Protein AF-0000000072336227 (afdb_homodimer)

Radius of gyration: 34.97 Å; Cα contacts (8 Å, |Δi|>4): 1262; chains: 2; bounding box: 116×108×101 Å

Organism: Schistosoma mekongi (NCBI:txid38744)

Nearest PDB structures (foldseek):
  8tjc-assembly1_A  TM=9.049E-01  e=3.852E-25  Homo sapiens
  8tjc-assembly1_D  TM=9.013E-01  e=1.063E-23  Homo sapiens
  7jho-assembly2_B  TM=8.220E-01  e=1.960E-25  Homo sapiens
  6wmn-assembly2_D  TM=9.176E-01  e=4.644E-23  Homo sapiens
  6wmn-assembly2_C  TM=8.127E-01  e=4.631E-25  Homo sapiens

pLDDT: mean 80.15, std 29.41, range [16.53, 98.94]

Secondary structure (DSSP, 8-state):
------------THHHHHHHHHGGGSSTTGGGSS---------------------------------------------------PPP-PPPP--S-TTT--SS-S-HHHHHHHHHTT---S---S----PPEEE--TTHHHHHHHHHSS--SEEEEEE--TT-HHHHHHHHTTTT-TTSSTT--EEEEEEEEE-TT-HHHHHHHHHHHHHH--EEEEEEE--GGGHHHHHHHHHHHHHHH-TT-SEEEEEETTEEE-HHHHHHHHHH--HHHHHT-EEEEEESS--PBP--TTS--TTB--TTT--SSSPPPEEEEEEEEEEHHHHHHHHHHGGGS---S-HHHHHHHHHHHHT--PEE-TTEESSS---TTSGGGGT-SEEE---SHHHHHHHHHHTTGGGG------/------------THHHHHHHHHGGGSSTTSSTT----------------------------------------------------PPP--PPP--S-TTT--SS-S-HHHHHHHHHTT---S---S----PPEEE--TTHHHHHHHHHSS--SEEEEEE--TT-HHHHHHHHTTTT-TTSSTT--EEEEEEEEE-TT-HHHHHHHHHHHHHH--EEEEEEE--GGGHHHHHHHHHHHHHHH-TT-SEEEEEETTEEE-HHHHHHHHHH--HHHHHT-EEEEEESS--PBP--TTS--TTB--TTT--SSSPPPEEEEEEEEEEHHHHHHHHHHGGGS---S-HHHHHHHHHHHHT--PEE-TTEESSS---TTSGGGGT-SEEE---SHHHHHHHHHHTTGGGG------

Foldseek 3Di:
DDDPPPPPPPPDPPVVVVVVVPPVPPPDPPDPDDDPDDCPDDPDDDDDPDPPPPPPPPPPPCPDDDPCPPDPPPPVPCPVCVVVDDDDDDDDDDLLLVVQPFFPSHVLQVVLVQVVVVHDDPDAFPDDDPWDWDQQLLCVQVVLCVQPVDGAQEEEEEEEELVLPVLVVLCCVFVQPCQLQQPGRYHYAYFYEDAPDDVVSVVVVVVVCVVPVRYIYIHDHGDLLQVQVSVLVVLVSCVNRPLPHFKYKYAYSQKAFQSHLVCVVVVPDDPVQSLQAKEAAKDAWDFQDDDDPDDDDPRHDDCVLPVDGTFHIWHQRRIIMDGSNVSSSCNVQSRRGDDGRRNRSSVRSSCSSNVGDYHYDPLEAEPHFDDPPDPSLQNHRMGGRRSDSVSNVVSSVVNVSCVSGDDDPD/DDDPPPPPPPPDPPVVVVVVVPPPPPPDPDDPPDDPDDDPDDPDDPDDPDPPPPPPPPPPVCPDDDPCPPDPPPPVPCPVPVVVDDDDDDDDDDLLLVVQPFFPSHVLQVVLVQVVVVHDDPDAFPDDDPWDWDQQLLCVQVVLCVQPVDGAQEEEEEEEELVLPVLVVLCCVFVQPCQLLQPGRYHYAYFYEDAPDDPVSVVVVVVVCVVPVRYIYIHDHPDLLQVQVSVLVVLVSCVNRPLPHFKYKYAYSQKAFQSHLVCVVVVPDDPVQSLQAKEAAKDAWDFQDDDDPDDDDPRHDDCVLPVDGTFHIWHQRRIIMDGSNVSSSCNVQSRRGDDGRRNRSSVRSSCSSNVGDYHYDPLEAEPHFDDPPDPSLQNHRMGGRRSDSVSNVVSSVVNVSCVSGDDDPD

InterPro domains:
  IPR002659 Glycosyl transferase, family 31 [PF01762] (166-354)
  IPR002659 Glycosyl transferase, family 31 [PTHR11214] (124-358)

Sequence (820 aa):
MGRLRILTRRVSTATIAVILFTLTLILQPVIIIHNYSSVTKNVYKATDIASVDIISRNITLIYGSNFNSDLSTERSNLWTSNNTHRIAVNSSFSTGADDLEYPLEVDMPKLVGQVLSNLTVPFHPINDPQFSMLITEHQKCNNVLLETGGLPELLVLIKSAPLNLARRDAIRLTWGNDLCWGGRRVIHLFLLGTVPSNNALIYMLKNESDVYHDIIQQDFLDHYYNNTYKIMFGINWVVSYCPSVPIIMFVDDDYFIYPKNVIAYIEGLSTELREILISGYVWYNAKPVRKQGRNPNKWSVDRNEYPLNSYPPYVAAGNFFLSMQLARKLNVAVHYTKYLRFDDVYIGIILKKLLYVPMHLKKVYTFHTINLNSSDIYEMISSHGFGDPVSQFSLWNRLKCSQFCVQSVVMGRLRILTRRVSTATIAVILFTLTLILQPVIIIHNYSSVTKNVYKATDIASVDIISRNITLIYGSNFNSDLSTERSNLWTSNNTHRIAVNSSFSTGADDLEYPLEVDMPKLVGQVLSNLTVPFHPINDPQFSMLITEHQKCNNVLLETGGLPELLVLIKSAPLNLARRDAIRLTWGNDLCWGGRRVIHLFLLGTVPSNNALIYMLKNESDVYHDIIQQDFLDHYYNNTYKIMFGINWVVSYCPSVPIIMFVDDDYFIYPKNVIAYIEGLSTELREILISGYVWYNAKPVRKQGRNPNKWSVDRNEYPLNSYPPYVAAGNFFLSMQLARKLNVAVHYTKYLRFDDVYIGIILKKLLYVPMHLKKVYTFHTINLNSSDIYEMISSHGFGDPVSQFSLWNRLKCSQFCVQSVV

Structure (mmCIF, N/CA/C/O backbone):
data_AF-0000000072336227-model_v1
#
loop_
_entity.id
_entity.type
_entity.pdbx_description
1 polymer Hexosyltransferase
#
loop_
_atom_site.group_PDB
_atom_site.id
_atom_site.type_symbol
_atom_site.label_atom_id
_atom_site.label_alt_id
_atom_site.label_comp_id
_atom_site.label_asym_id
_atom_site.label_entity_id
_atom_site.label_seq_id
_atom_site.pdbx_PDB_ins_code
_atom_site.Cartn_x
_atom_site.Cartn_y
_atom_site.Cartn_z
_atom_site.occupancy
_atom_site.B_iso_or_equiv
_atom_site.auth_seq_id
_atom_site.auth_comp_id
_atom_site.auth_asym_id
_atom_site.auth_atom_id
_atom_site.pdbx_PDB_model_num
ATOM 1 N N . MET A 1 1 ? 57.656 -40.969 -51.719 1 23.52 1 MET A N 1
ATOM 2 C CA . MET A 1 1 ? 56.625 -41.844 -51.25 1 23.52 1 MET A CA 1
ATOM 3 C C . MET A 1 1 ? 55.844 -41.188 -50.094 1 23.52 1 MET A C 1
ATOM 5 O O . MET A 1 1 ? 56.281 -41.219 -48.969 1 23.52 1 MET A O 1
ATOM 9 N N . GLY A 1 2 ? 55.156 -40.031 -50.25 1 28.62 2 GLY A N 1
ATOM 10 C CA . GLY A 1 2 ? 54.562 -39 -49.406 1 28.62 2 GLY A CA 1
ATOM 11 C C . GLY A 1 2 ? 53.344 -39.469 -48.688 1 28.62 2 GLY A C 1
ATOM 12 O O . GLY A 1 2 ? 52.5 -40.156 -49.25 1 28.62 2 GLY A O 1
ATOM 13 N N . ARG A 1 3 ? 53.281 -39.594 -47.219 1 27.06 3 ARG A N 1
ATOM 14 C CA . ARG A 1 3 ? 52.469 -40.156 -46.156 1 27.06 3 ARG A CA 1
ATOM 15 C C . ARG A 1 3 ? 51.094 -39.469 -46.094 1 27.06 3 ARG A C 1
ATOM 17 O O . ARG A 1 3 ? 51.031 -38.281 -45.844 1 27.06 3 ARG A O 1
ATOM 24 N N . LEU A 1 4 ? 50.094 -39.781 -46.906 1 25.38 4 LEU A N 1
ATOM 25 C CA . LEU A 1 4 ? 48.719 -39.312 -47.031 1 25.38 4 LEU A CA 1
ATOM 26 C C . LEU A 1 4 ? 47.938 -39.562 -45.75 1 25.38 4 LEU A C 1
ATOM 28 O O . LEU A 1 4 ? 47.719 -40.719 -45.344 1 25.38 4 LEU A O 1
ATOM 32 N N . ARG A 1 5 ? 48.062 -38.688 -44.656 1 24.44 5 ARG A N 1
ATOM 33 C CA . ARG A 1 5 ? 47.469 -38.75 -43.312 1 24.44 5 ARG A CA 1
ATOM 34 C C . ARG A 1 5 ? 45.969 -38.688 -43.375 1 24.44 5 ARG A C 1
ATOM 36 O O . ARG A 1 5 ? 45.406 -37.719 -43.875 1 24.44 5 ARG A O 1
ATOM 43 N N . ILE A 1 6 ? 45.188 -39.812 -43.562 1 24.48 6 ILE A N 1
ATOM 44 C CA . ILE A 1 6 ? 43.75 -40.031 -43.656 1 24.48 6 ILE A CA 1
ATOM 45 C C . ILE A 1 6 ? 43.062 -39.562 -42.375 1 24.48 6 ILE A C 1
ATOM 47 O O . ILE A 1 6 ? 43.344 -40.094 -41.281 1 24.48 6 ILE A O 1
ATOM 51 N N . LEU A 1 7 ? 42.719 -38.25 -42.25 1 24.36 7 LEU A N 1
ATOM 52 C CA . LEU A 1 7 ? 42.125 -37.594 -41.094 1 24.36 7 LEU A CA 1
ATOM 53 C C . LEU A 1 7 ? 40.75 -38.188 -40.75 1 24.36 7 LEU A C 1
ATOM 55 O O . LEU A 1 7 ? 39.844 -38.156 -41.594 1 24.36 7 LEU A O 1
ATOM 59 N N . THR A 1 8 ? 40.562 -39.375 -40.031 1 25.62 8 THR A N 1
ATOM 60 C CA . THR A 1 8 ? 39.406 -40.125 -39.625 1 25.62 8 THR A CA 1
ATOM 61 C C . THR A 1 8 ? 38.469 -39.281 -38.781 1 25.62 8 THR A C 1
ATOM 63 O O . THR A 1 8 ? 38.844 -38.844 -37.688 1 25.62 8 THR A O 1
ATOM 66 N N . ARG A 1 9 ? 37.656 -38.344 -39.344 1 26.47 9 ARG A N 1
ATOM 67 C CA . ARG A 1 9 ? 36.688 -37.438 -38.719 1 26.47 9 ARG A CA 1
ATOM 68 C C . ARG A 1 9 ? 35.688 -38.219 -37.844 1 26.47 9 ARG A C 1
ATOM 70 O O . ARG A 1 9 ? 35.031 -39.125 -38.312 1 26.47 9 ARG A O 1
ATOM 77 N N . ARG A 1 10 ? 35.906 -38.375 -36.5 1 28.8 10 ARG A N 1
ATOM 78 C CA . ARG A 1 10 ? 35.156 -39 -35.438 1 28.8 10 ARG A CA 1
ATOM 79 C C . ARG A 1 10 ? 33.719 -38.469 -35.406 1 28.8 10 ARG A C 1
ATOM 81 O O . ARG A 1 10 ? 33.5 -37.281 -35.281 1 28.8 10 ARG A O 1
ATOM 88 N N . VAL A 1 11 ? 32.781 -39.062 -36.156 1 30.59 11 VAL A N 1
ATOM 89 C CA . VAL A 1 11 ? 31.344 -38.875 -36.156 1 30.59 11 VAL A CA 1
ATOM 90 C C . VAL A 1 11 ? 30.812 -38.875 -34.75 1 30.59 11 VAL A C 1
ATOM 92 O O . VAL A 1 11 ? 30.953 -39.844 -34 1 30.59 11 VAL A O 1
ATOM 95 N N . SER A 1 12 ? 30.891 -37.719 -34 1 28.2 12 SER A N 1
ATOM 96 C CA . SER A 1 12 ? 30.547 -37.531 -32.594 1 28.2 12 SER A CA 1
ATOM 97 C C . SER A 1 12 ? 29.141 -38.031 -32.312 1 28.2 12 SER A C 1
ATOM 99 O O . SER A 1 12 ? 28.312 -38.125 -33.219 1 28.2 12 SER A O 1
ATOM 101 N N . THR A 1 13 ? 28.906 -38.625 -31.125 1 29.92 13 THR A N 1
ATOM 102 C CA . THR A 1 13 ? 27.781 -39.25 -30.438 1 29.92 13 THR A CA 1
ATOM 103 C C . THR A 1 13 ? 26.547 -38.375 -30.484 1 29.92 13 THR A C 1
ATOM 105 O O . THR A 1 13 ? 25.453 -38.812 -30.125 1 29.92 13 THR A O 1
ATOM 108 N N . ALA A 1 14 ? 26.641 -37.062 -30.812 1 31.86 14 ALA A N 1
ATOM 109 C CA . ALA A 1 14 ? 25.484 -36.156 -30.766 1 31.86 14 ALA A CA 1
ATOM 110 C C . ALA A 1 14 ? 24.469 -36.531 -31.859 1 31.86 14 ALA A C 1
ATOM 112 O O . ALA A 1 14 ? 23.281 -36.219 -31.734 1 31.86 14 ALA A O 1
ATOM 113 N N . THR A 1 15 ? 24.938 -37.156 -33 1 33.91 15 THR A N 1
ATOM 114 C CA . THR A 1 15 ? 24.062 -37.438 -34.125 1 33.91 15 THR A CA 1
ATOM 115 C C . THR A 1 15 ? 23.062 -38.531 -33.781 1 33.91 15 THR A C 1
ATOM 117 O O . THR A 1 15 ? 21.938 -38.531 -34.281 1 33.91 15 THR A O 1
ATOM 120 N N . ILE A 1 16 ? 23.469 -39.438 -32.875 1 31.27 16 ILE A N 1
ATOM 121 C CA . ILE A 1 16 ? 22.625 -40.594 -32.656 1 31.27 16 ILE A CA 1
ATOM 122 C C . ILE A 1 16 ? 21.359 -40.188 -31.891 1 31.27 16 ILE A C 1
ATOM 124 O O . ILE A 1 16 ? 20.266 -40.688 -32.156 1 31.27 16 ILE A O 1
ATOM 128 N N . ALA A 1 17 ? 21.438 -39.188 -31.016 1 28.44 17 ALA A N 1
ATOM 129 C CA . ALA A 1 17 ? 20.297 -38.938 -30.141 1 28.44 17 ALA A CA 1
ATOM 130 C C . ALA A 1 17 ? 19.141 -38.312 -30.906 1 28.44 17 ALA A C 1
ATOM 132 O O . ALA A 1 17 ? 17.969 -38.531 -30.547 1 28.44 17 ALA A O 1
ATOM 133 N N . VAL A 1 18 ? 19.344 -37.656 -32.031 1 34.31 18 VAL A N 1
ATOM 134 C CA . VAL A 1 18 ? 18.266 -37.031 -32.781 1 34.31 18 VAL A CA 1
ATOM 135 C C . VAL A 1 18 ? 17.422 -38.062 -33.5 1 34.31 18 VAL A C 1
ATOM 137 O O . VAL A 1 18 ? 16.219 -37.875 -33.688 1 34.31 18 VAL A O 1
ATOM 140 N N . ILE A 1 19 ? 18.031 -39.25 -33.812 1 31.39 19 ILE A N 1
ATOM 141 C CA . ILE A 1 19 ? 17.328 -40.188 -34.656 1 31.39 19 ILE A CA 1
ATOM 142 C C . ILE A 1 19 ? 16.203 -40.844 -33.875 1 31.39 19 ILE A C 1
ATOM 144 O O . ILE A 1 19 ? 15.086 -41.031 -34.375 1 31.39 19 ILE A O 1
ATOM 148 N N . LEU A 1 20 ? 16.453 -41.156 -32.594 1 27.8 20 LEU A N 1
ATOM 149 C CA . LEU A 1 20 ? 15.453 -41.969 -31.922 1 27.8 20 LEU A CA 1
ATOM 150 C C . LEU A 1 20 ? 14.18 -41.188 -31.656 1 27.8 20 LEU A C 1
ATOM 152 O O . LEU A 1 20 ? 13.102 -41.781 -31.531 1 27.8 20 LEU A O 1
ATOM 156 N N . PHE A 1 21 ? 14.25 -39.844 -31.531 1 28.22 21 PHE A N 1
ATOM 157 C CA . PHE A 1 21 ? 13.047 -39.125 -31.156 1 28.22 21 PHE A CA 1
ATOM 158 C C . PHE A 1 21 ? 12.086 -39 -32.344 1 28.22 21 PHE A C 1
ATOM 160 O O . PHE A 1 21 ? 10.867 -38.969 -32.156 1 28.22 21 PHE A O 1
ATOM 167 N N . THR A 1 22 ? 12.508 -39.062 -33.594 1 28.88 22 THR A N 1
ATOM 168 C CA . THR A 1 22 ? 11.625 -38.812 -34.719 1 28.88 22 THR A CA 1
ATOM 169 C C . THR A 1 22 ? 10.688 -40 -34.938 1 28.88 22 THR A C 1
ATOM 171 O O . THR A 1 22 ? 9.625 -39.875 -35.562 1 28.88 22 THR A O 1
ATOM 174 N N . LEU A 1 23 ? 11.078 -41.188 -34.562 1 28.05 23 LEU A N 1
ATOM 175 C CA . LEU A 1 23 ? 10.297 -42.375 -35 1 28.05 23 LEU A CA 1
ATOM 176 C C . LEU A 1 23 ? 8.953 -42.406 -34.281 1 28.05 23 LEU A C 1
ATOM 178 O O . LEU A 1 23 ? 7.996 -43 -34.75 1 28.05 23 LEU A O 1
ATOM 182 N N . THR A 1 24 ? 8.844 -41.969 -33 1 24.02 24 THR A N 1
ATOM 183 C CA . THR A 1 24 ? 7.602 -42.312 -32.312 1 24.02 24 THR A CA 1
ATOM 184 C C . THR A 1 24 ? 6.461 -41.406 -32.75 1 24.02 24 THR A C 1
ATOM 186 O O . THR A 1 24 ? 5.336 -41.531 -32.281 1 24.02 24 THR A O 1
ATOM 189 N N . LEU A 1 25 ? 6.719 -40.375 -33.531 1 27.12 25 LEU A N 1
ATOM 190 C CA . LEU A 1 25 ? 5.641 -39.469 -33.906 1 27.12 25 LEU A CA 1
ATOM 191 C C . LEU A 1 25 ? 4.664 -40.125 -34.844 1 27.12 25 LEU A C 1
ATOM 193 O O . LEU A 1 25 ? 3.627 -39.562 -35.188 1 27.12 25 LEU A O 1
ATOM 197 N N . ILE A 1 26 ? 5.102 -41.094 -35.625 1 27.09 26 ILE A N 1
ATOM 198 C CA . ILE A 1 26 ? 4.293 -41.438 -36.781 1 27.09 26 ILE A CA 1
ATOM 199 C C . ILE A 1 26 ? 2.98 -42.062 -36.344 1 27.09 26 ILE A C 1
ATOM 201 O O . ILE A 1 26 ? 1.935 -41.844 -36.969 1 27.09 26 ILE A O 1
ATOM 205 N N . LEU A 1 27 ? 2.918 -43.031 -35.406 1 24.53 27 LEU A N 1
ATOM 206 C CA . LEU A 1 27 ? 1.862 -44.031 -35.5 1 24.53 27 LEU A CA 1
ATOM 207 C C . LEU A 1 27 ? 0.557 -43.5 -34.906 1 24.53 27 LEU A C 1
ATOM 209 O O . LEU A 1 27 ? -0.449 -44.188 -34.875 1 24.53 27 LEU A O 1
ATOM 213 N N . GLN A 1 28 ? 0.527 -42.469 -34.094 1 21.61 28 GLN A N 1
ATOM 214 C CA . GLN A 1 28 ? -0.662 -42.469 -33.25 1 21.61 28 GLN A CA 1
ATOM 215 C C . GLN A 1 28 ? -1.882 -41.969 -34 1 21.61 28 GLN A C 1
ATOM 217 O O . GLN A 1 28 ? -2.74 -41.281 -33.438 1 21.61 28 GLN A O 1
ATOM 222 N N . PRO A 1 29 ? -1.876 -41.719 -35.25 1 23.02 29 PRO A N 1
ATOM 223 C CA . PRO A 1 29 ? -3.057 -41 -35.75 1 23.02 29 PRO A CA 1
ATOM 224 C C . PRO A 1 29 ? -4.328 -41.844 -35.688 1 23.02 29 PRO A C 1
ATOM 226 O O . PRO A 1 29 ? -5.41 -41.375 -36.031 1 23.02 29 PRO A O 1
ATOM 229 N N . VAL A 1 30 ? -4.203 -43.125 -35.562 1 22.05 30 VAL A N 1
ATOM 230 C CA . VAL A 1 30 ? -5.289 -43.844 -36.25 1 22.05 30 VAL A CA 1
ATOM 231 C C . VAL A 1 30 ? -6.598 -43.594 -35.5 1 22.05 30 VAL A C 1
ATOM 233 O O . VAL A 1 30 ? -7.633 -43.344 -36.125 1 22.05 30 VAL A O 1
ATOM 236 N N . ILE A 1 31 ? -6.781 -44.062 -34.188 1 20.94 31 ILE A N 1
ATOM 237 C CA . ILE A 1 31 ? -7.988 -44.812 -33.844 1 20.94 31 ILE A CA 1
ATOM 238 C C . ILE A 1 31 ? -9.102 -43.812 -33.469 1 20.94 31 ILE A C 1
ATOM 240 O O . ILE A 1 31 ? -10.008 -44.188 -32.688 1 20.94 31 ILE A O 1
ATOM 244 N N . ILE A 1 32 ? -8.992 -42.562 -33.625 1 19.97 32 ILE A N 1
ATOM 245 C CA . ILE A 1 32 ? -9.914 -41.719 -32.875 1 19.97 32 ILE A CA 1
ATOM 246 C C . ILE A 1 32 ? -11.312 -41.812 -33.469 1 19.97 32 ILE A C 1
ATOM 248 O O . ILE A 1 32 ? -12.227 -41.094 -33.062 1 19.97 32 ILE A O 1
ATOM 252 N N . ILE A 1 33 ? -11.484 -42.531 -34.531 1 20.36 33 ILE A N 1
ATOM 253 C CA . ILE A 1 33 ? -12.664 -42.062 -35.25 1 20.36 33 ILE A CA 1
ATOM 254 C C . ILE A 1 33 ? -13.922 -42.406 -34.438 1 20.36 33 ILE A C 1
ATOM 256 O O . ILE A 1 33 ? -14.883 -41.625 -34.406 1 20.36 33 ILE A O 1
ATOM 260 N N . HIS A 1 34 ? -14 -43.656 -33.875 1 18.2 34 HIS A N 1
ATOM 261 C CA . HIS A 1 34 ? -15.328 -44.188 -34.125 1 18.2 34 HIS A CA 1
ATOM 262 C C . HIS A 1 34 ? -16.375 -43.562 -33.219 1 18.2 34 HIS A C 1
ATOM 264 O O . HIS A 1 34 ? -17.453 -43.188 -33.656 1 18.2 34 HIS A O 1
ATOM 270 N N . ASN A 1 35 ? -16.594 -44.156 -31.906 1 19.06 35 ASN A N 1
ATOM 271 C CA . ASN A 1 35 ? -17.906 -44.531 -31.406 1 19.06 35 ASN A CA 1
ATOM 272 C C . ASN A 1 35 ? -18.594 -43.375 -30.672 1 19.06 35 ASN A C 1
ATOM 274 O O . ASN A 1 35 ? -18.172 -43 -29.594 1 19.06 35 ASN A O 1
ATOM 278 N N . TYR A 1 36 ? -19.078 -42.281 -31.234 1 18.62 36 TYR A N 1
ATOM 279 C CA . TYR A 1 36 ? -19.812 -41.125 -30.781 1 18.62 36 TYR A CA 1
ATOM 280 C C . TYR A 1 36 ? -21.109 -41.5 -30.078 1 18.62 36 TYR A C 1
ATOM 282 O O . TYR A 1 36 ? -21.953 -40.656 -29.781 1 18.62 36 TYR A O 1
ATOM 290 N N . SER A 1 37 ? -21.453 -42.812 -30.031 1 17.62 37 SER A N 1
ATOM 291 C CA . SER A 1 37 ? -22.906 -42.906 -30 1 17.62 37 SER A CA 1
ATOM 292 C C . SER A 1 37 ? -23.469 -42.281 -28.719 1 17.62 37 SER A C 1
ATOM 294 O O . SER A 1 37 ? -24.172 -41.281 -28.766 1 17.62 37 SER A O 1
ATOM 296 N N . SER A 1 38 ? -24.469 -42.969 -27.922 1 19.09 38 SER A N 1
ATOM 297 C CA . SER A 1 38 ? -25.859 -42.812 -27.5 1 19.09 38 SER A CA 1
ATOM 298 C C . SER A 1 38 ? -25.953 -42.406 -26.047 1 19.09 38 SER A C 1
ATOM 300 O O . SER A 1 38 ? -27.047 -42.188 -25.516 1 19.09 38 SER A O 1
ATOM 302 N N . VAL A 1 39 ? -24.922 -42.531 -25.125 1 18.66 39 VAL A N 1
ATOM 303 C CA . VAL A 1 39 ? -25.438 -42.812 -23.812 1 18.66 39 VAL A CA 1
ATOM 304 C C . VAL A 1 39 ? -26.062 -41.562 -23.203 1 18.66 39 VAL A C 1
ATOM 306 O O . VAL A 1 39 ? -25.375 -40.562 -22.969 1 18.66 39 VAL A O 1
ATOM 309 N N . THR A 1 40 ? -27.406 -41.312 -23.359 1 19.2 40 THR A N 1
ATOM 310 C CA . THR A 1 40 ? -28.422 -40.375 -22.859 1 19.2 40 THR A CA 1
ATOM 311 C C . THR A 1 40 ? -28.5 -40.438 -21.344 1 19.2 40 THR A C 1
ATOM 313 O O . THR A 1 40 ? -29.422 -39.844 -20.75 1 19.2 40 THR A O 1
ATOM 316 N N . LYS A 1 41 ? -27.5 -41.094 -20.609 1 19.27 41 LYS A N 1
ATOM 317 C CA . LYS A 1 41 ? -28 -41.531 -19.297 1 19.27 41 LYS A CA 1
ATOM 318 C C . LYS A 1 41 ? -28.484 -40.312 -18.469 1 19.27 41 LYS A C 1
ATOM 320 O O . LYS A 1 41 ? -27.875 -39.25 -18.516 1 19.27 41 LYS A O 1
ATOM 325 N N . ASN A 1 42 ? -29.672 -40.438 -17.812 1 19.88 42 ASN A N 1
ATOM 326 C CA . ASN A 1 42 ? -30.656 -39.781 -16.969 1 19.88 42 ASN A CA 1
ATOM 327 C C . ASN A 1 42 ? -30.062 -39.406 -15.609 1 19.88 42 ASN A C 1
ATOM 329 O O . ASN A 1 42 ? -29.766 -40.25 -14.789 1 19.88 42 ASN A O 1
ATOM 333 N N . VAL A 1 43 ? -29.109 -38.5 -15.539 1 18.27 43 VAL A N 1
ATOM 334 C CA . VAL A 1 43 ? -28.453 -38.125 -14.281 1 18.27 43 VAL A CA 1
ATOM 335 C C . VAL A 1 43 ? -29.5 -37.688 -13.266 1 18.27 43 VAL A C 1
ATOM 337 O O . VAL A 1 43 ? -30.234 -36.719 -13.5 1 18.27 43 VAL A O 1
ATOM 340 N N . TYR A 1 44 ? -29.859 -38.625 -12.336 1 17.14 44 TYR A N 1
ATOM 341 C CA . TYR A 1 44 ? -30.828 -38.562 -11.242 1 17.14 44 TYR A CA 1
ATOM 342 C C . TYR A 1 44 ? -30.469 -37.406 -10.289 1 17.14 44 TYR A C 1
ATOM 344 O O . TYR A 1 44 ? -29.312 -37.031 -10.172 1 17.14 44 TYR A O 1
ATOM 352 N N . LYS A 1 45 ? -31.562 -36.812 -9.766 1 20.91 45 LYS A N 1
ATOM 353 C CA . LYS A 1 45 ? -31.875 -35.656 -8.906 1 20.91 45 LYS A CA 1
ATOM 354 C C . LYS A 1 45 ? -31.328 -35.875 -7.496 1 20.91 45 LYS A C 1
ATOM 356 O O . LYS A 1 45 ? -31.75 -36.812 -6.797 1 20.91 45 LYS A O 1
ATOM 361 N N . ALA A 1 46 ? -29.922 -35.75 -7.211 1 16.53 46 ALA A N 1
ATOM 362 C CA . ALA A 1 46 ? -29.328 -35.938 -5.891 1 16.53 46 ALA A CA 1
ATOM 363 C C . ALA A 1 46 ? -30.203 -35.312 -4.809 1 16.53 46 ALA A C 1
ATOM 365 O O . ALA A 1 46 ? -30.688 -34.188 -4.961 1 16.53 46 ALA A O 1
ATOM 366 N N . THR A 1 47 ? -30.594 -36.219 -3.805 1 17.73 47 THR A N 1
ATOM 367 C CA . THR A 1 47 ? -31.422 -36.281 -2.602 1 17.73 47 THR A CA 1
ATOM 368 C C . THR A 1 47 ? -31.062 -35.156 -1.637 1 17.73 47 THR A C 1
ATOM 370 O O . THR A 1 47 ? -29.984 -34.594 -1.731 1 17.73 47 THR A O 1
ATOM 373 N N . ASP A 1 48 ? -31.812 -35.125 -0.456 1 18.59 48 ASP A N 1
ATOM 374 C CA . ASP A 1 48 ? -32.438 -34.469 0.666 1 18.59 48 ASP A CA 1
ATOM 375 C C . ASP A 1 48 ? -31.469 -34.219 1.805 1 18.59 48 ASP A C 1
ATOM 377 O O . ASP A 1 48 ? -31.094 -35.156 2.523 1 18.59 48 ASP A O 1
ATOM 381 N N . ILE A 1 49 ? -30.297 -33.625 1.566 1 17.86 49 ILE A N 1
ATOM 382 C CA . ILE A 1 49 ? -29.359 -33.5 2.67 1 17.86 49 ILE A CA 1
ATOM 383 C C . ILE A 1 49 ? -30.047 -32.906 3.893 1 17.86 49 ILE A C 1
ATOM 385 O O . ILE A 1 49 ? -30.672 -31.859 3.801 1 17.86 49 ILE A O 1
ATOM 389 N N . ALA A 1 50 ? -30.109 -33.781 4.996 1 18.45 50 ALA A N 1
ATOM 390 C CA . ALA A 1 50 ? -30.594 -33.781 6.375 1 18.45 50 ALA A CA 1
ATOM 391 C C . ALA A 1 50 ? -30.062 -32.594 7.152 1 18.45 50 ALA A C 1
ATOM 393 O O . ALA A 1 50 ? -28.922 -32.188 6.98 1 18.45 50 ALA A O 1
ATOM 394 N N . SER A 1 51 ? -30.953 -31.75 7.691 1 19.53 51 SER A N 1
ATOM 395 C CA . SER A 1 51 ? -30.984 -30.531 8.492 1 19.53 51 SER A CA 1
ATOM 396 C C . SER A 1 51 ? -30.297 -30.734 9.844 1 19.53 51 SER A C 1
ATOM 398 O O . SER A 1 51 ? -30.797 -31.484 10.688 1 19.53 51 SER A O 1
ATOM 400 N N . VAL A 1 52 ? -28.969 -31.141 9.82 1 17.95 52 VAL A N 1
ATOM 401 C CA . VAL A 1 52 ? -28.375 -31.391 11.133 1 17.95 52 VAL A CA 1
ATOM 402 C C . VAL A 1 52 ? -28.641 -30.203 12.055 1 17.95 52 VAL A C 1
ATOM 404 O O . VAL A 1 52 ? -28.312 -29.062 11.719 1 17.95 52 VAL A O 1
ATOM 407 N N . ASP A 1 53 ? -29.578 -30.391 12.938 1 19.34 53 ASP A N 1
ATOM 408 C CA . ASP A 1 53 ? -30.094 -29.609 14.055 1 19.34 53 ASP A CA 1
ATOM 409 C C . ASP A 1 53 ? -28.984 -29.266 15.047 1 19.34 53 ASP A C 1
ATOM 411 O O . ASP A 1 53 ? -28.438 -30.141 15.703 1 19.34 53 ASP A O 1
ATOM 415 N N . ILE A 1 54 ? -28.016 -28.531 14.594 1 18.2 54 ILE A N 1
ATOM 416 C CA . ILE A 1 54 ? -26.922 -28.203 15.508 1 18.2 54 ILE A CA 1
ATOM 417 C C . ILE A 1 54 ? -27.484 -27.625 16.797 1 18.2 54 ILE A C 1
ATOM 419 O O . ILE A 1 54 ? -28.156 -26.594 16.781 1 18.2 54 ILE A O 1
ATOM 423 N N . ILE A 1 55 ? -27.906 -28.531 17.703 1 18.91 55 ILE A N 1
ATOM 424 C CA . ILE A 1 55 ? -28.359 -28.281 19.062 1 18.91 55 ILE A CA 1
ATOM 425 C C . ILE A 1 55 ? -27.344 -27.391 19.781 1 18.91 55 ILE A C 1
ATOM 427 O O . ILE A 1 55 ? -26.156 -27.688 19.828 1 18.91 55 ILE A O 1
ATOM 431 N N . SER A 1 56 ? -27.578 -26.078 19.703 1 18.44 56 SER A N 1
ATOM 432 C CA . SER A 1 56 ? -26.891 -25 20.438 1 18.44 56 SER A CA 1
ATOM 433 C C . SER A 1 56 ? -26.797 -25.312 21.922 1 18.44 56 SER A C 1
ATOM 435 O O . SER A 1 56 ? -27.812 -25.328 22.625 1 18.44 56 SER A O 1
ATOM 437 N N . ARG A 1 57 ? -26.203 -26.453 22.203 1 17.89 57 ARG A N 1
ATOM 438 C CA . ARG A 1 57 ? -26.125 -26.828 23.609 1 17.89 57 ARG A CA 1
ATOM 439 C C . ARG A 1 57 ? -25.641 -25.672 24.469 1 17.89 57 ARG A C 1
ATOM 441 O O . ARG A 1 57 ? -24.641 -25.016 24.125 1 17.89 57 ARG A O 1
ATOM 448 N N . ASN A 1 58 ? -26.547 -25.047 25.203 1 18.98 58 ASN A N 1
ATOM 449 C CA . ASN A 1 58 ? -26.562 -24 26.219 1 18.98 58 ASN A CA 1
ATOM 450 C C . ASN A 1 58 ? -25.578 -24.297 27.344 1 18.98 58 ASN A C 1
ATOM 452 O O . ASN A 1 58 ? -25.906 -24.109 28.516 1 18.98 58 ASN A O 1
ATOM 456 N N . ILE A 1 59 ? -24.375 -24.844 26.938 1 18.62 59 ILE A N 1
ATOM 457 C CA . ILE A 1 59 ? -23.672 -25.297 28.141 1 18.62 59 ILE A CA 1
ATOM 458 C C . ILE A 1 59 ? -23.578 -24.156 29.141 1 18.62 59 ILE A C 1
ATOM 460 O O . ILE A 1 59 ? -23.047 -23.078 28.828 1 18.62 59 ILE A O 1
ATOM 464 N N . THR A 1 60 ? -24.531 -24.156 30.016 1 19.3 60 THR A N 1
ATOM 465 C CA . THR A 1 60 ? -24.688 -23.297 31.188 1 19.3 60 THR A CA 1
ATOM 466 C C . THR A 1 60 ? -23.469 -23.359 32.094 1 19.3 60 THR A C 1
ATOM 468 O O . THR A 1 60 ? -23.188 -24.406 32.688 1 19.3 60 THR A O 1
ATOM 471 N N . LEU A 1 61 ? -22.297 -23.078 31.469 1 17.8 61 LEU A N 1
ATOM 472 C CA . LEU A 1 61 ? -21.203 -23.203 32.438 1 17.8 61 LEU A CA 1
ATOM 473 C C . LEU A 1 61 ? -21.531 -22.438 33.719 1 17.8 61 LEU A C 1
ATOM 475 O O . LEU A 1 61 ? -21.812 -21.25 33.688 1 17.8 61 LEU A O 1
ATOM 479 N N . ILE A 1 62 ? -22.016 -23.156 34.625 1 19.14 62 ILE A N 1
ATOM 480 C CA . ILE A 1 62 ? -22.438 -22.703 35.969 1 19.14 62 ILE A CA 1
ATOM 481 C C . ILE A 1 62 ? -21.25 -22.172 36.719 1 19.14 62 ILE A C 1
ATOM 483 O O . ILE A 1 62 ? -20.391 -22.938 37.188 1 19.14 62 ILE A O 1
ATOM 487 N N . TYR A 1 63 ? -20.312 -21.516 36.094 1 18.44 63 TYR A N 1
ATOM 488 C CA . TYR A 1 63 ? -19.234 -21.25 37.031 1 18.44 63 TYR A CA 1
ATOM 489 C C . TYR A 1 63 ? -19.75 -20.562 38.312 1 18.44 63 TYR A C 1
ATOM 491 O O . TYR A 1 63 ? -20.516 -19.594 38.219 1 18.44 63 TYR A O 1
ATOM 499 N N . GLY A 1 64 ? -19.875 -21.312 39.344 1 17.91 64 GLY A N 1
ATOM 500 C CA . GLY A 1 64 ? -20.344 -21.109 40.688 1 17.91 64 GLY A CA 1
ATOM 501 C C . GLY A 1 64 ? -19.672 -19.938 41.375 1 17.91 64 GLY A C 1
ATOM 502 O O . GLY A 1 64 ? -20.219 -19.344 42.312 1 17.91 64 GLY A O 1
ATOM 503 N N . SER A 1 65 ? -18.344 -19.812 41.25 1 19.41 65 SER A N 1
ATOM 504 C CA . SER A 1 65 ? -17.75 -19.5 42.562 1 19.41 65 SER A CA 1
ATOM 505 C C . SER A 1 65 ? -18.219 -18.141 43.062 1 19.41 65 SER A C 1
ATOM 507 O O . SER A 1 65 ? -18.516 -17.25 42.281 1 19.41 65 SER A O 1
ATOM 509 N N . ASN A 1 66 ? -18.625 -18.125 44.344 1 19.47 66 ASN A N 1
ATOM 510 C CA . ASN A 1 66 ? -19.234 -17.281 45.344 1 19.47 66 ASN A CA 1
ATOM 511 C C . ASN A 1 66 ? -18.359 -16.078 45.688 1 19.47 66 ASN A C 1
ATOM 513 O O . ASN A 1 66 ? -18.562 -15.43 46.719 1 19.47 66 ASN A O 1
ATOM 517 N N . PHE A 1 67 ? -17.266 -15.789 44.969 1 20 67 PHE A N 1
ATOM 518 C CA . PHE A 1 67 ? -16.469 -14.93 45.844 1 20 67 PHE A CA 1
ATOM 519 C C . PHE A 1 67 ? -17.266 -13.688 46.25 1 20 67 PHE A C 1
ATOM 521 O O . PHE A 1 67 ? -17.938 -13.078 45.406 1 20 67 PHE A O 1
ATOM 528 N N . ASN A 1 68 ? -17.547 -13.641 47.469 1 19.91 68 ASN A N 1
ATOM 529 C CA . ASN A 1 68 ? -18.234 -12.672 48.312 1 19.91 68 ASN A CA 1
ATOM 530 C C . ASN A 1 68 ? -17.641 -11.281 48.188 1 19.91 68 ASN A C 1
ATOM 532 O O . ASN A 1 68 ? -17.922 -10.398 49 1 19.91 68 ASN A O 1
ATOM 536 N N . SER A 1 69 ? -16.922 -10.969 47.156 1 19.88 69 SER A N 1
ATOM 537 C CA . SER A 1 69 ? -16.219 -9.734 47.531 1 19.88 69 SER A CA 1
ATOM 538 C C . SER A 1 69 ? -17.219 -8.633 47.875 1 19.88 69 SER A C 1
ATOM 540 O O . SER A 1 69 ? -18.062 -8.266 47.062 1 19.88 69 SER A O 1
ATOM 542 N N . ASP A 1 70 ? -17.516 -8.492 49.156 1 20.73 70 ASP A N 1
ATOM 543 C CA . ASP A 1 70 ? -18.328 -7.516 49.875 1 20.73 70 ASP A CA 1
ATOM 544 C C . ASP A 1 70 ? -18 -6.094 49.438 1 20.73 70 ASP A C 1
ATOM 546 O O . ASP A 1 70 ? -18.875 -5.219 49.438 1 20.73 70 ASP A O 1
ATOM 550 N N . LEU A 1 71 ? -16.766 -5.676 49.688 1 22.41 71 LEU A N 1
ATOM 551 C CA . LEU A 1 71 ? -16.578 -4.309 50.156 1 22.41 71 LEU A CA 1
ATOM 552 C C . LEU A 1 71 ? -17.047 -3.299 49.125 1 22.41 71 LEU A C 1
ATOM 554 O O . LEU A 1 71 ? -16.453 -3.186 48.062 1 22.41 71 LEU A O 1
ATOM 558 N N . SER A 1 72 ? -18.266 -3.082 49.031 1 21.14 72 SER A N 1
ATOM 559 C CA . SER A 1 72 ? -18.953 -2.055 48.281 1 21.14 72 SER A CA 1
ATOM 560 C C . SER A 1 72 ? -18.438 -0.663 48.625 1 21.14 72 SER A C 1
ATOM 562 O O . SER A 1 72 ? -19.141 0.332 48.406 1 21.14 72 SER A O 1
ATOM 564 N N . THR A 1 73 ? -17.234 -0.526 49.219 1 22.81 73 THR A N 1
ATOM 565 C CA . THR A 1 73 ? -17.188 0.857 49.656 1 22.81 73 THR A CA 1
ATOM 566 C C . THR A 1 73 ? -17.625 1.809 48.562 1 22.81 73 THR A C 1
ATOM 568 O O . THR A 1 73 ? -17.188 1.666 47.406 1 22.81 73 THR A O 1
ATOM 571 N N . GLU A 1 74 ? -18.672 2.504 48.875 1 22.06 74 GLU A N 1
ATOM 572 C CA . GLU A 1 74 ? -19.297 3.609 48.156 1 22.06 74 GLU A CA 1
ATOM 573 C C . GLU A 1 74 ? -18.281 4.688 47.781 1 22.06 74 GLU A C 1
ATOM 575 O O . GLU A 1 74 ? -18.078 5.637 48.562 1 22.06 74 GLU A O 1
ATOM 580 N N . ARG A 1 75 ? -17 4.488 47.75 1 27.42 75 ARG A N 1
ATOM 581 C CA . ARG A 1 75 ? -16.391 5.781 47.5 1 27.42 75 ARG A CA 1
ATOM 582 C C . ARG A 1 75 ? -17.016 6.449 46.281 1 27.42 75 ARG A C 1
ATOM 584 O O . ARG A 1 75 ? -16.906 5.953 45.156 1 27.42 75 ARG A O 1
ATOM 591 N N . SER A 1 76 ? -18.141 7.125 46.562 1 24.05 76 SER A N 1
ATOM 592 C CA . SER A 1 76 ? -18.688 8.078 45.625 1 24.05 76 SER A CA 1
ATOM 593 C C . SER A 1 76 ? -17.609 9 45.062 1 24.05 76 SER A C 1
ATOM 595 O O . SER A 1 76 ? -17.172 9.922 45.75 1 24.05 76 SER A O 1
ATOM 597 N N . ASN A 1 77 ? -16.469 8.555 44.875 1 28.61 77 ASN A N 1
ATOM 598 C CA . ASN A 1 77 ? -15.656 9.586 44.25 1 28.61 77 ASN A CA 1
ATOM 599 C C . ASN A 1 77 ? -16.438 10.367 43.188 1 28.61 77 ASN A C 1
ATOM 601 O O . ASN A 1 77 ? -17.016 9.773 42.281 1 28.61 77 ASN A O 1
ATOM 605 N N . LEU A 1 78 ? -16.875 11.508 43.625 1 28.42 78 LEU A N 1
ATOM 606 C CA . LEU A 1 78 ? -17.391 12.578 42.75 1 28.42 78 LEU A CA 1
ATOM 607 C C . LEU A 1 78 ? -16.469 12.789 41.562 1 28.42 78 LEU A C 1
ATOM 609 O O . LEU A 1 78 ? -15.547 13.602 41.625 1 28.42 78 LEU A O 1
ATOM 613 N N . TRP A 1 79 ? -15.75 11.82 41.156 1 33.03 79 TRP A N 1
ATOM 614 C CA . TRP A 1 79 ? -15.344 12.148 39.781 1 33.03 79 TRP A CA 1
ATOM 615 C C . TRP A 1 79 ? -16.516 12.703 39 1 33.03 79 TRP A C 1
ATOM 617 O O . TRP A 1 79 ? -17.469 11.977 38.688 1 33.03 79 TRP A O 1
ATOM 627 N N . THR A 1 80 ? -16.938 13.867 39.375 1 33.78 80 THR A N 1
ATOM 628 C CA . THR A 1 80 ? -17.734 14.539 38.375 1 33.78 80 THR A CA 1
ATOM 629 C C . THR A 1 80 ? -17.234 14.172 36.969 1 33.78 80 THR A C 1
ATOM 631 O O . THR A 1 80 ? -16.109 14.531 36.594 1 33.78 80 THR A O 1
ATOM 634 N N . SER A 1 81 ? -17.406 13.016 36.531 1 38.84 81 SER A N 1
ATOM 635 C CA . SER A 1 81 ? -17.344 12.773 35.094 1 38.84 81 SER A CA 1
ATOM 636 C C . SER A 1 81 ? -17.719 14.023 34.312 1 38.84 81 SER A C 1
ATOM 638 O O . SER A 1 81 ? -18.875 14.461 34.344 1 38.84 81 SER A O 1
ATOM 640 N N . ASN A 1 82 ? -17.062 15.125 34.5 1 41.38 82 ASN A N 1
ATOM 641 C CA . ASN A 1 82 ? -17.312 16.172 33.531 1 41.38 82 ASN A CA 1
ATOM 642 C C . ASN A 1 82 ? -17.75 15.578 32.188 1 41.38 82 ASN A C 1
ATOM 644 O O . ASN A 1 82 ? -16.922 15.266 31.328 1 41.38 82 ASN A O 1
ATOM 648 N N . ASN A 1 83 ? -18.609 14.656 32.281 1 48 83 ASN A N 1
ATOM 649 C CA . ASN A 1 83 ? -19.281 14.125 31.094 1 48 83 ASN A CA 1
ATOM 650 C C . ASN A 1 83 ? -19.656 15.242 30.125 1 48 83 ASN A C 1
ATOM 652 O O . ASN A 1 83 ? -20.703 15.875 30.25 1 48 83 ASN A O 1
ATOM 656 N N . THR A 1 84 ? -18.672 16.078 29.828 1 57.69 84 THR A N 1
ATOM 657 C CA . THR A 1 84 ? -19.016 17 28.734 1 57.69 84 THR A CA 1
ATOM 658 C C . THR A 1 84 ? -19.953 16.328 27.734 1 57.69 84 THR A C 1
ATOM 660 O O . THR A 1 84 ? -19.719 15.18 27.344 1 57.69 84 THR A O 1
ATOM 663 N N . HIS A 1 85 ? -21.125 16.75 27.75 1 79.5 85 HIS A N 1
ATOM 664 C CA . HIS A 1 85 ? -22.188 16.391 26.812 1 79.5 85 HIS A CA 1
ATOM 665 C C . HIS A 1 85 ? -21.641 16.266 25.391 1 79.5 85 HIS A C 1
ATOM 667 O O . HIS A 1 85 ? -21.047 17.203 24.859 1 79.5 85 HIS A O 1
ATOM 673 N N . ARG A 1 86 ? -21.422 15.094 24.984 1 91.62 86 ARG A N 1
ATOM 674 C CA . ARG A 1 86 ? -21.016 14.828 23.609 1 91.62 86 ARG A CA 1
ATOM 675 C C . ARG A 1 86 ? -22.234 14.852 22.672 1 91.62 86 ARG A C 1
ATOM 677 O O . ARG A 1 86 ? -23.219 14.172 22.922 1 91.62 86 ARG A O 1
ATOM 684 N N . ILE A 1 87 ? -22.094 15.727 21.781 1 96.19 87 ILE A N 1
ATOM 685 C CA . ILE A 1 87 ? -23.125 15.781 20.766 1 96.19 87 ILE A CA 1
ATOM 686 C C . ILE A 1 87 ? -22.984 14.594 19.812 1 96.19 87 ILE A C 1
ATOM 688 O O . ILE A 1 87 ? -21.906 14.336 19.297 1 96.19 87 ILE A O 1
ATOM 692 N N . ALA A 1 88 ? -24.031 13.922 19.625 1 94.81 88 ALA A N 1
ATOM 693 C CA . ALA A 1 88 ? -24.016 12.711 18.797 1 94.81 88 ALA A CA 1
ATOM 694 C C . ALA A 1 88 ? -23.781 13.047 17.328 1 94.81 88 ALA A C 1
ATOM 696 O O . ALA A 1 88 ? -24.281 14.055 16.828 1 94.81 88 ALA A O 1
ATOM 697 N N . VAL A 1 89 ? -22.984 12.219 16.688 1 95.62 89 VAL A N 1
ATOM 698 C CA . VAL A 1 89 ? -22.766 12.305 15.25 1 95.62 89 VAL A CA 1
ATOM 699 C C . VAL A 1 89 ? -23 10.938 14.609 1 95.62 89 VAL A C 1
ATOM 701 O O . VAL A 1 89 ? -22.75 9.906 15.234 1 95.62 89 VAL A O 1
ATOM 704 N N . ASN A 1 90 ? -23.562 10.945 13.398 1 94.06 90 ASN A N 1
ATOM 705 C CA . ASN A 1 90 ? -23.594 9.719 12.617 1 94.06 90 ASN A CA 1
ATOM 706 C C . ASN A 1 90 ? -22.234 9.422 11.977 1 94.06 90 ASN A C 1
ATOM 708 O O . ASN A 1 90 ? -21.797 10.148 11.086 1 94.06 90 ASN A O 1
ATOM 712 N N . SER A 1 91 ? -21.703 8.336 12.406 1 93.44 91 SER A N 1
ATOM 713 C CA . SER A 1 91 ? -20.375 7.988 11.898 1 93.44 91 SER A CA 1
ATOM 714 C C . SER A 1 91 ? -20.422 7.707 10.398 1 93.44 91 SER A C 1
ATOM 716 O O . SER A 1 91 ? -21.391 7.137 9.898 1 93.44 91 SER A O 1
ATOM 718 N N . SER A 1 92 ? -19.359 8.141 9.789 1 92.38 92 SER A N 1
ATOM 719 C CA . SER A 1 92 ? -19.219 7.887 8.359 1 92.38 92 SER A CA 1
ATOM 720 C C . SER A 1 92 ? -18.5 6.574 8.102 1 92.38 92 SER A C 1
ATOM 722 O O . SER A 1 92 ? -17.531 6.25 8.797 1 92.38 92 SER A O 1
ATOM 724 N N . PHE A 1 93 ? -18.984 5.852 7.223 1 90.75 93 PHE A N 1
ATOM 725 C CA . PHE A 1 93 ? -18.391 4.582 6.836 1 90.75 93 PHE A CA 1
ATOM 726 C C . PHE A 1 93 ? -17.266 4.801 5.82 1 90.75 93 PHE A C 1
ATOM 728 O O . PHE A 1 93 ? -17.406 5.625 4.91 1 90.75 93 PHE A O 1
ATOM 735 N N . SER A 1 94 ? -16.156 4.113 6.039 1 93.06 94 SER A N 1
ATOM 736 C CA . SER A 1 94 ? -15.047 4.137 5.09 1 93.06 94 SER A CA 1
ATOM 737 C C . SER A 1 94 ? -14.523 2.732 4.824 1 93.06 94 SER A C 1
ATOM 739 O O . SER A 1 94 ? -14.422 1.916 5.742 1 93.06 94 SER A O 1
ATOM 741 N N . THR A 1 95 ? -14.188 2.486 3.559 1 94.75 95 THR A N 1
ATOM 742 C CA . THR A 1 95 ? -13.586 1.21 3.191 1 94.75 95 THR A CA 1
ATOM 743 C C . THR A 1 95 ? -12.062 1.321 3.148 1 94.75 95 THR A C 1
ATOM 745 O O . THR A 1 95 ? -11.359 0.308 3.105 1 94.75 95 THR A O 1
ATOM 748 N N . GLY A 1 96 ? -11.57 2.506 3.234 1 93.88 96 GLY A N 1
ATOM 749 C CA . GLY A 1 96 ? -10.156 2.746 2.982 1 93.88 96 GLY A CA 1
ATOM 750 C C . GLY A 1 96 ? -9.82 2.834 1.505 1 93.88 96 GLY A C 1
ATOM 751 O O . GLY A 1 96 ? -8.789 3.398 1.13 1 93.88 96 GLY A O 1
ATOM 752 N N . ALA A 1 97 ? -10.609 2.277 0.717 1 94.25 97 ALA A N 1
ATOM 753 C CA . ALA A 1 97 ? -10.477 2.311 -0.737 1 94.25 97 ALA A CA 1
ATOM 754 C C . ALA A 1 97 ? -11.75 2.85 -1.39 1 94.25 97 ALA A C 1
ATOM 756 O O . ALA A 1 97 ? -12.234 2.289 -2.373 1 94.25 97 ALA A O 1
ATOM 757 N N . ASP A 1 98 ? -12.219 3.895 -0.882 1 91.19 98 ASP A N 1
ATOM 758 C CA . ASP A 1 98 ? -13.508 4.441 -1.288 1 91.19 98 ASP A CA 1
ATOM 759 C C . ASP A 1 98 ? -13.477 4.91 -2.742 1 91.19 98 ASP A C 1
ATOM 761 O O . ASP A 1 98 ? -14.516 4.988 -3.398 1 91.19 98 ASP A O 1
ATOM 765 N N . ASP A 1 99 ? -12.352 5.172 -3.244 1 90.81 99 ASP A N 1
ATOM 766 C CA . ASP A 1 99 ? -12.227 5.672 -4.613 1 90.81 99 ASP A CA 1
ATOM 767 C C . ASP A 1 99 ? -12.344 4.531 -5.625 1 90.81 99 ASP A C 1
ATOM 769 O O . ASP A 1 99 ? -12.547 4.773 -6.816 1 90.81 99 ASP A O 1
ATOM 773 N N . LEU A 1 100 ? -12.125 3.326 -5.336 1 90 100 LEU A N 1
ATOM 774 C CA . LEU A 1 100 ? -12.219 2.184 -6.238 1 90 100 LEU A CA 1
ATOM 775 C C . LEU A 1 100 ? -13.672 1.881 -6.582 1 90 100 LEU A C 1
ATOM 777 O O . LEU A 1 100 ? -13.992 1.566 -7.73 1 90 100 LEU A O 1
ATOM 781 N N . GLU A 1 101 ? -14.594 2.033 -5.645 1 89.62 101 GLU A N 1
ATOM 782 C CA . GLU A 1 101 ? -16.016 1.779 -5.844 1 89.62 101 GLU A CA 1
ATOM 783 C C . GLU A 1 101 ? -16.25 0.484 -6.617 1 89.62 101 GLU A C 1
ATOM 785 O O . GLU A 1 101 ? -16.906 0.484 -7.66 1 89.62 101 GLU A O 1
ATOM 790 N N . TYR A 1 102 ? -15.742 -0.644 -6.27 1 95.69 102 TYR A N 1
ATOM 791 C CA . TYR A 1 102 ? -15.859 -1.979 -6.844 1 95.69 102 TYR A CA 1
ATOM 792 C C . TYR A 1 102 ? -16.516 -2.938 -5.859 1 95.69 102 TYR A C 1
ATOM 794 O O . TYR A 1 102 ? -16.094 -3.045 -4.707 1 95.69 102 TYR A O 1
ATOM 802 N N . PRO A 1 103 ? -17.547 -3.629 -6.273 1 96.12 103 PRO A N 1
ATOM 803 C CA . PRO A 1 103 ? -18.328 -4.43 -5.328 1 96.12 103 PRO A CA 1
ATOM 804 C C . PRO A 1 103 ? -17.531 -5.602 -4.754 1 96.12 103 PRO A C 1
ATOM 806 O O . PRO A 1 103 ? -16.719 -6.199 -5.453 1 96.12 103 PRO A O 1
ATOM 809 N N . LEU A 1 104 ? -17.844 -5.965 -3.643 1 96.38 104 LEU A N 1
ATOM 810 C CA . LEU A 1 104 ? -18.609 -5.371 -2.551 1 96.38 104 LEU A CA 1
ATOM 811 C C . LEU A 1 104 ? -17.844 -4.227 -1.906 1 96.38 104 LEU A C 1
ATOM 813 O O . LEU A 1 104 ? -16.625 -4.332 -1.689 1 96.38 104 LEU A O 1
ATOM 817 N N . GLU A 1 105 ? -18.484 -3.189 -1.77 1 95.81 105 GLU A N 1
ATOM 818 C CA . GLU A 1 105 ? -17.844 -2.037 -1.137 1 95.81 105 GLU A CA 1
ATOM 819 C C . GLU A 1 105 ? -17.891 -2.152 0.384 1 95.81 105 GLU A C 1
ATOM 821 O O . GLU A 1 105 ? -18.781 -1.611 1.03 1 95.81 105 GLU A O 1
ATOM 826 N N . VAL A 1 106 ? -16.875 -2.818 0.924 1 97.38 106 VAL A N 1
ATOM 827 C CA . VAL A 1 106 ? -16.797 -3.096 2.354 1 97.38 106 VAL A CA 1
ATOM 828 C C . VAL A 1 106 ? -15.414 -2.705 2.875 1 97.38 106 VAL A C 1
ATOM 830 O O . VAL A 1 106 ? -14.477 -2.516 2.094 1 97.38 106 VAL A O 1
ATOM 833 N N . ASP A 1 107 ? -15.359 -2.502 4.188 1 97.69 107 ASP A N 1
ATOM 834 C CA . ASP A 1 107 ? -14.07 -2.428 4.867 1 97.69 107 ASP A CA 1
ATOM 835 C C . ASP A 1 107 ? -13.359 -3.779 4.848 1 97.69 107 ASP A C 1
ATOM 837 O O . ASP A 1 107 ? -13.492 -4.57 5.785 1 97.69 107 ASP A O 1
ATOM 841 N N . MET A 1 108 ? -12.609 -3.992 3.787 1 98.5 108 MET A N 1
ATOM 842 C CA . MET A 1 108 ? -12.047 -5.316 3.523 1 98.5 108 MET A CA 1
ATOM 843 C C . MET A 1 108 ? -11.039 -5.703 4.598 1 98.5 108 MET A C 1
ATOM 845 O O . MET A 1 108 ? -11.008 -6.855 5.043 1 98.5 108 MET A O 1
ATOM 849 N N . PRO A 1 109 ? -10.18 -4.758 5.02 1 98.38 109 PRO A N 1
ATOM 850 C CA . PRO A 1 109 ? -9.281 -5.129 6.117 1 98.38 109 PRO A CA 1
ATOM 851 C C . PRO A 1 109 ? -10.031 -5.633 7.348 1 98.38 109 PRO A C 1
ATOM 853 O O . PRO A 1 109 ? -9.648 -6.641 7.941 1 98.38 109 PRO A O 1
ATOM 856 N N . LYS A 1 110 ? -11.07 -4.973 7.695 1 98.25 110 LYS A N 1
ATOM 857 C CA . LYS A 1 110 ? -11.859 -5.387 8.852 1 98.25 110 LYS A CA 1
ATOM 858 C C . LYS A 1 110 ? -12.562 -6.715 8.594 1 98.25 110 LYS A C 1
ATOM 860 O O . LYS A 1 110 ? -12.523 -7.617 9.438 1 98.25 110 LYS A O 1
ATOM 865 N N . LEU A 1 111 ? -13.211 -6.797 7.473 1 98.56 111 LEU A N 1
ATOM 866 C CA . LEU A 1 111 ? -13.953 -8 7.117 1 98.56 111 LEU A CA 1
ATOM 867 C C . LEU A 1 111 ? -13.047 -9.227 7.137 1 98.56 111 LEU A C 1
ATOM 869 O O . LEU A 1 111 ? -13.375 -10.242 7.75 1 98.56 111 LEU A O 1
ATOM 873 N N . VAL A 1 112 ? -11.93 -9.156 6.484 1 98.69 112 VAL A N 1
ATOM 874 C CA . VAL A 1 112 ? -10.984 -10.266 6.398 1 98.69 112 VAL A CA 1
ATOM 875 C C . VAL A 1 112 ? -10.469 -10.617 7.793 1 98.69 112 VAL A C 1
ATOM 877 O O . VAL A 1 112 ? -10.352 -11.789 8.141 1 98.69 112 VAL A O 1
ATOM 880 N N . GLY A 1 113 ? -10.172 -9.539 8.578 1 98.19 113 GLY A N 1
ATOM 881 C CA . GLY A 1 113 ? -9.758 -9.789 9.945 1 98.19 113 GLY A CA 1
ATOM 882 C C . GLY A 1 113 ? -10.781 -10.562 10.75 1 98.19 113 GLY A C 1
ATOM 883 O O . GLY A 1 113 ? -10.43 -11.484 11.492 1 98.19 113 GLY A O 1
ATOM 884 N N . GLN A 1 114 ? -12 -10.219 10.586 1 98.44 114 GLN A N 1
ATOM 885 C CA . GLN A 1 114 ? -13.078 -10.883 11.305 1 98.44 114 GLN A CA 1
ATOM 886 C C . GLN A 1 114 ? -13.219 -12.336 10.859 1 98.44 114 GLN A C 1
ATOM 888 O O . GLN A 1 114 ? -13.297 -13.242 11.695 1 98.44 114 GLN A O 1
ATOM 893 N N . VAL A 1 115 ? -13.172 -12.586 9.594 1 98.38 115 VAL A N 1
ATOM 894 C CA . VAL A 1 115 ? -13.344 -13.938 9.062 1 98.38 115 VAL A CA 1
ATOM 895 C C . VAL A 1 115 ? -12.18 -14.82 9.508 1 98.38 115 VAL A C 1
ATOM 897 O O . VAL A 1 115 ? -12.383 -15.961 9.93 1 98.38 115 VAL A O 1
ATOM 900 N N . LEU A 1 116 ? -11.008 -14.297 9.438 1 98.06 116 LEU A N 1
ATOM 901 C CA . LEU A 1 116 ? -9.828 -15.062 9.828 1 98.06 116 LEU A CA 1
ATOM 902 C C . LEU A 1 116 ? -9.836 -15.352 11.32 1 98.06 116 LEU A C 1
ATOM 904 O O . LEU A 1 116 ? -9.18 -16.281 11.781 1 98.06 116 LEU A O 1
ATOM 908 N N . SER A 1 117 ? -10.562 -14.539 12.07 1 97.81 117 SER A N 1
ATOM 909 C CA . SER A 1 117 ? -10.688 -14.75 13.508 1 97.81 117 SER A CA 1
ATOM 910 C C . SER A 1 117 ? -11.938 -15.555 13.844 1 97.81 117 SER A C 1
ATOM 912 O O . SER A 1 117 ? -12.367 -15.594 15 1 97.81 117 SER A O 1
ATOM 914 N N . ASN A 1 118 ? -12.617 -16.078 12.883 1 97.19 118 ASN A N 1
ATOM 915 C CA . ASN A 1 118 ? -13.805 -16.906 13.008 1 97.19 118 ASN A CA 1
ATOM 916 C C . ASN A 1 118 ? -14.984 -16.109 13.586 1 97.19 118 ASN A C 1
ATOM 918 O O . ASN A 1 118 ? -15.758 -16.641 14.375 1 97.19 118 ASN A O 1
ATOM 922 N N . LEU A 1 119 ? -15 -14.875 13.266 1 97.19 119 LEU A N 1
ATOM 923 C CA . LEU A 1 119 ? -16.141 -14.031 13.633 1 97.19 119 LEU A CA 1
ATOM 924 C C . LEU A 1 119 ? -17.109 -13.898 12.477 1 97.19 119 LEU A C 1
ATOM 926 O O . LEU A 1 119 ? -16.719 -14.023 11.312 1 97.19 119 LEU A O 1
ATOM 930 N N . THR A 1 120 ? -18.344 -13.648 12.812 1 96.19 120 THR A N 1
ATOM 931 C CA . THR A 1 120 ? -19.375 -13.477 11.797 1 96.19 120 THR A CA 1
ATOM 932 C C . THR A 1 120 ? -19.297 -12.078 11.188 1 96.19 120 THR A C 1
ATOM 934 O O . THR A 1 120 ? -18.906 -11.125 11.859 1 96.19 120 THR A O 1
ATOM 937 N N . VAL A 1 121 ? -19.578 -12.016 9.906 1 97.12 121 VAL A N 1
ATOM 938 C CA . VAL A 1 121 ? -19.656 -10.734 9.211 1 97.12 121 VAL A CA 1
ATOM 939 C C . VAL A 1 121 ? -21.062 -10.547 8.648 1 97.12 121 VAL A C 1
ATOM 941 O O . VAL A 1 121 ? -21.734 -11.523 8.305 1 97.12 121 VAL A O 1
ATOM 944 N N . PRO A 1 122 ? -21.547 -9.312 8.602 1 96.06 122 PRO A N 1
ATOM 945 C CA . PRO A 1 122 ? -22.922 -9.055 8.148 1 96.06 122 PRO A CA 1
ATOM 946 C C . PRO A 1 122 ? -23.047 -9.031 6.629 1 96.06 122 PRO A C 1
ATOM 948 O O . PRO A 1 122 ? -23.984 -8.422 6.09 1 96.06 122 PRO A O 1
ATOM 951 N N . PHE A 1 123 ? -22.156 -9.602 5.91 1 97.31 123 PHE A N 1
ATOM 952 C CA . PHE A 1 123 ? -22.172 -9.625 4.449 1 97.31 123 PHE A CA 1
ATOM 953 C C . PHE A 1 123 ? -22.156 -11.055 3.932 1 97.31 123 PHE A C 1
ATOM 955 O O . PHE A 1 123 ? -21.531 -11.93 4.52 1 97.31 123 PHE A O 1
ATOM 962 N N . HIS A 1 124 ? -22.812 -11.266 2.857 1 96.81 124 HIS A N 1
ATOM 963 C CA . HIS A 1 124 ? -22.766 -12.547 2.168 1 96.81 124 HIS A CA 1
ATOM 964 C C . HIS A 1 124 ? -21.734 -12.531 1.044 1 96.81 124 HIS A C 1
ATOM 966 O O . HIS A 1 124 ? -21.594 -11.531 0.342 1 96.81 124 HIS A O 1
ATOM 972 N N . PRO A 1 125 ? -20.984 -13.633 0.859 1 97 125 PRO A N 1
ATOM 973 C CA . PRO A 1 125 ? -20.078 -13.719 -0.293 1 97 125 PRO A CA 1
ATOM 974 C C . PRO A 1 125 ? -20.812 -13.516 -1.623 1 97 125 PRO A C 1
ATOM 976 O O . PRO A 1 125 ? -21.953 -13.953 -1.786 1 97 125 PRO A O 1
ATOM 979 N N . ILE A 1 126 ? -20.125 -12.828 -2.527 1 97.5 126 ILE A N 1
ATOM 980 C CA . ILE A 1 126 ? -20.75 -12.562 -3.82 1 97.5 126 ILE A CA 1
ATOM 981 C C . ILE A 1 126 ? -20 -13.328 -4.914 1 97.5 126 ILE A C 1
ATOM 983 O O . ILE A 1 126 ? -20.391 -13.273 -6.086 1 97.5 126 ILE A O 1
ATOM 987 N N . ASN A 1 127 ? -18.875 -13.922 -4.578 1 95.81 127 ASN A N 1
ATOM 988 C CA . ASN A 1 127 ? -18.047 -14.742 -5.465 1 95.81 127 ASN A CA 1
ATOM 989 C C . ASN A 1 127 ? -17.656 -16.062 -4.805 1 95.81 127 ASN A C 1
ATOM 991 O O . ASN A 1 127 ? -16.641 -16.125 -4.105 1 95.81 127 ASN A O 1
ATOM 995 N N . ASP A 1 128 ? -18.344 -17 -5.031 1 92.62 128 ASP A N 1
ATOM 996 C CA . ASP A 1 128 ? -18.125 -18.297 -4.395 1 92.62 128 ASP A CA 1
ATOM 997 C C . ASP A 1 128 ? -18.406 -19.438 -5.363 1 92.62 128 ASP A C 1
ATOM 999 O O . ASP A 1 128 ? -19.391 -20.172 -5.184 1 92.62 128 ASP A O 1
ATOM 1003 N N . PRO A 1 129 ? -17.391 -19.531 -6.199 1 88.5 129 PRO A N 1
ATOM 1004 C CA . PRO A 1 129 ? -17.625 -20.656 -7.102 1 88.5 129 PRO A CA 1
ATOM 1005 C C . PRO A 1 129 ? -17.422 -22.016 -6.426 1 88.5 129 PRO A C 1
ATOM 1007 O O . PRO A 1 129 ? -16.531 -22.156 -5.586 1 88.5 129 PRO A O 1
ATOM 1010 N N . GLN A 1 130 ? -18.359 -22.922 -6.43 1 90.62 130 GLN A N 1
ATOM 1011 C CA . GLN A 1 130 ? -18.344 -24.234 -5.793 1 90.62 130 GLN A CA 1
ATOM 1012 C C . GLN A 1 130 ? -17.891 -25.312 -6.773 1 90.62 130 GLN A C 1
ATOM 1014 O O . GLN A 1 130 ? -18.594 -26.312 -6.965 1 90.62 130 GLN A O 1
ATOM 1019 N N . PHE A 1 131 ? -16.625 -25.094 -7.234 1 96 131 PHE A N 1
ATOM 1020 C CA . PHE A 1 131 ? -16.078 -26.094 -8.148 1 96 131 PHE A CA 1
ATOM 1021 C C . PHE A 1 131 ? -15.57 -27.312 -7.383 1 96 131 PHE A C 1
ATOM 1023 O O . PHE A 1 131 ? -14.93 -27.156 -6.34 1 96 131 PHE A O 1
ATOM 1030 N N . SER A 1 132 ? -15.797 -28.469 -7.84 1 95.88 132 SER A N 1
ATOM 1031 C CA . SER A 1 132 ? -15.328 -29.688 -7.195 1 95.88 132 SER A CA 1
ATOM 1032 C C . SER A 1 132 ? -13.859 -29.953 -7.488 1 95.88 132 SER A C 1
ATOM 1034 O O . SER A 1 132 ? -13.383 -29.672 -8.594 1 95.88 132 SER A O 1
ATOM 1036 N N . MET A 1 133 ? -13.203 -30.516 -6.492 1 95.81 133 MET A N 1
ATOM 1037 C CA . MET A 1 133 ? -11.836 -30.969 -6.699 1 95.81 133 MET A CA 1
ATOM 1038 C C . MET A 1 133 ? -11.805 -32.312 -7.438 1 95.81 133 MET A C 1
ATOM 1040 O O . MET A 1 133 ? -12.508 -33.25 -7.055 1 95.81 133 MET A O 1
ATOM 1044 N N . LEU A 1 134 ? -11.023 -32.406 -8.492 1 95 134 LEU A N 1
ATOM 1045 C CA . LEU A 1 134 ? -10.906 -33.625 -9.273 1 95 134 LEU A CA 1
ATOM 1046 C C . LEU A 1 134 ? -9.664 -34.406 -8.859 1 95 134 LEU A C 1
ATOM 1048 O O . LEU A 1 134 ? -9.719 -35.625 -8.719 1 95 134 LEU A O 1
ATOM 1052 N N . ILE A 1 135 ? -8.578 -33.781 -8.781 1 95.88 135 ILE A N 1
ATOM 1053 C CA . ILE A 1 135 ? -7.324 -34.344 -8.258 1 95.88 135 ILE A CA 1
ATOM 1054 C C . ILE A 1 135 ? -6.812 -33.438 -7.137 1 95.88 135 ILE A C 1
ATOM 1056 O O . ILE A 1 135 ? -6.527 -32.25 -7.355 1 95.88 135 ILE A O 1
ATOM 1060 N N . THR A 1 136 ? -6.57 -33.906 -5.898 1 95.44 136 THR A N 1
ATOM 1061 C CA . THR A 1 136 ? -6.379 -33.031 -4.75 1 95.44 136 THR A CA 1
ATOM 1062 C C . THR A 1 136 ? -4.934 -33.094 -4.262 1 95.44 136 THR A C 1
ATOM 1064 O O . THR A 1 136 ? -4.391 -32.094 -3.805 1 95.44 136 THR A O 1
ATOM 1067 N N . GLU A 1 137 ? -4.258 -34.25 -4.309 1 94.56 137 GLU A N 1
ATOM 1068 C CA . GLU A 1 137 ? -2.93 -34.438 -3.732 1 94.56 137 GLU A CA 1
ATOM 1069 C C . GLU A 1 137 ? -2.824 -33.781 -2.363 1 94.56 137 GLU A C 1
ATOM 1071 O O . GLU A 1 137 ? -1.894 -33 -2.109 1 94.56 137 GLU A O 1
ATOM 1076 N N . HIS A 1 138 ? -3.74 -34 -1.434 1 94.75 138 HIS A N 1
ATOM 1077 C CA . HIS A 1 138 ? -3.893 -33.25 -0.181 1 94.75 138 HIS A CA 1
ATOM 1078 C C . HIS A 1 138 ? -2.768 -33.594 0.792 1 94.75 138 HIS A C 1
ATOM 1080 O O . HIS A 1 138 ? -2.549 -32.875 1.768 1 94.75 138 HIS A O 1
ATOM 1086 N N . GLN A 1 139 ? -1.986 -34.656 0.545 1 94.81 139 GLN A N 1
ATOM 1087 C CA . GLN A 1 139 ? -0.947 -35.094 1.482 1 94.81 139 GLN A CA 1
ATOM 1088 C C . GLN A 1 139 ? 0.431 -34.625 1.014 1 94.81 139 GLN A C 1
ATOM 1090 O O . GLN A 1 139 ? 1.443 -34.938 1.641 1 94.81 139 GLN A O 1
ATOM 1095 N N . LYS A 1 140 ? 0.458 -33.844 0.022 1 94.44 140 LYS A N 1
ATOM 1096 C CA . LYS A 1 140 ? 1.725 -33.5 -0.61 1 94.44 140 LYS A CA 1
ATOM 1097 C C . LYS A 1 140 ? 2.689 -32.875 0.402 1 94.44 140 LYS A C 1
ATOM 1099 O O . LYS A 1 140 ? 3.838 -33.312 0.516 1 94.44 140 LYS A O 1
ATOM 1104 N N . CYS A 1 141 ? 2.281 -31.891 1.124 1 94.81 141 CYS A N 1
ATOM 1105 C CA . CYS A 1 141 ? 3.152 -31.188 2.061 1 94.81 141 CYS A CA 1
ATOM 1106 C C . CYS A 1 141 ? 3.488 -32.062 3.258 1 94.81 141 CYS A C 1
ATOM 1108 O O . CYS A 1 141 ? 4.617 -32.062 3.754 1 94.81 141 CYS A O 1
ATOM 1110 N N . ASN A 1 142 ? 2.584 -32.875 3.688 1 93.38 142 ASN A N 1
ATOM 1111 C CA . ASN A 1 142 ? 2.836 -33.844 4.773 1 93.38 142 ASN A CA 1
ATOM 1112 C C . ASN A 1 142 ? 3.855 -34.875 4.371 1 93.38 142 ASN A C 1
ATOM 1114 O O . ASN A 1 142 ? 4.684 -35.312 5.184 1 93.38 142 ASN A O 1
ATOM 1118 N N . ASN A 1 143 ? 3.736 -35.344 3.193 1 92.06 143 ASN A N 1
ATOM 1119 C CA . ASN A 1 143 ? 4.68 -36.344 2.691 1 92.06 143 ASN A CA 1
ATOM 1120 C C . ASN A 1 143 ? 6.109 -35.812 2.699 1 92.06 143 ASN A C 1
ATOM 1122 O O . ASN A 1 143 ? 7.047 -36.531 3.031 1 92.06 143 ASN A O 1
ATOM 1126 N N . VAL A 1 144 ? 6.254 -34.531 2.363 1 90.06 144 VAL A N 1
ATOM 1127 C CA . VAL A 1 144 ? 7.574 -33.906 2.379 1 90.06 144 VAL A CA 1
ATOM 1128 C C . VAL A 1 144 ? 8.109 -33.875 3.809 1 90.06 144 VAL A C 1
ATOM 1130 O O . VAL A 1 144 ? 9.289 -34.156 4.043 1 90.06 144 VAL A O 1
ATOM 1133 N N . LEU A 1 145 ? 7.277 -33.531 4.707 1 90.25 145 LEU A N 1
ATOM 1134 C CA . LEU A 1 145 ? 7.652 -33.5 6.117 1 90.25 145 LEU A CA 1
ATOM 1135 C C . LEU A 1 145 ? 8.125 -34.875 6.59 1 90.25 145 LEU A C 1
ATOM 1137 O O . LEU A 1 145 ? 9.148 -34.969 7.27 1 90.25 145 LEU A O 1
ATOM 1141 N N . LEU A 1 146 ? 7.465 -35.906 6.219 1 90.69 146 LEU A N 1
ATOM 1142 C CA . LEU A 1 146 ? 7.777 -37.25 6.633 1 90.69 146 LEU A CA 1
ATOM 1143 C C . LEU A 1 146 ? 9.078 -37.75 5.996 1 90.69 146 LEU A C 1
ATOM 1145 O O . LEU A 1 146 ? 9.867 -38.438 6.637 1 90.69 146 LEU A O 1
ATOM 1149 N N . GLU A 1 147 ? 9.234 -37.312 4.812 1 87.88 147 GLU A N 1
ATOM 1150 C CA . GLU A 1 147 ? 10.383 -37.781 4.047 1 87.88 147 GLU A CA 1
ATOM 1151 C C . GLU A 1 147 ? 11.648 -37.031 4.43 1 87.88 147 GLU A C 1
ATOM 1153 O O . GLU A 1 147 ? 12.734 -37.625 4.484 1 87.88 147 GLU A O 1
ATOM 1158 N N . THR A 1 148 ? 11.492 -35.75 4.699 1 87.12 148 THR A N 1
ATOM 1159 C CA . THR A 1 148 ? 12.688 -34.906 4.836 1 87.12 148 THR A CA 1
ATOM 1160 C C . THR A 1 148 ? 12.852 -34.438 6.277 1 87.12 148 THR A C 1
ATOM 1162 O O . THR A 1 148 ? 13.914 -33.938 6.656 1 87.12 148 THR A O 1
ATOM 1165 N N . GLY A 1 149 ? 11.797 -34.594 7.098 1 89.06 149 GLY A N 1
ATOM 1166 C CA . GLY A 1 149 ? 11.852 -34.125 8.477 1 89.06 149 GLY A CA 1
ATOM 1167 C C . GLY A 1 149 ? 11.547 -32.625 8.617 1 89.06 149 GLY A C 1
ATOM 1168 O O . GLY A 1 149 ? 11.523 -32.094 9.727 1 89.06 149 GLY A O 1
ATOM 1169 N N . GLY A 1 150 ? 11.359 -32 7.48 1 92.62 150 GLY A N 1
ATOM 1170 C CA . GLY A 1 150 ? 11.039 -30.594 7.508 1 92.62 150 GLY A CA 1
ATOM 1171 C C . GLY A 1 150 ? 9.922 -30.219 6.559 1 92.62 150 GLY A C 1
ATOM 1172 O O . GLY A 1 150 ? 9.617 -30.953 5.617 1 92.62 150 GLY A O 1
ATOM 1173 N N . LEU A 1 151 ? 9.336 -29.047 6.867 1 93.38 151 LEU A N 1
ATOM 1174 C CA . LEU A 1 151 ? 8.258 -28.547 6.027 1 93.38 151 LEU A CA 1
ATOM 1175 C C . LEU A 1 151 ? 8.812 -27.891 4.77 1 93.38 151 LEU A C 1
ATOM 1177 O O . LEU A 1 151 ? 9.938 -27.391 4.77 1 93.38 151 LEU A O 1
ATOM 1181 N N . PRO A 1 152 ? 8 -27.859 3.748 1 96.44 152 PRO A N 1
ATOM 1182 C CA . PRO A 1 152 ? 8.453 -27.156 2.553 1 96.44 152 PRO A CA 1
ATOM 1183 C C . PRO A 1 152 ? 8.758 -25.672 2.828 1 96.44 152 PRO A C 1
ATOM 1185 O O . PRO A 1 152 ? 8.055 -25.031 3.609 1 96.44 152 PRO A O 1
ATOM 1188 N N . GLU A 1 153 ? 9.812 -25.219 2.188 1 97 153 GLU A N 1
ATOM 1189 C CA . GLU A 1 153 ? 10.242 -23.828 2.334 1 97 153 GLU A CA 1
ATOM 1190 C C . GLU A 1 153 ? 9.664 -22.953 1.226 1 97 153 GLU A C 1
ATOM 1192 O O . GLU A 1 153 ? 9.578 -21.734 1.377 1 97 153 GLU A O 1
ATOM 1197 N N . LEU A 1 154 ? 9.352 -23.531 0.146 1 98.25 154 LEU A N 1
ATOM 1198 C CA . LEU A 1 154 ? 8.758 -22.891 -1.02 1 98.25 154 LEU A CA 1
ATOM 1199 C C . LEU A 1 154 ? 7.816 -23.828 -1.753 1 98.25 154 LEU A C 1
ATOM 1201 O O . LEU A 1 154 ? 8.164 -24.984 -2 1 98.25 154 LEU A O 1
ATOM 1205 N N . LEU A 1 155 ? 6.648 -23.422 -1.956 1 98.44 155 LEU A N 1
ATOM 1206 C CA . LEU A 1 155 ? 5.699 -24.141 -2.799 1 98.44 155 LEU A CA 1
ATOM 1207 C C . LEU A 1 155 ? 5.52 -23.438 -4.141 1 98.44 155 LEU A C 1
ATOM 1209 O O . LEU A 1 155 ? 5.145 -22.266 -4.184 1 98.44 155 LEU A O 1
ATOM 1213 N N . VAL A 1 156 ? 5.828 -24.109 -5.199 1 98.81 156 VAL A N 1
ATOM 1214 C CA . VAL A 1 156 ? 5.68 -23.578 -6.547 1 98.81 156 VAL A CA 1
ATOM 1215 C C . VAL A 1 156 ? 4.391 -24.094 -7.172 1 98.81 156 VAL A C 1
ATOM 1217 O O . VAL A 1 156 ? 4.246 -25.297 -7.406 1 98.81 156 VAL A O 1
ATOM 1220 N N . LEU A 1 157 ? 3.465 -23.203 -7.387 1 98.81 157 LEU A N 1
ATOM 1221 C CA . LEU A 1 157 ? 2.225 -23.531 -8.086 1 98.81 157 LEU A CA 1
ATOM 1222 C C . LEU A 1 157 ? 2.311 -23.125 -9.555 1 98.81 157 LEU A C 1
ATOM 1224 O O . LEU A 1 157 ? 2.359 -21.938 -9.875 1 98.81 157 LEU A O 1
ATOM 1228 N N . ILE A 1 158 ? 2.322 -24.125 -10.398 1 98.88 158 ILE A N 1
ATOM 1229 C CA . ILE A 1 158 ? 2.531 -23.906 -11.82 1 98.88 158 ILE A CA 1
ATOM 1230 C C . ILE A 1 158 ? 1.191 -23.969 -12.555 1 98.88 158 ILE A C 1
ATOM 1232 O O . ILE A 1 158 ? 0.552 -25.016 -12.602 1 98.88 158 ILE A O 1
ATOM 1236 N N . LYS A 1 159 ? 0.802 -22.859 -13.141 1 98.62 159 LYS A N 1
ATOM 1237 C CA . LYS A 1 159 ? -0.424 -22.828 -13.93 1 98.62 159 LYS A CA 1
ATOM 1238 C C . LYS A 1 159 ? -0.199 -23.422 -15.32 1 98.62 159 LYS A C 1
ATOM 1240 O O . LYS A 1 159 ? 0.558 -22.875 -16.125 1 98.62 159 LYS A O 1
ATOM 1245 N N . SER A 1 160 ? -0.828 -24.531 -15.562 1 98.25 160 SER A N 1
ATOM 1246 C CA . SER A 1 160 ? -0.67 -25.25 -16.828 1 98.25 160 SER A CA 1
ATOM 1247 C C . SER A 1 160 ? -2.023 -25.594 -17.438 1 98.25 160 SER A C 1
ATOM 1249 O O . SER A 1 160 ? -3.057 -25.484 -16.766 1 98.25 160 SER A O 1
ATOM 1251 N N . ALA A 1 161 ? -2.055 -25.875 -18.734 1 97.06 161 ALA A N 1
ATOM 1252 C CA . ALA A 1 161 ? -3.25 -26.375 -19.406 1 97.06 161 ALA A CA 1
ATOM 1253 C C . ALA A 1 161 ? -3.23 -27.891 -19.5 1 97.06 161 ALA A C 1
ATOM 1255 O O . ALA A 1 161 ? -2.162 -28.5 -19.594 1 97.06 161 ALA A O 1
ATOM 1256 N N . PRO A 1 162 ? -4.387 -28.516 -19.516 1 96.38 162 PRO A N 1
ATOM 1257 C CA . PRO A 1 162 ? -4.449 -29.984 -19.578 1 96.38 162 PRO A CA 1
ATOM 1258 C C . PRO A 1 162 ? -3.699 -30.547 -20.781 1 96.38 162 PRO A C 1
ATOM 1260 O O . PRO A 1 162 ? -3.074 -31.609 -20.672 1 96.38 162 PRO A O 1
ATOM 1263 N N . LEU A 1 163 ? -3.635 -29.875 -21.844 1 95 163 LEU A N 1
ATOM 1264 C CA . LEU A 1 163 ? -3.051 -30.391 -23.078 1 95 163 LEU A CA 1
ATOM 1265 C C . LEU A 1 163 ? -1.538 -30.203 -23.078 1 95 163 LEU A C 1
ATOM 1267 O O . LEU A 1 163 ? -0.841 -30.75 -23.938 1 95 163 LEU A O 1
ATOM 1271 N N . ASN A 1 164 ? -1.009 -29.5 -22.109 1 96.62 164 ASN A N 1
ATOM 1272 C CA . ASN A 1 164 ? 0.41 -29.156 -22.109 1 96.62 164 ASN A CA 1
ATOM 1273 C C . ASN A 1 164 ? 1.248 -30.234 -21.438 1 96.62 164 ASN A C 1
ATOM 1275 O O . ASN A 1 164 ? 2.068 -29.922 -20.562 1 96.62 164 ASN A O 1
ATOM 1279 N N . LEU A 1 165 ? 1.115 -31.469 -21.875 1 95.88 165 LEU A N 1
ATOM 1280 C CA . LEU A 1 165 ? 1.819 -32.594 -21.281 1 95.88 165 LEU A CA 1
ATOM 1281 C C . LEU A 1 165 ? 3.326 -32.469 -21.484 1 95.88 165 LEU A C 1
ATOM 1283 O O . LEU A 1 165 ? 4.094 -32.625 -20.531 1 95.88 165 LEU A O 1
ATOM 1287 N N . ALA A 1 166 ? 3.727 -32.125 -22.672 1 96.44 166 ALA A N 1
ATOM 1288 C CA . ALA A 1 166 ? 5.148 -32.031 -23 1 96.44 166 ALA A CA 1
ATOM 1289 C C . ALA A 1 166 ? 5.816 -30.922 -22.188 1 96.44 166 ALA A C 1
ATOM 1291 O O . ALA A 1 166 ? 6.965 -31.047 -21.766 1 96.44 166 ALA A O 1
ATOM 1292 N N . ARG A 1 167 ? 5.133 -29.859 -22 1 97.44 167 ARG A N 1
ATOM 1293 C CA . ARG A 1 167 ? 5.672 -28.75 -21.219 1 97.44 167 ARG A CA 1
ATOM 1294 C C . ARG A 1 167 ? 5.883 -29.156 -19.766 1 97.44 167 ARG A C 1
ATOM 1296 O O . ARG A 1 167 ? 6.91 -28.844 -19.156 1 97.44 167 ARG A O 1
ATOM 1303 N N . ARG A 1 168 ? 4.902 -29.812 -19.203 1 98.31 168 ARG A N 1
ATOM 1304 C CA . ARG A 1 168 ? 5.02 -30.281 -17.828 1 98.31 168 ARG A CA 1
ATOM 1305 C C . ARG A 1 168 ? 6.176 -31.25 -17.688 1 98.31 168 ARG A C 1
ATOM 1307 O O . ARG A 1 168 ? 6.918 -31.203 -16.703 1 98.31 168 ARG A O 1
ATOM 1314 N N . ASP A 1 169 ? 6.363 -32.125 -18.656 1 97.88 169 ASP A N 1
ATOM 1315 C CA . ASP A 1 169 ? 7.492 -33.031 -18.641 1 97.88 169 ASP A CA 1
ATOM 1316 C C . ASP A 1 169 ? 8.82 -32.281 -18.656 1 97.88 169 ASP A C 1
ATOM 1318 O O . ASP A 1 169 ? 9.742 -32.625 -17.922 1 97.88 169 ASP A O 1
ATOM 1322 N N . ALA A 1 170 ? 8.891 -31.312 -19.562 1 98.19 170 ALA A N 1
ATOM 1323 C CA . ALA A 1 170 ? 10.117 -30.516 -19.656 1 98.19 170 ALA A CA 1
ATOM 1324 C C . ALA A 1 170 ? 10.422 -29.812 -18.344 1 98.19 170 ALA A C 1
ATOM 1326 O O . ALA A 1 170 ? 11.578 -29.766 -17.906 1 98.19 170 ALA A O 1
ATOM 1327 N N . ILE A 1 171 ? 9.398 -29.266 -17.719 1 98.62 171 ILE A N 1
ATOM 1328 C CA . ILE A 1 171 ? 9.562 -28.578 -16.438 1 98.62 171 ILE A CA 1
ATOM 1329 C C . ILE A 1 171 ? 10.062 -29.562 -15.391 1 98.62 171 ILE A C 1
ATOM 1331 O O . ILE A 1 171 ? 10.992 -29.25 -14.641 1 98.62 171 ILE A O 1
ATOM 1335 N N . ARG A 1 172 ? 9.539 -30.828 -15.367 1 97.88 172 ARG A N 1
ATOM 1336 C CA . ARG A 1 172 ? 9.953 -31.844 -14.406 1 97.88 172 ARG A CA 1
ATOM 1337 C C . ARG A 1 172 ? 11.43 -32.156 -14.555 1 97.88 172 ARG A C 1
ATOM 1339 O O . ARG A 1 172 ? 12.102 -32.469 -13.57 1 97.88 172 ARG A O 1
ATOM 1346 N N . LEU A 1 173 ? 11.898 -32.031 -15.727 1 97.44 173 LEU A N 1
ATOM 1347 C CA . LEU A 1 173 ? 13.266 -32.438 -16.016 1 97.44 173 LEU A CA 1
ATOM 1348 C C . LEU A 1 173 ? 14.219 -31.25 -15.859 1 97.44 173 LEU A C 1
ATOM 1350 O O . LEU A 1 173 ? 15.43 -31.391 -16.031 1 97.44 173 LEU A O 1
ATOM 1354 N N . THR A 1 174 ? 13.703 -30.125 -15.586 1 97.81 174 THR A N 1
ATOM 1355 C CA . THR A 1 174 ? 14.5 -28.906 -15.398 1 97.81 174 THR A CA 1
ATOM 1356 C C . THR A 1 174 ? 14.219 -28.297 -14.031 1 97.81 174 THR A C 1
ATOM 1358 O O . THR A 1 174 ? 14.562 -28.875 -13 1 97.81 174 THR A O 1
ATOM 1361 N N . TRP A 1 175 ? 13.648 -27.031 -14.031 1 98.25 175 TRP A N 1
ATOM 1362 C CA . TRP A 1 175 ? 13.547 -26.297 -12.773 1 98.25 175 TRP A CA 1
ATOM 1363 C C . TRP A 1 175 ? 12.43 -26.859 -11.906 1 98.25 175 TRP A C 1
ATOM 1365 O O . TRP A 1 175 ? 12.344 -26.547 -10.711 1 98.25 175 TRP A O 1
ATOM 1375 N N . GLY A 1 176 ? 11.609 -27.703 -12.414 1 97.62 176 GLY A N 1
ATOM 1376 C CA . GLY A 1 176 ? 10.586 -28.375 -11.633 1 97.62 176 GLY A CA 1
ATOM 1377 C C . GLY A 1 176 ? 11.117 -29.547 -10.828 1 97.62 176 GLY A C 1
ATOM 1378 O O . GLY A 1 176 ? 10.398 -30.109 -9.992 1 97.62 176 GLY A O 1
ATOM 1379 N N . ASN A 1 177 ? 12.305 -29.953 -11.086 1 95.81 177 ASN A N 1
ATOM 1380 C CA . ASN A 1 177 ? 12.945 -31 -10.312 1 95.81 177 ASN A CA 1
ATOM 1381 C C . ASN A 1 177 ? 13.234 -30.547 -8.883 1 95.81 177 ASN A C 1
ATOM 1383 O O . ASN A 1 177 ? 14.078 -29.688 -8.656 1 95.81 177 ASN A O 1
ATOM 1387 N N . ASP A 1 178 ? 12.641 -31.188 -7.945 1 92.62 178 ASP A N 1
ATOM 1388 C CA . ASP A 1 178 ? 12.695 -30.797 -6.543 1 92.62 178 ASP A CA 1
ATOM 1389 C C . ASP A 1 178 ? 14.117 -30.906 -5.992 1 92.62 178 ASP A C 1
ATOM 1391 O O . ASP A 1 178 ? 14.445 -30.297 -4.977 1 92.62 178 ASP A O 1
ATOM 1395 N N . LEU A 1 179 ? 14.977 -31.609 -6.668 1 93.81 179 LEU A N 1
ATOM 1396 C CA . LEU A 1 179 ? 16.344 -31.828 -6.203 1 93.81 179 LEU A CA 1
ATOM 1397 C C . LEU A 1 179 ? 17.266 -30.703 -6.691 1 93.81 179 LEU A C 1
ATOM 1399 O O . LEU A 1 179 ? 18.406 -30.594 -6.238 1 93.81 179 LEU A O 1
ATOM 1403 N N . CYS A 1 180 ? 16.781 -29.906 -7.551 1 97.12 180 CYS A N 1
ATOM 1404 C CA . CYS A 1 180 ? 17.641 -28.922 -8.188 1 97.12 180 CYS A CA 1
ATOM 1405 C C . CYS A 1 180 ? 17.406 -27.531 -7.609 1 97.12 180 CYS A C 1
ATOM 1407 O O . CYS A 1 180 ? 17.406 -26.531 -8.344 1 97.12 180 CYS A O 1
ATOM 1409 N N . TRP A 1 181 ? 17.172 -27.469 -6.344 1 97.81 181 TRP A N 1
ATOM 1410 C CA . TRP A 1 181 ? 16.953 -26.203 -5.652 1 97.81 181 TRP A CA 1
ATOM 1411 C C . TRP A 1 181 ? 17.969 -26 -4.535 1 97.81 181 TRP A C 1
ATOM 1413 O O . TRP A 1 181 ? 17.656 -25.453 -3.48 1 97.81 181 TRP A O 1
ATOM 1423 N N . GLY A 1 182 ? 19.141 -26.562 -4.699 1 96.88 182 GLY A N 1
ATOM 1424 C CA . GLY A 1 182 ? 20.266 -26.344 -3.816 1 96.88 182 GLY A CA 1
ATOM 1425 C C . GLY A 1 182 ? 20.078 -26.953 -2.438 1 96.88 182 GLY A C 1
ATOM 1426 O O . GLY A 1 182 ? 20.625 -26.438 -1.453 1 96.88 182 GLY A O 1
ATOM 1427 N N . GLY A 1 183 ? 19.203 -27.938 -2.289 1 95.44 183 GLY A N 1
ATOM 1428 C CA . GLY A 1 183 ? 19 -28.609 -1.02 1 95.44 183 GLY A CA 1
ATOM 1429 C C . GLY A 1 183 ? 17.812 -28.062 -0.244 1 95.44 183 GLY A C 1
ATOM 1430 O O . GLY A 1 183 ? 17.469 -28.578 0.822 1 95.44 183 GLY A O 1
ATOM 1431 N N . ARG A 1 184 ? 17.25 -27 -0.787 1 96.38 184 ARG A N 1
ATOM 1432 C CA . ARG A 1 184 ? 16.047 -26.484 -0.133 1 96.38 184 ARG A CA 1
ATOM 1433 C C . ARG A 1 184 ? 14.852 -27.406 -0.385 1 96.38 184 ARG A C 1
ATOM 1435 O O . ARG A 1 184 ? 14.797 -28.094 -1.41 1 96.38 184 ARG A O 1
ATOM 1442 N N . ARG A 1 185 ? 13.945 -27.422 0.577 1 95.81 185 ARG A N 1
ATOM 1443 C CA . ARG A 1 185 ? 12.727 -28.203 0.424 1 95.81 185 ARG A CA 1
ATOM 1444 C C . ARG A 1 185 ? 11.68 -27.453 -0.392 1 95.81 185 ARG A C 1
ATOM 1446 O O . ARG A 1 185 ? 10.836 -26.75 0.168 1 95.81 185 ARG A O 1
ATOM 1453 N N . VAL A 1 186 ? 11.797 -27.625 -1.673 1 96.62 186 VAL A N 1
ATOM 1454 C CA . VAL A 1 186 ? 10.883 -26.984 -2.621 1 96.62 186 VAL A CA 1
ATOM 1455 C C . VAL A 1 186 ? 9.977 -28.047 -3.254 1 96.62 186 VAL A C 1
ATOM 1457 O O . VAL A 1 186 ? 10.445 -29.125 -3.639 1 96.62 186 VAL A O 1
ATOM 1460 N N . ILE A 1 187 ? 8.703 -27.734 -3.254 1 95.38 187 ILE A N 1
ATOM 1461 C CA . ILE A 1 187 ? 7.785 -28.641 -3.938 1 95.38 187 ILE A CA 1
ATOM 1462 C C . ILE A 1 187 ? 7.02 -27.891 -5.02 1 95.38 187 ILE A C 1
ATOM 1464 O O . ILE A 1 187 ? 6.859 -26.672 -4.934 1 95.38 187 ILE A O 1
ATOM 1468 N N . HIS A 1 188 ? 6.641 -28.594 -6.043 1 97.75 188 HIS A N 1
ATOM 1469 C CA . HIS A 1 188 ? 5.859 -27.969 -7.109 1 97.75 188 HIS A CA 1
ATOM 1470 C C . HIS A 1 188 ? 4.566 -28.75 -7.363 1 97.75 188 HIS A C 1
ATOM 1472 O O . HIS A 1 188 ? 4.484 -29.938 -7.07 1 97.75 188 HIS A O 1
ATOM 1478 N N . LEU A 1 189 ? 3.572 -28.078 -7.762 1 98.31 189 LEU A N 1
ATOM 1479 C CA . LEU A 1 189 ? 2.311 -28.641 -8.227 1 98.31 189 LEU A CA 1
ATOM 1480 C C . LEU A 1 189 ? 1.823 -27.922 -9.484 1 98.31 189 LEU A C 1
ATOM 1482 O O . LEU A 1 189 ? 1.93 -26.703 -9.586 1 98.31 189 LEU A O 1
ATOM 1486 N N . PHE A 1 190 ? 1.278 -28.75 -10.422 1 98.75 190 PHE A N 1
ATOM 1487 C CA . PHE A 1 190 ? 0.638 -28.188 -11.609 1 98.75 190 PHE A CA 1
ATOM 1488 C C . PHE A 1 190 ? -0.85 -27.969 -11.367 1 98.75 190 PHE A C 1
ATOM 1490 O O . PHE A 1 190 ? -1.564 -28.891 -10.961 1 98.75 190 PHE A O 1
ATOM 1497 N N . LEU A 1 191 ? -1.318 -26.734 -11.609 1 98.5 191 LEU A N 1
ATOM 1498 C CA . LEU A 1 191 ? -2.719 -26.344 -11.484 1 98.5 191 LEU A CA 1
ATOM 1499 C C . LEU A 1 191 ? -3.443 -26.5 -12.812 1 98.5 191 LEU A C 1
ATOM 1501 O O . LEU A 1 191 ? -3.088 -25.828 -13.797 1 98.5 191 LEU A O 1
ATOM 1505 N N . LEU A 1 192 ? -4.469 -27.344 -12.789 1 97.94 192 LEU A N 1
ATOM 1506 C CA . LEU A 1 192 ? -5.195 -27.562 -14.031 1 97.94 192 LEU A CA 1
ATOM 1507 C C . LEU A 1 192 ? -6.699 -27.422 -13.82 1 97.94 192 LEU A C 1
ATOM 1509 O O . LEU A 1 192 ? -7.207 -27.688 -12.727 1 97.94 192 LEU A O 1
ATOM 1513 N N . GLY A 1 193 ? -7.344 -26.891 -14.859 1 97.44 193 GLY A N 1
ATOM 1514 C CA . GLY A 1 193 ? -8.789 -27.031 -14.992 1 97.44 193 GLY A CA 1
ATOM 1515 C C . GLY A 1 193 ? -9.188 -28.219 -15.859 1 97.44 193 GLY A C 1
ATOM 1516 O O . GLY A 1 193 ? -8.469 -29.219 -15.93 1 97.44 193 GLY A O 1
ATOM 1517 N N . THR A 1 194 ? -10.383 -28.125 -16.391 1 95.12 194 THR A N 1
ATOM 1518 C CA . THR A 1 194 ? -10.867 -29.203 -17.234 1 95.12 194 THR A CA 1
ATOM 1519 C C . THR A 1 194 ? -11.07 -28.719 -18.672 1 95.12 194 THR A C 1
ATOM 1521 O O . THR A 1 194 ? -11.094 -27.516 -18.938 1 95.12 194 THR A O 1
ATOM 1524 N N . VAL A 1 195 ? -11 -29.625 -19.578 1 91 195 VAL A N 1
ATOM 1525 C CA . VAL A 1 195 ? -11.375 -29.375 -20.969 1 91 195 VAL A CA 1
ATOM 1526 C C . VAL A 1 195 ? -12.562 -30.25 -21.344 1 91 195 VAL A C 1
ATOM 1528 O O . VAL A 1 195 ? -12.727 -31.359 -20.812 1 91 195 VAL A O 1
ATOM 1531 N N . PRO A 1 196 ? -13.375 -29.719 -22.203 1 86.06 196 PRO A N 1
ATOM 1532 C CA . PRO A 1 196 ? -14.562 -30.5 -22.562 1 86.06 196 PRO A CA 1
ATOM 1533 C C . PRO A 1 196 ? -14.211 -31.828 -23.219 1 86.06 196 PRO A C 1
ATOM 1535 O O . PRO A 1 196 ? -13.25 -31.906 -24 1 86.06 196 PRO A O 1
ATOM 1538 N N . SER A 1 197 ? -15.094 -32.812 -22.953 1 73.94 197 SER A N 1
ATOM 1539 C CA . SER A 1 197 ? -15.375 -34.094 -23.578 1 73.94 197 SER A CA 1
ATOM 1540 C C . SER A 1 197 ? -14.109 -34.688 -24.172 1 73.94 197 SER A C 1
ATOM 1542 O O . SER A 1 197 ? -14.07 -35.031 -25.359 1 73.94 197 SER A O 1
ATOM 1544 N N . ASN A 1 198 ? -13.172 -34.844 -23.406 1 80.19 198 ASN A N 1
ATOM 1545 C CA . ASN A 1 198 ? -11.961 -35.5 -23.859 1 80.19 198 ASN A CA 1
ATOM 1546 C C . ASN A 1 198 ? -11.555 -36.625 -22.922 1 80.19 198 ASN A C 1
ATOM 1548 O O . ASN A 1 198 ? -10.68 -36.469 -22.078 1 80.19 198 ASN A O 1
ATOM 1552 N N . ASN A 1 199 ? -12.133 -37.75 -23.062 1 84.56 199 ASN A N 1
ATOM 1553 C CA . ASN A 1 199 ? -11.914 -38.906 -22.172 1 84.56 199 ASN A CA 1
ATOM 1554 C C . ASN A 1 199 ? -10.461 -39.344 -22.203 1 84.56 199 ASN A C 1
ATOM 1556 O O . ASN A 1 199 ? -9.906 -39.75 -21.172 1 84.56 199 ASN A O 1
ATOM 1560 N N . ALA A 1 200 ? -9.938 -39.344 -23.328 1 90.12 200 ALA A N 1
ATOM 1561 C CA . ALA A 1 200 ? -8.539 -39.75 -23.453 1 90.12 200 ALA A CA 1
ATOM 1562 C C . ALA A 1 200 ? -7.637 -38.844 -22.594 1 90.12 200 ALA A C 1
ATOM 1564 O O . ALA A 1 200 ? -6.73 -39.344 -21.922 1 90.12 200 ALA A O 1
ATOM 1565 N N . LEU A 1 201 ? -7.906 -37.625 -22.672 1 91.5 201 LEU A N 1
ATOM 1566 C CA . LEU A 1 201 ? -7.105 -36.688 -21.906 1 91.5 201 LEU A CA 1
ATOM 1567 C C . LEU A 1 201 ? -7.289 -36.906 -20.406 1 91.5 201 LEU A C 1
ATOM 1569 O O . LEU A 1 201 ? -6.328 -36.812 -19.641 1 91.5 201 LEU A O 1
ATOM 1573 N N . ILE A 1 202 ? -8.469 -37.125 -20 1 90.94 202 ILE A N 1
ATOM 1574 C CA . ILE A 1 202 ? -8.758 -37.406 -18.594 1 90.94 202 ILE A CA 1
ATOM 1575 C C . ILE A 1 202 ? -7.93 -38.562 -18.094 1 90.94 202 ILE A C 1
ATOM 1577 O O . ILE A 1 202 ? -7.336 -38.531 -17.016 1 90.94 202 ILE A O 1
ATOM 1581 N N . TYR A 1 203 ? -7.906 -39.562 -18.891 1 91.5 203 TYR A N 1
ATOM 1582 C CA . TYR A 1 203 ? -7.141 -40.781 -18.547 1 91.5 203 TYR A CA 1
ATOM 1583 C C . TYR A 1 203 ? -5.648 -40.469 -18.484 1 91.5 203 TYR A C 1
ATOM 1585 O O . TYR A 1 203 ? -4.949 -40.906 -17.578 1 91.5 203 TYR A O 1
ATOM 1593 N N . MET A 1 204 ? -5.184 -39.781 -19.453 1 93.44 204 MET A N 1
ATOM 1594 C CA . MET A 1 204 ? -3.77 -39.406 -19.484 1 93.44 204 MET A CA 1
ATOM 1595 C C . MET A 1 204 ? -3.383 -38.594 -18.25 1 93.44 204 MET A C 1
ATOM 1597 O O . MET A 1 204 ? -2.32 -38.812 -17.672 1 93.44 204 MET A O 1
ATOM 1601 N N . LEU A 1 205 ? -4.23 -37.688 -17.891 1 94.38 205 LEU A N 1
ATOM 1602 C CA . LEU A 1 205 ? -3.963 -36.844 -16.734 1 94.38 205 LEU A CA 1
ATOM 1603 C C . LEU A 1 205 ? -3.99 -37.656 -15.445 1 94.38 205 LEU A C 1
ATOM 1605 O O . LEU A 1 205 ? -3.193 -37.438 -14.539 1 94.38 205 LEU A O 1
ATOM 1609 N N . LYS A 1 206 ? -4.914 -38.531 -15.375 1 92.56 206 LYS A N 1
ATOM 1610 C CA . LYS A 1 206 ? -4.973 -39.406 -14.219 1 92.56 206 LYS A CA 1
ATOM 1611 C C . LYS A 1 206 ? -3.691 -40.219 -14.094 1 92.56 206 LYS A C 1
ATOM 1613 O O . LYS A 1 206 ? -3.141 -40.375 -12.992 1 92.56 206 LYS A O 1
ATOM 1618 N N . ASN A 1 207 ? -3.268 -40.812 -15.164 1 95 207 ASN A N 1
ATOM 1619 C CA . ASN A 1 207 ? -2.025 -41.562 -15.172 1 95 207 ASN A CA 1
ATOM 1620 C C . ASN A 1 207 ? -0.83 -40.688 -14.797 1 95 207 ASN A C 1
ATOM 1622 O O . ASN A 1 207 ? 0.04 -41.125 -14.031 1 95 207 ASN A O 1
ATOM 1626 N N . GLU A 1 208 ? -0.789 -39.562 -15.43 1 96.5 208 GLU A N 1
ATOM 1627 C CA . GLU A 1 208 ? 0.264 -38.625 -15.094 1 96.5 208 GLU A CA 1
ATOM 1628 C C . GLU A 1 208 ? 0.297 -38.344 -13.594 1 96.5 208 GLU A C 1
ATOM 1630 O O . GLU A 1 208 ? 1.364 -38.344 -12.977 1 96.5 208 GLU A O 1
ATOM 1635 N N . SER A 1 209 ? -0.837 -38.094 -12.984 1 94.5 209 SER A N 1
ATOM 1636 C CA . SER A 1 209 ? -0.94 -37.812 -11.562 1 94.5 209 SER A CA 1
ATOM 1637 C C . SER A 1 209 ? -0.515 -39 -10.719 1 94.5 209 SER A C 1
ATOM 1639 O O . SER A 1 209 ? 0.106 -38.844 -9.664 1 94.5 209 SER A O 1
ATOM 1641 N N . ASP A 1 210 ? -0.862 -40.156 -11.156 1 95.31 210 ASP A N 1
ATOM 1642 C CA . ASP A 1 210 ? -0.52 -41.406 -10.438 1 95.31 210 ASP A CA 1
ATOM 1643 C C . ASP A 1 210 ? 0.993 -41.594 -10.398 1 95.31 210 ASP A C 1
ATOM 1645 O O . ASP A 1 210 ? 1.526 -42.125 -9.422 1 95.31 210 ASP A O 1
ATOM 1649 N N . VAL A 1 211 ? 1.576 -41.219 -11.406 1 96.06 211 VAL A N 1
ATOM 1650 C CA . VAL A 1 211 ? 3.014 -41.438 -11.539 1 96.06 211 VAL A CA 1
ATOM 1651 C C . VAL A 1 211 ? 3.773 -40.375 -10.766 1 96.06 211 VAL A C 1
ATOM 1653 O O . VAL A 1 211 ? 4.68 -40.688 -9.984 1 96.06 211 VAL A O 1
ATOM 1656 N N . TYR A 1 212 ? 3.404 -39.125 -10.922 1 96.31 212 TYR A N 1
ATOM 1657 C CA . TYR A 1 212 ? 4.266 -38.062 -10.461 1 96.31 212 TYR A CA 1
ATOM 1658 C C . TYR A 1 212 ? 3.721 -37.438 -9.18 1 96.31 212 TYR A C 1
ATOM 1660 O O . TYR A 1 212 ? 4.453 -36.75 -8.453 1 96.31 212 TYR A O 1
ATOM 1668 N N . HIS A 1 213 ? 2.408 -37.5 -8.914 1 96.25 213 HIS A N 1
ATOM 1669 C CA . HIS A 1 213 ? 1.739 -36.938 -7.75 1 96.25 213 HIS A CA 1
ATOM 1670 C C . HIS A 1 213 ? 1.995 -35.438 -7.641 1 96.25 213 HIS A C 1
ATOM 1672 O O . HIS A 1 213 ? 2.293 -34.906 -6.559 1 96.25 213 HIS A O 1
ATOM 1678 N N . ASP A 1 214 ? 1.957 -34.781 -8.797 1 97.69 214 ASP A N 1
ATOM 1679 C CA . ASP A 1 214 ? 2.242 -33.344 -8.789 1 97.69 214 ASP A CA 1
ATOM 1680 C C . ASP A 1 214 ? 1.179 -32.562 -9.555 1 97.69 214 ASP A C 1
ATOM 1682 O O . ASP A 1 214 ? 1.425 -31.453 -10 1 97.69 214 ASP A O 1
ATOM 1686 N N . ILE A 1 215 ? 0.015 -33.156 -9.727 1 97.88 215 ILE A N 1
ATOM 1687 C CA . ILE A 1 215 ? -1.09 -32.469 -10.398 1 97.88 215 ILE A CA 1
ATOM 1688 C C . ILE A 1 215 ? -2.238 -32.25 -9.422 1 97.88 215 ILE A C 1
ATOM 1690 O O . ILE A 1 215 ? -2.605 -33.188 -8.672 1 97.88 215 ILE A O 1
ATOM 1694 N N . ILE A 1 216 ? -2.721 -31.078 -9.367 1 98.19 216 ILE A N 1
ATOM 1695 C CA . ILE A 1 216 ? -4.004 -30.797 -8.734 1 98.19 216 ILE A CA 1
ATOM 1696 C C . ILE A 1 216 ? -4.965 -30.203 -9.758 1 98.19 216 ILE A C 1
ATOM 1698 O O . ILE A 1 216 ? -4.551 -29.438 -10.633 1 98.19 216 ILE A O 1
ATOM 1702 N N . GLN A 1 217 ? -6.23 -30.594 -9.664 1 97.75 217 GLN A N 1
ATOM 1703 C CA . GLN A 1 217 ? -7.195 -30.234 -10.695 1 97.75 217 GLN A CA 1
ATOM 1704 C C . GLN A 1 217 ? -8.555 -29.922 -10.086 1 97.75 217 GLN A C 1
ATOM 1706 O O . GLN A 1 217 ? -9.016 -30.625 -9.18 1 97.75 217 GLN A O 1
ATOM 1711 N N . GLN A 1 218 ? -9.141 -28.875 -10.57 1 97.25 218 GLN A N 1
ATOM 1712 C CA . GLN A 1 218 ? -10.492 -28.484 -10.188 1 97.25 218 GLN A CA 1
ATOM 1713 C C . GLN A 1 218 ? -11.414 -28.406 -11.398 1 97.25 218 GLN A C 1
ATOM 1715 O O . GLN A 1 218 ? -10.945 -28.234 -12.531 1 97.25 218 GLN A O 1
ATOM 1720 N N . ASP A 1 219 ? -12.711 -28.484 -11.156 1 96.12 219 ASP A N 1
ATOM 1721 C CA . ASP A 1 219 ? -13.688 -28.672 -12.234 1 96.12 219 ASP A CA 1
ATOM 1722 C C . ASP A 1 219 ? -14.133 -27.328 -12.805 1 96.12 219 ASP A C 1
ATOM 1724 O O . ASP A 1 219 ? -15.328 -27.078 -12.961 1 96.12 219 ASP A O 1
ATOM 1728 N N . PHE A 1 220 ? -13.336 -26.438 -13.109 1 96.56 220 PHE A N 1
ATOM 1729 C CA . PHE A 1 220 ? -13.633 -25.266 -13.922 1 96.56 220 PHE A CA 1
ATOM 1730 C C . PHE A 1 220 ? -13.094 -25.438 -15.336 1 96.56 220 PHE A C 1
ATOM 1732 O O . PHE A 1 220 ? -12.141 -26.188 -15.555 1 96.56 220 PHE A O 1
ATOM 1739 N N . LEU A 1 221 ? -13.703 -24.812 -16.281 1 95.62 221 LEU A N 1
ATOM 1740 C CA . LEU A 1 221 ? -13.227 -24.875 -17.656 1 95.62 221 LEU A CA 1
ATOM 1741 C C . LEU A 1 221 ? -11.891 -24.156 -17.812 1 95.62 221 LEU A C 1
ATOM 1743 O O . LEU A 1 221 ? -11.789 -22.969 -17.5 1 95.62 221 LEU A O 1
ATOM 1747 N N . ASP A 1 222 ? -10.914 -24.906 -18.219 1 96 222 ASP A N 1
ATOM 1748 C CA . ASP A 1 222 ? -9.578 -24.344 -18.391 1 96 222 ASP A CA 1
ATOM 1749 C C . ASP A 1 222 ? -9.5 -23.484 -19.656 1 96 222 ASP A C 1
ATOM 1751 O O . ASP A 1 222 ? -9.07 -23.969 -20.703 1 96 222 ASP A O 1
ATOM 1755 N N . HIS A 1 223 ? -9.922 -22.328 -19.562 1 92.75 223 HIS A N 1
ATOM 1756 C CA . HIS A 1 223 ? -9.953 -21.297 -20.594 1 92.75 223 HIS A CA 1
ATOM 1757 C C . HIS A 1 223 ? -9.289 -20.016 -20.125 1 92.75 223 HIS A C 1
ATOM 1759 O O . HIS A 1 223 ? -9.281 -19.719 -18.922 1 92.75 223 HIS A O 1
ATOM 1765 N N . TYR A 1 224 ? -8.734 -19.359 -21.109 1 90.56 224 TYR A N 1
ATOM 1766 C CA . TYR A 1 224 ? -7.988 -18.156 -20.781 1 90.56 224 TYR A CA 1
ATOM 1767 C C . TYR A 1 224 ? -8.82 -17.219 -19.906 1 90.56 224 TYR A C 1
ATOM 1769 O O . TYR A 1 224 ? -8.297 -16.625 -18.969 1 90.56 224 TYR A O 1
ATOM 1777 N N . TYR A 1 225 ? -10.062 -17.109 -20.172 1 93.19 225 TYR A N 1
ATOM 1778 C CA . TYR A 1 225 ? -10.93 -16.156 -19.469 1 93.19 225 TYR A CA 1
ATOM 1779 C C . TYR A 1 225 ? -11.375 -16.719 -18.125 1 93.19 225 TYR A C 1
ATOM 1781 O O . TYR A 1 225 ? -12.156 -16.078 -17.406 1 93.19 225 TYR A O 1
ATOM 1789 N N . ASN A 1 226 ? -10.828 -17.906 -17.734 1 95.12 226 ASN A N 1
ATOM 1790 C CA . ASN A 1 226 ? -11.117 -18.484 -16.438 1 95.12 226 ASN A CA 1
ATOM 1791 C C . ASN A 1 226 ? -9.859 -18.594 -15.578 1 95.12 226 ASN A C 1
ATOM 1793 O O . ASN A 1 226 ? -9.82 -19.344 -14.609 1 95.12 226 ASN A O 1
ATOM 1797 N N . ASN A 1 227 ? -8.898 -17.781 -15.953 1 95.69 227 ASN A N 1
ATOM 1798 C CA . ASN A 1 227 ? -7.641 -17.812 -15.219 1 95.69 227 ASN A CA 1
ATOM 1799 C C . ASN A 1 227 ? -7.816 -17.328 -13.781 1 95.69 227 ASN A C 1
ATOM 1801 O O . ASN A 1 227 ? -7.086 -17.75 -12.883 1 95.69 227 ASN A O 1
ATOM 1805 N N . THR A 1 228 ? -8.766 -16.469 -13.57 1 97.94 228 THR A N 1
ATOM 1806 C CA . THR A 1 228 ? -9.039 -16 -12.219 1 97.94 228 THR A CA 1
ATOM 1807 C C . THR A 1 228 ? -9.492 -17.156 -11.328 1 97.94 228 THR A C 1
ATOM 1809 O O . THR A 1 228 ? -9.055 -17.266 -10.18 1 97.94 228 THR A O 1
ATOM 1812 N N . TYR A 1 229 ? -10.266 -18.047 -11.859 1 98.06 229 TYR A N 1
ATOM 1813 C CA . TYR A 1 229 ? -10.656 -19.234 -11.102 1 98.06 229 TYR A CA 1
ATOM 1814 C C . TYR A 1 229 ? -9.445 -20.109 -10.781 1 98.06 229 TYR A C 1
ATOM 1816 O O . TYR A 1 229 ? -9.375 -20.703 -9.703 1 98.06 229 TYR A O 1
ATOM 1824 N N . LYS A 1 230 ? -8.562 -20.203 -11.656 1 97.94 230 LYS A N 1
ATOM 1825 C CA . LYS A 1 230 ? -7.367 -21.016 -11.453 1 97.94 230 LYS A CA 1
ATOM 1826 C C . LYS A 1 230 ? -6.523 -20.469 -10.305 1 97.94 230 LYS A C 1
ATOM 1828 O O . LYS A 1 230 ? -6.043 -21.219 -9.461 1 97.94 230 LYS A O 1
ATOM 1833 N N . ILE A 1 231 ? -6.348 -19.141 -10.281 1 98 231 ILE A N 1
ATOM 1834 C CA . ILE A 1 231 ? -5.582 -18.531 -9.203 1 98 231 ILE A CA 1
ATOM 1835 C C . ILE A 1 231 ? -6.324 -18.703 -7.879 1 98 231 ILE A C 1
ATOM 1837 O O . ILE A 1 231 ? -5.711 -19 -6.852 1 98 231 ILE A O 1
ATOM 1841 N N . MET A 1 232 ? -7.637 -18.5 -7.895 1 98.31 232 MET A N 1
ATOM 1842 C CA . MET A 1 232 ? -8.438 -18.734 -6.695 1 98.31 232 MET A CA 1
ATOM 1843 C C . MET A 1 232 ? -8.273 -20.172 -6.195 1 98.31 232 MET A C 1
ATOM 1845 O O . MET A 1 232 ? -8.109 -20.391 -4.996 1 98.31 232 MET A O 1
ATOM 1849 N N . PHE A 1 233 ? -8.281 -21.094 -7.145 1 98.19 233 PHE A N 1
ATOM 1850 C CA . PHE A 1 233 ? -8.086 -22.5 -6.852 1 98.19 233 PHE A CA 1
ATOM 1851 C C . PHE A 1 233 ? -6.734 -22.734 -6.18 1 98.19 233 PHE A C 1
ATOM 1853 O O . PHE A 1 233 ? -6.664 -23.375 -5.121 1 98.19 233 PHE A O 1
ATOM 1860 N N . GLY A 1 234 ? -5.695 -22.219 -6.73 1 98.5 234 GLY A N 1
ATOM 1861 C CA . GLY A 1 234 ? -4.363 -22.375 -6.172 1 98.5 234 GLY A CA 1
ATOM 1862 C C . GLY A 1 234 ? -4.234 -21.812 -4.77 1 98.5 234 GLY A C 1
ATOM 1863 O O . GLY A 1 234 ? -3.672 -22.453 -3.885 1 98.5 234 GLY A O 1
ATOM 1864 N N . ILE A 1 235 ? -4.777 -20.609 -4.566 1 98.69 235 ILE A N 1
ATOM 1865 C CA . ILE A 1 235 ? -4.707 -19.953 -3.26 1 98.69 235 ILE A CA 1
ATOM 1866 C C . ILE A 1 235 ? -5.488 -20.781 -2.234 1 98.69 235 ILE A C 1
ATOM 1868 O O . ILE A 1 235 ? -4.996 -21.031 -1.133 1 98.69 235 ILE A O 1
ATOM 1872 N N . ASN A 1 236 ? -6.641 -21.188 -2.617 1 98.31 236 ASN A N 1
ATOM 1873 C CA . ASN A 1 236 ? -7.445 -22.016 -1.716 1 98.31 236 ASN A CA 1
ATOM 1874 C C . ASN A 1 236 ? -6.746 -23.328 -1.372 1 98.31 236 ASN A C 1
ATOM 1876 O O . ASN A 1 236 ? -6.742 -23.75 -0.214 1 98.31 236 ASN A O 1
ATOM 1880 N N . TRP A 1 237 ? -6.191 -23.953 -2.334 1 98.38 237 TRP A N 1
ATOM 1881 C CA . TRP A 1 237 ? -5.535 -25.25 -2.123 1 98.38 237 TRP A CA 1
ATOM 1882 C C . TRP A 1 237 ? -4.398 -25.109 -1.111 1 98.38 237 TRP A C 1
ATOM 1884 O O . TRP A 1 237 ? -4.312 -25.906 -0.168 1 98.38 237 TRP A O 1
ATOM 1894 N N . VAL A 1 238 ? -3.543 -24.156 -1.287 1 98.5 238 VAL A N 1
ATOM 1895 C CA . VAL A 1 238 ? -2.361 -24.047 -0.439 1 98.5 238 VAL A CA 1
ATOM 1896 C C . VAL A 1 238 ? -2.781 -23.703 0.988 1 98.5 238 VAL A C 1
ATOM 1898 O O . VAL A 1 238 ? -2.211 -24.219 1.952 1 98.5 238 VAL A O 1
ATOM 1901 N N . VAL A 1 239 ? -3.725 -22.797 1.106 1 98.44 239 VAL A N 1
ATOM 1902 C CA . VAL A 1 239 ? -4.188 -22.406 2.432 1 98.44 239 VAL A CA 1
ATOM 1903 C C . VAL A 1 239 ? -4.832 -23.594 3.133 1 98.44 239 VAL A C 1
ATOM 1905 O O . VAL A 1 239 ? -4.691 -23.75 4.348 1 98.44 239 VAL A O 1
ATOM 1908 N N . SER A 1 240 ? -5.43 -24.5 2.383 1 97.75 240 SER A N 1
ATOM 1909 C CA . SER A 1 240 ? -6.184 -25.625 2.936 1 97.75 240 SER A CA 1
ATOM 1910 C C . SER A 1 240 ? -5.273 -26.812 3.24 1 97.75 240 SER A C 1
ATOM 1912 O O . SER A 1 240 ? -5.438 -27.469 4.262 1 97.75 240 SER A O 1
ATOM 1914 N N . TYR A 1 241 ? -4.277 -27.031 2.385 1 97.62 241 TYR A N 1
ATOM 1915 C CA . TYR A 1 241 ? -3.6 -28.312 2.461 1 97.62 241 TYR A CA 1
ATOM 1916 C C . TYR A 1 241 ? -2.121 -28.141 2.791 1 97.62 241 TYR A C 1
ATOM 1918 O O . TYR A 1 241 ? -1.44 -29.094 3.164 1 97.62 241 TYR A O 1
ATOM 1926 N N . CYS A 1 242 ? -1.598 -26.938 2.646 1 97.38 242 CYS A N 1
ATOM 1927 C CA . CYS A 1 242 ? -0.205 -26.656 2.979 1 97.38 242 CYS A CA 1
ATOM 1928 C C . CYS A 1 242 ? -0.082 -25.344 3.746 1 97.38 242 CYS A C 1
ATOM 1930 O O . CYS A 1 242 ? 0.699 -24.469 3.367 1 97.38 242 CYS A O 1
ATOM 1932 N N . PRO A 1 243 ? -0.751 -25.188 4.863 1 96.88 243 PRO A N 1
ATOM 1933 C CA . PRO A 1 243 ? -0.839 -23.891 5.547 1 96.88 243 PRO A CA 1
ATOM 1934 C C . PRO A 1 243 ? 0.485 -23.453 6.176 1 96.88 243 PRO A C 1
ATOM 1936 O O . PRO A 1 243 ? 0.644 -22.297 6.562 1 96.88 243 PRO A O 1
ATOM 1939 N N . SER A 1 244 ? 1.409 -24.328 6.246 1 96.12 244 SER A N 1
ATOM 1940 C CA . SER A 1 244 ? 2.635 -24.016 6.973 1 96.12 244 SER A CA 1
ATOM 1941 C C . SER A 1 244 ? 3.727 -23.531 6.027 1 96.12 244 SER A C 1
ATOM 1943 O O . SER A 1 244 ? 4.789 -23.078 6.473 1 96.12 244 SER A O 1
ATOM 1945 N N . VAL A 1 245 ? 3.516 -23.672 4.719 1 97.69 245 VAL A N 1
ATOM 1946 C CA . VAL A 1 245 ? 4.52 -23.172 3.785 1 97.69 245 VAL A CA 1
ATOM 1947 C C . VAL A 1 245 ? 4.613 -21.656 3.889 1 97.69 245 VAL A C 1
ATOM 1949 O O . VAL A 1 245 ? 3.592 -20.953 3.875 1 97.69 245 VAL A O 1
ATOM 1952 N N . PRO A 1 246 ? 5.773 -21.094 4.008 1 97.88 246 PRO A N 1
ATOM 1953 C CA . PRO A 1 246 ? 5.871 -19.656 4.254 1 97.88 246 PRO A CA 1
ATOM 1954 C C . PRO A 1 246 ? 5.707 -18.828 2.982 1 97.88 246 PRO A C 1
ATOM 1956 O O . PRO A 1 246 ? 5.176 -17.719 3.031 1 97.88 246 PRO A O 1
ATOM 1959 N N . ILE A 1 247 ? 6.23 -19.344 1.852 1 98.62 247 ILE A N 1
ATOM 1960 C CA . ILE A 1 247 ? 6.211 -18.594 0.602 1 98.62 247 ILE A CA 1
ATOM 1961 C C . ILE A 1 247 ? 5.66 -19.469 -0.521 1 98.62 247 ILE A C 1
ATOM 1963 O O . ILE A 1 247 ? 5.984 -20.656 -0.606 1 98.62 247 ILE A O 1
ATOM 1967 N N . ILE A 1 248 ? 4.863 -18.875 -1.308 1 98.88 248 ILE A N 1
ATOM 1968 C CA . ILE A 1 248 ? 4.289 -19.5 -2.494 1 98.88 248 ILE A CA 1
ATOM 1969 C C . ILE A 1 248 ? 4.762 -18.766 -3.746 1 98.88 248 ILE A C 1
ATOM 1971 O O . ILE A 1 248 ? 4.844 -17.531 -3.754 1 98.88 248 ILE A O 1
ATOM 1975 N N . MET A 1 249 ? 5.09 -19.469 -4.711 1 98.88 249 MET A N 1
ATOM 1976 C CA . MET A 1 249 ? 5.402 -18.891 -6.012 1 98.88 249 MET A CA 1
ATOM 1977 C C . MET A 1 249 ? 4.426 -19.375 -7.074 1 98.88 249 MET A C 1
ATOM 1979 O O . MET A 1 249 ? 4.32 -20.578 -7.328 1 98.88 249 MET A O 1
ATOM 1983 N N . PHE A 1 250 ? 3.699 -18.469 -7.656 1 98.94 250 PHE A N 1
ATOM 1984 C CA . PHE A 1 250 ? 2.869 -18.75 -8.82 1 98.94 250 PHE A CA 1
ATOM 1985 C C . PHE A 1 250 ? 3.646 -18.516 -10.109 1 98.94 250 PHE A C 1
ATOM 1987 O O . PHE A 1 250 ? 4.367 -17.531 -10.234 1 98.94 250 PHE A O 1
ATOM 1994 N N . VAL A 1 251 ? 3.461 -19.422 -11.047 1 98.75 251 VAL A N 1
ATOM 1995 C CA . VAL A 1 251 ? 4.176 -19.25 -12.312 1 98.75 251 VAL A CA 1
ATOM 1996 C C . VAL A 1 251 ? 3.428 -19.969 -13.43 1 98.75 251 VAL A C 1
ATOM 1998 O O . VAL A 1 251 ? 2.818 -21.016 -13.211 1 98.75 251 VAL A O 1
ATOM 2001 N N . ASP A 1 252 ? 3.441 -19.359 -14.625 1 98.25 252 ASP A N 1
ATOM 2002 C CA . ASP A 1 252 ? 2.908 -20.016 -15.812 1 98.25 252 ASP A CA 1
ATOM 2003 C C . ASP A 1 252 ? 3.887 -21.062 -16.344 1 98.25 252 ASP A C 1
ATOM 2005 O O . ASP A 1 252 ? 5.098 -20.953 -16.141 1 98.25 252 ASP A O 1
ATOM 2009 N N . ASP A 1 253 ? 3.363 -22 -17.109 1 98.12 253 ASP A N 1
ATOM 2010 C CA . ASP A 1 253 ? 4.199 -23.125 -17.547 1 98.12 253 ASP A CA 1
ATOM 2011 C C . ASP A 1 253 ? 5.047 -22.719 -18.75 1 98.12 253 ASP A C 1
ATOM 2013 O O . ASP A 1 253 ? 5.824 -23.531 -19.266 1 98.12 253 ASP A O 1
ATOM 2017 N N . ASP A 1 254 ? 4.871 -21.469 -19.25 1 97.69 254 ASP A N 1
ATOM 2018 C CA . ASP A 1 254 ? 5.711 -21.016 -20.344 1 97.69 254 ASP A CA 1
ATOM 2019 C C . ASP A 1 254 ? 6.801 -20.062 -19.859 1 97.69 254 ASP A C 1
ATOM 2021 O O . ASP A 1 254 ? 7.281 -19.219 -20.609 1 97.69 254 ASP A O 1
ATOM 2025 N N . TYR A 1 255 ? 7.145 -20.141 -18.609 1 98.38 255 TYR A N 1
ATOM 2026 C CA . TYR A 1 255 ? 8.25 -19.406 -18 1 98.38 255 TYR A CA 1
ATOM 2027 C C . TYR A 1 255 ? 9.453 -20.328 -17.781 1 98.38 255 TYR A C 1
ATOM 2029 O O . TYR A 1 255 ? 9.297 -21.531 -17.594 1 98.38 255 TYR A O 1
ATOM 2037 N N . PHE A 1 256 ? 10.625 -19.781 -17.844 1 98.5 256 PHE A N 1
ATOM 2038 C CA . PHE A 1 256 ? 11.82 -20.391 -17.266 1 98.5 256 PHE A CA 1
ATOM 2039 C C . PHE A 1 256 ? 12.141 -19.797 -15.906 1 98.5 256 PHE A C 1
ATOM 2041 O O . PHE A 1 256 ? 12.141 -18.578 -15.742 1 98.5 256 PHE A O 1
ATOM 2048 N N . ILE A 1 257 ? 12.367 -20.609 -14.969 1 98.62 257 ILE A N 1
ATOM 2049 C CA . ILE A 1 257 ? 12.727 -20.203 -13.617 1 98.62 257 ILE A CA 1
ATOM 2050 C C . ILE A 1 257 ? 14.195 -20.516 -13.352 1 98.62 257 ILE A C 1
ATOM 2052 O O . ILE A 1 257 ? 14.664 -21.609 -13.672 1 98.62 257 ILE A O 1
ATOM 2056 N N . TYR A 1 258 ? 14.906 -19.578 -12.844 1 98.56 258 TYR A N 1
ATOM 2057 C CA . TYR A 1 258 ? 16.281 -19.812 -12.398 1 98.56 258 TYR A CA 1
ATOM 2058 C C . TYR A 1 258 ? 16.328 -20.094 -10.898 1 98.56 258 TYR A C 1
ATOM 2060 O O . TYR A 1 258 ? 16.406 -19.172 -10.086 1 98.56 258 TYR A O 1
ATOM 2068 N N . PRO A 1 259 ? 16.422 -21.391 -10.516 1 98.44 259 PRO A N 1
ATOM 2069 C CA . PRO A 1 259 ? 16.25 -21.766 -9.117 1 98.44 259 PRO A CA 1
ATOM 2070 C C . PRO A 1 259 ? 17.219 -21.062 -8.18 1 98.44 259 PRO A C 1
ATOM 2072 O O . PRO A 1 259 ? 16.828 -20.594 -7.109 1 98.44 259 PRO A O 1
ATOM 2075 N N . LYS A 1 260 ? 18.453 -20.922 -8.555 1 98.06 260 LYS A N 1
ATOM 2076 C CA . LYS A 1 260 ? 19.469 -20.297 -7.703 1 98.06 260 LYS A CA 1
ATOM 2077 C C . LYS A 1 260 ? 19.078 -18.875 -7.332 1 98.06 260 LYS A C 1
ATOM 2079 O O . LYS A 1 260 ? 19.156 -18.484 -6.16 1 98.06 260 LYS A O 1
ATOM 2084 N N . ASN A 1 261 ? 18.641 -18.109 -8.289 1 98.31 261 ASN A N 1
ATOM 2085 C CA . ASN A 1 261 ? 18.281 -16.719 -8.047 1 98.31 261 ASN A CA 1
ATOM 2086 C C . ASN A 1 261 ? 16.969 -16.578 -7.297 1 98.31 261 ASN A C 1
ATOM 2088 O O . ASN A 1 261 ? 16.766 -15.633 -6.539 1 98.31 261 ASN A O 1
ATOM 2092 N N . VAL A 1 262 ? 16.062 -17.547 -7.484 1 98.69 262 VAL A N 1
ATOM 2093 C CA . VAL A 1 262 ? 14.836 -17.578 -6.691 1 98.69 262 VAL A CA 1
ATOM 2094 C C . VAL A 1 262 ? 15.18 -17.75 -5.215 1 98.69 262 VAL A C 1
ATOM 2096 O O . VAL A 1 262 ? 14.68 -17 -4.363 1 98.69 262 VAL A O 1
ATOM 2099 N N . ILE A 1 263 ? 16.047 -18.719 -4.941 1 98.38 263 ILE A N 1
ATOM 2100 C CA . ILE A 1 263 ? 16.438 -18.984 -3.561 1 98.38 263 ILE A CA 1
ATOM 2101 C C . ILE A 1 263 ? 17.172 -17.781 -2.986 1 98.38 263 ILE A C 1
ATOM 2103 O O . ILE A 1 263 ? 16.922 -17.375 -1.844 1 98.38 263 ILE A O 1
ATOM 2107 N N . ALA A 1 264 ? 18.031 -17.141 -3.777 1 98.19 264 ALA A N 1
ATOM 2108 C CA . ALA A 1 264 ? 18.734 -15.938 -3.334 1 98.19 264 ALA A CA 1
ATOM 2109 C C . ALA A 1 264 ? 17.75 -14.836 -2.957 1 98.19 264 ALA A C 1
ATOM 2111 O O . ALA A 1 264 ? 17.938 -14.148 -1.946 1 98.19 264 ALA A O 1
ATOM 2112 N N . TYR A 1 265 ? 16.734 -14.68 -3.693 1 98.19 265 TYR A N 1
ATOM 2113 C CA . TYR A 1 265 ? 15.727 -13.656 -3.445 1 98.19 265 TYR A CA 1
ATOM 2114 C C . TYR A 1 265 ? 14.953 -13.938 -2.16 1 98.19 265 TYR A C 1
ATOM 2116 O O . TYR A 1 265 ? 14.867 -13.078 -1.277 1 98.19 265 TYR A O 1
ATOM 2124 N N . ILE A 1 266 ? 14.414 -15.133 -2.055 1 97.75 266 ILE A N 1
ATOM 2125 C CA . ILE A 1 266 ? 13.539 -15.469 -0.934 1 97.75 266 ILE A CA 1
ATOM 2126 C C . ILE A 1 266 ? 14.336 -15.438 0.368 1 97.75 266 ILE A C 1
ATOM 2128 O O . ILE A 1 266 ? 13.836 -15 1.403 1 97.75 266 ILE A O 1
ATOM 2132 N N . GLU A 1 267 ? 15.562 -15.922 0.32 1 97.25 267 GLU A N 1
ATOM 2133 C CA . GLU A 1 267 ? 16.391 -15.945 1.525 1 97.25 267 GLU A CA 1
ATOM 2134 C C . GLU A 1 267 ? 16.906 -14.555 1.867 1 97.25 267 GLU A C 1
ATOM 2136 O O . GLU A 1 267 ? 17.359 -14.312 2.988 1 97.25 267 GLU A O 1
ATOM 2141 N N . GLY A 1 268 ? 16.828 -13.609 0.917 1 97 268 GLY A N 1
ATOM 2142 C CA . GLY A 1 268 ? 17.25 -12.242 1.148 1 97 268 GLY A CA 1
ATOM 2143 C C . GLY A 1 268 ? 16.156 -11.367 1.72 1 97 268 GLY A C 1
ATOM 2144 O O . GLY A 1 268 ? 16.422 -10.266 2.209 1 97 268 GLY A O 1
ATOM 2145 N N . LEU A 1 269 ? 14.984 -11.797 1.767 1 97.69 269 LEU A N 1
ATOM 2146 C CA . LEU A 1 269 ? 13.852 -11.023 2.27 1 97.69 269 LEU A CA 1
ATOM 2147 C C . LEU A 1 269 ? 13.906 -10.906 3.789 1 97.69 269 LEU A C 1
ATOM 2149 O O . LEU A 1 269 ? 14.18 -11.891 4.48 1 97.69 269 LEU A O 1
ATOM 2153 N N . SER A 1 270 ? 13.68 -9.695 4.309 1 97.44 270 SER A N 1
ATOM 2154 C CA . SER A 1 270 ? 13.539 -9.5 5.75 1 97.44 270 SER A CA 1
ATOM 2155 C C . SER A 1 270 ? 12.227 -10.078 6.262 1 97.44 270 SER A C 1
ATOM 2157 O O . SER A 1 270 ? 11.336 -10.398 5.473 1 97.44 270 SER A O 1
ATOM 2159 N N . THR A 1 271 ? 12.18 -10.203 7.539 1 96.44 271 THR A N 1
ATOM 2160 C CA . THR A 1 271 ? 10.938 -10.648 8.164 1 96.44 271 THR A CA 1
ATOM 2161 C C . THR A 1 271 ? 9.797 -9.688 7.852 1 96.44 271 THR A C 1
ATOM 2163 O O . THR A 1 271 ? 8.664 -10.109 7.602 1 96.44 271 THR A O 1
ATOM 2166 N N . GLU A 1 272 ? 10.07 -8.398 7.828 1 96 272 GLU A N 1
ATOM 2167 C CA . GLU A 1 272 ? 9.078 -7.367 7.559 1 96 272 GLU A CA 1
ATOM 2168 C C . GLU A 1 272 ? 8.516 -7.496 6.141 1 96 272 GLU A C 1
ATOM 2170 O O . GLU A 1 272 ? 7.305 -7.426 5.938 1 96 272 GLU A O 1
ATOM 2175 N N . LEU A 1 273 ? 9.352 -7.754 5.227 1 97.69 273 LEU A N 1
ATOM 2176 C CA . LEU A 1 273 ? 8.922 -7.863 3.834 1 97.69 273 LEU A CA 1
ATOM 2177 C C . LEU A 1 273 ? 8.188 -9.18 3.596 1 97.69 273 LEU A C 1
ATOM 2179 O O . LEU A 1 273 ? 7.203 -9.211 2.852 1 97.69 273 LEU A O 1
ATOM 2183 N 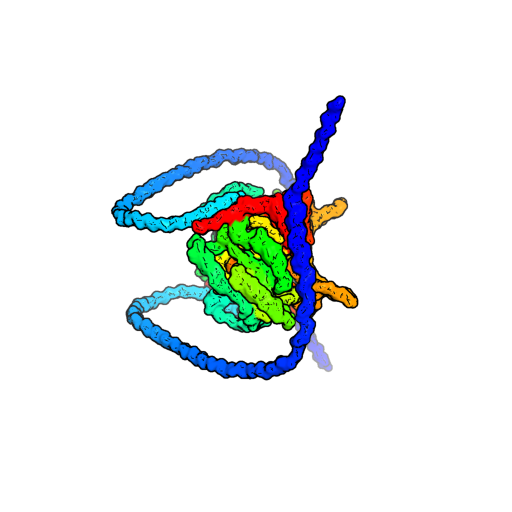N . ARG A 1 274 ? 8.609 -10.234 4.246 1 97.25 274 ARG A N 1
ATOM 2184 C CA . ARG A 1 274 ? 7.988 -11.547 4.082 1 97.25 274 ARG A CA 1
ATOM 2185 C C . ARG A 1 274 ? 6.531 -11.523 4.539 1 97.25 274 ARG A C 1
ATOM 2187 O O . ARG A 1 274 ? 5.68 -12.188 3.945 1 97.25 274 ARG A O 1
ATOM 2194 N N . GLU A 1 275 ? 6.277 -10.766 5.449 1 95.56 275 GLU A N 1
ATOM 2195 C CA . GLU A 1 275 ? 4.949 -10.75 6.051 1 95.56 275 GLU A CA 1
ATOM 2196 C C . GLU A 1 275 ? 3.918 -10.148 5.098 1 95.56 275 GLU A C 1
ATOM 2198 O O . GLU A 1 275 ? 2.742 -10.523 5.133 1 95.56 275 GLU A O 1
ATOM 2203 N N . ILE A 1 276 ? 4.34 -9.297 4.285 1 97.06 276 ILE A N 1
ATOM 2204 C CA . ILE A 1 276 ? 3.396 -8.594 3.418 1 97.06 276 ILE A CA 1
ATOM 2205 C C . ILE A 1 276 ? 3.711 -8.906 1.956 1 97.06 276 ILE A C 1
ATOM 2207 O O . ILE A 1 276 ? 3.309 -8.164 1.056 1 97.06 276 ILE A O 1
ATOM 2211 N N . LEU A 1 277 ? 4.312 -9.977 1.726 1 98.44 277 LEU A N 1
ATOM 2212 C CA . LEU A 1 277 ? 4.957 -10.266 0.45 1 98.44 277 LEU A CA 1
ATOM 2213 C C . LEU A 1 277 ? 3.92 -10.547 -0.632 1 98.44 277 LEU A C 1
ATOM 2215 O O . LEU A 1 277 ? 3.102 -11.461 -0.49 1 98.44 277 LEU A O 1
ATOM 2219 N N . ILE A 1 278 ? 3.922 -9.812 -1.641 1 98.75 278 ILE A N 1
ATOM 2220 C CA . ILE A 1 278 ? 3.48 -10.102 -3 1 98.75 278 ILE A CA 1
ATOM 2221 C C . ILE A 1 278 ? 4.375 -9.367 -3.998 1 98.75 278 ILE A C 1
ATOM 2223 O O . ILE A 1 278 ? 4.438 -8.133 -3.996 1 98.75 278 ILE A O 1
ATOM 2227 N N . SER A 1 279 ? 5.094 -10.133 -4.719 1 98.56 279 SER A N 1
ATOM 2228 C CA . SER A 1 279 ? 6.102 -9.492 -5.562 1 98.56 279 SER A CA 1
ATOM 2229 C C . SER A 1 279 ? 6.168 -10.148 -6.934 1 98.56 279 SER A C 1
ATOM 2231 O O . SER A 1 279 ? 5.848 -11.328 -7.082 1 98.56 279 SER A O 1
ATOM 2233 N N . GLY A 1 280 ? 6.445 -9.508 -7.891 1 98.06 280 GLY A N 1
ATOM 2234 C CA . GLY A 1 280 ? 6.574 -9.828 -9.305 1 98.06 280 GLY A CA 1
ATOM 2235 C C . GLY A 1 280 ? 6.711 -8.602 -10.188 1 98.06 280 GLY A C 1
ATOM 2236 O O . GLY A 1 280 ? 7.191 -7.559 -9.734 1 98.06 280 GLY A O 1
ATOM 2237 N N . TYR A 1 281 ? 6.484 -8.781 -11.414 1 97.19 281 TYR A N 1
ATOM 2238 C CA . TYR A 1 281 ? 6.438 -7.613 -12.281 1 97.19 281 TYR A CA 1
ATOM 2239 C C . TYR A 1 281 ? 5.16 -6.812 -12.047 1 97.19 281 TYR A C 1
ATOM 2241 O O . TYR A 1 281 ? 4.059 -7.312 -12.281 1 97.19 281 TYR A O 1
ATOM 2249 N N . VAL A 1 282 ? 5.281 -5.547 -11.633 1 97 282 VAL A N 1
ATOM 2250 C CA . VAL A 1 282 ? 4.113 -4.754 -11.266 1 97 282 VAL A CA 1
ATOM 2251 C C . VAL A 1 282 ? 3.775 -3.775 -12.391 1 97 282 VAL A C 1
ATOM 2253 O O . VAL A 1 282 ? 4.652 -3.061 -12.883 1 97 282 VAL A O 1
ATOM 2256 N N . TRP A 1 283 ? 2.492 -3.793 -12.758 1 94.69 283 TRP A N 1
ATOM 2257 C CA . TRP A 1 283 ? 1.92 -2.773 -13.625 1 94.69 283 TRP A CA 1
ATOM 2258 C C . TRP A 1 283 ? 1.283 -1.654 -12.812 1 94.69 283 TRP A C 1
ATOM 2260 O O . TRP A 1 283 ? 0.367 -1.897 -12.023 1 94.69 283 TRP A O 1
ATOM 2270 N N . TYR A 1 284 ? 1.642 -0.387 -12.961 1 91.12 284 TYR A N 1
ATOM 2271 C CA . TYR A 1 284 ? 1.171 0.695 -12.102 1 91.12 284 TYR A CA 1
ATOM 2272 C C . TYR A 1 284 ? 0.103 1.523 -12.805 1 91.12 284 TYR A C 1
ATOM 2274 O O . TYR A 1 284 ? -0.764 2.111 -12.156 1 91.12 284 TYR A O 1
ATOM 2282 N N . ASN A 1 285 ? 0.082 1.69 -14.086 1 87.94 285 ASN A N 1
ATOM 2283 C CA . ASN A 1 285 ? -0.791 2.639 -14.773 1 87.94 285 ASN A CA 1
ATOM 2284 C C . ASN A 1 285 ? -1.501 1.992 -15.961 1 87.94 285 ASN A C 1
ATOM 2286 O O . ASN A 1 285 ? -1.656 2.615 -17.016 1 87.94 285 ASN A O 1
ATOM 2290 N N . ALA A 1 286 ? -1.838 0.784 -15.664 1 92.12 286 ALA A N 1
ATOM 2291 C CA . ALA A 1 286 ? -2.531 0.089 -16.75 1 92.12 286 ALA A CA 1
ATOM 2292 C C . ALA A 1 286 ? -3.986 0.537 -16.844 1 92.12 286 ALA A C 1
ATOM 2294 O O . ALA A 1 286 ? -4.617 0.836 -15.828 1 92.12 286 ALA A O 1
ATOM 2295 N N . LYS A 1 287 ? -4.488 0.587 -18.062 1 93.75 287 LYS A N 1
ATOM 2296 C CA . LYS A 1 287 ? -5.871 0.982 -18.328 1 93.75 287 LYS A CA 1
ATOM 2297 C C . LYS A 1 287 ? -6.645 -0.135 -19.016 1 93.75 287 LYS A C 1
ATOM 2299 O O . LYS A 1 287 ? -6.086 -0.869 -19.828 1 93.75 287 LYS A O 1
ATOM 2304 N N . PRO A 1 288 ? -7.914 -0.231 -18.703 1 94.44 288 PRO A N 1
ATOM 2305 C CA . PRO A 1 288 ? -8.727 -1.203 -19.438 1 94.44 288 PRO A CA 1
ATOM 2306 C C . PRO A 1 288 ? -8.82 -0.884 -20.922 1 94.44 288 PRO A C 1
ATOM 2308 O O . PRO A 1 288 ? -8.922 0.285 -21.312 1 94.44 288 PRO A O 1
ATOM 2311 N N . VAL A 1 289 ? -8.711 -1.908 -21.688 1 92.12 289 VAL A N 1
ATOM 2312 C CA . VAL A 1 289 ? -8.906 -1.762 -23.125 1 92.12 289 VAL A CA 1
ATOM 2313 C C . VAL A 1 289 ? -10.398 -1.741 -23.453 1 92.12 289 VAL A C 1
ATOM 2315 O O . VAL A 1 289 ? -11.117 -2.699 -23.156 1 92.12 289 VAL A O 1
ATOM 2318 N N . ARG A 1 290 ? -10.812 -0.7 -23.984 1 91 290 ARG A N 1
ATOM 2319 C CA . ARG A 1 290 ? -12.227 -0.562 -24.328 1 91 290 ARG A CA 1
ATOM 2320 C C . ARG A 1 290 ? -12.469 -0.858 -25.797 1 91 290 ARG A C 1
ATOM 2322 O O . ARG A 1 290 ? -11.617 -0.58 -26.641 1 91 290 ARG A O 1
ATOM 2329 N N . LYS A 1 291 ? -13.547 -1.567 -26.062 1 77.56 291 LYS A N 1
ATOM 2330 C CA . LYS A 1 291 ? -13.914 -1.93 -27.422 1 77.56 291 LYS A CA 1
ATOM 2331 C C . LYS A 1 291 ? -13.938 -0.703 -28.328 1 77.56 291 LYS A C 1
ATOM 2333 O O . LYS A 1 291 ? -14.586 0.297 -28.016 1 77.56 291 LYS A O 1
ATOM 2338 N N . GLN A 1 292 ? -12.797 -0.787 -29.125 1 66.06 292 GLN A N 1
ATOM 2339 C CA . GLN A 1 292 ? -12.844 0.207 -30.203 1 66.06 292 GLN A CA 1
ATOM 2340 C C . GLN A 1 292 ? -13.352 -0.408 -31.5 1 66.06 292 GLN A C 1
ATOM 2342 O O . GLN A 1 292 ? -12.734 -1.327 -32.031 1 66.06 292 GLN A O 1
ATOM 2347 N N . GLY A 1 293 ? -14.469 -0.272 -31.844 1 60.22 293 GLY A N 1
ATOM 2348 C CA . GLY A 1 293 ? -14.992 -0.698 -33.125 1 60.22 293 GLY A CA 1
ATOM 2349 C C . GLY A 1 293 ? -15.312 -2.18 -33.188 1 60.22 293 GLY A C 1
ATOM 2350 O O . GLY A 1 293 ? -15.727 -2.768 -32.188 1 60.22 293 GLY A O 1
ATOM 2351 N N . ARG A 1 294 ? -15.062 -3.004 -34.438 1 59.47 294 ARG A N 1
ATOM 2352 C CA . ARG A 1 294 ? -15.625 -4.297 -34.812 1 59.47 294 ARG A CA 1
ATOM 2353 C C . ARG A 1 294 ? -14.734 -5.438 -34.344 1 59.47 294 ARG A C 1
ATOM 2355 O O . ARG A 1 294 ? -15.156 -6.594 -34.312 1 59.47 294 ARG A O 1
ATOM 2362 N N . ASN A 1 295 ? -13.453 -5.168 -34.031 1 58.72 295 ASN A N 1
ATOM 2363 C CA . ASN A 1 295 ? -12.633 -6.316 -33.656 1 58.72 295 ASN A CA 1
ATOM 2364 C C . ASN A 1 295 ? -12.102 -6.207 -32.25 1 58.72 295 ASN A C 1
ATOM 2366 O O . ASN A 1 295 ? -11.117 -5.508 -31.984 1 58.72 295 ASN A O 1
ATOM 2370 N N . PRO A 1 296 ? -12.852 -6.98 -31.297 1 64.5 296 PRO A N 1
ATOM 2371 C CA . PRO A 1 296 ? -12.414 -6.824 -29.922 1 64.5 296 PRO A CA 1
ATOM 2372 C C . PRO A 1 296 ? -11.125 -7.59 -29.609 1 64.5 296 PRO A C 1
ATOM 2374 O O . PRO A 1 296 ? -10.953 -8.719 -30.078 1 64.5 296 PRO A O 1
ATOM 2377 N N . ASN A 1 297 ? -10.07 -6.953 -29.062 1 77.44 297 ASN A N 1
ATOM 2378 C CA . ASN A 1 297 ? -8.859 -7.574 -28.531 1 77.44 297 ASN A CA 1
ATOM 2379 C C . ASN A 1 297 ? -9.148 -8.414 -27.297 1 77.44 297 ASN A C 1
ATOM 2381 O O . ASN A 1 297 ? -10.18 -8.227 -26.641 1 77.44 297 ASN A O 1
ATOM 2385 N N . LYS A 1 298 ? -8.406 -9.555 -27.094 1 83.25 298 LYS A N 1
ATOM 2386 C CA . LYS A 1 298 ? -8.617 -10.508 -26 1 83.25 298 LYS A CA 1
ATOM 2387 C C . LYS A 1 298 ? -8.617 -9.805 -24.641 1 83.25 298 LYS A C 1
ATOM 2389 O O . LYS A 1 298 ? -9.078 -10.367 -23.641 1 83.25 298 LYS A O 1
ATOM 2394 N N . TRP A 1 299 ? -8.258 -8.523 -24.641 1 87.38 299 TRP A N 1
ATOM 2395 C CA . TRP A 1 299 ? -8.141 -7.809 -23.375 1 87.38 299 TRP A CA 1
ATOM 2396 C C . TRP A 1 299 ? -9.258 -6.781 -23.234 1 87.38 299 TRP A C 1
ATOM 2398 O O . TRP A 1 299 ? -9.273 -6 -22.281 1 87.38 299 TRP A O 1
ATOM 2408 N N . SER A 1 300 ? -10.172 -6.809 -24.125 1 91.12 300 SER A N 1
ATOM 2409 C CA . SER A 1 300 ? -11.25 -5.832 -24.078 1 91.12 300 SER A CA 1
ATOM 2410 C C . SER A 1 300 ? -12.188 -6.102 -22.891 1 91.12 300 SER A C 1
ATOM 2412 O O . SER A 1 300 ? -12.562 -7.25 -22.656 1 91.12 300 SER A O 1
ATOM 2414 N N . VAL A 1 301 ? -12.492 -5.066 -22.172 1 92.19 301 VAL A N 1
ATOM 2415 C CA . VAL A 1 301 ? -13.391 -5.156 -21.031 1 92.19 301 VAL A CA 1
ATOM 2416 C C . VAL A 1 301 ? -14.43 -4.039 -21.094 1 92.19 301 VAL A C 1
ATOM 2418 O O . VAL A 1 301 ? -14.078 -2.869 -21.266 1 92.19 301 VAL A O 1
ATOM 2421 N N . ASP A 1 302 ? -15.727 -4.367 -20.953 1 91 302 ASP A N 1
ATOM 2422 C CA . ASP A 1 302 ? -16.781 -3.363 -21.016 1 91 302 ASP A CA 1
ATOM 2423 C C . ASP A 1 302 ? -16.969 -2.678 -19.672 1 91 302 ASP A C 1
ATOM 2425 O O . ASP A 1 302 ? -16.469 -3.152 -18.641 1 91 302 ASP A O 1
ATOM 2429 N N . ARG A 1 303 ? -17.734 -1.629 -19.672 1 92.12 303 ARG A N 1
ATOM 2430 C CA . ARG A 1 303 ? -17.906 -0.801 -18.484 1 92.12 303 ARG A CA 1
ATOM 2431 C C . ARG A 1 303 ? -18.766 -1.512 -17.453 1 92.12 303 ARG A C 1
ATOM 2433 O O . ARG A 1 303 ? -18.688 -1.207 -16.25 1 92.12 303 ARG A O 1
ATOM 2440 N N . ASN A 1 304 ? -19.562 -2.426 -17.859 1 91.38 304 ASN A N 1
ATOM 2441 C CA . ASN A 1 304 ? -20.328 -3.217 -16.906 1 91.38 304 ASN A CA 1
ATOM 2442 C C . ASN A 1 304 ? -19.438 -4.172 -16.109 1 91.38 304 ASN A C 1
ATOM 2444 O O . ASN A 1 304 ? -19.688 -4.418 -14.93 1 91.38 304 ASN A O 1
ATOM 2448 N N . GLU A 1 305 ? -18.469 -4.703 -16.812 1 92.5 305 GLU A N 1
ATOM 2449 C CA . GLU A 1 305 ? -17.516 -5.598 -16.156 1 92.5 305 GLU A CA 1
ATOM 2450 C C . GLU A 1 305 ? -16.562 -4.824 -15.258 1 92.5 305 GLU A C 1
ATOM 2452 O O . GLU A 1 305 ? -16.344 -5.211 -14.109 1 92.5 305 GLU A O 1
ATOM 2457 N N . TYR A 1 306 ? -16.141 -3.797 -15.734 1 95.56 306 TYR A N 1
ATOM 2458 C CA . TYR A 1 306 ? -15.242 -2.932 -14.977 1 95.56 306 TYR A CA 1
ATOM 2459 C C . TYR A 1 306 ? -15.484 -1.466 -15.312 1 95.56 306 TYR A C 1
ATOM 2461 O O . TYR A 1 306 ? -14.961 -0.959 -16.312 1 95.56 306 TYR A O 1
ATOM 2469 N N . PRO A 1 307 ? -16.031 -0.718 -14.461 1 94.06 307 PRO A N 1
ATOM 2470 C CA . PRO A 1 307 ? -16.531 0.618 -14.805 1 94.06 307 PRO A CA 1
ATOM 2471 C C . PRO A 1 307 ? -15.438 1.687 -14.727 1 94.06 307 PRO A C 1
ATOM 2473 O O . PRO A 1 307 ? -15.602 2.781 -15.266 1 94.06 307 PRO A O 1
ATOM 2476 N N . LEU A 1 308 ? -14.352 1.442 -14.125 1 93.69 308 LEU A N 1
ATOM 2477 C CA . LEU A 1 308 ? -13.352 2.473 -13.875 1 93.69 308 LEU A CA 1
ATOM 2478 C C . LEU A 1 308 ? -12.414 2.619 -15.07 1 93.69 308 LEU A C 1
ATOM 2480 O O . LEU A 1 308 ? -12.43 1.791 -15.984 1 93.69 308 LEU A O 1
ATOM 2484 N N . ASN A 1 309 ? -11.617 3.723 -15.055 1 92.5 309 ASN A N 1
ATOM 2485 C CA . ASN A 1 309 ? -10.797 4.07 -16.203 1 92.5 309 ASN A CA 1
ATOM 2486 C C . ASN A 1 309 ? -9.344 3.637 -16.016 1 92.5 309 ASN A C 1
ATOM 2488 O O . ASN A 1 309 ? -8.523 3.793 -16.922 1 92.5 309 ASN A O 1
ATOM 2492 N N . SER A 1 310 ? -9.055 3.133 -14.891 1 93.81 310 SER A N 1
ATOM 2493 C CA . SER A 1 310 ? -7.707 2.639 -14.609 1 93.81 310 SER A CA 1
ATOM 2494 C C . SER A 1 310 ? -7.738 1.454 -13.648 1 93.81 310 SER A C 1
ATOM 2496 O O . SER A 1 310 ? -8.594 1.39 -12.766 1 93.81 310 SER A O 1
ATOM 2498 N N . TYR A 1 311 ? -6.855 0.555 -13.914 1 95.81 311 TYR A N 1
ATOM 2499 C CA . TYR A 1 311 ? -6.66 -0.521 -12.945 1 95.81 311 TYR A CA 1
ATOM 2500 C C . TYR A 1 311 ? -5.773 -0.067 -11.797 1 95.81 311 TYR A C 1
ATOM 2502 O O . TYR A 1 311 ? -4.887 0.772 -11.977 1 95.81 311 TYR A O 1
ATOM 2510 N N . PRO A 1 312 ? -6.059 -0.546 -10.602 1 96.12 312 PRO A N 1
ATOM 2511 C CA . PRO A 1 312 ? -5.023 -0.378 -9.578 1 96.12 312 PRO A CA 1
ATOM 2512 C C . PRO A 1 312 ? -3.738 -1.134 -9.906 1 96.12 312 PRO A C 1
ATOM 2514 O O . PRO A 1 312 ? -3.732 -1.994 -10.789 1 96.12 312 PRO A O 1
ATOM 2517 N N . PRO A 1 313 ? -2.602 -0.762 -9.219 1 96 313 PRO A N 1
ATOM 2518 C CA . PRO A 1 313 ? -1.377 -1.537 -9.43 1 96 313 PRO A CA 1
ATOM 2519 C C . PRO A 1 313 ? -1.571 -3.029 -9.18 1 96 313 PRO A C 1
ATOM 2521 O O . PRO A 1 313 ? -2.246 -3.414 -8.219 1 96 313 PRO A O 1
ATOM 2524 N N . TYR A 1 314 ? -1.04 -3.795 -10.055 1 97.75 314 TYR A N 1
ATOM 2525 C CA . TYR A 1 314 ? -1.172 -5.238 -9.898 1 97.75 314 TYR A CA 1
ATOM 2526 C C . TYR A 1 314 ? 0.095 -5.953 -10.352 1 97.75 314 TYR A C 1
ATOM 2528 O O . TYR A 1 314 ? 0.88 -5.41 -11.125 1 97.75 314 TYR A O 1
ATOM 2536 N N . VAL A 1 315 ? 0.312 -7.133 -9.805 1 98.12 315 VAL A N 1
ATOM 2537 C CA . VAL A 1 315 ? 1.434 -7.988 -10.172 1 98.12 315 VAL A CA 1
ATOM 2538 C C . VAL A 1 315 ? 1.036 -8.891 -11.344 1 98.12 315 VAL A C 1
ATOM 2540 O O . VAL A 1 315 ? -0.023 -9.523 -11.312 1 98.12 315 VAL A O 1
ATOM 2543 N N . ALA A 1 316 ? 1.88 -8.898 -12.32 1 97.56 316 ALA A N 1
ATOM 2544 C CA . ALA A 1 316 ? 1.606 -9.789 -13.445 1 97.56 316 ALA A CA 1
ATOM 2545 C C . ALA A 1 316 ? 1.474 -11.234 -12.984 1 97.56 316 ALA A C 1
ATOM 2547 O O . ALA A 1 316 ? 2.248 -11.695 -12.141 1 97.56 316 ALA A O 1
ATOM 2548 N N . ALA A 1 317 ? 0.543 -11.906 -13.602 1 97.19 317 ALA A N 1
ATOM 2549 C CA . ALA A 1 317 ? 0.176 -13.227 -13.102 1 97.19 317 ALA A CA 1
ATOM 2550 C C . ALA A 1 317 ? 1.175 -14.281 -13.57 1 97.19 317 ALA A C 1
ATOM 2552 O O . ALA A 1 317 ? 1.181 -15.406 -13.062 1 97.19 317 ALA A O 1
ATOM 2553 N N . GLY A 1 318 ? 1.998 -13.992 -14.477 1 97.44 318 GLY A N 1
ATOM 2554 C CA . GLY A 1 318 ? 2.916 -14.969 -15.039 1 97.44 318 GLY A CA 1
ATOM 2555 C C . GLY A 1 318 ? 3.852 -15.57 -14 1 97.44 318 GLY A C 1
ATOM 2556 O O . GLY A 1 318 ? 4.117 -16.766 -14.023 1 97.44 318 GLY A O 1
ATOM 2557 N N . ASN A 1 319 ? 4.379 -14.766 -13.203 1 98.56 319 ASN A N 1
ATOM 2558 C CA . ASN A 1 319 ? 5.207 -15.195 -12.078 1 98.56 319 ASN A CA 1
ATOM 2559 C C . ASN A 1 319 ? 5.16 -14.188 -10.93 1 98.56 319 ASN A C 1
ATOM 2561 O O . ASN A 1 319 ? 5.465 -13.008 -11.117 1 98.56 319 ASN A O 1
ATOM 2565 N N . PHE A 1 320 ? 4.742 -14.633 -9.781 1 98.75 320 PHE A N 1
ATOM 2566 C CA . PHE A 1 320 ? 4.801 -13.766 -8.609 1 98.75 320 PHE A CA 1
ATOM 2567 C C . PHE A 1 320 ? 4.945 -14.594 -7.332 1 98.75 320 PHE A C 1
ATOM 2569 O O . PHE A 1 320 ? 4.668 -15.797 -7.328 1 98.75 320 PHE A O 1
ATOM 2576 N N . PHE A 1 321 ? 5.438 -13.977 -6.312 1 98.88 321 PHE A N 1
ATOM 2577 C CA . PHE A 1 321 ? 5.629 -14.555 -4.988 1 98.88 321 PHE A CA 1
ATOM 2578 C C . PHE A 1 321 ? 4.566 -14.047 -4.02 1 98.88 321 PHE A C 1
ATOM 2580 O O . PHE A 1 321 ? 4.129 -12.898 -4.113 1 98.88 321 PHE A O 1
ATOM 2587 N N . LEU A 1 322 ? 4.211 -14.883 -3.15 1 98.88 322 LEU A N 1
ATOM 2588 C CA . LEU A 1 322 ? 3.131 -14.594 -2.213 1 98.88 322 LEU A CA 1
ATOM 2589 C C . LEU A 1 322 ? 3.422 -15.195 -0.843 1 98.88 322 LEU A C 1
ATOM 2591 O O . LEU A 1 322 ? 3.814 -16.359 -0.743 1 98.88 322 LEU A O 1
ATOM 2595 N N . SER A 1 323 ? 3.303 -14.414 0.205 1 98.75 323 SER A N 1
ATOM 2596 C CA . SER A 1 323 ? 3.424 -14.953 1.555 1 98.75 323 SER A CA 1
ATOM 2597 C C . SER A 1 323 ? 2.168 -15.719 1.955 1 98.75 323 SER A C 1
ATOM 2599 O O . SER A 1 323 ? 1.075 -15.438 1.461 1 98.75 323 SER A O 1
ATOM 2601 N N . MET A 1 324 ? 2.338 -16.656 2.848 1 98.62 324 MET A N 1
ATOM 2602 C CA . MET A 1 324 ? 1.184 -17.375 3.371 1 98.62 324 MET A CA 1
ATOM 2603 C C . MET A 1 324 ? 0.223 -16.422 4.086 1 98.62 324 MET A C 1
ATOM 2605 O O . MET A 1 324 ? -0.995 -16.594 4.008 1 98.62 324 MET A O 1
ATOM 2609 N N . GLN A 1 325 ? 0.726 -15.43 4.738 1 98.44 325 GLN A N 1
ATOM 2610 C CA . GLN A 1 325 ? -0.107 -14.445 5.43 1 98.44 325 GLN A CA 1
ATOM 2611 C C . GLN A 1 325 ? -1.052 -13.75 4.457 1 98.44 325 GLN A C 1
ATOM 2613 O O . GLN A 1 325 ? -2.252 -13.641 4.719 1 98.44 325 GLN A O 1
ATOM 2618 N N . LEU A 1 326 ? -0.479 -13.344 3.4 1 98.75 326 LEU A N 1
ATOM 2619 C CA . LEU A 1 326 ? -1.312 -12.641 2.43 1 98.75 326 LEU A CA 1
ATOM 2620 C C . LEU A 1 326 ? -2.203 -13.617 1.672 1 98.75 326 LEU A C 1
ATOM 2622 O O . LEU A 1 326 ? -3.334 -13.281 1.312 1 98.75 326 LEU A O 1
ATOM 2626 N N . ALA A 1 327 ? -1.729 -14.812 1.465 1 98.88 327 ALA A N 1
ATOM 2627 C CA . ALA A 1 327 ? -2.559 -15.836 0.828 1 98.88 327 ALA A CA 1
ATOM 2628 C C . ALA A 1 327 ? -3.84 -16.078 1.624 1 98.88 327 ALA A C 1
ATOM 2630 O O . ALA A 1 327 ? -4.922 -16.203 1.046 1 98.88 327 ALA A O 1
ATOM 2631 N N . ARG A 1 328 ? -3.73 -16.141 2.875 1 98.88 328 ARG A N 1
ATOM 2632 C CA . ARG A 1 328 ? -4.895 -16.328 3.734 1 98.88 328 ARG A CA 1
ATOM 2633 C C . ARG A 1 328 ? -5.883 -15.172 3.586 1 98.88 328 ARG A C 1
ATOM 2635 O O . ARG A 1 328 ? -7.094 -15.398 3.514 1 98.88 328 ARG A O 1
ATOM 2642 N N . LYS A 1 329 ? -5.367 -14.008 3.535 1 98.88 329 LYS A N 1
ATOM 2643 C CA . LYS A 1 329 ? -6.227 -12.844 3.357 1 98.88 329 LYS A CA 1
ATOM 2644 C C . LYS A 1 329 ? -6.914 -12.867 1.996 1 98.88 329 LYS A C 1
ATOM 2646 O O . LYS A 1 329 ? -8.117 -12.609 1.896 1 98.88 329 LYS A O 1
ATOM 2651 N N . LEU A 1 330 ? -6.148 -13.203 1.016 1 98.88 330 LEU A N 1
ATOM 2652 C CA . LEU A 1 330 ? -6.699 -13.273 -0.333 1 98.88 330 LEU A CA 1
ATOM 2653 C C . LEU A 1 330 ? -7.777 -14.352 -0.423 1 98.88 330 LEU A C 1
ATOM 2655 O O . LEU A 1 330 ? -8.797 -14.156 -1.09 1 98.88 330 LEU A O 1
ATOM 2659 N N . ASN A 1 331 ? -7.516 -15.445 0.236 1 98.69 331 ASN A N 1
ATOM 2660 C CA . ASN A 1 331 ? -8.445 -16.578 0.204 1 98.69 331 ASN A CA 1
ATOM 2661 C C . ASN A 1 331 ? -9.82 -16.172 0.733 1 98.69 331 ASN A C 1
ATOM 2663 O O . ASN A 1 331 ? -10.836 -16.734 0.316 1 98.69 331 ASN A O 1
ATOM 2667 N N . VAL A 1 332 ? -9.891 -15.227 1.607 1 98.69 332 VAL A N 1
ATOM 2668 C CA . VAL A 1 332 ? -11.148 -14.703 2.135 1 98.69 332 VAL A CA 1
ATOM 2669 C C . VAL A 1 332 ? -11.688 -13.617 1.211 1 98.69 332 VAL A C 1
ATOM 2671 O O . VAL A 1 332 ? -12.852 -13.656 0.803 1 98.69 332 VAL A O 1
ATOM 2674 N N . ALA A 1 333 ? -10.883 -12.688 0.823 1 98.81 333 ALA A N 1
ATOM 2675 C CA . ALA A 1 333 ? -11.273 -11.461 0.123 1 98.81 333 ALA A CA 1
ATOM 2676 C C . ALA A 1 333 ? -11.898 -11.789 -1.232 1 98.81 333 ALA A C 1
ATOM 2678 O O . ALA A 1 333 ? -12.781 -11.07 -1.704 1 98.81 333 ALA A O 1
ATOM 2679 N N . VAL A 1 334 ? -11.43 -12.844 -1.83 1 98.5 334 VAL A N 1
ATOM 2680 C CA . VAL A 1 334 ? -11.922 -13.203 -3.158 1 98.5 334 VAL A CA 1
ATOM 2681 C C . VAL A 1 334 ? -13.422 -13.469 -3.104 1 98.5 334 VAL A C 1
ATOM 2683 O O . VAL A 1 334 ? -14.141 -13.203 -4.074 1 98.5 334 VAL A O 1
ATOM 2686 N N . HIS A 1 335 ? -13.93 -13.914 -1.997 1 98.25 335 HIS A N 1
ATOM 2687 C CA . HIS A 1 335 ? -15.344 -14.25 -1.87 1 98.25 335 HIS A CA 1
ATOM 2688 C C . HIS A 1 335 ? -16.203 -12.992 -1.752 1 98.25 335 HIS A C 1
ATOM 2690 O O . HIS A 1 335 ? -17.406 -13.039 -1.999 1 98.25 335 HIS A O 1
ATOM 2696 N N . TYR A 1 336 ? -15.586 -11.906 -1.399 1 98.56 336 TYR A N 1
ATOM 2697 C CA . TYR A 1 336 ? -16.312 -10.672 -1.156 1 98.56 336 TYR A CA 1
ATOM 2698 C C . TYR A 1 336 ? -15.93 -9.602 -2.168 1 98.56 336 TYR A C 1
ATOM 2700 O O . TYR A 1 336 ? -15.961 -8.406 -1.858 1 98.56 336 TYR A O 1
ATOM 2708 N N . THR A 1 337 ? -15.453 -9.992 -3.297 1 98.44 337 THR A N 1
ATOM 2709 C CA . THR A 1 337 ? -15.102 -9.109 -4.406 1 98.44 337 THR A CA 1
ATOM 2710 C C . THR A 1 337 ? -15.719 -9.602 -5.707 1 98.44 337 THR A C 1
ATOM 2712 O O . THR A 1 337 ? -15.617 -10.789 -6.039 1 98.44 337 THR A O 1
ATOM 2715 N N . LYS A 1 338 ? -16.328 -8.68 -6.367 1 97.88 338 LYS A N 1
ATOM 2716 C CA . LYS A 1 338 ? -16.906 -9.023 -7.664 1 97.88 338 LYS A CA 1
ATOM 2717 C C . LYS A 1 338 ? -15.859 -9.633 -8.594 1 97.88 338 LYS A C 1
ATOM 2719 O O . LYS A 1 338 ? -14.734 -9.133 -8.68 1 97.88 338 LYS A O 1
ATOM 2724 N N . TYR A 1 339 ? -16.234 -10.695 -9.297 1 97 339 TYR A N 1
ATOM 2725 C CA . TYR A 1 339 ? -15.367 -11.453 -10.188 1 97 339 TYR A CA 1
ATOM 2726 C C . TYR A 1 339 ? -14.922 -10.602 -11.367 1 97 339 TYR A C 1
ATOM 2728 O O . TYR A 1 339 ? -15.711 -9.82 -11.906 1 97 339 TYR A O 1
ATOM 2736 N N . LEU A 1 340 ? -13.688 -10.703 -11.766 1 97 340 LEU A N 1
ATOM 2737 C CA . LEU A 1 340 ? -13.109 -10.188 -13 1 97 340 LEU A CA 1
ATOM 2738 C C . LEU A 1 340 ? -12.227 -11.242 -13.672 1 97 340 LEU A C 1
ATOM 2740 O O . LEU A 1 340 ? -11.414 -11.883 -13.008 1 97 340 LEU A O 1
ATOM 2744 N N . ARG A 1 341 ? -12.289 -11.398 -14.906 1 95.38 341 ARG A N 1
ATOM 2745 C CA . ARG A 1 341 ? -11.719 -12.547 -15.602 1 95.38 341 ARG A CA 1
ATOM 2746 C C . ARG A 1 341 ? -10.211 -12.422 -15.719 1 95.38 341 ARG A C 1
ATOM 2748 O O . ARG A 1 341 ? -9.516 -13.398 -16.016 1 95.38 341 ARG A O 1
ATOM 2755 N N . PHE A 1 342 ? -9.648 -11.219 -15.641 1 96.25 342 PHE A N 1
ATOM 2756 C CA . PHE A 1 342 ? -8.203 -11.055 -15.664 1 96.25 342 PHE A CA 1
ATOM 2757 C C . PHE A 1 342 ? -7.609 -11.25 -14.273 1 96.25 342 PHE A C 1
ATOM 2759 O O . PHE A 1 342 ? -7.715 -10.367 -13.414 1 96.25 342 PHE A O 1
ATOM 2766 N N . ASP A 1 343 ? -6.93 -12.367 -14.109 1 97.44 343 ASP A N 1
ATOM 2767 C CA . ASP A 1 343 ? -6.523 -12.828 -12.789 1 97.44 343 ASP A CA 1
ATOM 2768 C C . ASP A 1 343 ? -5.582 -11.82 -12.125 1 97.44 343 ASP A C 1
ATOM 2770 O O . ASP A 1 343 ? -5.711 -11.539 -10.93 1 97.44 343 ASP A O 1
ATOM 2774 N N . ASP A 1 344 ? -4.59 -11.289 -12.914 1 97.62 344 ASP A N 1
ATOM 2775 C CA . ASP A 1 344 ? -3.633 -10.359 -12.328 1 97.62 344 ASP A CA 1
ATOM 2776 C C . ASP A 1 344 ? -4.316 -9.062 -11.906 1 97.62 344 ASP A C 1
ATOM 2778 O O . ASP A 1 344 ? -4.105 -8.57 -10.797 1 97.62 344 ASP A O 1
ATOM 2782 N N . VAL A 1 345 ? -5.234 -8.539 -12.75 1 97.81 345 VAL A N 1
ATOM 2783 C CA . VAL A 1 345 ? -5.992 -7.336 -12.43 1 97.81 345 VAL A CA 1
ATOM 2784 C C . VAL A 1 345 ? -6.891 -7.598 -11.219 1 97.81 345 VAL A C 1
ATOM 2786 O O . VAL A 1 345 ? -7.004 -6.754 -10.328 1 97.81 345 VAL A O 1
ATOM 2789 N N . TYR A 1 346 ? -7.504 -8.789 -11.211 1 98.44 346 TYR A N 1
ATOM 2790 C CA . TYR A 1 346 ? -8.391 -9.172 -10.117 1 98.44 346 TYR A CA 1
ATOM 2791 C C . TYR A 1 346 ? -7.645 -9.148 -8.789 1 98.44 346 TYR A C 1
ATOM 2793 O O . TYR A 1 346 ? -8.141 -8.602 -7.797 1 98.44 346 TYR A O 1
ATOM 2801 N N . ILE A 1 347 ? -6.477 -9.68 -8.766 1 98.75 347 ILE A N 1
ATOM 2802 C CA . ILE A 1 347 ? -5.648 -9.648 -7.562 1 98.75 347 ILE A CA 1
ATOM 2803 C C . ILE A 1 347 ? -5.309 -8.203 -7.207 1 98.75 347 ILE A C 1
ATOM 2805 O O . ILE A 1 347 ? -5.309 -7.828 -6.035 1 98.75 347 ILE A O 1
ATOM 2809 N N . GLY A 1 348 ? -5.016 -7.414 -8.219 1 98.5 348 GLY A N 1
ATOM 2810 C CA . GLY A 1 348 ? -4.742 -6.004 -7.992 1 98.5 348 GLY A CA 1
ATOM 2811 C C . GLY A 1 348 ? -5.887 -5.281 -7.312 1 98.5 348 GLY A C 1
ATOM 2812 O O . GLY A 1 348 ? -5.668 -4.473 -6.406 1 98.5 348 GLY A O 1
ATOM 2813 N N . ILE A 1 349 ? -7.094 -5.547 -7.738 1 98.38 349 ILE A N 1
ATOM 2814 C CA . ILE A 1 349 ? -8.289 -4.953 -7.156 1 98.38 349 ILE A CA 1
ATOM 2815 C C . ILE A 1 349 ? -8.391 -5.336 -5.68 1 98.38 349 ILE A C 1
ATOM 2817 O O . ILE A 1 349 ? -8.648 -4.484 -4.824 1 98.38 349 ILE A O 1
ATOM 2821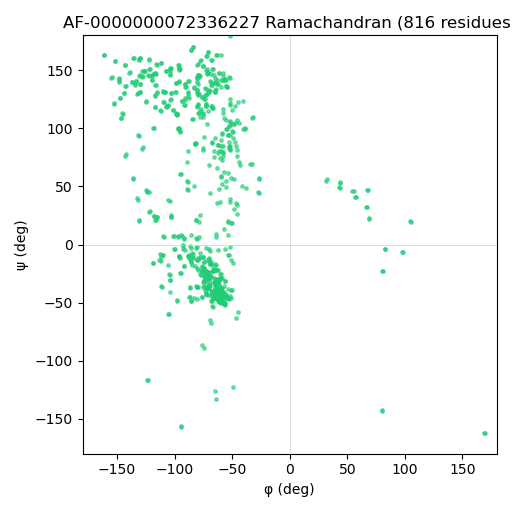 N N . ILE A 1 350 ? -8.164 -6.543 -5.418 1 98.75 350 ILE A N 1
ATOM 2822 C CA . ILE A 1 350 ? -8.266 -7.027 -4.043 1 98.75 350 ILE A CA 1
ATOM 2823 C C . ILE A 1 350 ? -7.16 -6.406 -3.193 1 98.75 350 ILE A C 1
ATOM 2825 O O . ILE A 1 350 ? -7.387 -6.047 -2.035 1 98.75 350 ILE A O 1
ATOM 2829 N N . LEU A 1 351 ? -5.953 -6.309 -3.777 1 98.69 351 LEU A N 1
ATOM 2830 C CA . LEU A 1 351 ? -4.871 -5.656 -3.051 1 98.69 351 LEU A CA 1
ATOM 2831 C C . LEU A 1 351 ? -5.246 -4.223 -2.688 1 98.69 351 LEU A C 1
ATOM 2833 O O . LEU A 1 351 ? -4.973 -3.771 -1.573 1 98.69 351 LEU A O 1
ATOM 2837 N N . LYS A 1 352 ? -5.84 -3.541 -3.604 1 97.88 352 LYS A N 1
ATOM 2838 C CA . LYS A 1 352 ? -6.305 -2.182 -3.336 1 97.88 352 LYS A CA 1
ATOM 2839 C C . LYS A 1 352 ? -7.324 -2.162 -2.201 1 97.88 352 LYS A C 1
ATOM 2841 O O . LYS A 1 352 ? -7.254 -1.311 -1.312 1 97.88 352 LYS A O 1
ATOM 2846 N N . LYS A 1 353 ? -8.219 -3.084 -2.205 1 98.31 353 LYS A N 1
ATOM 2847 C CA . LYS A 1 353 ? -9.242 -3.17 -1.171 1 98.31 353 LYS A CA 1
ATOM 2848 C C . LYS A 1 353 ? -8.625 -3.482 0.189 1 98.31 353 LYS A C 1
ATOM 2850 O O . LYS A 1 353 ? -9.125 -3.029 1.222 1 98.31 353 LYS A O 1
ATOM 2855 N N . LEU A 1 354 ? -7.586 -4.227 0.146 1 98.56 354 LEU A N 1
ATOM 2856 C CA . LEU A 1 354 ? -6.91 -4.633 1.374 1 98.56 354 LEU A CA 1
ATOM 2857 C C . LEU A 1 354 ? -5.883 -3.588 1.8 1 98.56 354 LEU A C 1
ATOM 2859 O O . LEU A 1 354 ? -5.324 -3.674 2.896 1 98.56 354 LEU A O 1
ATOM 2863 N N . LEU A 1 355 ? -5.578 -2.66 0.935 1 97.81 355 LEU A N 1
ATOM 2864 C CA . LEU A 1 355 ? -4.602 -1.603 1.161 1 97.81 355 LEU A CA 1
ATOM 2865 C C . LEU A 1 355 ? -3.189 -2.176 1.246 1 97.81 355 LEU A C 1
ATOM 2867 O O . LEU A 1 355 ? -2.432 -1.841 2.16 1 97.81 355 LEU A O 1
ATOM 2871 N N . TYR A 1 356 ? -2.852 -3.07 0.278 1 97.75 356 TYR A N 1
ATOM 2872 C CA . TYR A 1 356 ? -1.521 -3.65 0.138 1 97.75 356 TYR A CA 1
ATOM 2873 C C . TYR A 1 356 ? -0.799 -3.072 -1.072 1 97.75 356 TYR A C 1
ATOM 2875 O O . TYR A 1 356 ? -1.431 -2.727 -2.074 1 97.75 356 TYR A O 1
ATOM 2883 N N . VAL A 1 357 ? 0.502 -3.025 -0.926 1 96.06 357 VAL A N 1
ATOM 2884 C CA . VAL A 1 357 ? 1.354 -2.547 -2.012 1 96.06 357 VAL A CA 1
ATOM 2885 C C . VAL A 1 357 ? 2.102 -3.721 -2.637 1 96.06 357 VAL A C 1
ATOM 2887 O O . VAL A 1 357 ? 2.855 -4.418 -1.955 1 96.06 357 VAL A O 1
ATOM 2890 N N . PRO A 1 358 ? 1.859 -3.947 -3.918 1 97.88 358 PRO A N 1
ATOM 2891 C CA . PRO A 1 358 ? 2.697 -4.961 -4.562 1 97.88 358 PRO A CA 1
ATOM 2892 C C . PRO A 1 358 ? 4.133 -4.488 -4.781 1 97.88 358 PRO A C 1
ATOM 2894 O O . PRO A 1 358 ? 4.363 -3.305 -5.051 1 97.88 358 PRO A O 1
ATOM 2897 N N . MET A 1 359 ? 5.09 -5.441 -4.711 1 97.88 359 MET A N 1
ATOM 2898 C CA . MET A 1 359 ? 6.512 -5.129 -4.824 1 97.88 359 MET A CA 1
ATOM 2899 C C . MET A 1 359 ? 7.047 -5.516 -6.199 1 97.88 359 MET A C 1
ATOM 2901 O O . MET A 1 359 ? 6.961 -6.68 -6.598 1 97.88 359 MET A O 1
ATOM 2905 N N . HIS A 1 360 ? 7.637 -4.59 -6.887 1 96.38 360 HIS A N 1
ATOM 2906 C CA . HIS A 1 360 ? 8.133 -4.836 -8.234 1 96.38 360 HIS A CA 1
ATOM 2907 C C . HIS A 1 360 ? 9.484 -5.543 -8.211 1 96.38 360 HIS A C 1
ATOM 2909 O O . HIS A 1 360 ? 10.391 -5.133 -7.48 1 96.38 360 HIS A O 1
ATOM 2915 N N . LEU A 1 361 ? 9.586 -6.551 -9 1 96 361 LEU A N 1
ATOM 2916 C CA . LEU A 1 361 ? 10.836 -7.262 -9.219 1 96 361 LEU A CA 1
ATOM 2917 C C . LEU A 1 361 ? 11.352 -7.055 -10.641 1 96 361 LEU A C 1
ATOM 2919 O O . LEU A 1 361 ? 10.797 -7.609 -11.586 1 96 361 LEU A O 1
ATOM 2923 N N . LYS A 1 362 ? 12.461 -6.414 -10.75 1 91.94 362 LYS A N 1
ATOM 2924 C CA . LYS A 1 362 ? 13.039 -6.082 -12.055 1 91.94 362 LYS A CA 1
ATOM 2925 C C . LYS A 1 362 ? 13.562 -7.328 -12.758 1 91.94 362 LYS A C 1
ATOM 2927 O O . LYS A 1 362 ? 13.625 -7.375 -13.984 1 91.94 362 LYS A O 1
ATOM 2932 N N . LYS A 1 363 ? 13.875 -8.328 -12.016 1 95.25 363 LYS A N 1
ATOM 2933 C CA . LYS A 1 363 ? 14.555 -9.5 -12.562 1 95.25 363 LYS A CA 1
ATOM 2934 C C . LYS A 1 363 ? 13.547 -10.555 -13.008 1 95.25 363 LYS A C 1
ATOM 2936 O O . LYS A 1 363 ? 13.93 -11.672 -13.352 1 95.25 363 LYS A O 1
ATOM 2941 N N . VAL A 1 364 ? 12.281 -10.234 -12.93 1 97.06 364 VAL A N 1
ATOM 2942 C CA . VAL A 1 364 ? 11.227 -11.047 -13.516 1 97.06 364 VAL A CA 1
ATOM 2943 C C . VAL A 1 364 ? 10.828 -10.484 -14.883 1 97.06 364 VAL A C 1
ATOM 2945 O O . VAL A 1 364 ? 10.242 -9.406 -14.969 1 97.06 364 VAL A O 1
ATOM 2948 N N . TYR A 1 365 ? 11.133 -11.219 -15.914 1 96.19 365 TYR A N 1
ATOM 2949 C CA . TYR A 1 365 ? 10.914 -10.758 -17.281 1 96.19 365 TYR A CA 1
ATOM 2950 C C . TYR A 1 365 ? 9.578 -11.266 -17.828 1 96.19 365 TYR A C 1
ATOM 2952 O O . TYR A 1 365 ? 9.508 -12.375 -18.359 1 96.19 365 TYR A O 1
ATOM 2960 N N . THR A 1 366 ? 8.578 -10.43 -17.766 1 92 366 THR A N 1
ATOM 2961 C CA . THR A 1 366 ? 7.203 -10.805 -18.094 1 92 366 THR A CA 1
ATOM 2962 C C . THR A 1 366 ? 6.801 -10.227 -19.453 1 92 366 THR A C 1
ATOM 2964 O O . THR A 1 366 ? 6.41 -10.961 -20.359 1 92 366 THR A O 1
ATOM 2967 N N . PHE A 1 367 ? 6.824 -8.961 -19.625 1 82.25 367 PHE A N 1
ATOM 2968 C CA . PHE A 1 367 ? 6.395 -8.266 -20.844 1 82.25 367 PHE A CA 1
ATOM 2969 C C . PHE A 1 367 ? 7.441 -8.391 -21.938 1 82.25 367 PHE A C 1
ATOM 2971 O O . PHE A 1 367 ? 7.121 -8.734 -23.078 1 82.25 367 PHE A O 1
ATOM 2978 N N . HIS A 1 368 ? 8.633 -8.172 -21.5 1 84.5 368 HIS A N 1
ATOM 2979 C CA . HIS A 1 368 ? 9.766 -8.406 -22.391 1 84.5 368 HIS A CA 1
ATOM 2980 C C . HIS A 1 368 ? 10.57 -9.617 -21.953 1 84.5 368 HIS A C 1
ATOM 2982 O O . HIS A 1 368 ? 11.062 -9.664 -20.812 1 84.5 368 HIS A O 1
ATOM 2988 N N . THR A 1 369 ? 10.664 -10.508 -22.859 1 88.31 369 THR A N 1
ATOM 2989 C CA . THR A 1 369 ? 11.461 -11.695 -22.547 1 88.31 369 THR A CA 1
ATOM 2990 C C . THR A 1 369 ? 12.938 -11.328 -22.406 1 88.31 369 THR A C 1
ATOM 2992 O O . THR A 1 369 ? 13.383 -10.297 -22.922 1 88.31 369 THR A O 1
ATOM 2995 N N . ILE A 1 370 ? 13.562 -12.148 -21.766 1 91.38 370 ILE A N 1
ATOM 2996 C CA . ILE A 1 370 ? 14.992 -11.922 -21.531 1 91.38 370 ILE A CA 1
ATOM 2997 C C . ILE A 1 370 ? 15.742 -12.047 -22.859 1 91.38 370 ILE A C 1
ATOM 2999 O O . ILE A 1 370 ? 15.406 -12.883 -23.703 1 91.38 370 ILE A O 1
ATOM 3003 N N . ASN A 1 371 ? 16.672 -11.086 -23 1 92.75 371 ASN A N 1
ATOM 3004 C CA . ASN A 1 371 ? 17.609 -11.219 -24.109 1 92.75 371 ASN A CA 1
ATOM 3005 C C . ASN A 1 371 ? 18.672 -12.281 -23.828 1 92.75 371 ASN A C 1
ATOM 3007 O O . ASN A 1 371 ? 19.562 -12.062 -23 1 92.75 371 ASN A O 1
ATOM 3011 N N . LEU A 1 372 ? 18.609 -13.359 -24.578 1 92.62 372 LEU A N 1
ATOM 3012 C CA . LEU A 1 372 ? 19.453 -14.516 -24.312 1 92.62 372 LEU A CA 1
ATOM 3013 C C . LEU A 1 372 ? 20.922 -14.203 -24.594 1 92.62 372 LEU A C 1
ATOM 3015 O O . LEU A 1 372 ? 21.812 -14.938 -24.156 1 92.62 372 LEU A O 1
ATOM 3019 N N . ASN A 1 373 ? 21.188 -13.117 -25.297 1 92.69 373 ASN A N 1
ATOM 3020 C CA . ASN A 1 373 ? 22.562 -12.727 -25.609 1 92.69 373 ASN A CA 1
ATOM 3021 C C . ASN A 1 373 ? 23.109 -11.758 -24.562 1 92.69 373 ASN A C 1
ATOM 3023 O O . ASN A 1 373 ? 24.266 -11.367 -24.609 1 92.69 373 ASN A O 1
ATOM 3027 N N . SER A 1 374 ? 22.281 -11.438 -23.609 1 93.44 374 SER A N 1
ATOM 3028 C CA . SER A 1 374 ? 22.688 -10.516 -22.562 1 93.44 374 SER A CA 1
ATOM 3029 C C . SER A 1 374 ? 23.172 -11.258 -21.312 1 93.44 374 SER A C 1
ATOM 3031 O O . SER A 1 374 ? 22.75 -12.398 -21.062 1 93.44 374 SER A O 1
ATOM 3033 N N . SER A 1 375 ? 24.062 -10.609 -20.562 1 94.38 375 SER A N 1
ATOM 3034 C CA . SER A 1 375 ? 24.516 -11.164 -19.297 1 94.38 375 SER A CA 1
ATOM 3035 C C . SER A 1 375 ? 23.422 -11.125 -18.25 1 94.38 375 SER A C 1
ATOM 3037 O O . SER A 1 375 ? 23.547 -11.742 -17.188 1 94.38 375 SER A O 1
ATOM 3039 N N . ASP A 1 376 ? 22.312 -10.555 -18.578 1 94.19 376 ASP A N 1
ATOM 3040 C CA . ASP A 1 376 ? 21.188 -10.453 -17.656 1 94.19 376 ASP A CA 1
ATOM 3041 C C . ASP A 1 376 ? 20.609 -11.828 -17.344 1 94.19 376 ASP A C 1
ATOM 3043 O O . ASP A 1 376 ? 19.906 -12.008 -16.344 1 94.19 376 ASP A O 1
ATOM 3047 N N . ILE A 1 377 ? 20.844 -12.773 -18.219 1 95.69 377 ILE A N 1
ATOM 3048 C CA . ILE A 1 377 ? 20.312 -14.117 -18 1 95.69 377 ILE A CA 1
ATOM 3049 C C . ILE A 1 377 ? 20.844 -14.688 -16.688 1 95.69 377 ILE A C 1
ATOM 3051 O O . ILE A 1 377 ? 20.203 -15.523 -16.062 1 95.69 377 ILE A O 1
ATOM 3055 N N . TYR A 1 378 ? 22 -14.211 -16.266 1 95.81 378 TYR A N 1
ATOM 3056 C CA . TYR A 1 378 ? 22.625 -14.758 -15.055 1 95.81 378 TYR A CA 1
ATOM 3057 C C . TYR A 1 378 ? 22.062 -14.102 -13.805 1 95.81 378 TYR A C 1
ATOM 3059 O O . TYR A 1 378 ? 22.281 -14.586 -12.695 1 95.81 378 TYR A O 1
ATOM 3067 N N . GLU A 1 379 ? 21.297 -13.008 -14 1 95.69 379 GLU A N 1
ATOM 3068 C CA . GLU A 1 379 ? 20.734 -12.281 -12.867 1 95.69 379 GLU A CA 1
ATOM 3069 C C . GLU A 1 379 ? 19.219 -12.453 -12.797 1 95.69 379 GLU A C 1
ATOM 3071 O O . GLU A 1 379 ? 18.609 -12.133 -11.781 1 95.69 379 GLU A O 1
ATOM 3076 N N . MET A 1 380 ? 18.688 -13.016 -13.773 1 97.25 380 MET A N 1
ATOM 3077 C CA . MET A 1 380 ? 17.234 -13.094 -13.867 1 97.25 380 MET A CA 1
ATOM 3078 C C . MET A 1 380 ? 16.672 -14.07 -12.836 1 97.25 380 MET A C 1
ATOM 3080 O O . MET A 1 380 ? 17.328 -15.062 -12.492 1 97.25 380 MET A O 1
ATOM 3084 N N . ILE A 1 381 ? 15.523 -13.781 -12.398 1 97.88 381 ILE A N 1
ATOM 3085 C CA . ILE A 1 381 ? 14.75 -14.711 -11.578 1 97.88 381 ILE A CA 1
ATOM 3086 C C . ILE A 1 381 ? 13.93 -15.633 -12.477 1 97.88 381 ILE A C 1
ATOM 3088 O O . ILE A 1 381 ? 13.922 -16.844 -12.289 1 97.88 381 ILE A O 1
ATOM 3092 N N . SER A 1 382 ? 13.32 -15.016 -13.445 1 98.38 382 SER A N 1
ATOM 3093 C CA . SER A 1 382 ? 12.5 -15.773 -14.383 1 98.38 382 SER A CA 1
ATOM 3094 C C . SER A 1 382 ? 12.25 -14.992 -15.664 1 98.38 382 SER A C 1
ATOM 3096 O O . SER A 1 382 ? 12.461 -13.773 -15.703 1 98.38 382 SER A O 1
ATOM 3098 N N . SER A 1 383 ? 11.82 -15.734 -16.672 1 98.25 383 SER A N 1
ATOM 3099 C CA . SER A 1 383 ? 11.461 -15.086 -17.938 1 98.25 383 SER A CA 1
ATOM 3100 C C . SER A 1 383 ? 10.344 -15.836 -18.641 1 98.25 383 SER A C 1
ATOM 3102 O O . SER A 1 383 ? 10.344 -17.078 -18.688 1 98.25 383 SER A O 1
ATOM 3104 N N . HIS A 1 384 ? 9.484 -15.039 -19.188 1 97.44 384 HIS A N 1
ATOM 3105 C CA . HIS A 1 384 ? 8.484 -15.594 -20.094 1 97.44 384 HIS A CA 1
ATOM 3106 C C . HIS A 1 384 ? 9.109 -16 -21.422 1 97.44 384 HIS A C 1
ATOM 3108 O O . HIS A 1 384 ? 10.273 -15.68 -21.688 1 97.44 384 HIS A O 1
ATOM 3114 N N . GLY A 1 385 ? 8.359 -16.875 -22.203 1 95 385 GLY A N 1
ATOM 3115 C CA . GLY A 1 385 ? 8.82 -17.203 -23.547 1 95 385 GLY A CA 1
ATOM 3116 C C . GLY A 1 385 ? 9.43 -18.594 -23.641 1 95 385 GLY A C 1
ATOM 3117 O O . GLY A 1 385 ? 10.164 -18.875 -24.594 1 95 385 GLY A O 1
ATOM 3118 N N . PHE A 1 386 ? 9.117 -19.344 -22.766 1 96.25 386 PHE A N 1
ATOM 3119 C CA . PHE A 1 386 ? 9.727 -20.672 -22.734 1 96.25 386 PHE A CA 1
ATOM 3120 C C . PHE A 1 386 ? 8.656 -21.75 -22.75 1 96.25 386 PHE A C 1
ATOM 3122 O O . PHE A 1 386 ? 8.766 -22.75 -22.031 1 96.25 386 PHE A O 1
ATOM 3129 N N . GLY A 1 387 ? 7.75 -21.547 -23.594 1 94.06 387 GLY A N 1
ATOM 3130 C CA . GLY A 1 387 ? 6.707 -22.547 -23.797 1 94.06 387 GLY A CA 1
ATOM 3131 C C . GLY A 1 387 ? 7.18 -23.766 -24.562 1 94.06 387 GLY A C 1
ATOM 3132 O O . GLY A 1 387 ? 6.594 -24.844 -24.453 1 94.06 387 GLY A O 1
ATOM 3133 N N . ASP A 1 388 ? 8.25 -23.625 -25.266 1 95.25 388 ASP A N 1
ATOM 3134 C CA . ASP A 1 388 ? 8.852 -24.734 -26 1 95.25 388 ASP A CA 1
ATOM 3135 C C . ASP A 1 388 ? 9.836 -25.5 -25.125 1 95.25 388 ASP A C 1
ATOM 3137 O O . ASP A 1 388 ? 10.805 -24.938 -24.609 1 95.25 388 ASP A O 1
ATOM 3141 N N . PRO A 1 389 ? 9.625 -26.781 -25.094 1 96.19 389 PRO A N 1
ATOM 3142 C CA . PRO A 1 389 ? 10.523 -27.594 -24.281 1 96.19 389 PRO A CA 1
ATOM 3143 C C . PRO A 1 389 ? 11.984 -27.438 -24.672 1 96.19 389 PRO A C 1
ATOM 3145 O O . PRO A 1 389 ? 12.859 -27.422 -23.797 1 96.19 389 PRO A O 1
ATOM 3148 N N . VAL A 1 390 ? 12.227 -27.281 -25.922 1 96.5 390 VAL A N 1
ATOM 3149 C CA . VAL A 1 390 ? 13.602 -27.156 -26.391 1 96.5 390 VAL A CA 1
ATOM 3150 C C . VAL A 1 390 ? 14.258 -25.906 -25.797 1 96.5 390 VAL A C 1
ATOM 3152 O O . VAL A 1 390 ? 15.414 -25.953 -25.391 1 96.5 390 VAL A O 1
ATOM 3155 N N . SER A 1 391 ? 13.547 -24.844 -25.766 1 94.56 391 SER A N 1
ATOM 3156 C CA . SER A 1 391 ? 14.07 -23.609 -25.203 1 94.56 391 SER A CA 1
ATOM 3157 C C . SER A 1 391 ? 14.336 -23.75 -23.703 1 94.56 391 SER A C 1
ATOM 3159 O O . SER A 1 391 ? 15.297 -23.172 -23.188 1 94.56 391 SER A O 1
ATOM 3161 N N . GLN A 1 392 ? 13.555 -24.5 -23 1 95.25 392 GLN A N 1
ATOM 3162 C CA . GLN A 1 392 ? 13.758 -24.781 -21.594 1 95.25 392 GLN A CA 1
ATOM 3163 C C . GLN A 1 392 ? 15.102 -25.484 -21.359 1 95.25 392 GLN A C 1
ATOM 3165 O O . GLN A 1 392 ? 15.898 -25.031 -20.531 1 95.25 392 GLN A O 1
ATOM 3170 N N . PHE A 1 393 ? 15.328 -26.516 -22.141 1 97.12 393 PHE A N 1
ATOM 3171 C CA . PHE A 1 393 ? 16.531 -27.312 -21.969 1 97.12 393 PHE A CA 1
ATOM 3172 C C . PHE A 1 393 ? 17.766 -26.516 -22.344 1 97.12 393 PHE A C 1
ATOM 3174 O O . PHE A 1 393 ? 18.812 -26.625 -21.703 1 97.12 393 PHE A O 1
ATOM 3181 N N . SER A 1 394 ? 17.594 -25.766 -23.406 1 96.56 394 SER A N 1
ATOM 3182 C CA . SER A 1 394 ? 18.719 -24.969 -23.891 1 96.56 394 SER A CA 1
ATOM 3183 C C . SER A 1 394 ? 19.219 -24 -22.812 1 96.56 394 SER A C 1
ATOM 3185 O O . SER A 1 394 ? 20.406 -23.969 -22.516 1 96.56 394 SER A O 1
ATOM 3187 N N . LEU A 1 395 ? 18.281 -23.266 -22.219 1 96.88 395 LEU A N 1
ATOM 3188 C CA . LEU A 1 395 ? 18.688 -22.297 -21.203 1 96.88 395 LEU A CA 1
ATOM 3189 C C . LEU A 1 395 ? 19.141 -23 -19.938 1 96.88 395 LEU A C 1
ATOM 3191 O O . LEU A 1 395 ? 20.094 -22.562 -19.281 1 96.88 395 LEU A O 1
ATOM 3195 N N . TRP A 1 396 ? 18.516 -24.109 -19.547 1 97.75 396 TRP A N 1
ATOM 3196 C CA . TRP A 1 396 ? 18.875 -24.922 -18.406 1 97.75 396 TRP A CA 1
ATOM 3197 C C . TRP A 1 396 ? 20.328 -25.359 -18.484 1 97.75 396 TRP A C 1
ATOM 3199 O O . TRP A 1 396 ? 21.078 -25.234 -17.516 1 97.75 396 TRP A O 1
ATOM 3209 N N . ASN A 1 397 ? 20.734 -25.797 -19.625 1 97.44 397 ASN A N 1
ATOM 3210 C CA . ASN A 1 397 ? 22.109 -26.25 -19.859 1 97.44 397 ASN A CA 1
ATOM 3211 C C . ASN A 1 397 ? 23.078 -25.078 -19.906 1 97.44 397 ASN A C 1
ATOM 3213 O O . ASN A 1 397 ? 24.172 -25.156 -19.328 1 97.44 397 ASN A O 1
ATOM 3217 N N . ARG A 1 398 ? 22.641 -24.094 -20.531 1 96.69 398 ARG A N 1
ATOM 3218 C CA . ARG A 1 398 ? 23.5 -22.906 -20.656 1 96.69 398 ARG A CA 1
ATOM 3219 C C . ARG A 1 398 ? 23.859 -22.344 -19.297 1 96.69 398 ARG A C 1
ATOM 3221 O O . ARG A 1 398 ? 25 -21.922 -19.062 1 96.69 398 ARG A O 1
ATOM 3228 N N . LEU A 1 399 ? 22.906 -22.328 -18.391 1 97.44 399 LEU A N 1
ATOM 3229 C CA . LEU A 1 399 ? 23.094 -21.75 -17.062 1 97.44 399 LEU A CA 1
ATOM 3230 C C . LEU A 1 399 ? 23.688 -22.781 -16.094 1 97.44 399 LEU A C 1
ATOM 3232 O O . LEU A 1 399 ? 23.922 -22.484 -14.922 1 97.44 399 LEU A O 1
ATOM 3236 N N . LYS A 1 400 ? 23.922 -24.016 -16.547 1 97.38 400 LYS A N 1
ATOM 3237 C CA . LYS A 1 400 ? 24.484 -25.109 -15.75 1 97.38 400 LYS A CA 1
ATOM 3238 C C . LYS A 1 400 ? 23.688 -25.328 -14.477 1 97.38 400 LYS A C 1
ATOM 3240 O O . LYS A 1 400 ? 24.25 -25.422 -13.383 1 97.38 400 LYS A O 1
ATOM 3245 N N . CYS A 1 401 ? 22.391 -25.344 -14.656 1 97.19 401 CYS A N 1
ATOM 3246 C CA . CYS A 1 401 ? 21.5 -25.422 -13.516 1 97.19 401 CYS A CA 1
ATOM 3247 C C . CYS A 1 401 ? 21.641 -26.766 -12.805 1 97.19 401 CYS A C 1
ATOM 3249 O O . CYS A 1 401 ? 21.344 -26.875 -11.617 1 97.19 401 CYS A O 1
ATOM 3251 N N . SER A 1 402 ? 22.141 -27.75 -13.461 1 95.56 402 SER A N 1
ATOM 3252 C CA . SER A 1 402 ? 22.328 -29.062 -12.859 1 95.56 402 SER A CA 1
ATOM 3253 C C . SER A 1 402 ? 23.312 -29.016 -11.695 1 95.56 402 SER A C 1
ATOM 3255 O O . SER A 1 402 ? 23.297 -29.875 -10.812 1 95.56 402 SER A O 1
ATOM 3257 N N . GLN A 1 403 ? 24.156 -28 -11.672 1 96.19 403 GLN A N 1
ATOM 3258 C CA . GLN A 1 403 ? 25.125 -27.828 -10.594 1 96.19 403 GLN A CA 1
ATOM 3259 C C . GLN A 1 403 ? 24.438 -27.469 -9.289 1 96.19 403 GLN A C 1
ATOM 3261 O O . GLN A 1 403 ? 25.047 -27.547 -8.211 1 96.19 403 GLN A O 1
ATOM 3266 N N . PHE A 1 404 ? 23.219 -27.047 -9.414 1 97.25 404 PHE A N 1
ATOM 3267 C CA . PHE A 1 404 ? 22.469 -26.656 -8.234 1 97.25 404 PHE A CA 1
ATOM 3268 C C . PHE A 1 404 ? 21.578 -27.797 -7.75 1 97.25 404 PHE A C 1
ATOM 3270 O O . PHE A 1 404 ? 20.719 -27.609 -6.879 1 97.25 404 PHE A O 1
ATOM 3277 N N . CYS A 1 405 ? 21.734 -29 -8.383 1 96.44 405 CYS A N 1
ATOM 3278 C CA . CYS A 1 405 ? 21.031 -30.203 -7.965 1 96.44 405 CYS A CA 1
ATOM 3279 C C . CYS A 1 405 ? 21.797 -30.953 -6.891 1 96.44 405 CYS A C 1
ATOM 3281 O O . CYS A 1 405 ? 23.031 -31.016 -6.938 1 96.44 405 CYS A O 1
ATOM 3283 N N . VAL A 1 406 ? 21.031 -31.453 -5.949 1 94 406 VAL A N 1
ATOM 3284 C CA . VAL A 1 406 ? 21.641 -32.25 -4.898 1 94 406 VAL A CA 1
ATOM 3285 C C . VAL A 1 406 ? 21.188 -33.719 -5.035 1 94 406 VAL A C 1
ATOM 3287 O O . VAL A 1 406 ? 20.219 -34 -5.746 1 94 406 VAL A O 1
ATOM 3290 N N . GLN A 1 407 ? 22.016 -34.656 -4.484 1 82.56 407 GLN A N 1
ATOM 3291 C CA . GLN A 1 407 ? 21.688 -36.062 -4.543 1 82.56 407 GLN A CA 1
ATOM 3292 C C . GLN A 1 407 ? 20.688 -36.438 -3.461 1 82.56 407 GLN A C 1
ATOM 3294 O O . GLN A 1 407 ? 20.688 -35.875 -2.371 1 82.56 407 GLN A O 1
ATOM 3299 N N . SER A 1 408 ? 19.656 -37.125 -3.93 1 68.88 408 SER A N 1
ATOM 3300 C CA . SER A 1 408 ? 18.656 -37.625 -2.98 1 68.88 408 SER A CA 1
ATOM 3301 C C . SER A 1 408 ? 19.297 -38.469 -1.894 1 68.88 408 SER A C 1
ATOM 3303 O O . SER A 1 408 ? 20.25 -39.219 -2.16 1 68.88 408 SER A O 1
ATOM 3305 N N . VAL A 1 409 ? 19.391 -37.969 -0.729 1 47.81 409 VAL A N 1
ATOM 3306 C CA . VAL A 1 409 ? 19.891 -38.906 0.281 1 47.81 409 VAL A CA 1
ATOM 3307 C C . VAL A 1 409 ? 18.984 -40.125 0.35 1 47.81 409 VAL A C 1
ATOM 3309 O O . VAL A 1 409 ? 17.797 -40.031 0.674 1 47.81 409 VAL A O 1
ATOM 3312 N N . VAL A 1 410 ? 19.203 -41.062 -0.645 1 41.62 410 VAL A N 1
ATOM 3313 C CA . VAL A 1 410 ? 18.594 -42.344 -0.373 1 41.62 410 VAL A CA 1
ATOM 3314 C C . VAL A 1 410 ? 19.172 -42.938 0.911 1 41.62 410 VAL A C 1
ATOM 3316 O O . VAL A 1 410 ? 20.375 -42.844 1.153 1 41.62 410 VAL A O 1
ATOM 3319 N N . MET B 1 1 ? -60.406 62.812 5.91 1 23.38 1 MET B N 1
ATOM 3320 C CA . MET B 1 1 ? -59.312 63.062 6.809 1 23.38 1 MET B CA 1
ATOM 3321 C C . MET B 1 1 ? -58.469 61.812 7.023 1 23.38 1 MET B C 1
ATOM 3323 O O . MET B 1 1 ? -58.781 60.969 7.867 1 23.38 1 MET B O 1
ATOM 3327 N N . GLY B 1 2 ? -57.938 61.156 6.016 1 28.61 2 GLY B N 1
ATOM 3328 C CA . GLY B 1 2 ? -57.375 59.812 5.785 1 28.61 2 GLY B CA 1
ATOM 3329 C C . GLY B 1 2 ? -56.031 59.625 6.457 1 28.61 2 GLY B C 1
ATOM 3330 O O . GLY B 1 2 ? -55.156 60.438 6.312 1 28.61 2 GLY B O 1
ATOM 3331 N N . ARG B 1 3 ? -55.875 58.875 7.648 1 26.81 3 ARG B N 1
ATOM 3332 C CA . ARG B 1 3 ? -54.844 58.688 8.672 1 26.81 3 ARG B CA 1
ATOM 3333 C C . ARG B 1 3 ? -53.594 58.031 8.094 1 26.81 3 ARG B C 1
ATOM 3335 O O . ARG B 1 3 ? -53.656 56.938 7.551 1 26.81 3 ARG B O 1
ATOM 3342 N N . LEU B 1 4 ? -52.562 58.781 7.605 1 24.95 4 LEU B N 1
ATOM 3343 C CA . LEU B 1 4 ? -51.25 58.531 7.008 1 24.95 4 LEU B CA 1
ATOM 3344 C C . LEU B 1 4 ? -50.344 57.781 7.969 1 24.95 4 LEU B C 1
ATOM 3346 O O . LEU B 1 4 ? -49.969 58.281 9.008 1 24.95 4 LEU B O 1
ATOM 3350 N N . ARG B 1 5 ? -50.562 56.406 8.195 1 24.45 5 ARG B N 1
ATOM 3351 C CA . ARG B 1 5 ? -49.844 55.562 9.148 1 24.45 5 ARG B CA 1
ATOM 3352 C C . ARG B 1 5 ? -48.344 55.469 8.805 1 24.45 5 ARG B C 1
ATOM 3354 O O . ARG B 1 5 ? -48 55.031 7.715 1 24.45 5 ARG B O 1
ATOM 3361 N N . ILE B 1 6 ? -47.438 56.406 9.242 1 24.2 6 ILE B N 1
ATOM 3362 C CA . ILE B 1 6 ? -46 56.594 9.078 1 24.2 6 ILE B CA 1
ATOM 3363 C C . ILE B 1 6 ? -45.25 55.375 9.594 1 24.2 6 ILE B C 1
ATOM 3365 O O . ILE B 1 6 ? -45.344 55.031 10.773 1 24.2 6 ILE B O 1
ATOM 3369 N N . LEU B 1 7 ? -45.094 54.312 8.742 1 23.75 7 LEU B N 1
ATOM 3370 C CA . LEU B 1 7 ? -44.469 53.031 9.062 1 23.75 7 LEU B CA 1
ATOM 3371 C C . LEU B 1 7 ? -43.031 53.25 9.484 1 23.75 7 LEU B C 1
ATOM 3373 O O . LEU B 1 7 ? -42.219 53.812 8.734 1 23.75 7 LEU B O 1
ATOM 3377 N N . THR B 1 8 ? -42.594 53.469 10.789 1 25.28 8 THR B N 1
ATOM 3378 C CA . THR B 1 8 ? -41.344 53.688 11.492 1 25.28 8 THR B CA 1
ATOM 3379 C C . THR B 1 8 ? -40.375 52.5 11.266 1 25.28 8 THR B C 1
ATOM 3381 O O . THR B 1 8 ? -40.656 51.406 11.719 1 25.28 8 THR B O 1
ATOM 3384 N N . ARG B 1 9 ? -39.781 52.344 10.047 1 25.73 9 ARG B N 1
ATOM 3385 C CA . ARG B 1 9 ? -38.844 51.281 9.672 1 25.73 9 ARG B CA 1
ATOM 3386 C C . ARG B 1 9 ? -37.688 51.219 10.633 1 25.73 9 ARG B C 1
ATOM 3388 O O . ARG B 1 9 ? -36.969 52.188 10.828 1 25.73 9 ARG B O 1
ATOM 3395 N N . ARG B 1 10 ? -37.625 50.312 11.641 1 29.28 10 ARG B N 1
ATOM 3396 C CA . ARG B 1 10 ? -36.656 49.938 12.68 1 29.28 10 ARG B CA 1
ATOM 3397 C C . ARG B 1 10 ? -35.281 49.656 12.094 1 29.28 10 ARG B C 1
ATOM 3399 O O . ARG B 1 10 ? -35.125 48.781 11.25 1 29.28 10 ARG B O 1
ATOM 3406 N N . VAL B 1 11 ? -34.438 50.656 11.883 1 29.73 11 VAL B N 1
ATOM 3407 C CA . VAL B 1 11 ? -33.031 50.656 11.516 1 29.73 11 VAL B CA 1
ATOM 3408 C C . VAL B 1 11 ? -32.281 49.625 12.391 1 29.73 11 VAL B C 1
ATOM 3410 O O . VAL B 1 11 ? -32.219 49.781 13.609 1 29.73 11 VAL B O 1
ATOM 3413 N N . SER B 1 12 ? -32.406 48.312 12.109 1 26.89 12 SER B N 1
ATOM 3414 C CA . SER B 1 12 ? -31.844 47.219 12.93 1 26.89 12 SER B CA 1
ATOM 3415 C C . SER B 1 12 ? -30.359 47.438 13.195 1 26.89 12 SER B C 1
ATOM 3417 O O . SER B 1 12 ? -29.688 48.156 12.438 1 26.89 12 SER B O 1
ATOM 3419 N N . THR B 1 13 ? -29.812 47.094 14.383 1 28.86 13 THR B N 1
ATOM 3420 C CA . THR B 1 13 ? -28.547 47.156 15.094 1 28.86 13 THR B CA 1
ATOM 3421 C C . THR B 1 13 ? -27.422 46.594 14.242 1 28.86 13 THR B C 1
ATOM 3423 O O . THR B 1 13 ? -26.25 46.656 14.617 1 28.86 13 THR B O 1
ATOM 3426 N N . ALA B 1 14 ? -27.672 45.875 13.094 1 30.27 14 ALA B N 1
ATOM 3427 C CA . ALA B 1 14 ? -26.609 45.219 12.359 1 30.27 14 ALA B CA 1
ATOM 3428 C C . ALA B 1 14 ? -25.688 46.219 11.68 1 30.27 14 ALA B C 1
ATOM 3430 O O . ALA B 1 14 ? -24.531 45.938 11.375 1 30.27 14 ALA B O 1
ATOM 3431 N N . THR B 1 15 ? -26.203 47.469 11.32 1 32.34 15 THR B N 1
ATOM 3432 C CA . THR B 1 15 ? -25.422 48.406 10.539 1 32.34 15 THR B CA 1
ATOM 3433 C C . THR B 1 15 ? -24.281 49 11.383 1 32.34 15 THR B C 1
ATOM 3435 O O . THR B 1 15 ? -23.25 49.406 10.852 1 32.34 15 THR B O 1
ATOM 3438 N N . ILE B 1 16 ? -24.453 49.031 12.727 1 30.34 16 ILE B N 1
ATOM 3439 C CA . ILE B 1 16 ? -23.453 49.75 13.523 1 30.34 16 ILE B CA 1
ATOM 3440 C C . ILE B 1 16 ? -22.141 48.969 13.547 1 30.34 16 ILE B C 1
ATOM 3442 O O . ILE B 1 16 ? -21.062 49.531 13.57 1 30.34 16 ILE B O 1
ATOM 3446 N N . ALA B 1 17 ? -22.188 47.594 13.438 1 27.25 17 ALA B N 1
ATOM 3447 C CA . ALA B 1 17 ? -20.953 46.875 13.734 1 27.25 17 ALA B CA 1
ATOM 3448 C C . ALA B 1 17 ? -19.938 47.031 12.594 1 27.25 17 ALA B C 1
ATOM 3450 O O . ALA B 1 17 ? -18.734 46.969 12.82 1 27.25 17 ALA B O 1
ATOM 3451 N N . VAL B 1 18 ? -20.312 47.344 11.367 1 32.34 18 VAL B N 1
ATOM 3452 C CA . VAL B 1 18 ? -19.375 47.406 10.25 1 32.34 18 VAL B CA 1
ATOM 3453 C C . VAL B 1 18 ? -18.531 48.688 10.359 1 32.34 18 VAL B C 1
ATOM 3455 O O . VAL B 1 18 ? -17.391 48.719 9.891 1 32.34 18 VAL B O 1
ATOM 3458 N N . ILE B 1 19 ? -19.047 49.75 11.016 1 30.08 19 ILE B N 1
ATOM 3459 C CA . ILE B 1 19 ? -18.359 51.031 10.945 1 30.08 19 ILE B CA 1
ATOM 3460 C C . ILE B 1 19 ? -17.078 50.969 11.781 1 30.08 19 ILE B C 1
ATOM 3462 O O . ILE B 1 19 ? -16.031 51.469 11.359 1 30.08 19 ILE B O 1
ATOM 3466 N N . LEU B 1 20 ? -17.109 50.281 12.938 1 27.05 20 LEU B N 1
ATOM 3467 C CA . LEU B 1 20 ? -15.969 50.438 13.828 1 27.05 20 LEU B CA 1
ATOM 3468 C C . LEU B 1 20 ? -14.734 49.781 13.258 1 27.05 20 LEU B C 1
ATOM 3470 O O . LEU B 1 20 ? -13.602 50.094 13.617 1 27.05 20 LEU B O 1
ATOM 3474 N N . PHE B 1 21 ? -14.891 48.75 12.359 1 27.09 21 PHE B N 1
ATOM 3475 C CA . PHE B 1 21 ? -13.703 48 11.953 1 27.09 21 PHE B CA 1
ATOM 3476 C C . PHE B 1 21 ? -12.875 48.781 10.953 1 27.09 21 PHE B C 1
ATOM 3478 O O . PHE B 1 21 ? -11.648 48.688 10.922 1 27.09 21 PHE B O 1
ATOM 3485 N N . THR B 1 22 ? -13.414 49.688 10.172 1 27.98 22 THR B N 1
ATOM 3486 C CA . THR B 1 22 ? -12.664 50.344 9.094 1 27.98 22 THR B CA 1
ATOM 3487 C C . THR B 1 22 ? -11.672 51.344 9.648 1 27.98 22 THR B C 1
ATOM 3489 O O . THR B 1 22 ? -10.711 51.719 8.969 1 27.98 22 THR B O 1
ATOM 3492 N N . LEU B 1 23 ? -11.938 51.938 10.781 1 27.03 23 LEU B N 1
ATOM 3493 C CA . LEU B 1 23 ? -11.133 53.094 11.164 1 27.03 23 LEU B CA 1
ATOM 3494 C C . LEU B 1 23 ? -9.711 52.688 11.508 1 27.03 23 LEU B C 1
ATOM 3496 O O . LEU B 1 23 ? -8.781 53.5 11.469 1 27.03 23 LEU B 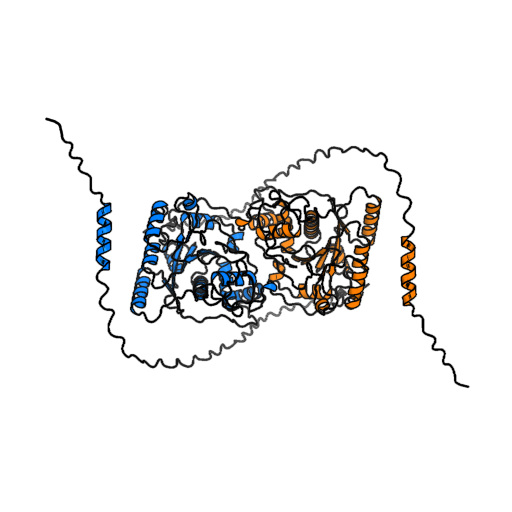O 1
ATOM 3500 N N . THR B 1 24 ? -9.461 51.469 12.078 1 23.41 24 THR B N 1
ATOM 3501 C CA . THR B 1 24 ? -8.125 51.312 12.648 1 23.41 24 THR B CA 1
ATOM 3502 C C . THR B 1 24 ? -7.098 51.062 11.555 1 23.41 24 THR B C 1
ATOM 3504 O O . THR B 1 24 ? -5.91 50.875 11.836 1 23.41 24 THR B O 1
ATOM 3507 N N . LEU B 1 25 ? -7.512 50.812 10.336 1 25.95 25 LEU B N 1
ATOM 3508 C CA . LEU B 1 25 ? -6.508 50.438 9.344 1 25.95 25 LEU B CA 1
ATOM 3509 C C . LEU B 1 25 ? -5.621 51.625 8.984 1 25.95 25 LEU B C 1
ATOM 3511 O O . LEU B 1 25 ? -4.641 51.469 8.25 1 25.95 25 LEU B O 1
ATOM 3515 N N . ILE B 1 26 ? -6.117 52.812 9.109 1 26.3 26 ILE B N 1
ATOM 3516 C CA . ILE B 1 26 ? -5.422 53.875 8.398 1 26.3 26 ILE B CA 1
ATOM 3517 C C . ILE B 1 26 ? -4.039 54.094 9.008 1 26.3 26 ILE B C 1
ATOM 3519 O O . ILE B 1 26 ? -3.094 54.438 8.305 1 26.3 26 ILE B O 1
ATOM 3523 N N . LEU B 1 27 ? -3.875 54.125 10.32 1 23.45 27 LEU B N 1
ATOM 3524 C CA . LEU B 1 27 ? -2.805 55 10.836 1 23.45 27 LEU B CA 1
ATOM 3525 C C . LEU B 1 27 ? -1.446 54.312 10.648 1 23.45 27 LEU B C 1
ATOM 3527 O O . LEU B 1 27 ? -0.413 54.906 10.984 1 23.45 27 LEU B O 1
ATOM 3531 N N . GLN B 1 28 ? -1.311 53 10.57 1 21.17 28 GLN B N 1
ATOM 3532 C CA . GLN B 1 28 ? 0.004 52.594 11.07 1 21.17 28 GLN B CA 1
ATOM 3533 C C . GLN B 1 28 ? 1.084 52.844 10.016 1 21.17 28 GLN B C 1
ATOM 3535 O O . GLN B 1 28 ? 1.547 51.906 9.375 1 21.17 28 GLN B O 1
ATOM 3540 N N . PRO B 1 29 ? 0.917 53.656 9.031 1 21.98 29 PRO B N 1
ATOM 3541 C CA . PRO B 1 29 ? 1.966 53.656 8.008 1 21.98 29 PRO B CA 1
ATOM 3542 C C . PRO B 1 29 ? 3.342 54 8.57 1 21.98 29 PRO B C 1
ATOM 3544 O O . PRO B 1 29 ? 4.363 53.719 7.945 1 21.98 29 PRO B O 1
ATOM 3547 N N . VAL B 1 30 ? 3.375 54.906 9.516 1 21.25 30 VAL B N 1
ATOM 3548 C CA . VAL B 1 30 ? 4.449 55.875 9.383 1 21.25 30 VAL B CA 1
ATOM 3549 C C . VAL B 1 30 ? 5.797 55.219 9.617 1 21.25 30 VAL B C 1
ATOM 3551 O O . VAL B 1 30 ? 6.75 55.438 8.867 1 21.25 30 VAL B O 1
ATOM 3554 N N . ILE B 1 31 ? 6.121 54.75 10.883 1 19.84 31 ILE B N 1
ATOM 3555 C CA . ILE B 1 31 ? 7.379 55.188 11.484 1 19.84 31 ILE B CA 1
ATOM 3556 C C . ILE B 1 31 ? 8.516 54.281 11.008 1 19.84 31 ILE B C 1
ATOM 3558 O O . ILE B 1 31 ? 9.688 54.562 11.258 1 19.84 31 ILE B O 1
ATOM 3562 N N . ILE B 1 32 ? 8.273 53.094 10.469 1 19.62 32 ILE B N 1
ATOM 3563 C CA . ILE B 1 32 ? 9.359 52.156 10.75 1 19.62 32 ILE B CA 1
ATOM 3564 C C . ILE B 1 32 ? 10.547 52.438 9.836 1 19.62 32 ILE B C 1
ATOM 3566 O O . ILE B 1 32 ? 10.664 51.844 8.758 1 19.62 32 ILE B O 1
ATOM 3570 N N . ILE B 1 33 ? 10.672 53.625 9.367 1 19.81 33 ILE B N 1
ATOM 3571 C CA . ILE B 1 33 ? 11.727 53.75 8.367 1 19.81 33 ILE B CA 1
ATOM 3572 C C . ILE B 1 33 ? 13.07 53.406 8.992 1 19.81 33 ILE B C 1
ATOM 3574 O O . ILE B 1 33 ? 13.969 52.906 8.305 1 19.81 33 ILE B O 1
ATOM 3578 N N . HIS B 1 34 ? 13.305 53.812 10.266 1 17.98 34 HIS B N 1
ATOM 3579 C CA . HIS B 1 34 ? 14.641 54.375 10.359 1 17.98 34 HIS B CA 1
ATOM 3580 C C . HIS B 1 34 ? 15.703 53.281 10.336 1 17.98 34 HIS B C 1
ATOM 3582 O O . HIS B 1 34 ? 16.688 53.375 9.594 1 17.98 34 HIS B O 1
ATOM 3588 N N . ASN B 1 35 ? 16.109 52.688 11.578 1 18.17 35 ASN B N 1
ATOM 3589 C CA . ASN B 1 35 ? 17.5 52.594 12.023 1 18.17 35 ASN B CA 1
ATOM 3590 C C . ASN B 1 35 ? 18.156 51.312 11.516 1 18.17 35 ASN B C 1
ATOM 3592 O O . ASN B 1 35 ? 17.75 50.188 11.883 1 18.17 35 ASN B O 1
ATOM 3596 N N . TYR B 1 36 ? 18.656 51.125 10.289 1 18.39 36 TYR B N 1
ATOM 3597 C CA . TYR B 1 36 ? 19.438 50.125 9.57 1 18.39 36 TYR B CA 1
ATOM 3598 C C . TYR B 1 36 ? 20.719 49.781 10.336 1 18.39 36 TYR B C 1
ATOM 3600 O O . TYR B 1 36 ? 21.609 49.125 9.805 1 18.39 36 TYR B O 1
ATOM 3608 N N . SER B 1 37 ? 21 50.438 11.5 1 17.12 37 SER B N 1
ATOM 3609 C CA . SER B 1 37 ? 22.438 50.5 11.656 1 17.12 37 SER B CA 1
ATOM 3610 C C . SER B 1 37 ? 23.047 49.125 11.836 1 17.12 37 SER B C 1
ATOM 3612 O O . SER B 1 37 ? 23.938 48.719 11.094 1 17.12 37 SER B O 1
ATOM 3614 N N . SER B 1 38 ? 23.891 48.812 12.961 1 17.92 38 SER B N 1
ATOM 3615 C CA . SER B 1 38 ? 25.297 48.438 13.164 1 17.92 38 SER B CA 1
ATOM 3616 C C . SER B 1 38 ? 25.438 46.969 13.461 1 17.92 38 SER B C 1
ATOM 3618 O O . SER B 1 38 ? 26.531 46.406 13.344 1 17.92 38 SER B O 1
ATOM 3620 N N . VAL B 1 39 ? 24.609 46.219 14.281 1 18.28 39 VAL B N 1
ATOM 3621 C CA . VAL B 1 39 ? 25.312 45.375 15.219 1 18.28 39 VAL B CA 1
ATOM 3622 C C . VAL B 1 39 ? 25.828 44.125 14.5 1 18.28 39 VAL B C 1
ATOM 3624 O O . VAL B 1 39 ? 25.047 43.375 13.914 1 18.28 39 VAL B O 1
ATOM 3627 N N . THR B 1 40 ? 27.203 43.938 14.258 1 18.39 40 THR B N 1
ATOM 3628 C CA . THR B 1 40 ? 28.234 43.062 13.734 1 18.39 40 THR B CA 1
ATOM 3629 C C . THR B 1 40 ? 28.281 41.75 14.531 1 18.39 40 THR B C 1
ATOM 3631 O O . THR B 1 40 ? 29.141 40.906 14.305 1 18.39 40 THR B O 1
ATOM 3634 N N . LYS B 1 41 ? 27.5 41.562 15.641 1 19.08 41 LYS B N 1
ATOM 3635 C CA . LYS B 1 41 ? 28.219 40.75 16.625 1 19.08 41 LYS B CA 1
ATOM 3636 C C . LYS B 1 41 ? 28.594 39.375 16.047 1 19.08 41 LYS B C 1
ATOM 3638 O O . LYS B 1 41 ? 27.891 38.875 15.164 1 19.08 41 LYS B O 1
ATOM 3643 N N . ASN B 1 42 ? 29.594 38.688 16.781 1 18.84 42 ASN B N 1
ATOM 3644 C CA . ASN B 1 42 ? 30.625 37.625 16.781 1 18.84 42 ASN B CA 1
ATOM 3645 C C . ASN B 1 42 ? 30 36.25 16.859 1 18.84 42 ASN B C 1
ATOM 3647 O O . ASN B 1 42 ? 29.156 35.969 17.719 1 18.84 42 ASN B O 1
ATOM 3651 N N . VAL B 1 43 ? 30.031 35.469 15.844 1 18.86 43 VAL B N 1
ATOM 3652 C CA . VAL B 1 43 ? 29.641 34.125 15.453 1 18.86 43 VAL B CA 1
ATOM 3653 C C . VAL B 1 43 ? 30.391 33.094 16.312 1 18.86 43 VAL B C 1
ATOM 3655 O O . VAL B 1 43 ? 31.438 32.594 15.906 1 18.86 43 VAL B O 1
ATOM 3658 N N . TYR B 1 44 ? 30.453 33.219 17.734 1 16.61 44 TYR B N 1
ATOM 3659 C CA . TYR B 1 44 ? 31.359 32.281 18.375 1 16.61 44 TYR B CA 1
ATOM 3660 C C . TYR B 1 44 ? 30.984 30.844 18.047 1 16.61 44 TYR B C 1
ATOM 3662 O O . TYR B 1 44 ? 29.812 30.547 17.812 1 16.61 44 TYR B O 1
ATOM 3670 N N . LYS B 1 45 ? 32.125 29.969 17.969 1 18.69 45 LYS B N 1
ATOM 3671 C CA . LYS B 1 45 ? 32.5 28.609 17.609 1 18.69 45 LYS B CA 1
ATOM 3672 C C . LYS B 1 45 ? 31.969 27.594 18.625 1 18.69 45 LYS B C 1
ATOM 3674 O O . LYS B 1 45 ? 32.375 27.594 19.781 1 18.69 45 LYS B O 1
ATOM 3679 N N . ALA B 1 46 ? 30.672 27.312 18.781 1 16.92 46 ALA B N 1
ATOM 3680 C CA . ALA B 1 46 ? 30.156 26.359 19.75 1 16.92 46 ALA B CA 1
ATOM 3681 C C . ALA B 1 46 ? 30.953 25.062 19.719 1 16.92 46 ALA B C 1
ATOM 3683 O O . ALA B 1 46 ? 30.922 24.328 18.719 1 16.92 46 ALA B O 1
ATOM 3684 N N . THR B 1 47 ? 32.094 25.078 20.5 1 16.95 47 THR B N 1
ATOM 3685 C CA . THR B 1 47 ? 33.094 24.047 20.75 1 16.95 47 THR B CA 1
ATOM 3686 C C . THR B 1 47 ? 32.438 22.719 21.125 1 16.95 47 THR B C 1
ATOM 3688 O O . THR B 1 47 ? 32.688 21.703 20.484 1 16.95 47 THR B O 1
ATOM 3691 N N . ASP B 1 48 ? 32.812 22.172 22.344 1 17.83 48 ASP B N 1
ATOM 3692 C CA . ASP B 1 48 ? 33.531 21 22.828 1 17.83 48 ASP B CA 1
ATOM 3693 C C . ASP B 1 48 ? 32.562 19.953 23.359 1 17.83 48 ASP B C 1
ATOM 3695 O O . ASP B 1 48 ? 32.312 19.875 24.562 1 17.83 48 ASP B O 1
ATOM 3699 N N . ILE B 1 49 ? 31.297 19.859 22.953 1 17.59 49 ILE B N 1
ATOM 3700 C CA . ILE B 1 49 ? 30.531 18.984 23.844 1 17.59 49 ILE B CA 1
ATOM 3701 C C . ILE B 1 49 ? 31.25 17.656 24.016 1 17.59 49 ILE B C 1
ATOM 3703 O O . ILE B 1 49 ? 31.703 17.047 23.047 1 17.59 49 ILE B O 1
ATOM 3707 N N . ALA B 1 50 ? 31.516 17.281 25.359 1 17.78 50 ALA B N 1
ATOM 3708 C CA . ALA B 1 50 ? 32.125 16.281 26.234 1 17.78 50 ALA B CA 1
ATOM 3709 C C . ALA B 1 50 ? 31.609 14.875 25.875 1 17.78 50 ALA B C 1
ATOM 3711 O O . ALA B 1 50 ? 30.438 14.695 25.562 1 17.78 50 ALA B O 1
ATOM 3712 N N . SER B 1 51 ? 32.5 13.992 25.5 1 18.91 51 SER B N 1
ATOM 3713 C CA . SER B 1 51 ? 32.594 12.594 25.094 1 18.91 51 SER B CA 1
ATOM 3714 C C . SER B 1 51 ? 32.062 11.672 26.203 1 18.91 51 SER B C 1
ATOM 3716 O O . SER B 1 51 ? 32.688 11.531 27.25 1 18.91 51 SER B O 1
ATOM 3718 N N . VAL B 1 52 ? 30.781 11.938 26.719 1 17.81 52 VAL B N 1
ATOM 3719 C CA . VAL B 1 52 ? 30.375 11.094 27.844 1 17.81 52 VAL B CA 1
ATOM 3720 C C . VAL B 1 52 ? 30.641 9.625 27.5 1 17.81 52 VAL B C 1
ATOM 3722 O O . VAL B 1 52 ? 30.188 9.125 26.469 1 17.81 52 VAL B O 1
ATOM 3725 N N . ASP B 1 53 ? 31.703 9.109 28.078 1 18.58 53 ASP B N 1
ATOM 3726 C CA . ASP B 1 53 ? 32.281 7.777 28.156 1 18.58 53 ASP B CA 1
ATOM 3727 C C . ASP B 1 53 ? 31.266 6.758 28.641 1 18.58 53 ASP B C 1
ATOM 3729 O O . ASP B 1 53 ? 30.828 6.805 29.797 1 18.58 53 ASP B O 1
ATOM 3733 N N . ILE B 1 54 ? 30.219 6.582 27.906 1 18.09 54 ILE B N 1
ATOM 3734 C CA . ILE B 1 54 ? 29.219 5.633 28.375 1 18.09 54 ILE B CA 1
ATOM 3735 C C . ILE B 1 54 ? 29.891 4.297 28.703 1 18.09 54 ILE B C 1
ATOM 3737 O O . ILE B 1 54 ? 30.5 3.67 27.828 1 18.09 54 ILE B O 1
ATOM 3741 N N . ILE B 1 55 ? 30.484 4.242 29.906 1 18.61 55 ILE B N 1
ATOM 3742 C CA . ILE B 1 55 ? 31.078 3.066 30.547 1 18.61 55 ILE B CA 1
ATOM 3743 C C . ILE B 1 55 ? 30.109 1.894 30.453 1 18.61 55 ILE B C 1
ATOM 3745 O O . ILE B 1 55 ? 28.969 1.996 30.906 1 18.61 55 ILE B O 1
ATOM 3749 N N . SER B 1 56 ? 30.188 1.156 29.391 1 18.05 56 SER B N 1
ATOM 3750 C CA . SER B 1 56 ? 29.469 -0.093 29.141 1 18.05 56 SER B CA 1
ATOM 3751 C C . SER B 1 56 ? 29.641 -1.062 30.312 1 18.05 56 SER B C 1
ATOM 3753 O O . SER B 1 56 ? 30.734 -1.563 30.562 1 18.05 56 SER B O 1
ATOM 3755 N N . ARG B 1 57 ? 29.234 -0.558 31.484 1 17.56 57 ARG B N 1
ATOM 3756 C CA . ARG B 1 57 ? 29.375 -1.411 32.656 1 17.56 57 ARG B CA 1
ATOM 3757 C C . ARG B 1 57 ? 28.891 -2.824 32.375 1 17.56 57 ARG B C 1
ATOM 3759 O O . ARG B 1 57 ? 27.812 -3.01 31.812 1 17.56 57 ARG B O 1
ATOM 3766 N N . ASN B 1 58 ? 29.812 -3.754 32.25 1 18.81 58 ASN B N 1
ATOM 3767 C CA . ASN B 1 58 ? 29.844 -5.203 32.094 1 18.81 58 ASN B CA 1
ATOM 3768 C C . ASN B 1 58 ? 29.016 -5.91 33.156 1 18.81 58 ASN B C 1
ATOM 3770 O O . ASN B 1 58 ? 29.281 -7.066 33.5 1 18.81 58 ASN B O 1
ATOM 3774 N N . ILE B 1 59 ? 27.859 -5.266 33.531 1 18.34 59 ILE B N 1
ATOM 3775 C CA . ILE B 1 59 ? 27.344 -5.914 34.75 1 18.34 59 ILE B CA 1
ATOM 3776 C C . ILE B 1 59 ? 27.25 -7.422 34.5 1 18.34 59 ILE B C 1
ATOM 3778 O O . ILE B 1 59 ? 26.594 -7.875 33.594 1 18.34 59 ILE B O 1
ATOM 3782 N N . THR B 1 60 ? 28.297 -8.047 34.906 1 19.38 60 THR B N 1
ATOM 3783 C CA . THR B 1 60 ? 28.516 -9.492 34.969 1 19.38 60 THR B CA 1
ATOM 3784 C C . THR B 1 60 ? 27.422 -10.172 35.781 1 19.38 60 THR B C 1
ATOM 3786 O O . THR B 1 60 ? 27.328 -9.992 37 1 19.38 60 THR B O 1
ATOM 3789 N N . LEU B 1 61 ? 26.156 -9.836 35.438 1 17.66 61 LEU B N 1
ATOM 3790 C CA . LEU B 1 61 ? 25.234 -10.5 36.375 1 17.66 61 LEU B CA 1
ATOM 3791 C C . LEU B 1 61 ? 25.562 -11.984 36.469 1 17.66 61 LEU B C 1
ATOM 3793 O O . LEU B 1 61 ? 25.641 -12.688 35.469 1 17.66 61 LEU B O 1
ATOM 3797 N N . ILE B 1 62 ? 26.281 -12.266 37.469 1 19.12 62 ILE B N 1
ATOM 3798 C CA . ILE B 1 62 ? 26.781 -13.586 37.875 1 19.12 62 ILE B CA 1
ATOM 3799 C C . ILE B 1 62 ? 25.594 -14.516 38.156 1 19.12 62 ILE B C 1
ATOM 3801 O O . ILE B 1 62 ? 24.922 -14.367 39.188 1 19.12 62 ILE B O 1
ATOM 3805 N N . TYR B 1 63 ? 24.531 -14.453 37.438 1 18.2 63 TYR B N 1
ATOM 3806 C CA . TYR B 1 63 ? 23.516 -15.336 37.969 1 18.2 63 TYR B CA 1
ATOM 3807 C C . TYR B 1 63 ? 24.047 -16.75 38.156 1 18.2 63 TYR B C 1
ATOM 3809 O O . TYR B 1 63 ? 24.688 -17.297 37.25 1 18.2 63 TYR B O 1
ATOM 3817 N N . GLY B 1 64 ? 24.359 -17.094 39.375 1 17.77 64 GLY B N 1
ATOM 3818 C CA . GLY B 1 64 ? 24.906 -18.281 40 1 17.77 64 GLY B CA 1
ATOM 3819 C C . GLY B 1 64 ? 24.172 -19.562 39.625 1 17.77 64 GLY B C 1
ATOM 3820 O O . GLY B 1 64 ? 24.734 -20.656 39.719 1 17.77 64 GLY B O 1
ATOM 3821 N N . SER B 1 65 ? 22.828 -19.562 39.656 1 19.39 65 SER B N 1
ATOM 3822 C CA . SER B 1 65 ? 22.328 -20.766 40.312 1 19.39 65 SER B CA 1
ATOM 3823 C C . SER B 1 65 ? 22.703 -22.031 39.531 1 19.39 65 SER B C 1
ATOM 3825 O O . SER B 1 65 ? 22.844 -21.984 38.312 1 19.39 65 SER B O 1
ATOM 3827 N N . ASN B 1 66 ? 23.188 -23.031 40.25 1 19.42 66 ASN B N 1
ATOM 3828 C CA . ASN B 1 66 ? 23.812 -24.359 40.156 1 19.42 66 ASN B CA 1
ATOM 3829 C C . ASN B 1 66 ? 22.859 -25.375 39.531 1 19.42 66 ASN B C 1
ATOM 3831 O O . ASN B 1 66 ? 23.094 -26.594 39.625 1 19.42 66 ASN B O 1
ATOM 3835 N N . PHE B 1 67 ? 21.703 -25.047 39.031 1 19.88 67 PHE B N 1
ATOM 3836 C CA . PHE B 1 67 ? 20.922 -26.281 39.031 1 19.88 67 PHE B CA 1
ATOM 3837 C C . PHE B 1 67 ? 21.625 -27.375 38.219 1 19.88 67 PHE B C 1
ATOM 3839 O O . PHE B 1 67 ? 22.188 -27.109 37.156 1 19.88 67 PHE B O 1
ATOM 3846 N N . ASN B 1 68 ? 21.969 -28.391 38.906 1 19.97 68 ASN B N 1
ATOM 3847 C CA . ASN B 1 68 ? 22.641 -29.656 38.625 1 19.97 68 ASN B CA 1
ATOM 3848 C C . ASN B 1 68 ? 21.969 -30.422 37.5 1 19.97 68 ASN B C 1
ATOM 3850 O O . ASN B 1 68 ? 22.297 -31.594 37.25 1 19.97 68 ASN B O 1
ATOM 3854 N N . SER B 1 69 ? 21.031 -29.859 36.812 1 19.75 69 SER B N 1
ATOM 3855 C CA . SER B 1 69 ? 20.297 -30.969 36.219 1 19.75 69 SER B CA 1
ATOM 3856 C C . SER B 1 69 ? 21.203 -31.844 35.344 1 19.75 69 SER B C 1
ATOM 3858 O O . SER B 1 69 ? 21.844 -31.344 34.406 1 19.75 69 SER B O 1
ATOM 3860 N N . ASP B 1 70 ? 21.703 -32.906 35.906 1 20.86 70 ASP B N 1
ATOM 3861 C CA . ASP B 1 70 ? 22.531 -34.031 35.438 1 20.86 70 ASP B CA 1
ATOM 3862 C C . ASP B 1 70 ? 22.016 -34.562 34.094 1 20.86 70 ASP B C 1
ATOM 3864 O O . ASP B 1 70 ? 22.797 -35.062 33.281 1 20.86 70 ASP B O 1
ATOM 3868 N N . LEU B 1 71 ? 20.781 -34.969 34.062 1 21.84 71 LEU B N 1
ATOM 3869 C CA . LEU B 1 71 ? 20.531 -36.219 33.344 1 21.84 71 LEU B CA 1
ATOM 3870 C C . LEU B 1 71 ? 20.734 -36.031 31.844 1 21.84 71 LEU B C 1
ATOM 3872 O O . LEU B 1 71 ? 19.859 -35.5 31.172 1 21.84 71 LEU B O 1
ATOM 3876 N N . SER B 1 72 ? 21.719 -35.406 31.422 1 20.58 72 SER B N 1
ATOM 3877 C CA . SER B 1 72 ? 21.797 -35.312 29.969 1 20.58 72 SER B CA 1
ATOM 3878 C C . SER B 1 72 ? 21.859 -36.688 29.328 1 20.58 72 SER B C 1
ATOM 3880 O O . SER B 1 72 ? 22.875 -37.406 29.453 1 20.58 72 SER B O 1
ATOM 3882 N N . THR B 1 73 ? 20.797 -37.5 29.594 1 22.78 73 THR B N 1
ATOM 3883 C CA . THR B 1 73 ? 20.891 -38.719 28.828 1 22.78 73 THR B CA 1
ATOM 3884 C C . THR B 1 73 ? 21.266 -38.438 27.375 1 22.78 73 THR B C 1
ATOM 3886 O O . THR B 1 73 ? 20.766 -37.469 26.781 1 22.78 73 THR B O 1
ATOM 3889 N N . GLU B 1 74 ? 22.328 -39.031 27 1 22.11 74 GLU B N 1
ATOM 3890 C CA . GLU B 1 74 ? 22.938 -39.125 25.688 1 22.11 74 GLU B CA 1
ATOM 3891 C C . GLU B 1 74 ? 21.938 -39.562 24.625 1 22.11 74 GLU B C 1
ATOM 3893 O O . GLU B 1 74 ? 21.797 -40.75 24.375 1 22.11 74 GLU B O 1
ATOM 3898 N N . ARG B 1 75 ? 20.625 -39.469 24.797 1 26.64 75 ARG B N 1
ATOM 3899 C CA . ARG B 1 75 ? 20.016 -40.125 23.656 1 26.64 75 ARG B CA 1
ATOM 3900 C C . ARG B 1 75 ? 20.562 -39.562 22.344 1 26.64 75 ARG B C 1
ATOM 3902 O O . ARG B 1 75 ? 20.359 -38.406 22.016 1 26.64 75 ARG B O 1
ATOM 3909 N N . SER B 1 76 ? 21.719 -40.094 21.969 1 24.25 76 SER B N 1
ATOM 3910 C CA . SER B 1 76 ? 22.219 -39.938 20.625 1 24.25 76 SER B CA 1
ATOM 3911 C C . SER B 1 76 ? 21.141 -40.219 19.578 1 24.25 76 SER B C 1
ATOM 3913 O O . SER B 1 76 ? 20.828 -41.375 19.281 1 24.25 76 SER B O 1
ATOM 3915 N N . ASN B 1 77 ? 19.938 -39.875 19.844 1 28.88 77 ASN B N 1
ATOM 3916 C CA . ASN B 1 77 ? 19.125 -40.156 18.672 1 28.88 77 ASN B CA 1
ATOM 3917 C C . ASN B 1 77 ? 19.812 -39.719 17.391 1 28.88 77 ASN B C 1
ATOM 3919 O O . ASN B 1 77 ? 20.281 -38.562 17.297 1 28.88 77 ASN B O 1
ATOM 3923 N N . LEU B 1 78 ? 20.297 -40.688 16.703 1 28.12 78 LEU B N 1
ATOM 3924 C CA . LEU B 1 78 ? 20.781 -40.594 15.328 1 28.12 78 LEU B CA 1
ATOM 3925 C C . LEU B 1 78 ? 19.766 -39.875 14.445 1 28.12 78 LEU B C 1
ATOM 3927 O O . LEU B 1 78 ? 18.859 -40.469 13.891 1 28.12 78 LEU B O 1
ATOM 3931 N N . TRP B 1 79 ? 19.016 -38.969 14.977 1 32.91 79 TRP B N 1
ATOM 3932 C CA . TRP B 1 79 ? 18.484 -38.156 13.891 1 32.91 79 TRP B CA 1
ATOM 3933 C C . TRP B 1 79 ? 19.562 -37.812 12.875 1 32.91 79 TRP B C 1
ATOM 3935 O O . TRP B 1 79 ? 20.516 -37.094 13.172 1 32.91 79 TRP B O 1
ATOM 3945 N N . THR B 1 80 ? 19.969 -38.812 12.148 1 34.03 80 THR B N 1
ATOM 3946 C CA . THR B 1 80 ? 20.641 -38.406 10.93 1 34.03 80 THR B CA 1
ATOM 3947 C C . THR B 1 80 ? 20.016 -37.125 10.367 1 34.03 80 THR B C 1
ATOM 3949 O O . THR B 1 80 ? 18.859 -37.125 9.953 1 34.03 80 THR B O 1
ATOM 3952 N N . SER B 1 81 ? 20.188 -36.062 10.992 1 38.72 81 SER B N 1
ATOM 3953 C CA . SER B 1 81 ? 20.016 -34.812 10.273 1 38.72 81 SER B CA 1
ATOM 3954 C C . SER B 1 81 ? 20.281 -34.969 8.789 1 38.72 81 SER B C 1
ATOM 3956 O O . SER B 1 81 ? 21.422 -35.219 8.383 1 38.72 81 SER B O 1
ATOM 3958 N N . ASN B 1 82 ? 19.609 -35.844 8.102 1 41.59 82 ASN B N 1
ATOM 3959 C CA . ASN B 1 82 ? 19.766 -35.75 6.656 1 41.59 82 ASN B CA 1
ATOM 3960 C C . ASN B 1 82 ? 20.094 -34.312 6.234 1 41.59 82 ASN B C 1
ATOM 3962 O O . ASN B 1 82 ? 19.188 -33.5 5.992 1 41.59 82 ASN B O 1
ATOM 3966 N N . ASN B 1 83 ? 20.969 -33.719 6.922 1 47.94 83 ASN B N 1
ATOM 3967 C CA . ASN B 1 83 ? 21.562 -32.469 6.527 1 47.94 83 ASN B CA 1
ATOM 3968 C C . ASN B 1 83 ? 21.797 -32.406 5.02 1 47.94 83 ASN B C 1
ATOM 3970 O O . ASN B 1 83 ? 22.812 -32.875 4.52 1 47.94 83 ASN B O 1
ATOM 3974 N N . THR B 1 84 ? 20.781 -32.75 4.254 1 57.69 84 THR B N 1
ATOM 3975 C CA . THR B 1 84 ? 20.984 -32.469 2.836 1 57.69 84 THR B CA 1
ATOM 3976 C C . THR B 1 84 ? 21.844 -31.234 2.639 1 57.69 84 THR B C 1
ATOM 3978 O O . THR B 1 84 ? 21.625 -30.219 3.305 1 57.69 84 THR B O 1
ATOM 3981 N N . HIS B 1 85 ? 23 -31.453 2.191 1 79.88 85 HIS B N 1
ATOM 3982 C CA . HIS B 1 85 ? 23.984 -30.453 1.784 1 79.88 85 HIS B CA 1
ATOM 3983 C C . HIS B 1 85 ? 23.312 -29.281 1.057 1 79.88 85 HIS B C 1
ATOM 3985 O O . HIS B 1 85 ? 22.641 -29.484 0.05 1 79.88 85 HIS B O 1
ATOM 3991 N N . ARG B 1 86 ? 23.109 -28.25 1.743 1 91.69 86 ARG B N 1
ATOM 3992 C CA . ARG B 1 86 ? 22.609 -27.031 1.139 1 91.69 86 ARG B CA 1
ATOM 3993 C C . ARG B 1 86 ? 23.719 -26.266 0.436 1 91.69 86 ARG B C 1
ATOM 3995 O O . ARG B 1 86 ? 24.75 -25.969 1.037 1 91.69 86 ARG B O 1
ATOM 4002 N N . ILE B 1 87 ? 23.469 -26.125 -0.787 1 96.25 87 ILE B N 1
ATOM 4003 C CA . ILE B 1 87 ? 24.406 -25.312 -1.557 1 96.25 87 ILE B CA 1
ATOM 4004 C C . ILE B 1 87 ? 24.234 -23.844 -1.205 1 96.25 87 ILE B C 1
ATOM 4006 O O . ILE B 1 87 ? 23.125 -23.312 -1.25 1 96.25 87 ILE B O 1
ATOM 4010 N N . ALA B 1 88 ? 25.281 -23.219 -0.89 1 94.94 88 ALA B N 1
ATOM 4011 C CA . ALA B 1 88 ? 25.234 -21.828 -0.457 1 94.94 88 ALA B CA 1
ATOM 4012 C C . ALA B 1 88 ? 24.859 -20.906 -1.615 1 94.94 88 ALA B C 1
ATOM 4014 O O . ALA B 1 88 ? 25.281 -21.141 -2.754 1 94.94 88 ALA B O 1
ATOM 4015 N N . VAL B 1 89 ? 24.047 -19.922 -1.309 1 95.62 89 VAL B N 1
ATOM 4016 C CA . VAL B 1 89 ? 23.703 -18.875 -2.258 1 95.62 89 VAL B CA 1
ATOM 4017 C C . VAL B 1 89 ? 23.953 -17.5 -1.618 1 95.62 89 VAL B C 1
ATOM 4019 O O . VAL B 1 89 ? 23.812 -17.344 -0.403 1 95.62 89 VAL B O 1
ATOM 4022 N N . ASN B 1 90 ? 24.391 -16.531 -2.432 1 94.06 90 ASN B N 1
ATOM 4023 C CA . ASN B 1 90 ? 24.422 -15.148 -1.967 1 94.06 90 ASN B CA 1
ATOM 4024 C C . ASN B 1 90 ? 23.031 -14.523 -2.01 1 94.06 90 ASN B C 1
ATOM 4026 O O . ASN B 1 90 ? 22.469 -14.312 -3.088 1 94.06 90 ASN B O 1
ATOM 4030 N N . SER B 1 91 ? 22.578 -14.219 -0.85 1 93.44 91 SER B N 1
ATOM 4031 C CA . SER B 1 91 ? 21.234 -13.656 -0.771 1 93.44 91 SER B CA 1
ATOM 4032 C C . SER B 1 91 ? 21.141 -12.32 -1.488 1 93.44 91 SER B C 1
ATOM 4034 O O . SER B 1 91 ? 22.078 -11.523 -1.447 1 93.44 91 SER B O 1
ATOM 4036 N N . SER B 1 92 ? 20 -12.18 -2.123 1 92.5 92 SER B N 1
ATOM 4037 C CA . SER B 1 92 ? 19.75 -10.914 -2.807 1 92.5 92 SER B CA 1
ATOM 4038 C C . SER B 1 92 ? 19.047 -9.922 -1.887 1 92.5 92 SER B C 1
ATOM 4040 O O . SER B 1 92 ? 18.141 -10.289 -1.132 1 92.5 92 SER B O 1
ATOM 4042 N N . PHE B 1 93 ? 19.5 -8.742 -1.899 1 90.38 93 PHE B N 1
ATOM 4043 C CA . PHE B 1 93 ? 18.922 -7.672 -1.1 1 90.38 93 PHE B CA 1
ATOM 4044 C C . PHE B 1 93 ? 17.719 -7.066 -1.802 1 90.38 93 PHE B C 1
ATOM 4046 O O . PHE B 1 93 ? 17.734 -6.863 -3.018 1 90.38 93 PHE B O 1
ATOM 4053 N N . SER B 1 94 ? 16.656 -6.859 -1.042 1 93.19 94 SER B N 1
ATOM 4054 C CA . SER B 1 94 ? 15.469 -6.184 -1.553 1 93.19 94 SER B CA 1
ATOM 4055 C C . SER B 1 94 ? 14.977 -5.117 -0.578 1 93.19 94 SER B C 1
ATOM 4057 O O . SER B 1 94 ? 14.992 -5.328 0.637 1 93.19 94 SER B O 1
ATOM 4059 N N . THR B 1 95 ? 14.539 -3.998 -1.134 1 94.81 95 THR B N 1
ATOM 4060 C CA . THR B 1 95 ? 13.961 -2.939 -0.313 1 94.81 95 THR B CA 1
ATOM 4061 C C . THR B 1 95 ? 12.438 -3.041 -0.292 1 94.81 95 THR B C 1
ATOM 4063 O O . THR B 1 95 ? 11.781 -2.404 0.533 1 94.81 95 THR B O 1
ATOM 4066 N N . GLY B 1 96 ? 11.906 -3.879 -1.12 1 94 96 GLY B N 1
ATOM 4067 C CA . GLY B 1 96 ? 10.469 -3.895 -1.34 1 94 96 GLY B CA 1
ATOM 4068 C C . GLY B 1 96 ? 10 -2.816 -2.297 1 94 96 GLY B C 1
ATOM 4069 O O . GLY B 1 96 ? 8.914 -2.92 -2.875 1 94 96 GLY B O 1
ATOM 4070 N N . ALA B 1 97 ? 10.734 -1.815 -2.43 1 94.31 97 ALA B N 1
ATOM 4071 C CA . ALA B 1 97 ? 10.469 -0.708 -3.346 1 94.31 97 ALA B CA 1
ATOM 4072 C C . ALA B 1 97 ? 11.648 -0.485 -4.289 1 94.31 97 ALA B C 1
ATOM 4074 O O . ALA B 1 97 ? 12.062 0.654 -4.512 1 94.31 97 ALA B O 1
ATOM 4075 N N . ASP B 1 98 ? 12.117 -1.521 -4.82 1 91.19 98 ASP B N 1
ATOM 4076 C CA . ASP B 1 98 ? 13.344 -1.492 -5.613 1 91.19 98 ASP B CA 1
ATOM 4077 C C . ASP B 1 98 ? 13.164 -0.66 -6.879 1 91.19 98 ASP B C 1
ATOM 4079 O O . ASP B 1 98 ? 14.141 -0.167 -7.449 1 91.19 98 ASP B O 1
ATOM 4083 N N . ASP B 1 99 ? 11.984 -0.463 -7.297 1 90.75 99 ASP B N 1
ATOM 4084 C CA . ASP B 1 99 ? 11.727 0.284 -8.523 1 90.75 99 ASP B CA 1
ATOM 4085 C C . ASP B 1 99 ? 11.797 1.789 -8.273 1 90.75 99 ASP B C 1
ATOM 4087 O O . ASP B 1 99 ? 11.883 2.576 -9.219 1 90.75 99 ASP B O 1
ATOM 4091 N N . LEU B 1 100 ? 11.672 2.307 -7.137 1 89.88 100 LEU B N 1
ATOM 4092 C CA . LEU B 1 100 ? 11.734 3.727 -6.816 1 89.88 100 LEU B CA 1
ATOM 4093 C C . LEU B 1 100 ? 13.164 4.242 -6.922 1 89.88 100 LEU B C 1
ATOM 4095 O O . LEU B 1 100 ? 13.398 5.348 -7.418 1 89.88 100 LEU B O 1
ATOM 4099 N N . GLU B 1 101 ? 14.156 3.447 -6.543 1 89.69 101 GLU B N 1
ATOM 4100 C CA . GLU B 1 101 ? 15.562 3.818 -6.59 1 89.69 101 GLU B CA 1
ATOM 4101 C C . GLU B 1 101 ? 15.773 5.242 -6.082 1 89.69 101 GLU B C 1
ATOM 4103 O O . GLU B 1 101 ? 16.328 6.086 -6.797 1 89.69 101 GLU B O 1
ATOM 4108 N N . TYR B 1 102 ? 15.352 5.664 -4.941 1 95.69 102 TYR B N 1
ATOM 4109 C CA . TYR B 1 102 ? 15.477 6.953 -4.27 1 95.69 102 TYR B CA 1
ATOM 4110 C C . TYR B 1 102 ? 16.266 6.816 -2.971 1 95.69 102 TYR B C 1
ATOM 4112 O O . TYR B 1 102 ? 15.945 5.973 -2.131 1 95.69 102 TYR B O 1
ATOM 4120 N N . PRO B 1 103 ? 17.266 7.621 -2.785 1 96.12 103 PRO B N 1
ATOM 4121 C CA . PRO B 1 103 ? 18.172 7.422 -1.643 1 96.12 103 PRO B CA 1
ATOM 4122 C C . PRO B 1 103 ? 17.484 7.676 -0.303 1 96.12 103 PRO B C 1
ATOM 4124 O O . PRO B 1 103 ? 16.625 8.562 -0.2 1 96.12 103 PRO B O 1
ATOM 4127 N N . LEU B 1 104 ? 17.906 7.062 0.646 1 96.44 104 LEU B N 1
ATOM 4128 C CA . LEU B 1 104 ? 18.75 5.875 0.792 1 96.44 104 LEU B CA 1
ATOM 4129 C C . LEU B 1 104 ? 17.984 4.621 0.369 1 96.44 104 LEU B C 1
ATOM 4131 O O . LEU B 1 104 ? 16.812 4.461 0.697 1 96.44 104 LEU B O 1
ATOM 4135 N N . GLU B 1 105 ? 18.594 3.887 -0.412 1 95.81 105 GLU B N 1
ATOM 4136 C CA . GLU B 1 105 ? 17.969 2.645 -0.859 1 95.81 105 GLU B CA 1
ATOM 4137 C C . GLU B 1 105 ? 18.141 1.534 0.173 1 95.81 105 GLU B C 1
ATOM 4139 O O . GLU B 1 105 ? 19.078 0.736 0.079 1 95.81 105 GLU B O 1
ATOM 4144 N N . VAL B 1 106 ? 17.219 1.488 1.112 1 97.38 106 VAL B N 1
ATOM 4145 C CA . VAL B 1 106 ? 17.266 0.547 2.227 1 97.38 106 VAL B CA 1
ATOM 4146 C C . VAL B 1 106 ? 15.922 -0.159 2.369 1 97.38 106 VAL B C 1
ATOM 4148 O O . VAL B 1 106 ? 14.914 0.296 1.824 1 97.38 106 VAL B O 1
ATOM 4151 N N . ASP B 1 107 ? 15.969 -1.315 3.033 1 97.69 107 ASP B N 1
ATOM 4152 C CA . ASP B 1 107 ? 14.742 -1.944 3.514 1 97.69 107 ASP B CA 1
ATOM 4153 C C . ASP B 1 107 ? 14.094 -1.111 4.617 1 97.69 107 ASP B C 1
ATOM 4155 O O . ASP B 1 107 ? 14.344 -1.339 5.805 1 97.69 107 ASP B O 1
ATOM 4159 N N . MET B 1 108 ? 13.266 -0.177 4.184 1 98.5 108 MET B N 1
ATOM 4160 C CA . MET B 1 108 ? 12.742 0.832 5.102 1 98.5 108 MET B CA 1
ATOM 4161 C C . MET B 1 108 ? 11.852 0.195 6.16 1 98.5 108 MET B C 1
ATOM 4163 O O . MET B 1 108 ? 11.906 0.567 7.336 1 98.5 108 MET B O 1
ATOM 4167 N N . PRO B 1 109 ? 10.984 -0.77 5.766 1 98.38 109 PRO B N 1
ATOM 4168 C CA . PRO B 1 109 ? 10.211 -1.431 6.816 1 98.38 109 PRO B CA 1
ATOM 4169 C C . PRO B 1 109 ? 11.086 -2.047 7.902 1 98.38 109 PRO B C 1
ATOM 4171 O O . PRO B 1 109 ? 10.797 -1.894 9.094 1 98.38 109 PRO B O 1
ATOM 4174 N N . LYS B 1 110 ? 12.125 -2.68 7.523 1 98.25 110 LYS B N 1
ATOM 4175 C CA . LYS B 1 110 ? 13.031 -3.291 8.492 1 98.25 110 LYS B CA 1
ATOM 4176 C C . LYS B 1 110 ? 13.766 -2.227 9.305 1 98.25 110 LYS B C 1
ATOM 4178 O O . LYS B 1 110 ? 13.844 -2.318 10.531 1 98.25 110 LYS B O 1
ATOM 4183 N N . LEU B 1 111 ? 14.32 -1.266 8.609 1 98.56 111 LEU B N 1
ATOM 4184 C CA . LEU B 1 111 ? 15.078 -0.204 9.258 1 98.56 111 LEU B CA 1
ATOM 4185 C C . LEU B 1 111 ? 14.227 0.512 10.305 1 98.56 111 LEU B C 1
ATOM 4187 O O . LEU B 1 111 ? 14.656 0.682 11.453 1 98.56 111 LEU B O 1
ATOM 4191 N N . VAL B 1 112 ? 13.055 0.923 9.938 1 98.69 112 VAL B N 1
ATOM 4192 C CA . VAL B 1 112 ? 12.148 1.644 10.828 1 98.69 112 VAL B CA 1
ATOM 4193 C C . VAL B 1 112 ? 11.773 0.756 12.016 1 98.69 112 VAL B C 1
ATOM 4195 O O . VAL B 1 112 ? 11.742 1.217 13.156 1 98.69 112 VAL B O 1
ATOM 4198 N N . GLY B 1 113 ? 11.508 -0.54 11.703 1 98.19 113 GLY B N 1
ATOM 4199 C CA . GLY B 1 113 ? 11.227 -1.471 12.781 1 98.19 113 GLY B CA 1
ATOM 4200 C C . GLY B 1 113 ? 12.352 -1.567 13.797 1 98.19 113 GLY B C 1
ATOM 4201 O O . GLY B 1 113 ? 12.109 -1.585 15.008 1 98.19 113 GLY B O 1
ATOM 4202 N N . GLN B 1 114 ? 13.531 -1.6 13.312 1 98.44 114 GLN B N 1
ATOM 4203 C CA . GLN B 1 114 ? 14.695 -1.697 14.18 1 98.44 114 GLN B CA 1
ATOM 4204 C C . GLN B 1 114 ? 14.867 -0.435 15.023 1 98.44 114 GLN B C 1
ATOM 4206 O O . GLN B 1 114 ? 15.062 -0.514 16.234 1 98.44 114 GLN B O 1
ATOM 4211 N N . VAL B 1 115 ? 14.719 0.702 14.43 1 98.38 115 VAL B N 1
ATOM 4212 C CA . VAL B 1 115 ? 14.898 1.97 15.133 1 98.38 115 VAL B CA 1
ATOM 4213 C C . VAL B 1 115 ? 13.828 2.127 16.203 1 98.38 115 VAL B C 1
ATOM 4215 O O . VAL B 1 115 ? 14.117 2.525 17.328 1 98.38 115 VAL B O 1
ATOM 4218 N N . LEU B 1 116 ? 12.633 1.814 15.852 1 98.06 116 LEU B N 1
ATOM 4219 C CA . LEU B 1 116 ? 11.531 1.947 16.797 1 98.06 116 LEU B CA 1
ATOM 4220 C C . LEU B 1 116 ? 11.68 0.961 17.953 1 98.06 116 LEU B C 1
ATOM 4222 O O . LEU B 1 116 ? 11.109 1.164 19.031 1 98.06 116 LEU B O 1
ATOM 4226 N N . SER B 1 117 ? 12.43 -0.102 17.719 1 97.81 117 SER B N 1
ATOM 4227 C CA . SER B 1 117 ? 12.695 -1.084 18.766 1 97.81 117 SER B CA 1
ATOM 4228 C C . SER B 1 117 ? 14 -0.787 19.5 1 97.81 117 SER B C 1
ATOM 4230 O O . SER B 1 117 ? 14.531 -1.642 20.203 1 97.81 117 SER B O 1
ATOM 4232 N N . ASN B 1 118 ? 14.609 0.308 19.234 1 97.25 118 ASN B N 1
ATOM 4233 C CA . ASN B 1 118 ? 15.844 0.781 19.859 1 97.25 118 ASN B CA 1
ATOM 4234 C C . ASN B 1 118 ? 17.031 -0.112 19.5 1 97.25 118 ASN B C 1
ATOM 4236 O O . ASN B 1 118 ? 17.891 -0.366 20.328 1 97.25 118 ASN B O 1
ATOM 4240 N N . LEU B 1 119 ? 16.969 -0.643 18.344 1 97.25 119 LEU B N 1
ATOM 4241 C CA . LEU B 1 119 ? 18.094 -1.409 17.812 1 97.25 119 LEU B CA 1
ATOM 4242 C C . LEU B 1 119 ? 18.969 -0.546 16.906 1 97.25 119 LEU B C 1
ATOM 4244 O O . LEU B 1 119 ? 18.484 0.428 16.328 1 97.25 119 LEU B O 1
ATOM 4248 N N . THR B 1 120 ? 20.203 -0.926 16.797 1 96.12 120 THR B N 1
ATOM 4249 C CA . THR B 1 120 ? 21.125 -0.198 15.938 1 96.12 120 THR B CA 1
ATOM 4250 C C . THR B 1 120 ? 20.953 -0.605 14.484 1 96.12 120 THR B C 1
ATOM 4252 O O . THR B 1 120 ? 20.609 -1.754 14.188 1 96.12 120 THR B O 1
ATOM 4255 N N . VAL B 1 121 ? 21.078 0.372 13.617 1 97.12 121 VAL B N 1
ATOM 4256 C CA . VAL B 1 121 ? 21.062 0.11 12.188 1 97.12 121 VAL B CA 1
ATOM 4257 C C . VAL B 1 121 ? 22.391 0.497 11.562 1 97.12 121 VAL B C 1
ATOM 4259 O O . VAL B 1 121 ? 23.078 1.401 12.055 1 97.12 121 VAL B O 1
ATOM 4262 N N . PRO B 1 122 ? 22.812 -0.221 10.523 1 95.94 122 PRO B N 1
ATOM 4263 C CA . PRO B 1 122 ? 24.125 0.033 9.922 1 95.94 122 PRO B CA 1
ATOM 4264 C C . PRO B 1 122 ? 24.109 1.207 8.945 1 95.94 122 PRO B C 1
ATOM 4266 O O . PRO B 1 122 ? 24.969 1.288 8.055 1 95.94 122 PRO B O 1
ATOM 4269 N N . PHE B 1 123 ? 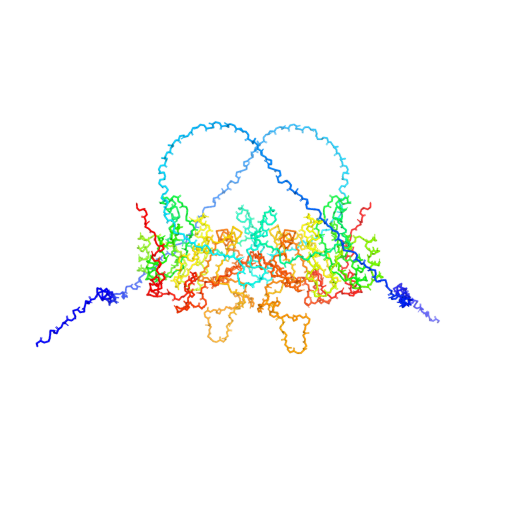23.188 2.08 9.023 1 97.25 123 PHE B N 1
ATOM 4270 C CA . PHE B 1 123 ? 23.062 3.229 8.133 1 97.25 123 PHE B CA 1
ATOM 4271 C C . PHE B 1 123 ? 23.078 4.531 8.922 1 97.25 123 PHE B C 1
ATOM 4273 O O . PHE B 1 123 ? 22.531 4.602 10.023 1 97.25 123 PHE B O 1
ATOM 4280 N N . HIS B 1 124 ? 23.641 5.52 8.359 1 96.88 124 HIS B N 1
ATOM 4281 C CA . HIS B 1 124 ? 23.594 6.859 8.938 1 96.88 124 HIS B CA 1
ATOM 4282 C C . HIS B 1 124 ? 22.469 7.684 8.32 1 96.88 124 HIS B C 1
ATOM 4284 O O . HIS B 1 124 ? 22.219 7.594 7.117 1 96.88 124 HIS B O 1
ATOM 4290 N N . PRO B 1 125 ? 21.75 8.484 9.125 1 97 125 PRO B N 1
ATOM 4291 C CA . PRO B 1 125 ? 20.766 9.398 8.555 1 97 125 PRO B CA 1
ATOM 4292 C C . PRO B 1 125 ? 21.344 10.336 7.504 1 97 125 PRO B C 1
ATOM 4294 O O . PRO B 1 125 ? 22.484 10.789 7.648 1 97 125 PRO B O 1
ATOM 4297 N N . ILE B 1 126 ? 20.578 10.578 6.484 1 97.56 126 ILE B N 1
ATOM 4298 C CA . ILE B 1 126 ? 21.062 11.445 5.414 1 97.56 126 ILE B CA 1
ATOM 4299 C C . ILE B 1 126 ? 20.266 12.742 5.395 1 97.56 126 ILE B C 1
ATOM 4301 O O . ILE B 1 126 ? 20.531 13.641 4.598 1 97.56 126 ILE B O 1
ATOM 4305 N N . ASN B 1 127 ? 19.172 12.805 6.156 1 95.94 127 ASN B N 1
ATOM 4306 C CA . ASN B 1 127 ? 18.312 13.969 6.312 1 95.94 127 ASN B CA 1
ATOM 4307 C C . ASN B 1 127 ? 18.031 14.266 7.785 1 95.94 127 ASN B C 1
ATOM 4309 O O . ASN B 1 127 ? 17.078 13.742 8.359 1 95.94 127 ASN B O 1
ATOM 4313 N N . ASP B 1 128 ? 18.75 15.047 8.328 1 92.75 128 ASP B N 1
ATOM 4314 C CA . ASP B 1 128 ? 18.625 15.367 9.75 1 92.75 128 ASP B CA 1
ATOM 4315 C C . ASP B 1 128 ? 18.891 16.844 10.008 1 92.75 128 ASP B C 1
ATOM 4317 O O . ASP B 1 128 ? 19.906 17.219 10.586 1 92.75 128 ASP B O 1
ATOM 4321 N N . PRO B 1 129 ? 17.797 17.5 9.656 1 88.12 129 PRO B N 1
ATOM 4322 C CA . PRO B 1 129 ? 18 18.922 9.938 1 88.12 129 PRO B CA 1
ATOM 4323 C C . PRO B 1 129 ? 17.922 19.25 11.43 1 88.12 129 PRO B C 1
ATOM 4325 O O . PRO B 1 129 ? 17.141 18.641 12.156 1 88.12 129 PRO B O 1
ATOM 4328 N N . GLN B 1 130 ? 18.891 19.875 12.062 1 90.44 130 GLN B N 1
ATOM 4329 C CA . GLN B 1 130 ? 19 20.219 13.477 1 90.44 130 GLN B CA 1
ATOM 4330 C C . GLN B 1 130 ? 18.516 21.641 13.742 1 90.44 130 GLN B C 1
ATOM 4332 O O . GLN B 1 130 ? 19.219 22.438 14.344 1 90.44 130 GLN B O 1
ATOM 4337 N N . PHE B 1 131 ? 17.188 21.781 13.383 1 95.88 131 PHE B N 1
ATOM 4338 C CA . PHE B 1 131 ? 16.625 23.109 13.633 1 95.88 131 PHE B CA 1
ATOM 4339 C C . PHE B 1 131 ? 16.234 23.25 15.102 1 95.88 131 PHE B C 1
ATOM 4341 O O . PHE B 1 131 ? 15.688 22.312 15.703 1 95.88 131 PHE B O 1
ATOM 4348 N N . SER B 1 132 ? 16.453 24.344 15.703 1 95.81 132 SER B N 1
ATOM 4349 C CA . SER B 1 132 ? 16.109 24.594 17.094 1 95.81 132 SER B CA 1
ATOM 4350 C C . SER B 1 132 ? 14.625 24.922 17.25 1 95.81 132 SER B C 1
ATOM 4352 O O . SER B 1 132 ? 14.047 25.594 16.391 1 95.81 132 SER B O 1
ATOM 4354 N N . MET B 1 133 ? 14.086 24.484 18.359 1 95.69 133 MET B N 1
ATOM 4355 C CA . MET B 1 133 ? 12.719 24.859 18.703 1 95.69 133 MET B CA 1
ATOM 4356 C C . MET B 1 133 ? 12.68 26.266 19.297 1 95.69 133 MET B C 1
ATOM 4358 O O . MET B 1 133 ? 13.453 26.578 20.203 1 95.69 133 MET B O 1
ATOM 4362 N N . LEU B 1 134 ? 11.82 27.125 18.781 1 94.94 134 LEU B N 1
ATOM 4363 C CA . LEU B 1 134 ? 11.688 28.484 19.266 1 94.94 134 LEU B CA 1
ATOM 4364 C C . LEU B 1 134 ? 10.523 28.609 20.234 1 94.94 134 LEU B C 1
ATOM 4366 O O . LEU B 1 134 ? 10.641 29.266 21.281 1 94.94 134 LEU B O 1
ATOM 4370 N N . ILE B 1 135 ? 9.414 28.109 19.891 1 95.88 135 ILE B N 1
ATOM 4371 C CA . ILE B 1 135 ? 8.242 27.984 20.75 1 95.88 135 ILE B CA 1
ATOM 4372 C C . ILE B 1 135 ? 7.785 26.531 20.797 1 95.88 135 ILE B C 1
ATOM 4374 O O . ILE B 1 135 ? 7.426 25.953 19.766 1 95.88 135 ILE B O 1
ATOM 4378 N N . THR B 1 136 ? 7.684 25.875 21.969 1 95.44 136 THR B N 1
ATOM 4379 C CA . THR B 1 136 ? 7.559 24.422 22.016 1 95.44 136 THR B CA 1
ATOM 4380 C C . THR B 1 136 ? 6.168 24.016 22.484 1 95.44 136 THR B C 1
ATOM 4382 O O . THR B 1 136 ? 5.621 23 22.031 1 95.44 136 THR B O 1
ATOM 4385 N N . GLU B 1 137 ? 5.543 24.75 23.438 1 94.69 137 GLU B N 1
ATOM 4386 C CA . GLU B 1 137 ? 4.277 24.359 24.047 1 94.69 137 GLU B CA 1
ATOM 4387 C C . GLU B 1 137 ? 4.262 22.875 24.391 1 94.69 137 GLU B C 1
ATOM 4389 O O . GLU B 1 137 ? 3.326 22.156 24.031 1 94.69 137 GLU B O 1
ATOM 4394 N N . HIS B 1 138 ? 5.266 22.312 25.047 1 94.88 138 HIS B N 1
ATOM 4395 C CA . HIS B 1 138 ? 5.496 20.891 25.25 1 94.88 138 HIS B CA 1
ATOM 4396 C C . HIS B 1 138 ? 4.477 20.281 26.219 1 94.88 138 HIS B C 1
ATOM 4398 O O . HIS B 1 138 ? 4.316 19.062 26.266 1 94.88 138 HIS B O 1
ATOM 4404 N N . GLN B 1 139 ? 3.732 21.125 26.969 1 94.94 139 GLN B N 1
ATOM 4405 C CA . GLN B 1 139 ? 2.801 20.609 27.969 1 94.94 139 GLN B CA 1
ATOM 4406 C C . GLN B 1 139 ? 1.367 20.625 27.438 1 94.94 139 GLN B C 1
ATOM 4408 O O . GLN B 1 139 ? 0.429 20.297 28.172 1 94.94 139 GLN B O 1
ATOM 4413 N N . LYS B 1 140 ? 1.213 20.922 26.219 1 94.62 140 LYS B N 1
ATOM 4414 C CA . LYS B 1 140 ? -0.12 21.141 25.672 1 94.62 140 LYS B CA 1
ATOM 4415 C C . LYS B 1 140 ? -1.018 19.922 25.906 1 94.62 140 LYS B C 1
ATOM 4417 O O . LYS B 1 140 ? -2.133 20.062 26.422 1 94.62 140 LYS B O 1
ATOM 4422 N N . CYS B 1 141 ? -0.59 18.766 25.547 1 94.94 141 CYS B N 1
ATOM 4423 C CA . CYS B 1 141 ? -1.404 17.562 25.672 1 94.94 141 CYS B CA 1
ATOM 4424 C C . CYS B 1 141 ? -1.593 17.172 27.125 1 94.94 141 CYS B C 1
ATOM 4426 O O . CYS B 1 141 ? -2.67 16.719 27.516 1 94.94 141 CYS B O 1
ATOM 4428 N N . ASN B 1 142 ? -0.614 17.375 27.938 1 93.62 142 ASN B N 1
ATOM 4429 C CA . ASN B 1 142 ? -0.726 17.109 29.375 1 93.62 142 ASN B CA 1
ATOM 4430 C C . ASN B 1 142 ? -1.731 18.047 30.047 1 93.62 142 ASN B C 1
ATOM 4432 O O . ASN B 1 142 ? -2.463 17.641 30.938 1 93.62 142 ASN B O 1
ATOM 4436 N N . ASN B 1 143 ? -1.704 19.25 29.656 1 92.25 143 ASN B N 1
ATOM 4437 C CA . ASN B 1 143 ? -2.645 20.219 30.188 1 92.25 143 ASN B CA 1
ATOM 4438 C C . ASN B 1 143 ? -4.09 19.828 29.922 1 92.25 143 ASN B C 1
ATOM 4440 O O . ASN B 1 143 ? -4.961 19.984 30.781 1 92.25 143 ASN B O 1
ATOM 4444 N N . VAL B 1 144 ? -4.312 19.281 28.75 1 90.25 144 VAL B N 1
ATOM 4445 C CA . VAL B 1 144 ? -5.652 18.812 28.391 1 90.25 144 VAL B CA 1
ATOM 4446 C C . VAL B 1 144 ? -6.055 17.656 29.297 1 90.25 144 VAL B C 1
ATOM 4448 O O . VAL B 1 144 ? -7.195 17.594 29.75 1 90.25 144 VAL B O 1
ATOM 4451 N N . LEU B 1 145 ? -5.168 16.781 29.5 1 90.44 145 LEU B N 1
ATOM 4452 C CA . LEU B 1 145 ? -5.414 15.648 30.391 1 90.44 145 LEU B CA 1
ATOM 4453 C C . LEU B 1 145 ? -5.781 16.125 31.781 1 90.44 145 LEU B C 1
ATOM 4455 O O . LEU B 1 145 ? -6.73 15.617 32.406 1 90.44 145 LEU B O 1
ATOM 4459 N N . LEU B 1 146 ? -5.113 17.094 32.312 1 90.81 146 LEU B N 1
ATOM 4460 C CA . LEU B 1 146 ? -5.328 17.609 33.656 1 90.81 146 LEU B CA 1
ATOM 4461 C C . LEU B 1 146 ? -6.66 18.344 33.75 1 90.81 146 LEU B C 1
ATOM 4463 O O . LEU B 1 146 ? -7.355 18.25 34.75 1 90.81 146 LEU B O 1
ATOM 4467 N N . GLU B 1 147 ? -6.941 18.984 32.688 1 88 147 GLU B N 1
ATOM 4468 C CA . GLU B 1 147 ? -8.133 19.828 32.688 1 88 147 GLU B CA 1
ATOM 4469 C C . GLU B 1 147 ? -9.391 19 32.438 1 88 147 GLU B C 1
ATOM 4471 O O . GLU B 1 147 ? -10.445 19.281 33.031 1 88 147 GLU B O 1
ATOM 4476 N N . THR B 1 148 ? -9.266 17.984 31.609 1 87.38 148 THR B N 1
ATOM 4477 C CA . THR B 1 148 ? -10.477 17.297 31.156 1 87.38 148 THR B CA 1
ATOM 4478 C C . THR B 1 148 ? -10.523 15.875 31.688 1 87.38 148 THR B C 1
ATOM 4480 O O . THR B 1 148 ? -11.578 15.234 31.656 1 87.38 148 THR B O 1
ATOM 4483 N N . GLY B 1 149 ? -9.398 15.391 32.219 1 89.31 149 GLY B N 1
ATOM 4484 C CA . GLY B 1 149 ? -9.344 14.023 32.719 1 89.31 149 GLY B CA 1
ATOM 4485 C C . GLY B 1 149 ? -9.086 13 31.641 1 89.31 149 GLY B C 1
ATOM 4486 O O . GLY B 1 149 ? -8.992 11.805 31.906 1 89.31 149 GLY B O 1
ATOM 4487 N N . GLY B 1 150 ? -9.039 13.484 30.422 1 92.69 150 GLY B N 1
ATOM 4488 C CA . GLY B 1 150 ? -8.781 12.594 29.312 1 92.69 150 GLY B CA 1
ATOM 4489 C C . GLY B 1 150 ? -7.766 13.141 28.328 1 92.69 150 GLY B C 1
ATOM 4490 O O . GLY B 1 150 ? -7.516 14.352 28.297 1 92.69 150 GLY B O 1
ATOM 4491 N N . LEU B 1 151 ? -7.211 12.203 27.547 1 93.56 151 LEU B N 1
ATOM 4492 C CA . LEU B 1 151 ? -6.23 12.586 26.547 1 93.56 151 LEU B CA 1
ATOM 4493 C C . LEU B 1 151 ? -6.918 13.133 25.297 1 93.56 151 LEU B C 1
ATOM 4495 O O . LEU B 1 151 ? -8.062 12.773 25 1 93.56 151 LEU B O 1
ATOM 4499 N N . PRO B 1 152 ? -6.211 13.953 24.578 1 96.56 152 PRO B N 1
ATOM 4500 C CA . PRO B 1 152 ? -6.793 14.406 23.312 1 96.56 152 PRO B CA 1
ATOM 4501 C C . PRO B 1 152 ? -7.137 13.258 22.375 1 96.56 152 PRO B C 1
ATOM 4503 O O . PRO B 1 152 ? -6.395 12.273 22.297 1 96.56 152 PRO B O 1
ATOM 4506 N N . GLU B 1 153 ? -8.266 13.422 21.703 1 97.06 153 GLU B N 1
ATOM 4507 C CA . GLU B 1 153 ? -8.742 12.422 20.766 1 97.06 153 GLU B CA 1
ATOM 4508 C C . GLU B 1 153 ? -8.305 12.758 19.328 1 97.06 153 GLU B C 1
ATOM 4510 O O . GLU B 1 153 ? -8.25 11.875 18.469 1 97.06 153 GLU B O 1
ATOM 4515 N N . LEU B 1 154 ? -8.062 13.977 19.078 1 98.31 154 LEU B N 1
ATOM 4516 C CA . LEU B 1 154 ? -7.613 14.5 17.797 1 98.31 154 LEU B CA 1
ATOM 4517 C C . LEU B 1 154 ? -6.699 15.703 18 1 98.31 154 LEU B C 1
ATOM 4519 O O . LEU B 1 154 ? -7.012 16.609 18.766 1 98.31 154 LEU B O 1
ATOM 4523 N N . LEU B 1 155 ? -5.574 15.656 17.453 1 98.5 155 LEU B N 1
ATOM 4524 C CA . LEU B 1 155 ? -4.676 16.797 17.406 1 98.5 155 LEU B CA 1
ATOM 4525 C C . LEU B 1 155 ? -4.645 17.406 16 1 98.5 155 LEU B C 1
ATOM 4527 O O . LEU B 1 155 ? -4.324 16.719 15.031 1 98.5 155 LEU B O 1
ATOM 4531 N N . VAL B 1 156 ? -5.023 18.641 15.898 1 98.81 156 VAL B N 1
ATOM 4532 C CA . VAL B 1 156 ? -5.02 19.359 14.625 1 98.81 156 VAL B CA 1
ATOM 4533 C C . VAL B 1 156 ? -3.766 20.219 14.523 1 98.81 156 VAL B C 1
ATOM 4535 O O . VAL B 1 156 ? -3.592 21.172 15.297 1 98.81 156 VAL B O 1
ATOM 4538 N N . LEU B 1 157 ? -2.9 19.875 13.609 1 98.81 157 LEU B N 1
ATOM 4539 C CA . LEU B 1 157 ? -1.716 20.672 13.312 1 98.81 157 LEU B CA 1
ATOM 4540 C C . LEU B 1 157 ? -1.949 21.562 12.094 1 98.81 157 LEU B C 1
ATOM 4542 O O . LEU B 1 157 ? -2.08 21.062 10.977 1 98.81 157 LEU B O 1
ATOM 4546 N N . ILE B 1 158 ? -1.996 22.828 12.344 1 98.88 158 ILE B N 1
ATOM 4547 C CA . ILE B 1 158 ? -2.34 23.797 11.312 1 98.88 158 ILE B CA 1
ATOM 4548 C C . ILE B 1 158 ? -1.07 24.469 10.789 1 98.88 158 ILE B C 1
ATOM 4550 O O . ILE B 1 158 ? -0.397 25.188 11.516 1 98.88 158 ILE B O 1
ATOM 4554 N N . LYS B 1 159 ? -0.782 24.234 9.52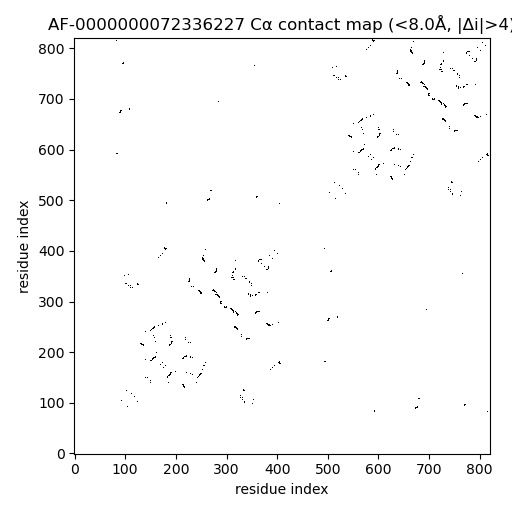3 1 98.62 159 LYS B N 1
ATOM 4555 C CA . LYS B 1 159 ? 0.365 24.891 8.891 1 98.62 159 LYS B CA 1
ATOM 4556 C C . LYS B 1 159 ? 0.04 26.328 8.508 1 98.62 159 LYS B C 1
ATOM 4558 O O . LYS B 1 159 ? -0.81 26.562 7.652 1 98.62 159 LYS B O 1
ATOM 4563 N N . SER B 1 160 ? 0.696 27.25 9.172 1 98.25 160 SER B N 1
ATOM 4564 C CA . SER B 1 160 ? 0.458 28.672 8.953 1 98.25 160 SER B CA 1
ATOM 4565 C C . SER B 1 160 ? 1.767 29.422 8.719 1 98.25 160 SER B C 1
ATOM 4567 O O . SER B 1 160 ? 2.85 28.859 8.922 1 98.25 160 SER B O 1
ATOM 4569 N N . ALA B 1 161 ? 1.687 30.609 8.133 1 97.06 161 ALA B N 1
ATOM 4570 C CA . ALA B 1 161 ? 2.836 31.5 7.996 1 97.06 161 ALA B CA 1
ATOM 4571 C C . ALA B 1 161 ? 2.875 32.531 9.125 1 97.06 161 ALA B C 1
ATOM 4573 O O . ALA B 1 161 ? 1.829 32.938 9.641 1 97.06 161 ALA B O 1
ATOM 4574 N N . PRO B 1 162 ? 4.062 32.969 9.492 1 96.38 162 PRO B N 1
ATOM 4575 C CA . PRO B 1 162 ? 4.18 33.938 10.586 1 96.38 162 PRO B CA 1
ATOM 4576 C C . PRO B 1 162 ? 3.348 35.219 10.352 1 96.38 162 PRO B C 1
ATOM 4578 O O . PRO B 1 162 ? 2.779 35.75 11.297 1 96.38 162 PRO B O 1
ATOM 4581 N N . LEU B 1 163 ? 3.16 35.625 9.18 1 95 163 LEU B N 1
ATOM 4582 C CA . LEU B 1 163 ? 2.49 36.875 8.852 1 95 163 LEU B CA 1
ATOM 4583 C C . LEU B 1 163 ? 0.976 36.688 8.828 1 95 163 LEU B C 1
ATOM 4585 O O . LEU B 1 163 ? 0.23 37.656 8.789 1 95 163 LEU B O 1
ATOM 4589 N N . ASN B 1 164 ? 0.504 35.469 8.938 1 96.69 164 ASN B N 1
ATOM 4590 C CA . ASN B 1 164 ? -0.921 35.188 8.797 1 96.69 164 ASN B CA 1
ATOM 4591 C C . ASN B 1 164 ? -1.649 35.281 10.133 1 96.69 164 ASN B C 1
ATOM 4593 O O . ASN B 1 164 ? -2.398 34.406 10.508 1 96.69 164 ASN B O 1
ATOM 4597 N N . LEU B 1 165 ? -1.498 36.438 10.797 1 95.94 165 LEU B N 1
ATOM 4598 C CA . LEU B 1 165 ? -2.096 36.625 12.109 1 95.94 165 LEU B CA 1
ATOM 4599 C C . LEU B 1 165 ? -3.617 36.625 12.023 1 95.94 165 LEU B C 1
ATOM 4601 O O . LEU B 1 165 ? -4.289 35.969 12.812 1 95.94 165 LEU B O 1
ATOM 4605 N N . ALA B 1 166 ? -4.141 37.344 11.055 1 96.44 166 ALA B N 1
ATOM 4606 C CA . ALA B 1 166 ? -5.59 37.469 10.906 1 96.44 166 ALA B CA 1
ATOM 4607 C C . ALA B 1 166 ? -6.227 36.125 10.609 1 96.44 166 ALA B C 1
ATOM 4609 O O . ALA B 1 166 ? -7.332 35.812 11.078 1 96.44 166 ALA B O 1
ATOM 4610 N N . ARG B 1 167 ? -5.586 35.344 9.836 1 97.44 167 ARG B N 1
ATOM 4611 C CA . ARG B 1 167 ? -6.094 34 9.516 1 97.44 167 ARG B CA 1
ATOM 4612 C C . ARG B 1 167 ? -6.152 33.125 10.766 1 97.44 167 ARG B C 1
ATOM 4614 O O . ARG B 1 167 ? -7.133 32.406 10.977 1 97.44 167 ARG B O 1
ATOM 4621 N N . ARG B 1 168 ? -5.102 33.156 11.523 1 98.31 168 ARG B N 1
ATOM 4622 C CA . ARG B 1 168 ? -5.074 32.344 12.75 1 98.31 168 ARG B CA 1
ATOM 4623 C C . ARG B 1 168 ? -6.168 32.812 13.711 1 98.31 168 ARG B C 1
ATOM 4625 O O . ARG B 1 168 ? -6.824 31.969 14.344 1 98.31 168 ARG B O 1
ATOM 4632 N N . ASP B 1 169 ? -6.398 34.094 13.789 1 97.88 169 ASP B N 1
ATOM 4633 C CA . ASP B 1 169 ? -7.477 34.625 14.633 1 97.88 169 ASP B CA 1
ATOM 4634 C C . ASP B 1 169 ? -8.836 34.094 14.148 1 97.88 169 ASP B C 1
ATOM 4636 O O . ASP B 1 169 ? -9.672 33.688 14.953 1 97.88 169 ASP B O 1
ATOM 4640 N N . ALA B 1 170 ? -9.031 34.188 12.836 1 98.19 170 ALA B N 1
ATOM 4641 C CA . ALA B 1 170 ? -10.289 33.719 12.266 1 98.19 170 ALA B CA 1
ATOM 4642 C C . ALA B 1 170 ? -10.508 32.25 12.57 1 98.19 170 ALA B C 1
ATOM 4644 O O . ALA B 1 170 ? -11.625 31.812 12.898 1 98.19 170 ALA B O 1
ATOM 4645 N N . ILE B 1 171 ? -9.469 31.453 12.422 1 98.62 171 ILE B N 1
ATOM 4646 C CA . ILE B 1 171 ? -9.547 30.016 12.695 1 98.62 171 ILE B CA 1
ATOM 4647 C C . ILE B 1 171 ? -9.906 29.781 14.164 1 98.62 171 ILE B C 1
ATOM 4649 O O . ILE B 1 171 ? -10.781 28.984 14.477 1 98.62 171 ILE B O 1
ATOM 4653 N N . ARG B 1 172 ? -9.32 30.594 15.117 1 97.94 172 ARG B N 1
ATOM 4654 C CA . ARG B 1 172 ? -9.594 30.469 16.547 1 97.94 172 ARG B CA 1
ATOM 4655 C C . ARG B 1 172 ? -11.07 30.719 16.828 1 97.94 172 ARG B C 1
ATOM 4657 O O . ARG B 1 172 ? -11.641 30.109 17.75 1 97.94 172 ARG B O 1
ATOM 4664 N N . LEU B 1 173 ? -11.648 31.531 16.062 1 97.44 173 LEU B N 1
ATOM 4665 C CA . LEU B 1 173 ? -13.023 31.953 16.297 1 97.44 173 LEU B CA 1
ATOM 4666 C C . LEU B 1 173 ? -14.008 31.047 15.562 1 97.44 173 LEU B C 1
ATOM 4668 O O . LEU B 1 173 ? -15.219 31.203 15.68 1 97.44 173 LEU B O 1
ATOM 4672 N N . THR B 1 174 ? -13.516 30.141 14.805 1 97.88 174 THR B N 1
ATOM 4673 C CA . THR B 1 174 ? -14.344 29.203 14.055 1 97.88 174 THR B CA 1
ATOM 4674 C C . THR B 1 174 ? -13.969 27.75 14.398 1 97.88 174 THR B C 1
ATOM 4676 O O . THR B 1 174 ? -14.203 27.297 15.523 1 97.88 174 THR B O 1
ATOM 4679 N N . TRP B 1 175 ? -13.461 27 13.367 1 98.31 175 TRP B N 1
ATOM 4680 C CA . TRP B 1 175 ? -13.281 25.562 13.57 1 98.31 175 TRP B CA 1
ATOM 4681 C C . TRP B 1 175 ? -12.062 25.297 14.445 1 98.31 175 TRP B C 1
ATOM 4683 O O . TRP B 1 175 ? -11.891 24.172 14.938 1 98.31 175 TRP B O 1
ATOM 4693 N N . GLY B 1 176 ? -11.258 26.25 14.703 1 97.69 176 GLY B N 1
ATOM 4694 C CA . GLY B 1 176 ? -10.141 26.094 15.617 1 97.69 176 GLY B CA 1
ATOM 4695 C C . GLY B 1 176 ? -10.547 26.172 17.078 1 97.69 176 GLY B C 1
ATOM 4696 O O . GLY B 1 176 ? -9.742 25.891 17.969 1 97.69 176 GLY B O 1
ATOM 4697 N N . ASN B 1 177 ? -11.727 26.594 17.344 1 95.81 177 ASN B N 1
ATOM 4698 C CA . ASN B 1 177 ? -12.25 26.625 18.703 1 95.81 177 ASN B CA 1
ATOM 4699 C C . ASN B 1 177 ? -12.43 25.219 19.266 1 95.81 177 ASN B C 1
ATOM 4701 O O . ASN B 1 177 ? -13.289 24.469 18.812 1 95.81 177 ASN B O 1
ATOM 4705 N N . ASP B 1 178 ? -11.734 24.922 20.281 1 92.69 178 ASP B N 1
ATOM 4706 C CA . ASP B 1 178 ? -11.68 23.578 20.859 1 92.69 178 ASP B CA 1
ATOM 4707 C C . ASP B 1 178 ? -13.039 23.156 21.406 1 92.69 178 ASP B C 1
ATOM 4709 O O . ASP B 1 178 ? -13.305 21.969 21.594 1 92.69 178 ASP B O 1
ATOM 4713 N N . LEU B 1 179 ? -13.922 24.094 21.625 1 93.88 179 LEU B N 1
ATOM 4714 C CA . LEU B 1 179 ? -15.234 23.812 22.203 1 93.88 179 LEU B CA 1
ATOM 4715 C C . LEU B 1 179 ? -16.234 23.453 21.109 1 93.88 179 LEU B C 1
ATOM 4717 O O . LEU B 1 179 ? -17.344 22.984 21.406 1 93.88 179 LEU B O 1
ATOM 4721 N N . CYS B 1 180 ? -15.867 23.625 19.906 1 97.19 180 CYS B N 1
ATOM 4722 C CA . CYS B 1 180 ? -16.828 23.469 18.828 1 97.19 180 CYS B CA 1
ATOM 4723 C C . CYS B 1 180 ? -16.594 22.156 18.078 1 97.19 180 CYS B C 1
ATOM 4725 O O . CYS B 1 180 ? -16.703 22.109 16.844 1 97.19 180 CYS B O 1
ATOM 4727 N N . TRP B 1 181 ? -16.266 21.156 18.797 1 97.88 181 TRP B N 1
ATOM 4728 C CA . TRP B 1 181 ? -16.031 19.828 18.219 1 97.88 181 TRP B CA 1
ATOM 4729 C C . TRP B 1 181 ? -16.969 18.797 18.859 1 97.88 181 TRP B C 1
ATOM 4731 O O . TRP B 1 181 ? -16.578 17.641 19.062 1 97.88 181 TRP B O 1
ATOM 4741 N N . GLY B 1 182 ? -18.109 19.234 19.312 1 96.94 182 GLY B N 1
ATOM 4742 C CA . GLY B 1 182 ? -19.172 18.375 19.797 1 96.94 182 GLY B CA 1
ATOM 4743 C C . GLY B 1 182 ? -18.812 17.688 21.109 1 96.94 182 GLY B C 1
ATOM 4744 O O . GLY B 1 182 ? -19.297 16.578 21.375 1 96.94 182 GLY B O 1
ATOM 4745 N N . GLY B 1 183 ? -17.891 18.203 21.891 1 95.44 183 GLY B N 1
ATOM 4746 C CA . GLY B 1 183 ? -17.547 17.656 23.188 1 95.44 183 GLY B CA 1
ATOM 4747 C C . GLY B 1 183 ? -16.312 16.766 23.141 1 95.44 183 GLY B C 1
ATOM 4748 O O . GLY B 1 183 ? -15.859 16.281 24.172 1 95.44 183 GLY B O 1
ATOM 4749 N N . ARG B 1 184 ? -15.852 16.531 21.906 1 96.44 184 ARG B N 1
ATOM 4750 C CA . ARG B 1 184 ? -14.617 15.758 21.812 1 96.44 184 ARG B CA 1
ATOM 4751 C C . ARG B 1 184 ? -13.422 16.578 22.266 1 96.44 184 ARG B C 1
ATOM 4753 O O . ARG B 1 184 ? -13.422 17.812 22.141 1 96.44 184 ARG B O 1
ATOM 4760 N N . ARG B 1 185 ? -12.43 15.883 22.781 1 95.88 185 ARG B N 1
ATOM 4761 C CA . ARG B 1 185 ? -11.195 16.547 23.188 1 95.88 185 ARG B CA 1
ATOM 4762 C C . ARG B 1 185 ? -10.266 16.766 22 1 95.88 185 ARG B C 1
ATOM 4764 O O . ARG B 1 185 ? -9.398 15.922 21.719 1 95.88 185 ARG B O 1
ATOM 4771 N N . VAL B 1 186 ? -10.484 17.859 21.344 1 96.75 186 VAL B N 1
ATOM 4772 C CA . VAL B 1 186 ? -9.695 18.234 20.172 1 96.75 186 VAL B CA 1
ATOM 4773 C C . VAL B 1 186 ? -8.812 19.438 20.516 1 96.75 186 VAL B C 1
ATOM 4775 O O . VAL B 1 186 ? -9.266 20.391 21.141 1 96.75 186 VAL B O 1
ATOM 4778 N N . ILE B 1 187 ? -7.551 19.297 20.172 1 95.44 187 ILE B N 1
ATOM 4779 C CA . ILE B 1 187 ? -6.66 20.422 20.375 1 95.44 187 ILE B CA 1
ATOM 4780 C C . ILE B 1 187 ? -6.027 20.828 19.031 1 95.44 187 ILE B C 1
ATOM 4782 O O . ILE B 1 187 ? -5.91 20 18.125 1 95.44 187 ILE B O 1
ATOM 4786 N N . HIS B 1 188 ? -5.703 22.078 18.922 1 97.75 188 HIS B N 1
ATOM 4787 C CA . HIS B 1 188 ? -5.047 22.547 17.719 1 97.75 188 HIS B CA 1
ATOM 4788 C C . HIS B 1 188 ? -3.75 23.281 18.031 1 97.75 188 HIS B C 1
ATOM 4790 O O . HIS B 1 188 ? -3.586 23.797 19.141 1 97.75 188 HIS B O 1
ATOM 4796 N N . LEU B 1 189 ? -2.828 23.219 17.172 1 98.31 189 LEU B N 1
ATOM 4797 C CA . LEU B 1 189 ? -1.59 23.984 17.219 1 98.31 189 LEU B CA 1
ATOM 4798 C C . LEU B 1 189 ? -1.251 24.531 15.836 1 98.31 189 LEU B C 1
ATOM 4800 O O . LEU B 1 189 ? -1.421 23.844 14.828 1 98.31 189 LEU B O 1
ATOM 4804 N N . PHE B 1 190 ? -0.757 25.797 15.836 1 98.75 190 PHE B N 1
ATOM 4805 C CA . PHE B 1 190 ? -0.25 26.406 14.609 1 98.75 190 PHE B CA 1
ATOM 4806 C C . PHE B 1 190 ? 1.242 26.141 14.445 1 98.75 190 PHE B C 1
ATOM 4808 O O . PHE B 1 190 ? 2.029 26.438 15.352 1 98.75 190 PHE B O 1
ATOM 4815 N N . LEU B 1 191 ? 1.631 25.562 13.312 1 98.5 191 LEU B N 1
ATOM 4816 C CA . LEU B 1 191 ? 3.02 25.281 12.961 1 98.5 191 LEU B CA 1
ATOM 4817 C C . LEU B 1 191 ? 3.627 26.453 12.18 1 98.5 191 LEU B C 1
ATOM 4819 O O . LEU B 1 191 ? 3.154 26.781 11.086 1 98.5 191 LEU B O 1
ATOM 4823 N N . LEU B 1 192 ? 4.691 27 12.766 1 97.94 192 LEU B N 1
ATOM 4824 C CA . LEU B 1 192 ? 5.312 28.141 12.094 1 97.94 192 LEU B CA 1
ATOM 4825 C C . LEU B 1 192 ? 6.82 27.938 11.977 1 97.94 192 LEU B C 1
ATOM 4827 O O . LEU B 1 192 ? 7.434 27.281 12.82 1 97.94 192 LEU B O 1
ATOM 4831 N N . GLY B 1 193 ? 7.344 28.453 10.859 1 97.44 193 GLY B N 1
ATOM 4832 C CA . GLY B 1 193 ? 8.773 28.719 10.758 1 97.44 193 GLY B CA 1
ATOM 4833 C C . GLY B 1 193 ? 9.148 30.141 11.102 1 97.44 193 GLY B C 1
ATOM 4834 O O . GLY B 1 193 ? 8.469 30.797 11.898 1 97.44 193 GLY B O 1
ATOM 4835 N N . THR B 1 194 ? 10.273 30.531 10.578 1 95.19 194 THR B N 1
ATOM 4836 C CA . THR B 1 194 ? 10.727 31.891 10.859 1 95.19 194 THR B CA 1
ATOM 4837 C C . THR B 1 194 ? 10.781 32.719 9.57 1 95.19 194 THR B C 1
ATOM 4839 O O . THR B 1 194 ? 10.727 32.156 8.469 1 95.19 194 THR B O 1
ATOM 4842 N N . VAL B 1 195 ? 10.672 33.969 9.719 1 91 195 VAL B N 1
ATOM 4843 C CA . VAL B 1 195 ? 10.906 34.938 8.633 1 91 195 VAL B CA 1
ATOM 4844 C C . VAL B 1 195 ? 12.094 35.812 8.977 1 91 195 VAL B C 1
ATOM 4846 O O . VAL B 1 195 ? 12.344 36.125 10.148 1 91 195 VAL B O 1
ATOM 4849 N N . PRO B 1 196 ? 12.805 36.188 7.957 1 86.06 196 PRO B N 1
ATOM 4850 C CA . PRO B 1 196 ? 13.992 37 8.234 1 86.06 196 PRO B CA 1
ATOM 4851 C C . PRO B 1 196 ? 13.641 38.344 8.906 1 86.06 196 PRO B C 1
ATOM 4853 O O . PRO B 1 196 ? 12.625 38.969 8.57 1 86.06 196 PRO B O 1
ATOM 4856 N N . SER B 1 197 ? 14.586 38.75 9.75 1 73.81 197 SER B N 1
ATOM 4857 C CA . SER B 1 197 ? 14.875 40.062 10.352 1 73.81 197 SER B CA 1
ATOM 4858 C C . SER B 1 197 ? 13.594 40.875 10.57 1 73.81 197 SER B C 1
ATOM 4860 O O . SER B 1 197 ? 13.484 42 10.109 1 73.81 197 SER B O 1
ATOM 4862 N N . ASN B 1 198 ? 12.719 40.312 11.219 1 80.06 198 ASN B N 1
ATOM 4863 C CA . ASN B 1 198 ? 11.508 41.062 11.562 1 80.06 198 ASN B CA 1
ATOM 4864 C C . ASN B 1 198 ? 11.234 41 13.062 1 80.06 198 ASN B C 1
ATOM 4866 O O . ASN B 1 198 ? 10.43 40.188 13.523 1 80.06 198 ASN B O 1
ATOM 4870 N N . ASN B 1 199 ? 11.852 41.844 13.797 1 84.5 199 ASN B N 1
ATOM 4871 C CA . ASN B 1 199 ? 11.758 41.875 15.25 1 84.5 199 ASN B CA 1
ATOM 4872 C C . ASN B 1 199 ? 10.328 42.125 15.719 1 84.5 199 ASN B C 1
ATOM 4874 O O . ASN B 1 199 ? 9.891 41.531 16.719 1 84.5 199 ASN B O 1
ATOM 4878 N N . ALA B 1 200 ? 9.703 42.969 15.055 1 90.12 200 ALA B N 1
ATOM 4879 C CA . ALA B 1 200 ? 8.32 43.25 15.422 1 90.12 200 ALA B CA 1
ATOM 4880 C C . ALA B 1 200 ? 7.461 41.969 15.336 1 90.12 200 ALA B C 1
ATOM 4882 O O . ALA B 1 200 ? 6.633 41.719 16.219 1 90.12 200 ALA B O 1
ATOM 4883 N N . LEU B 1 201 ? 7.672 41.281 14.32 1 91.56 201 LEU B N 1
ATOM 4884 C CA . LEU B 1 201 ? 6.898 40.062 14.125 1 91.56 201 LEU B CA 1
ATOM 4885 C C . LEU B 1 201 ? 7.223 39.031 15.203 1 91.56 201 LEU B C 1
ATOM 4887 O O . LEU B 1 201 ? 6.332 38.344 15.68 1 91.56 201 LEU B O 1
ATOM 4891 N N . ILE B 1 202 ? 8.445 38.906 15.531 1 90.94 202 ILE B N 1
ATOM 4892 C CA . ILE B 1 202 ? 8.875 38 16.578 1 90.94 202 ILE B CA 1
ATOM 4893 C C . ILE B 1 202 ? 8.141 38.312 17.875 1 90.94 202 ILE B C 1
ATOM 4895 O O . ILE B 1 202 ? 7.645 37.406 18.562 1 90.94 202 ILE B O 1
ATOM 4899 N N . TYR B 1 203 ? 8.094 39.562 18.172 1 91.5 203 TYR B N 1
ATOM 4900 C CA . TYR B 1 203 ? 7.414 40 19.375 1 91.5 203 TYR B CA 1
ATOM 4901 C C . TYR B 1 203 ? 5.922 39.719 19.312 1 91.5 203 TYR B C 1
ATOM 4903 O O . TYR B 1 203 ? 5.324 39.25 20.297 1 91.5 203 TYR B O 1
ATOM 4911 N N . MET B 1 204 ? 5.34 40 18.219 1 93.44 204 MET B N 1
ATOM 4912 C CA . MET B 1 204 ? 3.914 39.75 18.031 1 93.44 204 MET B CA 1
ATOM 4913 C C . MET B 1 204 ? 3.604 38.25 18.203 1 93.44 204 MET B C 1
ATOM 4915 O O . MET B 1 204 ? 2.607 37.906 18.844 1 93.44 204 MET B O 1
ATOM 4919 N N . LEU B 1 205 ? 4.438 37.438 17.656 1 94.38 205 LEU B N 1
ATOM 4920 C CA . LEU B 1 205 ? 4.238 36 17.75 1 94.38 205 LEU B CA 1
ATOM 4921 C C . LEU B 1 205 ? 4.418 35.531 19.172 1 94.38 205 LEU B C 1
ATOM 4923 O O . LEU B 1 205 ? 3.695 34.625 19.625 1 94.38 205 LEU B O 1
ATOM 4927 N N . LYS B 1 206 ? 5.391 36.031 19.797 1 92.62 206 LYS B N 1
ATOM 4928 C CA . LYS B 1 206 ? 5.586 35.688 21.203 1 92.62 206 LYS B CA 1
ATOM 4929 C C . LYS B 1 206 ? 4.363 36.062 22.031 1 92.62 206 LYS B C 1
ATOM 4931 O O . LYS B 1 206 ? 3.918 35.281 22.875 1 92.62 206 LYS B O 1
ATOM 4936 N N . ASN B 1 207 ? 3.863 37.25 21.859 1 95 207 ASN B N 1
ATOM 4937 C CA . ASN B 1 207 ? 2.66 37.688 22.562 1 95 207 ASN B CA 1
ATOM 4938 C C . ASN B 1 207 ? 1.464 36.812 22.219 1 95 207 ASN B C 1
ATOM 4940 O O . ASN B 1 207 ? 0.684 36.438 23.109 1 95 207 ASN B O 1
ATOM 4944 N N . GLU B 1 208 ? 1.321 36.594 20.953 1 96.62 208 GLU B N 1
ATOM 4945 C CA . GLU B 1 208 ? 0.258 35.688 20.516 1 96.62 208 GLU B CA 1
ATOM 4946 C C . GLU B 1 208 ? 0.346 34.344 21.234 1 96.62 208 GLU B C 1
ATOM 4948 O O . GLU B 1 208 ? -0.661 33.812 21.719 1 96.62 208 GLU B O 1
ATOM 4953 N N . SER B 1 209 ? 1.519 33.75 21.312 1 94.69 209 SER B N 1
ATOM 4954 C CA . SER B 1 209 ? 1.736 32.469 21.953 1 94.69 209 SER B CA 1
ATOM 4955 C C . SER B 1 209 ? 1.443 32.531 23.453 1 94.69 209 SER B C 1
ATOM 4957 O O . SER B 1 209 ? 0.917 31.594 24.047 1 94.69 209 SER B O 1
ATOM 4959 N N . ASP B 1 210 ? 1.804 33.625 24.062 1 95.38 210 ASP B N 1
ATOM 4960 C CA . ASP B 1 210 ? 1.584 33.812 25.5 1 95.38 210 ASP B CA 1
ATOM 4961 C C . ASP B 1 210 ? 0.093 33.875 25.828 1 95.38 210 ASP B C 1
ATOM 4963 O O . ASP B 1 210 ? -0.327 33.406 26.891 1 95.38 210 ASP B O 1
ATOM 4967 N N . VAL B 1 211 ? -0.602 34.375 24.953 1 96.12 211 VAL B N 1
ATOM 4968 C CA . VAL B 1 211 ? -2.033 34.562 25.188 1 96.12 211 VAL B CA 1
ATOM 4969 C C . VAL B 1 211 ? -2.768 33.25 24.891 1 96.12 211 VAL B C 1
ATOM 4971 O O . VAL B 1 211 ? -3.592 32.812 25.703 1 96.12 211 VAL B O 1
ATOM 4974 N N . TYR B 1 212 ? -2.465 32.625 23.797 1 96.38 212 TYR B N 1
ATOM 4975 C CA . TYR B 1 212 ? -3.33 31.531 23.312 1 96.38 212 TYR B CA 1
ATOM 4976 C C . TYR B 1 212 ? -2.697 30.172 23.578 1 96.38 212 TYR B C 1
ATOM 4978 O O . TYR B 1 212 ? -3.389 29.156 23.562 1 96.38 212 TYR B O 1
ATOM 4986 N N . HIS B 1 213 ? -1.366 30.078 23.672 1 96.31 213 HIS B N 1
ATOM 4987 C CA . HIS B 1 213 ? -0.62 28.844 23.891 1 96.31 213 HIS B CA 1
ATOM 4988 C C . HIS B 1 213 ? -0.931 27.797 22.812 1 96.31 213 HIS B C 1
ATOM 4990 O O . HIS B 1 213 ? -1.152 26.625 23.125 1 96.31 213 HIS B O 1
ATOM 4996 N N . ASP B 1 214 ? -1.027 28.297 21.609 1 97.69 214 ASP B N 1
ATOM 4997 C CA . ASP B 1 214 ? -1.376 27.375 20.531 1 97.69 214 ASP B CA 1
ATOM 4998 C C . ASP B 1 214 ? -0.417 27.531 19.344 1 97.69 214 ASP B C 1
ATOM 5000 O O . ASP B 1 214 ? -0.748 27.156 18.219 1 97.69 214 ASP B O 1
ATOM 5004 N N . ILE B 1 215 ? 0.753 28.078 19.578 1 97.94 215 ILE B N 1
ATOM 5005 C CA . ILE B 1 215 ? 1.763 28.219 18.531 1 97.94 215 ILE B CA 1
ATOM 5006 C C . ILE B 1 215 ? 2.986 27.375 18.875 1 97.94 215 ILE B C 1
ATOM 5008 O O . ILE B 1 215 ? 3.459 27.391 20.016 1 97.94 215 ILE B O 1
ATOM 5012 N N . ILE B 1 216 ? 3.416 26.625 17.938 1 98.25 216 ILE B N 1
ATOM 5013 C CA . ILE B 1 216 ? 4.738 26 18 1 98.25 216 ILE B CA 1
ATOM 5014 C C . ILE B 1 216 ? 5.574 26.469 16.812 1 98.25 216 ILE B C 1
ATOM 5016 O O . ILE B 1 216 ? 5.051 26.656 15.711 1 98.25 216 ILE B O 1
ATOM 5020 N N . GLN B 1 217 ? 6.867 26.688 17.062 1 97.75 217 GLN B N 1
ATOM 5021 C CA . GLN B 1 217 ? 7.719 27.312 16.062 1 97.75 217 GLN B CA 1
ATOM 5022 C C . GLN B 1 217 ? 9.117 26.703 16.078 1 97.75 217 GLN B C 1
ATOM 5024 O O . GLN B 1 217 ? 9.68 26.438 17.141 1 97.75 217 GLN B O 1
ATOM 5029 N N . GLN B 1 218 ? 9.609 26.453 14.914 1 97.25 218 GLN B N 1
ATOM 5030 C CA . GLN B 1 218 ? 10.969 25.953 14.727 1 97.25 218 GLN B CA 1
ATOM 5031 C C . GLN B 1 218 ? 11.773 26.891 13.828 1 97.25 218 GLN B C 1
ATOM 5033 O O . GLN B 1 218 ? 11.203 27.656 13.047 1 97.25 218 GLN B O 1
ATOM 5038 N N . ASP B 1 219 ? 13.102 26.797 13.922 1 96.12 219 ASP B N 1
ATOM 5039 C CA . ASP B 1 219 ? 13.984 27.797 13.312 1 96.12 219 ASP B CA 1
ATOM 5040 C C . ASP B 1 219 ? 14.312 27.406 11.867 1 96.12 219 ASP B C 1
ATOM 5042 O O . ASP B 1 219 ? 15.484 27.406 11.477 1 96.12 219 ASP B O 1
ATOM 5046 N N . PHE B 1 220 ? 13.453 27.062 11.062 1 96.56 220 PHE B N 1
ATOM 5047 C CA . PHE B 1 220 ? 13.625 26.969 9.617 1 96.56 220 PHE B CA 1
ATOM 5048 C C . PHE B 1 220 ? 12.961 28.156 8.922 1 96.56 220 PHE B C 1
ATOM 5050 O O . PHE B 1 220 ? 12.023 28.75 9.453 1 96.56 220 PHE B O 1
ATOM 5057 N N . LEU B 1 221 ? 13.461 28.531 7.801 1 95.56 221 LEU B N 1
ATOM 5058 C CA . LEU B 1 221 ? 12.867 29.625 7.031 1 95.56 221 LEU B CA 1
ATOM 5059 C C . LEU B 1 221 ? 11.492 29.234 6.5 1 95.56 221 LEU B C 1
ATOM 5061 O O . LEU B 1 221 ? 11.367 28.234 5.781 1 95.56 221 LEU B O 1
ATOM 5065 N N . ASP B 1 222 ? 10.516 29.969 6.914 1 96 222 ASP B N 1
ATOM 5066 C CA . ASP B 1 222 ? 9.141 29.688 6.484 1 96 222 ASP B CA 1
ATOM 5067 C C . ASP B 1 222 ? 8.922 30.141 5.043 1 96 222 ASP B C 1
ATOM 5069 O O . ASP B 1 222 ? 8.43 31.234 4.797 1 96 222 ASP B O 1
ATOM 5073 N N . HIS B 1 223 ? 9.289 29.359 4.16 1 92.75 223 HIS B N 1
ATOM 5074 C CA . HIS B 1 223 ? 9.18 29.516 2.717 1 92.75 223 HIS B CA 1
ATOM 5075 C C . HIS B 1 223 ? 8.523 28.312 2.064 1 92.75 223 HIS B C 1
ATOM 5077 O O . HIS B 1 223 ? 8.617 27.203 2.578 1 92.75 223 HIS B O 1
ATOM 5083 N N . TYR B 1 224 ? 7.848 28.641 0.989 1 90.5 224 TYR B N 1
ATOM 5084 C CA . TYR B 1 224 ? 7.09 27.609 0.311 1 90.5 224 TYR B CA 1
ATOM 5085 C C . TYR B 1 224 ? 7.957 26.375 0.059 1 90.5 224 TYR B C 1
ATOM 5087 O O . TYR B 1 224 ? 7.5 25.234 0.218 1 90.5 224 TYR B O 1
ATOM 5095 N N . TYR B 1 225 ? 9.164 26.562 -0.291 1 93.25 225 TYR B N 1
ATOM 5096 C CA . TYR B 1 225 ? 10.055 25.469 -0.67 1 93.25 225 TYR B CA 1
ATOM 5097 C C . TYR B 1 225 ? 10.633 24.781 0.562 1 93.25 225 TYR B C 1
ATOM 5099 O O . TYR B 1 225 ? 11.445 23.859 0.445 1 93.25 225 TYR B O 1
ATOM 5107 N N . ASN B 1 226 ? 10.18 25.203 1.77 1 95.19 226 ASN B N 1
ATOM 5108 C CA . ASN B 1 226 ? 10.609 24.562 3.01 1 95.19 226 ASN B CA 1
ATOM 5109 C C . ASN B 1 226 ? 9.438 23.906 3.736 1 95.19 226 ASN B C 1
ATOM 5111 O O . ASN B 1 226 ? 9.516 23.641 4.934 1 95.19 226 ASN B O 1
ATOM 5115 N N . ASN B 1 227 ? 8.414 23.656 2.971 1 95.62 227 ASN B N 1
ATOM 5116 C CA . ASN B 1 227 ? 7.227 23.047 3.559 1 95.62 227 ASN B CA 1
ATOM 5117 C C . ASN B 1 227 ? 7.508 21.641 4.059 1 95.62 227 ASN B C 1
ATOM 5119 O O . ASN B 1 227 ? 6.879 21.172 5.012 1 95.62 227 ASN B O 1
ATOM 5123 N N . THR B 1 228 ? 8.43 20.984 3.432 1 97.94 228 THR B N 1
ATOM 5124 C CA . THR B 1 228 ? 8.805 19.641 3.885 1 97.94 228 THR B CA 1
ATOM 5125 C C . THR B 1 228 ? 9.375 19.688 5.297 1 97.94 228 THR B C 1
ATOM 5127 O O . THR B 1 228 ? 9.047 18.859 6.141 1 97.94 228 THR B O 1
ATOM 5130 N N . TYR B 1 229 ? 10.148 20.703 5.598 1 98.06 229 TYR B N 1
ATOM 5131 C CA . TYR B 1 229 ? 10.664 20.859 6.953 1 98.06 229 TYR B CA 1
ATOM 5132 C C . TYR B 1 229 ? 9.523 21.109 7.941 1 98.06 229 TYR B C 1
ATOM 5134 O O . TYR B 1 229 ? 9.57 20.656 9.078 1 98.06 229 TYR B O 1
ATOM 5142 N N . LYS B 1 230 ? 8.562 21.812 7.543 1 97.94 230 LYS B N 1
ATOM 5143 C CA . LYS B 1 230 ? 7.43 22.109 8.406 1 97.94 230 LYS B CA 1
ATOM 5144 C C . LYS B 1 230 ? 6.664 20.844 8.766 1 97.94 230 LYS B C 1
ATOM 5146 O O . LYS B 1 230 ? 6.289 20.641 9.93 1 97.94 230 LYS B O 1
ATOM 5151 N N . ILE B 1 231 ? 6.441 19.984 7.777 1 98 231 ILE B N 1
ATOM 5152 C CA .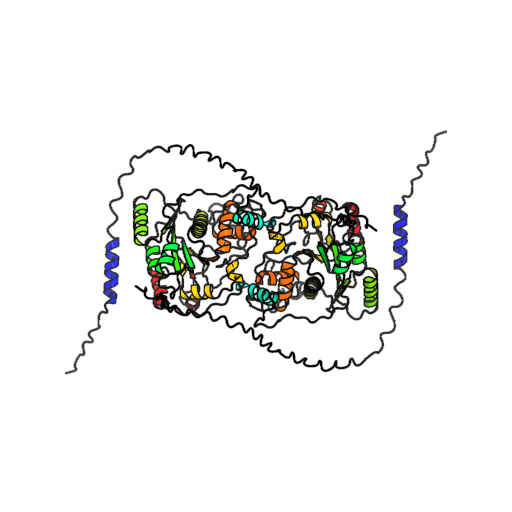 ILE B 1 231 ? 5.75 18.734 8.039 1 98 231 ILE B CA 1
ATOM 5153 C C . ILE B 1 231 ? 6.613 17.844 8.93 1 98 231 ILE B C 1
ATOM 5155 O O . ILE B 1 231 ? 6.109 17.203 9.859 1 98 231 ILE B O 1
ATOM 5159 N N . MET B 1 232 ? 7.91 17.781 8.648 1 98.31 232 MET B N 1
ATOM 5160 C CA . MET B 1 232 ? 8.828 17.031 9.508 1 98.31 232 MET B CA 1
ATOM 5161 C C . MET B 1 232 ? 8.766 17.531 10.945 1 98.31 232 MET B C 1
ATOM 5163 O O . MET B 1 232 ? 8.719 16.734 11.883 1 98.31 232 MET B O 1
ATOM 5167 N N . PHE B 1 233 ? 8.719 18.844 11.07 1 98.19 233 PHE B N 1
ATOM 5168 C CA . PHE B 1 233 ? 8.609 19.5 12.367 1 98.19 233 PHE B CA 1
ATOM 5169 C C . PHE B 1 233 ? 7.34 19.062 13.086 1 98.19 233 PHE B C 1
ATOM 5171 O O . PHE B 1 233 ? 7.391 18.641 14.242 1 98.19 233 PHE B O 1
ATOM 5178 N N . GLY B 1 234 ? 6.242 19.125 12.43 1 98.5 234 GLY B N 1
ATOM 5179 C CA . GLY B 1 234 ? 4.969 18.734 13.016 1 98.5 234 GLY B CA 1
ATOM 5180 C C . GLY B 1 234 ? 4.938 17.281 13.461 1 98.5 234 GLY B C 1
ATOM 5181 O O . GLY B 1 234 ? 4.484 16.984 14.57 1 98.5 234 GLY B O 1
ATOM 5182 N N . ILE B 1 235 ? 5.441 16.406 12.602 1 98.69 235 ILE B N 1
ATOM 5183 C CA . ILE B 1 235 ? 5.457 14.977 12.922 1 98.69 235 ILE B CA 1
ATOM 5184 C C . ILE B 1 235 ? 6.359 14.727 14.125 1 98.69 235 ILE B C 1
ATOM 5186 O O . ILE B 1 235 ? 5.977 14.016 15.055 1 98.69 235 ILE B O 1
ATOM 5190 N N . ASN B 1 236 ? 7.488 15.336 14.117 1 98.31 236 ASN B N 1
ATOM 5191 C CA . ASN B 1 236 ? 8.406 15.18 15.242 1 98.31 236 ASN B CA 1
ATOM 5192 C C . ASN B 1 236 ? 7.797 15.711 16.531 1 98.31 236 ASN B C 1
ATOM 5194 O O . ASN B 1 236 ? 7.918 15.07 17.578 1 98.31 236 ASN B O 1
ATOM 5198 N N . TRP B 1 237 ? 7.191 16.828 16.469 1 98.38 237 TRP B N 1
ATOM 5199 C CA . TRP B 1 237 ? 6.613 17.438 17.672 1 98.38 237 TRP B CA 1
ATOM 5200 C C . TRP B 1 237 ? 5.57 16.531 18.297 1 98.38 237 TRP B C 1
ATOM 5202 O O . TRP B 1 237 ? 5.598 16.281 19.516 1 98.38 237 TRP B O 1
ATOM 5212 N N . VAL B 1 238 ? 4.66 16.031 17.516 1 98.5 238 VAL B N 1
ATOM 5213 C CA . VAL B 1 238 ? 3.555 15.25 18.062 1 98.5 238 VAL B CA 1
ATOM 5214 C C . VAL B 1 238 ? 4.082 13.938 18.656 1 98.5 238 VAL B C 1
ATOM 5216 O O . VAL B 1 238 ? 3.627 13.492 19.703 1 98.5 238 VAL B O 1
ATOM 5219 N N . VAL B 1 239 ? 4.992 13.32 17.922 1 98.44 239 VAL B N 1
ATOM 5220 C CA . VAL B 1 239 ? 5.555 12.062 18.406 1 98.44 239 VAL B CA 1
ATOM 5221 C C . VAL B 1 239 ? 6.309 12.289 19.703 1 98.44 239 VAL B C 1
ATOM 5223 O O . VAL B 1 239 ? 6.285 11.438 20.609 1 98.44 239 VAL B O 1
ATOM 5226 N N . SER B 1 240 ? 6.879 13.461 19.906 1 97.75 240 SER B N 1
ATOM 5227 C CA . SER B 1 240 ? 7.727 13.766 21.047 1 97.75 240 SER B CA 1
ATOM 5228 C C . SER B 1 240 ? 6.898 14.234 22.234 1 97.75 240 SER B C 1
ATOM 5230 O O . SER B 1 240 ? 7.184 13.867 23.375 1 97.75 240 SER B O 1
ATOM 5232 N N . TYR B 1 241 ? 5.84 15 21.969 1 97.62 241 TYR B N 1
ATOM 5233 C CA . TYR B 1 241 ? 5.227 15.719 23.078 1 97.62 241 TYR B CA 1
ATOM 5234 C C . TYR B 1 241 ? 3.777 15.289 23.281 1 97.62 241 TYR B C 1
ATOM 5236 O O . TYR B 1 241 ? 3.174 15.57 24.312 1 97.62 241 TYR B O 1
ATOM 5244 N N . CYS B 1 242 ? 3.193 14.625 22.312 1 97.38 242 CYS B N 1
ATOM 5245 C CA . CYS B 1 242 ? 1.825 14.133 22.422 1 97.38 242 CYS B CA 1
ATOM 5246 C C . CYS B 1 242 ? 1.717 12.703 21.891 1 97.38 242 CYS B C 1
ATOM 5248 O O . CYS B 1 242 ? 0.87 12.414 21.047 1 97.38 242 CYS B O 1
ATOM 5250 N N . PRO B 1 243 ? 2.473 11.766 22.391 1 96.94 243 PRO B N 1
ATOM 5251 C CA . PRO B 1 243 ? 2.568 10.43 21.797 1 96.94 243 PRO B CA 1
ATOM 5252 C C . PRO B 1 243 ? 1.289 9.617 21.969 1 96.94 243 PRO B C 1
ATOM 5254 O O . PRO B 1 243 ? 1.118 8.578 21.328 1 96.94 243 PRO B O 1
ATOM 5257 N N . SER B 1 244 ? 0.419 10.07 22.781 1 96.19 244 SER B N 1
ATOM 5258 C CA . SER B 1 244 ? -0.75 9.258 23.094 1 96.19 244 SER B CA 1
ATOM 5259 C C . SER B 1 244 ? -1.94 9.633 22.219 1 96.19 244 SER B C 1
ATOM 5261 O O . SER B 1 244 ? -2.975 8.961 22.25 1 96.19 244 SER B O 1
ATOM 5263 N N . VAL B 1 245 ? -1.85 10.742 21.5 1 97.69 245 VAL B N 1
ATOM 5264 C CA . VAL B 1 245 ? -2.955 11.117 20.625 1 97.69 245 VAL B CA 1
ATOM 5265 C C . VAL B 1 245 ? -3.104 10.078 19.516 1 97.69 245 VAL B C 1
ATOM 5267 O O . VAL B 1 245 ? -2.121 9.703 18.875 1 97.69 245 VAL B O 1
ATOM 5270 N N . PRO B 1 246 ? -4.273 9.586 19.266 1 97.88 246 PRO B N 1
ATOM 5271 C CA . PRO B 1 246 ? -4.414 8.484 18.312 1 97.88 246 PRO B CA 1
ATOM 5272 C C . PRO B 1 246 ? -4.395 8.961 16.859 1 97.88 246 PRO B C 1
ATOM 5274 O O . PRO B 1 246 ? -3.906 8.25 15.977 1 97.88 246 PRO B O 1
ATOM 5277 N N . ILE B 1 247 ? -4.992 10.141 16.594 1 98.62 247 ILE B N 1
ATOM 5278 C CA . ILE B 1 247 ? -5.109 10.641 15.234 1 98.62 247 ILE B CA 1
ATOM 5279 C C . ILE B 1 247 ? -4.629 12.086 15.164 1 98.62 247 ILE B C 1
ATOM 5281 O O . ILE B 1 247 ? -4.91 12.883 16.062 1 98.62 247 ILE B O 1
ATOM 5285 N N . ILE B 1 248 ? -3.93 12.375 14.156 1 98.88 248 ILE B N 1
ATOM 5286 C CA . ILE B 1 248 ? -3.438 13.711 13.852 1 98.88 248 ILE B CA 1
ATOM 5287 C C . ILE B 1 248 ? -4.051 14.203 12.539 1 98.88 248 ILE B C 1
ATOM 5289 O O . ILE B 1 248 ? -4.184 13.438 11.586 1 98.88 248 ILE B O 1
ATOM 5293 N N . MET B 1 249 ? -4.434 15.375 12.523 1 98.88 249 MET B N 1
ATOM 5294 C CA . MET B 1 249 ? -4.891 16.016 11.289 1 98.88 249 MET B CA 1
ATOM 5295 C C . MET B 1 249 ? -3.988 17.188 10.914 1 98.88 249 MET B C 1
ATOM 5297 O O . MET B 1 249 ? -3.854 18.141 11.688 1 98.88 249 MET B O 1
ATOM 5301 N N . PHE B 1 250 ? -3.359 17.094 9.781 1 98.94 250 PHE B N 1
ATOM 5302 C CA . PHE B 1 250 ? -2.625 18.219 9.211 1 98.94 250 PHE B CA 1
ATOM 5303 C C . PHE B 1 250 ? -3.523 19.047 8.289 1 98.94 250 PHE B C 1
ATOM 5305 O O . PHE B 1 250 ? -4.297 18.484 7.508 1 98.94 250 PHE B O 1
ATOM 5312 N N . VAL B 1 251 ? -3.385 20.344 8.406 1 98.81 251 VAL B N 1
ATOM 5313 C CA . VAL B 1 251 ? -4.215 21.188 7.543 1 98.81 251 VAL B CA 1
ATOM 5314 C C . VAL B 1 251 ? -3.541 22.531 7.336 1 98.81 251 VAL B C 1
ATOM 5316 O O . VAL B 1 251 ? -2.869 23.047 8.234 1 98.81 251 VAL B O 1
ATOM 5319 N N . ASP B 1 252 ? -3.688 23.094 6.117 1 98.25 252 ASP B N 1
ATOM 5320 C CA . ASP B 1 252 ? -3.234 24.453 5.844 1 98.25 252 ASP B CA 1
ATOM 5321 C C . ASP B 1 252 ? -4.211 25.484 6.406 1 98.25 252 ASP B C 1
ATOM 5323 O O . ASP B 1 252 ? -5.398 25.203 6.559 1 98.25 252 ASP B O 1
ATOM 5327 N N . ASP B 1 253 ? -3.709 26.688 6.625 1 98.19 253 ASP B N 1
ATOM 5328 C CA . ASP B 1 253 ? -4.531 27.688 7.289 1 98.19 253 ASP B CA 1
ATOM 5329 C C . ASP B 1 253 ? -5.496 28.344 6.301 1 98.19 253 ASP B C 1
ATOM 5331 O O . ASP B 1 253 ? -6.281 29.219 6.68 1 98.19 253 ASP B O 1
ATOM 5335 N N . ASP B 1 254 ? -5.422 27.953 5.004 1 97.75 254 ASP B N 1
ATOM 5336 C CA . ASP B 1 254 ? -6.375 28.484 4.035 1 97.75 254 ASP B CA 1
ATOM 5337 C C . ASP B 1 254 ? -7.453 27.453 3.703 1 97.75 254 ASP B C 1
ATOM 5339 O O . ASP B 1 254 ? -8.031 27.484 2.615 1 97.75 254 ASP B O 1
ATOM 5343 N N . TYR B 1 255 ? -7.695 26.516 4.578 1 98.38 255 TYR B N 1
ATOM 5344 C CA . TYR B 1 255 ? -8.773 25.547 4.477 1 98.38 255 TYR B CA 1
ATOM 5345 C C . TYR B 1 255 ? -9.914 25.906 5.43 1 98.38 255 TYR B C 1
ATOM 5347 O O . TYR B 1 255 ? -9.688 26.516 6.477 1 98.38 255 TYR B O 1
ATOM 5355 N N . PHE B 1 256 ? -11.102 25.547 5.082 1 98.5 256 PHE B N 1
ATOM 5356 C CA . PHE B 1 256 ? -12.219 25.438 6.016 1 98.5 256 PHE B CA 1
ATOM 5357 C C . PHE B 1 256 ? -12.43 23.984 6.43 1 98.5 256 PHE B C 1
ATOM 5359 O O . PHE B 1 256 ? -12.477 23.094 5.582 1 98.5 256 PHE B O 1
ATOM 5366 N N . ILE B 1 257 ? -12.539 23.766 7.664 1 98.62 257 ILE B N 1
ATOM 5367 C CA . ILE B 1 257 ? -12.789 22.438 8.219 1 98.62 257 ILE B CA 1
ATOM 5368 C C . ILE B 1 257 ? -14.219 22.359 8.766 1 98.62 257 ILE B C 1
ATOM 5370 O O . ILE B 1 257 ? -14.672 23.281 9.461 1 98.62 257 ILE B O 1
ATOM 5374 N N . TYR B 1 258 ? -14.922 21.359 8.422 1 98.56 258 TYR B N 1
ATOM 5375 C CA . TYR B 1 258 ? -16.234 21.109 9 1 98.56 258 TYR B CA 1
ATOM 5376 C C . TYR B 1 258 ? -16.141 20.109 10.156 1 98.56 258 TYR B C 1
ATOM 5378 O O . TYR B 1 258 ? -16.172 18.906 9.945 1 98.56 258 TYR B O 1
ATOM 5386 N N . PRO B 1 259 ? -16.156 20.625 11.398 1 98.44 259 PRO B N 1
ATOM 5387 C CA . PRO B 1 259 ? -15.836 19.781 12.555 1 98.44 259 PRO B CA 1
ATOM 5388 C C . PRO B 1 259 ? -16.75 18.562 12.672 1 98.44 259 PRO B C 1
ATOM 5390 O O . PRO B 1 259 ? -16.281 17.453 12.945 1 98.44 259 PRO B O 1
ATOM 5393 N N . LYS B 1 260 ? -18.016 18.703 12.445 1 98.06 260 LYS B N 1
ATOM 5394 C CA . LYS B 1 260 ? -18.969 17.609 12.586 1 98.06 260 LYS B CA 1
ATOM 5395 C C . LYS B 1 260 ? -18.625 16.453 11.672 1 98.06 260 LYS B C 1
ATOM 5397 O O . LYS B 1 260 ? -18.609 15.289 12.109 1 98.06 260 LYS B O 1
ATOM 5402 N N . ASN B 1 261 ? -18.297 16.734 10.445 1 98.31 261 ASN B N 1
ATOM 5403 C CA . ASN B 1 261 ? -17.984 15.688 9.477 1 98.31 261 ASN B CA 1
ATOM 5404 C C . ASN B 1 261 ? -16.609 15.07 9.727 1 98.31 261 ASN B C 1
ATOM 5406 O O . ASN B 1 261 ? -16.391 13.898 9.438 1 98.31 261 ASN B O 1
ATOM 5410 N N . VAL B 1 262 ? -15.68 15.867 10.273 1 98.69 262 VAL B N 1
ATOM 5411 C CA . VAL B 1 262 ? -14.391 15.312 10.672 1 98.69 262 VAL B CA 1
ATOM 5412 C C . VAL B 1 262 ? -14.594 14.258 11.758 1 98.69 262 VAL B C 1
ATOM 5414 O O . VAL B 1 262 ? -14.055 13.156 11.672 1 98.69 262 VAL B O 1
ATOM 5417 N N . ILE B 1 263 ? -15.398 14.625 12.766 1 98.38 263 ILE B N 1
ATOM 5418 C CA . ILE B 1 263 ? -15.656 13.703 13.867 1 98.38 263 ILE B CA 1
ATOM 5419 C C . ILE B 1 263 ? -16.375 12.461 13.344 1 98.38 263 ILE B C 1
ATOM 5421 O O . ILE B 1 263 ? -16.047 11.336 13.734 1 98.38 263 ILE B O 1
ATOM 5425 N N . ALA B 1 264 ? -17.328 12.641 12.445 1 98.19 264 ALA B N 1
ATOM 5426 C CA . ALA B 1 264 ? -18.047 11.516 11.852 1 98.19 264 ALA B CA 1
ATOM 5427 C C . ALA B 1 264 ? -17.078 10.57 11.141 1 98.19 264 ALA B C 1
ATOM 5429 O O . ALA B 1 264 ? -17.203 9.344 11.25 1 98.19 264 ALA B O 1
ATOM 5430 N N . TYR B 1 265 ? -16.141 11.086 10.461 1 98.19 265 TYR B N 1
ATOM 5431 C CA . TYR B 1 265 ? -15.164 10.289 9.727 1 98.19 265 TYR B CA 1
ATOM 5432 C C . TYR B 1 265 ? -14.273 9.508 10.68 1 98.19 265 TYR B C 1
ATOM 5434 O O . TYR B 1 265 ? -14.141 8.281 10.555 1 98.19 265 TYR B O 1
ATOM 5442 N N . ILE B 1 266 ? -13.664 10.203 11.625 1 97.75 266 ILE B N 1
ATOM 5443 C CA . ILE B 1 266 ? -12.68 9.57 12.508 1 97.75 266 ILE B CA 1
ATOM 5444 C C . ILE B 1 266 ? -13.359 8.508 13.359 1 97.75 266 ILE B C 1
ATOM 5446 O O . ILE B 1 266 ? -12.781 7.453 13.625 1 97.75 266 ILE B O 1
ATOM 5450 N N . GLU B 1 267 ? -14.562 8.805 13.82 1 97.31 267 GLU B N 1
ATOM 5451 C CA . GLU B 1 267 ? -15.273 7.848 14.664 1 97.31 267 GLU B CA 1
ATOM 5452 C C . GLU B 1 267 ? -15.812 6.684 13.836 1 97.31 267 GLU B C 1
ATOM 5454 O O . GLU B 1 267 ? -16.172 5.641 14.391 1 97.31 267 GLU B O 1
ATOM 5459 N N . GLY B 1 268 ? -15.859 6.824 12.508 1 97 268 GLY B N 1
ATOM 5460 C CA . GLY B 1 268 ? -16.328 5.762 11.625 1 97 268 GLY B CA 1
ATOM 5461 C C . GLY B 1 268 ? -15.219 4.816 11.203 1 97 268 GLY B C 1
ATOM 5462 O O . GLY B 1 268 ? -15.484 3.732 10.68 1 97 268 GLY B O 1
ATOM 5463 N N . LEU B 1 269 ? -14.031 5.09 11.453 1 97.69 269 LEU B N 1
ATOM 5464 C CA . LEU B 1 269 ? -12.891 4.266 11.07 1 97.69 269 LEU B CA 1
ATOM 5465 C C . LEU B 1 269 ? -12.82 3.006 11.922 1 97.69 269 LEU B C 1
ATOM 5467 O O . LEU B 1 269 ? -12.977 3.07 13.148 1 97.69 269 LEU B O 1
ATOM 5471 N N . SER B 1 270 ? -12.609 1.86 11.289 1 97.5 270 SER B N 1
ATOM 5472 C CA . SER B 1 270 ? -12.352 0.625 12.023 1 97.5 270 SER B CA 1
ATOM 5473 C C . SER B 1 270 ? -10.969 0.645 12.672 1 97.5 270 SER B C 1
ATOM 5475 O O . SER B 1 270 ? -10.141 1.497 12.352 1 97.5 270 SER B O 1
ATOM 5477 N N . THR B 1 271 ? -10.797 -0.27 13.555 1 96.44 271 THR B N 1
ATOM 5478 C CA . THR B 1 271 ? -9.484 -0.424 14.18 1 96.44 271 THR B CA 1
ATOM 5479 C C . THR B 1 271 ? -8.422 -0.734 13.133 1 96.44 271 THR B C 1
ATOM 5481 O O . THR B 1 271 ? -7.301 -0.219 13.211 1 96.44 271 THR B O 1
ATOM 5484 N N . GLU B 1 272 ? -8.75 -1.538 12.148 1 95.94 272 GLU B N 1
ATOM 5485 C CA . GLU B 1 272 ? -7.824 -1.931 11.086 1 95.94 272 GLU B CA 1
ATOM 5486 C C . GLU B 1 272 ? -7.391 -0.726 10.258 1 95.94 272 GLU B C 1
ATOM 5488 O O . GLU B 1 272 ? -6.207 -0.563 9.961 1 95.94 272 GLU B O 1
ATOM 5493 N N . LEU B 1 273 ? -8.289 0.117 9.969 1 97.69 273 LEU B N 1
ATOM 5494 C CA . LEU B 1 273 ? -7.988 1.286 9.148 1 97.69 273 LEU B CA 1
ATOM 5495 C C . LEU B 1 273 ? -7.215 2.326 9.953 1 97.69 273 LEU B C 1
ATOM 5497 O O . LEU B 1 273 ? -6.301 2.969 9.43 1 97.69 273 LEU B O 1
ATOM 5501 N N . ARG B 1 274 ? -7.535 2.471 11.219 1 97.19 274 ARG B N 1
ATOM 5502 C CA . ARG B 1 274 ? -6.875 3.449 12.078 1 97.19 274 ARG B CA 1
ATOM 5503 C C . ARG B 1 274 ? -5.387 3.143 12.211 1 97.19 274 ARG B C 1
ATOM 5505 O O . ARG B 1 274 ? -4.562 4.055 12.281 1 97.19 274 ARG B O 1
ATOM 5512 N N . GLU B 1 275 ? -5.086 1.959 12.172 1 95.5 275 GLU B N 1
ATOM 5513 C CA . GLU B 1 275 ? -3.711 1.535 12.414 1 95.5 275 GLU B CA 1
ATOM 5514 C C . GLU B 1 275 ? -2.795 1.945 11.258 1 95.5 275 GLU B C 1
ATOM 5516 O O . GLU B 1 275 ? -1.606 2.195 11.469 1 95.5 275 GLU B O 1
ATOM 5521 N N . ILE B 1 276 ? -3.326 2.025 10.125 1 97 276 ILE B N 1
ATOM 5522 C CA . ILE B 1 276 ? -2.498 2.301 8.953 1 97 276 ILE B CA 1
ATOM 5523 C C . ILE B 1 276 ? -2.926 3.619 8.32 1 97 276 ILE B C 1
ATOM 5525 O O . ILE B 1 276 ? -2.631 3.873 7.148 1 97 276 ILE B O 1
ATOM 5529 N N . LEU B 1 277 ? -3.498 4.445 9.062 1 98.38 277 LEU B N 1
ATOM 5530 C CA . LEU B 1 277 ? -4.242 5.59 8.555 1 98.38 277 LEU B CA 1
ATOM 5531 C C . LEU B 1 277 ? -3.295 6.656 8.008 1 98.38 277 LEU B C 1
ATOM 5533 O O . LEU B 1 277 ? -2.432 7.152 8.734 1 98.38 277 LEU B O 1
ATOM 5537 N N . ILE B 1 278 ? -3.41 6.98 6.809 1 98.75 278 ILE B N 1
ATOM 5538 C CA . ILE B 1 278 ? -3.082 8.242 6.145 1 98.75 278 ILE B CA 1
ATOM 5539 C C . ILE B 1 278 ? -4.09 8.516 5.031 1 98.75 278 ILE B C 1
ATOM 5541 O O . ILE B 1 278 ? -4.211 7.73 4.086 1 98.75 278 ILE B O 1
ATOM 5545 N N . SER B 1 279 ? -4.844 9.516 5.242 1 98.56 279 SER B N 1
ATOM 5546 C CA . SER B 1 279 ? -5.945 9.734 4.312 1 98.56 279 SER B CA 1
ATOM 5547 C C . SER B 1 279 ? -6.105 11.211 3.973 1 98.56 279 SER B C 1
ATOM 5549 O O . SER B 1 279 ? -5.742 12.078 4.77 1 98.56 279 SER B O 1
ATOM 5551 N N . GLY B 1 280 ? -6.508 11.547 2.91 1 98.06 280 GLY B N 1
ATOM 5552 C CA . GLY B 1 280 ? -6.75 12.844 2.297 1 98.06 280 GLY B CA 1
ATOM 5553 C C . GLY B 1 280 ? -7.02 12.758 0.807 1 98.06 280 GLY B C 1
ATOM 5554 O O . GLY B 1 280 ? -7.504 11.734 0.316 1 98.06 280 GLY B O 1
ATOM 5555 N N . TYR B 1 281 ? -6.895 13.836 0.163 1 97.19 281 TYR B N 1
ATOM 5556 C CA . TYR B 1 281 ? -6.969 13.781 -1.293 1 97.19 281 TYR B CA 1
ATOM 5557 C C . TYR B 1 281 ? -5.715 13.148 -1.88 1 97.19 281 TYR B C 1
ATOM 5559 O O . TYR B 1 281 ? -4.613 13.688 -1.736 1 97.19 281 TYR B O 1
ATOM 5567 N N . VAL B 1 282 ? -5.848 12.031 -2.594 1 97 282 VAL B N 1
ATOM 5568 C CA . VAL B 1 282 ? -4.688 11.297 -3.084 1 97 282 VAL B CA 1
ATOM 5569 C C . VAL B 1 282 ? -4.496 11.57 -4.574 1 97 282 VAL B C 1
ATOM 5571 O O . VAL B 1 282 ? -5.441 11.461 -5.359 1 97 282 VAL B O 1
ATOM 5574 N N . TRP B 1 283 ? -3.24 11.922 -4.895 1 94.69 283 TRP B N 1
ATOM 5575 C CA . TRP B 1 283 ? -2.795 11.984 -6.285 1 94.69 283 TRP B CA 1
ATOM 5576 C C . TRP B 1 283 ? -2.141 10.68 -6.711 1 94.69 283 TRP B C 1
ATOM 5578 O O . TRP B 1 283 ? -1.154 10.242 -6.109 1 94.69 283 TRP B O 1
ATOM 5588 N N . TYR B 1 284 ? -2.545 9.945 -7.758 1 90.75 284 TYR B N 1
ATOM 5589 C CA . TYR B 1 284 ? -2.037 8.625 -8.117 1 90.75 284 TYR B CA 1
ATOM 5590 C C . TYR B 1 284 ? -1.082 8.711 -9.305 1 90.75 284 TYR B C 1
ATOM 5592 O O . TYR B 1 284 ? -0.177 7.887 -9.445 1 90.75 284 TYR B O 1
ATOM 5600 N N . ASN B 1 285 ? -1.189 9.609 -10.227 1 87.56 285 ASN B N 1
ATOM 5601 C CA . ASN B 1 285 ? -0.43 9.602 -11.477 1 87.56 285 ASN B CA 1
ATOM 5602 C C . ASN B 1 285 ? 0.182 10.969 -11.773 1 87.56 285 ASN B C 1
ATOM 5604 O O . ASN B 1 285 ? 0.194 11.406 -12.922 1 87.56 285 ASN B O 1
ATOM 5608 N N . ALA B 1 286 ? 0.623 11.477 -10.672 1 92 286 ALA B N 1
ATOM 5609 C CA . ALA B 1 286 ? 1.235 12.789 -10.875 1 92 286 ALA B CA 1
ATOM 5610 C C . ALA B 1 286 ? 2.656 12.656 -11.414 1 92 286 ALA B C 1
ATOM 5612 O O . ALA B 1 286 ? 3.373 11.719 -11.062 1 92 286 ALA B O 1
ATOM 5613 N N . LYS B 1 287 ? 3.047 13.602 -12.266 1 93.69 287 LYS B N 1
ATOM 5614 C CA . LYS B 1 287 ? 4.383 13.617 -12.859 1 93.69 287 LYS B CA 1
ATOM 5615 C C . LYS B 1 287 ? 5.133 14.891 -12.484 1 93.69 287 LYS B C 1
ATOM 5617 O O . LYS B 1 287 ? 4.535 15.961 -12.375 1 93.69 287 LYS B O 1
ATOM 5622 N N . PRO B 1 288 ? 6.426 14.742 -12.312 1 94.44 288 PRO B N 1
ATOM 5623 C CA . PRO B 1 288 ? 7.207 15.961 -12.078 1 94.44 288 PRO B CA 1
ATOM 5624 C C . PRO B 1 288 ? 7.16 16.922 -13.258 1 94.44 288 PRO B C 1
ATOM 5626 O O . PRO B 1 288 ? 7.176 16.5 -14.414 1 94.44 288 PRO B O 1
ATOM 5629 N N . VAL B 1 289 ? 7.027 18.172 -12.93 1 92.12 289 VAL B N 1
ATOM 5630 C CA . VAL B 1 289 ? 7.094 19.203 -13.953 1 92.12 289 VAL B CA 1
ATOM 5631 C C . VAL B 1 289 ? 8.547 19.5 -14.297 1 92.12 289 VAL B C 1
ATOM 5633 O O . VAL B 1 289 ? 9.336 19.891 -13.43 1 92.12 289 VAL B O 1
ATOM 5636 N N . ARG B 1 290 ? 8.867 19.281 -15.484 1 91.06 290 ARG B N 1
ATOM 5637 C CA . ARG B 1 290 ? 10.242 19.531 -15.922 1 91.06 290 ARG B CA 1
ATOM 5638 C C . ARG B 1 290 ? 10.367 20.875 -16.625 1 91.06 290 ARG B C 1
ATOM 5640 O O . ARG B 1 290 ? 9.422 21.328 -17.297 1 91.06 290 ARG B O 1
ATOM 5647 N N . LYS B 1 291 ? 11.438 21.562 -16.328 1 77.69 291 LYS B N 1
ATOM 5648 C CA . LYS B 1 291 ? 11.688 22.875 -16.938 1 77.69 291 LYS B CA 1
ATOM 5649 C C . LYS B 1 291 ? 11.578 22.812 -18.453 1 77.69 291 LYS B C 1
ATOM 5651 O O . LYS B 1 291 ? 12.203 21.969 -19.094 1 77.69 291 LYS B O 1
ATOM 5656 N N . GLN B 1 292 ? 10.375 23.438 -18.766 1 66.19 292 GLN B N 1
ATOM 5657 C CA . GLN B 1 292 ? 10.273 23.656 -20.203 1 66.19 292 GLN B CA 1
ATOM 5658 C C . GLN B 1 292 ? 10.688 25.078 -20.578 1 66.19 292 GLN B C 1
ATOM 5660 O O . GLN B 1 292 ? 10.07 26.047 -20.141 1 66.19 292 GLN B O 1
ATOM 5665 N N . GLY B 1 293 ? 11.766 25.297 -21.016 1 60.31 293 GLY B N 1
ATOM 5666 C CA . GLY B 1 293 ? 12.188 26.594 -21.531 1 60.31 293 GLY B CA 1
ATOM 5667 C C . GLY B 1 293 ? 12.57 27.562 -20.438 1 60.31 293 GLY B C 1
ATOM 5668 O O . GLY B 1 293 ? 13.102 27.172 -19.406 1 60.31 293 GLY B O 1
ATOM 5669 N N . ARG B 1 294 ? 12.258 29.062 -20.547 1 59.44 294 ARG B N 1
ATOM 5670 C CA . ARG B 1 294 ? 12.844 30.172 -19.828 1 59.44 294 ARG B CA 1
ATOM 5671 C C . ARG B 1 294 ? 12.039 30.484 -18.562 1 59.44 294 ARG B C 1
ATOM 5673 O O . ARG B 1 294 ? 12.508 31.203 -17.688 1 59.44 294 ARG B O 1
ATOM 5680 N N . ASN B 1 295 ? 10.781 30.016 -18.484 1 58.44 295 ASN B N 1
ATOM 5681 C CA . ASN B 1 295 ? 10.039 30.422 -17.297 1 58.44 295 ASN B CA 1
ATOM 5682 C C . ASN B 1 295 ? 9.641 29.219 -16.453 1 58.44 295 ASN B C 1
ATOM 5684 O O . ASN B 1 295 ? 8.656 28.547 -16.75 1 58.44 295 ASN B O 1
ATOM 5688 N N . PRO B 1 296 ? 10.492 29.016 -15.336 1 64.5 296 PRO B N 1
ATOM 5689 C CA . PRO B 1 296 ? 10.18 27.828 -14.547 1 64.5 296 PRO B CA 1
ATOM 5690 C C . PRO B 1 296 ? 8.953 28.016 -13.648 1 64.5 296 PRO B C 1
ATOM 5692 O O . PRO B 1 296 ? 8.773 29.078 -13.062 1 64.5 296 PRO B O 1
ATOM 5695 N N . ASN B 1 297 ? 7.922 27.125 -13.703 1 77.62 297 ASN B N 1
ATOM 5696 C CA . ASN B 1 297 ? 6.793 27.062 -12.789 1 77.62 297 ASN B CA 1
ATOM 5697 C C . ASN B 1 297 ? 7.23 26.625 -11.391 1 77.62 297 ASN B C 1
ATOM 5699 O O . ASN B 1 297 ? 8.305 26.047 -11.227 1 77.62 297 ASN B O 1
ATOM 5703 N N . LYS B 1 298 ? 6.562 27.141 -10.305 1 83.19 298 LYS B N 1
ATOM 5704 C CA . LYS B 1 298 ? 6.918 26.906 -8.906 1 83.19 298 LYS B CA 1
ATOM 5705 C C . LYS B 1 298 ? 7.016 25.406 -8.609 1 83.19 298 LYS B C 1
ATOM 5707 O O . LYS B 1 298 ? 7.586 25.016 -7.594 1 83.19 298 LYS B O 1
ATOM 5712 N N . TRP B 1 299 ? 6.594 24.594 -9.562 1 87.38 299 TRP B N 1
ATOM 5713 C CA . TRP B 1 299 ? 6.566 23.156 -9.32 1 87.38 299 TRP B CA 1
ATOM 5714 C C . TRP B 1 299 ? 7.648 22.438 -10.125 1 87.38 299 TRP B C 1
ATOM 5716 O O . TRP B 1 299 ? 7.727 21.203 -10.133 1 87.38 299 TRP B O 1
ATOM 5726 N N . SER B 1 300 ? 8.469 23.203 -10.758 1 91.19 300 SER B N 1
ATOM 5727 C CA . SER B 1 300 ? 9.508 22.594 -11.586 1 91.19 300 SER B CA 1
ATOM 5728 C C . SER B 1 300 ? 10.555 21.891 -10.727 1 91.19 300 SER B C 1
ATOM 5730 O O . SER B 1 300 ? 11 22.422 -9.711 1 91.19 300 SER B O 1
ATOM 5732 N N . VAL B 1 301 ? 10.875 20.688 -11.102 1 92.31 301 VAL B N 1
ATOM 5733 C CA . VAL B 1 301 ? 11.883 19.891 -10.406 1 92.31 301 VAL B CA 1
ATOM 5734 C C . VAL B 1 301 ? 12.859 19.281 -11.414 1 92.31 301 VAL B C 1
ATOM 5736 O O . VAL B 1 301 ? 12.438 18.672 -12.391 1 92.31 301 VAL B O 1
ATOM 5739 N N . ASP B 1 302 ? 14.18 19.438 -11.172 1 91 302 ASP B N 1
ATOM 5740 C CA . ASP B 1 302 ? 15.18 18.906 -12.094 1 91 302 ASP B CA 1
ATOM 5741 C C . ASP B 1 302 ? 15.461 17.422 -11.805 1 91 302 ASP B C 1
ATOM 5743 O O . ASP B 1 302 ? 15.078 16.906 -10.758 1 91 302 ASP B O 1
ATOM 5747 N N . ARG B 1 303 ? 16.172 16.812 -12.695 1 92.06 303 ARG B N 1
ATOM 5748 C CA . ARG B 1 303 ? 16.406 15.375 -12.617 1 92.06 303 ARG B CA 1
ATOM 5749 C C . ARG B 1 303 ? 17.375 15.039 -11.5 1 92.06 303 ARG B C 1
ATOM 5751 O O . ARG B 1 303 ? 17.391 13.922 -10.984 1 92.06 303 ARG B O 1
ATOM 5758 N N . ASN B 1 304 ? 18.172 15.969 -11.109 1 91.38 304 ASN B N 1
ATOM 5759 C CA . ASN B 1 304 ? 19.078 15.758 -9.977 1 91.38 304 ASN B CA 1
ATOM 5760 C C . ASN B 1 304 ? 18.297 15.695 -8.656 1 91.38 304 ASN B C 1
ATOM 5762 O O . ASN B 1 304 ? 18.656 14.945 -7.754 1 91.38 304 ASN B O 1
ATOM 5766 N N . GLU B 1 305 ? 17.297 16.547 -8.602 1 92.5 305 GLU B N 1
ATOM 5767 C CA . GLU B 1 305 ? 16.438 16.547 -7.41 1 92.5 305 GLU B CA 1
ATOM 5768 C C . GLU B 1 305 ? 15.547 15.32 -7.363 1 92.5 305 GLU B C 1
ATOM 5770 O O . GLU B 1 305 ? 15.445 14.656 -6.328 1 92.5 305 GLU B O 1
ATOM 5775 N N . TYR B 1 306 ? 15.031 15.031 -8.422 1 95.56 306 TYR B N 1
ATOM 5776 C CA . TYR B 1 306 ? 14.172 13.859 -8.539 1 95.56 306 TYR B CA 1
ATOM 5777 C C . TYR B 1 306 ? 14.312 13.219 -9.914 1 95.56 306 TYR B C 1
ATOM 5779 O O . TYR B 1 306 ? 13.68 13.648 -10.883 1 95.56 306 TYR B O 1
ATOM 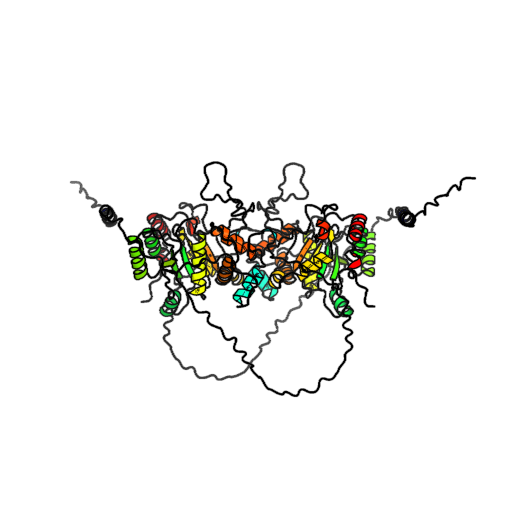5787 N N . PRO B 1 307 ? 14.906 12.109 -10.008 1 93.94 307 PRO B N 1
ATOM 5788 C CA . PRO B 1 307 ? 15.305 11.562 -11.312 1 93.94 307 PRO B CA 1
ATOM 5789 C C . PRO B 1 307 ? 14.188 10.781 -11.992 1 93.94 307 PRO B C 1
ATOM 5791 O O . PRO B 1 307 ? 14.25 10.531 -13.195 1 93.94 307 PRO B O 1
ATOM 5794 N N . LEU B 1 308 ? 13.172 10.422 -11.328 1 93.56 308 LEU B N 1
ATOM 5795 C CA . LEU B 1 308 ? 12.148 9.539 -11.891 1 93.56 308 LEU B CA 1
ATOM 5796 C C . LEU B 1 308 ? 11.102 10.336 -12.664 1 93.56 308 LEU B C 1
ATOM 5798 O O . LEU B 1 308 ? 11.078 11.562 -12.586 1 93.56 308 LEU B O 1
ATOM 5802 N N . ASN B 1 309 ? 10.266 9.594 -13.445 1 92.56 309 ASN B N 1
ATOM 5803 C CA . ASN B 1 309 ? 9.336 10.242 -14.359 1 92.56 309 ASN B CA 1
ATOM 5804 C C . ASN B 1 309 ? 7.922 10.297 -13.773 1 92.56 309 ASN B C 1
ATOM 5806 O O . ASN B 1 309 ? 7.02 10.867 -14.391 1 92.56 309 ASN B O 1
ATOM 5810 N N . SER B 1 310 ? 7.762 9.719 -12.648 1 93.75 310 SER B N 1
ATOM 5811 C CA . SER B 1 310 ? 6.469 9.758 -11.977 1 93.75 310 SER B CA 1
ATOM 5812 C C . SER B 1 310 ? 6.633 9.75 -10.461 1 93.75 310 SER B C 1
ATOM 5814 O O . SER B 1 310 ? 7.566 9.141 -9.93 1 93.75 310 SER B O 1
ATOM 5816 N N . TYR B 1 311 ? 5.773 10.492 -9.844 1 95.75 311 TYR B N 1
ATOM 5817 C CA . TYR B 1 311 ? 5.711 10.414 -8.391 1 95.75 311 TYR B CA 1
ATOM 5818 C C . TYR B 1 311 ? 4.91 9.195 -7.945 1 95.75 311 TYR B C 1
ATOM 5820 O O . TYR B 1 311 ? 3.975 8.773 -8.633 1 95.75 311 TYR B O 1
ATOM 5828 N N . PRO B 1 312 ? 5.312 8.578 -6.852 1 96.12 312 PRO B N 1
ATOM 5829 C CA . PRO B 1 312 ? 4.367 7.633 -6.25 1 96.12 312 PRO B CA 1
ATOM 5830 C C . PRO B 1 312 ? 3.09 8.305 -5.758 1 96.12 312 PRO B C 1
ATOM 5832 O O . PRO B 1 312 ? 3.041 9.531 -5.641 1 96.12 312 PRO B O 1
ATOM 5835 N N . PRO B 1 313 ? 2.002 7.488 -5.516 1 95.94 313 PRO B N 1
ATOM 5836 C CA . PRO B 1 313 ? 0.797 8.086 -4.938 1 95.94 313 PRO B CA 1
ATOM 5837 C C . PRO B 1 313 ? 1.077 8.836 -3.635 1 95.94 313 PRO B C 1
ATOM 5839 O O . PRO B 1 313 ? 1.854 8.359 -2.801 1 95.94 313 PRO B O 1
ATOM 5842 N N . TYR B 1 314 ? 0.508 9.969 -3.543 1 97.75 314 TYR B N 1
ATOM 5843 C CA . TYR B 1 314 ? 0.717 10.758 -2.332 1 97.75 314 TYR B CA 1
ATOM 5844 C C . TYR B 1 314 ? -0.552 11.508 -1.942 1 97.75 314 TYR B C 1
ATOM 5846 O O . TYR B 1 314 ? -1.425 11.742 -2.781 1 97.75 314 TYR B O 1
ATOM 5854 N N . VAL B 1 315 ? -0.679 11.812 -0.674 1 98.12 315 VAL B N 1
ATOM 5855 C CA . VAL B 1 315 ? -1.791 12.586 -0.137 1 98.12 315 VAL B CA 1
ATOM 5856 C C . VAL B 1 315 ? -1.458 14.078 -0.2 1 98.12 315 VAL B C 1
ATOM 5858 O O . VAL B 1 315 ? -0.372 14.492 0.208 1 98.12 315 VAL B O 1
ATOM 5861 N N . ALA B 1 316 ? -2.379 14.812 -0.72 1 97.56 316 ALA B N 1
ATOM 5862 C CA . ALA B 1 316 ? -2.166 16.266 -0.75 1 97.56 316 ALA B CA 1
ATOM 5863 C C . ALA B 1 316 ? -1.926 16.812 0.654 1 97.56 316 ALA B C 1
ATOM 5865 O O . ALA B 1 316 ? -2.596 16.406 1.607 1 97.56 316 ALA B O 1
ATOM 5866 N N . ALA B 1 317 ? -1.03 17.75 0.704 1 97.25 317 ALA B N 1
ATOM 5867 C CA . ALA B 1 317 ? -0.564 18.203 2.01 1 97.25 317 ALA B CA 1
ATOM 5868 C C . ALA B 1 317 ? -1.559 19.188 2.633 1 97.25 317 ALA B C 1
ATOM 5870 O O . ALA B 1 317 ? -1.473 19.484 3.824 1 97.25 317 ALA B O 1
ATOM 5871 N N . GLY B 1 318 ? -2.465 19.672 1.912 1 97.44 318 GLY B N 1
ATOM 5872 C CA . GLY B 1 318 ? -3.389 20.688 2.406 1 97.44 318 GLY B CA 1
ATOM 5873 C C . GLY B 1 318 ? -4.203 20.219 3.596 1 97.44 318 GLY B C 1
ATOM 5874 O O . GLY B 1 318 ? -4.426 20.969 4.539 1 97.44 318 GLY B O 1
ATOM 5875 N N . ASN B 1 319 ? -4.688 19.062 3.52 1 98.56 319 ASN B N 1
ATOM 5876 C CA . ASN B 1 319 ? -5.395 18.422 4.625 1 98.56 319 ASN B CA 1
ATOM 5877 C C . ASN B 1 319 ? -5.289 16.906 4.551 1 98.56 319 ASN B C 1
ATOM 5879 O O . ASN B 1 319 ? -5.656 16.297 3.543 1 98.56 319 ASN B O 1
ATOM 5883 N N . PHE B 1 320 ? -4.75 16.297 5.574 1 98.75 320 PHE B N 1
ATOM 5884 C CA . PHE B 1 320 ? -4.738 14.844 5.633 1 98.75 320 PHE B CA 1
ATOM 5885 C C . PHE B 1 320 ? -4.734 14.367 7.082 1 98.75 320 PHE B C 1
ATOM 5887 O O . PHE B 1 320 ? -4.41 15.125 7.992 1 98.75 320 PHE B O 1
ATOM 5894 N N . PHE B 1 321 ? -5.164 13.164 7.277 1 98.88 321 PHE B N 1
ATOM 5895 C CA . PHE B 1 321 ? -5.211 12.484 8.57 1 98.88 321 PHE B CA 1
ATOM 5896 C C . PHE B 1 321 ? -4.094 11.461 8.68 1 98.88 321 PHE B C 1
ATOM 5898 O O . PHE B 1 321 ? -3.715 10.828 7.688 1 98.88 321 PHE B O 1
ATOM 5905 N N . LEU B 1 322 ? -3.627 11.328 9.844 1 98.88 322 LEU B N 1
ATOM 5906 C CA . LEU B 1 322 ? -2.482 10.461 10.102 1 98.88 322 LEU B CA 1
ATOM 5907 C C . LEU B 1 322 ? -2.625 9.758 11.445 1 98.88 322 LEU B C 1
ATOM 5909 O O . LEU B 1 322 ? -2.953 10.391 12.453 1 98.88 322 LEU B O 1
ATOM 5913 N N . SER B 1 323 ? -2.447 8.453 11.484 1 98.75 323 SER B N 1
ATOM 5914 C CA . SER B 1 323 ? -2.422 7.738 12.75 1 98.75 323 SER B CA 1
ATOM 5915 C C . SER B 1 323 ? -1.104 7.961 13.484 1 98.75 323 SER B C 1
ATOM 5917 O O . SER B 1 323 ? -0.073 8.211 12.859 1 98.75 323 SER B O 1
ATOM 5919 N N . MET B 1 324 ? -1.149 7.844 14.773 1 98.62 324 MET B N 1
ATOM 5920 C CA . MET B 1 324 ? 0.078 7.941 15.562 1 98.62 324 MET B CA 1
ATOM 5921 C C . MET B 1 324 ? 1.057 6.836 15.188 1 98.62 324 MET B C 1
ATOM 5923 O O . MET B 1 324 ? 2.27 7.055 15.164 1 98.62 324 MET B O 1
ATOM 5927 N N . GLN B 1 325 ? 0.576 5.68 14.859 1 98.38 325 GLN B N 1
ATOM 5928 C CA . GLN B 1 325 ? 1.426 4.566 14.453 1 98.38 325 GLN B CA 1
ATOM 5929 C C . GLN B 1 325 ? 2.248 4.922 13.219 1 98.38 325 GLN B C 1
ATOM 5931 O O . GLN B 1 325 ? 3.461 4.699 13.188 1 98.38 325 GLN B O 1
ATOM 5936 N N . LEU B 1 326 ? 1.566 5.461 12.297 1 98.75 326 LEU B N 1
ATOM 5937 C CA . LEU B 1 326 ? 2.277 5.816 11.078 1 98.75 326 LEU B CA 1
ATOM 5938 C C . LEU B 1 326 ? 3.141 7.055 11.281 1 98.75 326 LEU B C 1
ATOM 5940 O O . LEU B 1 326 ? 4.219 7.172 10.695 1 98.75 326 LEU B O 1
ATOM 5944 N N . ALA B 1 327 ? 2.697 7.949 12.133 1 98.88 327 ALA B N 1
ATOM 5945 C CA . ALA B 1 327 ? 3.51 9.117 12.461 1 98.88 327 ALA B CA 1
ATOM 5946 C C . ALA B 1 327 ? 4.863 8.703 13.023 1 98.88 327 ALA B C 1
ATOM 5948 O O . ALA B 1 327 ? 5.895 9.281 12.672 1 98.88 327 ALA B O 1
ATOM 5949 N N . ARG B 1 328 ? 4.871 7.762 13.859 1 98.88 328 ARG B N 1
ATOM 5950 C CA . ARG B 1 328 ? 6.113 7.262 14.438 1 98.88 328 ARG B CA 1
ATOM 5951 C C . ARG B 1 328 ? 7.035 6.699 13.359 1 98.88 328 ARG B C 1
ATOM 5953 O O . ARG B 1 328 ? 8.242 6.945 13.383 1 98.88 328 ARG B O 1
ATOM 5960 N N . LYS B 1 329 ? 6.469 5.984 12.461 1 98.88 329 LYS B N 1
ATOM 5961 C CA . LYS B 1 329 ? 7.258 5.426 11.367 1 98.88 329 LYS B CA 1
ATOM 5962 C C . LYS B 1 329 ? 7.824 6.531 10.484 1 98.88 329 LYS B C 1
ATOM 5964 O O . LYS B 1 329 ? 9 6.496 10.109 1 98.88 329 LYS B O 1
ATOM 5969 N N . LEU B 1 330 ? 6.984 7.473 10.203 1 98.88 330 LEU B N 1
ATOM 5970 C CA . LEU B 1 330 ? 7.418 8.594 9.375 1 98.88 330 LEU B CA 1
ATOM 5971 C C . LEU B 1 330 ? 8.531 9.383 10.055 1 98.88 330 LEU B C 1
ATOM 5973 O O . LEU B 1 330 ? 9.477 9.82 9.406 1 98.88 330 LEU B O 1
ATOM 5977 N N . ASN B 1 331 ? 8.383 9.547 11.336 1 98.75 331 ASN B N 1
ATOM 5978 C CA . ASN B 1 331 ? 9.352 10.312 12.109 1 98.75 331 ASN B CA 1
ATOM 5979 C C . ASN B 1 331 ? 10.75 9.719 12.016 1 98.75 331 ASN B C 1
ATOM 5981 O O . ASN B 1 331 ? 11.742 10.438 12.094 1 98.75 331 ASN B O 1
ATOM 5985 N N . VAL B 1 332 ? 10.852 8.438 11.812 1 98.69 332 VAL B N 1
ATOM 5986 C CA . VAL B 1 332 ? 12.125 7.754 11.625 1 98.69 332 VAL B CA 1
ATOM 5987 C C . VAL B 1 332 ? 12.531 7.812 10.156 1 98.69 332 VAL B C 1
ATOM 5989 O O . VAL B 1 332 ? 13.656 8.203 9.836 1 98.69 332 VAL B O 1
ATOM 5992 N N . ALA B 1 333 ? 11.656 7.496 9.266 1 98.81 333 ALA B N 1
ATOM 5993 C CA . ALA B 1 333 ? 11.93 7.293 7.844 1 98.81 333 ALA B CA 1
ATOM 5994 C C . ALA B 1 333 ? 12.445 8.578 7.195 1 98.81 333 ALA B C 1
ATOM 5996 O O . ALA B 1 333 ? 13.258 8.531 6.266 1 98.81 333 ALA B O 1
ATOM 5997 N N . VAL B 1 334 ? 11.977 9.695 7.695 1 98.5 334 VAL B N 1
ATOM 5998 C CA . VAL B 1 334 ? 12.359 10.977 7.105 1 98.5 334 VAL B CA 1
ATOM 5999 C C . VAL B 1 334 ? 13.875 11.164 7.207 1 98.5 334 VAL B C 1
ATOM 6001 O O . VAL B 1 334 ? 14.492 11.773 6.336 1 98.5 334 VAL B O 1
ATOM 6004 N N . HIS B 1 335 ? 14.492 10.602 8.195 1 98.25 335 HIS B N 1
ATOM 6005 C CA . HIS B 1 335 ? 15.93 10.773 8.414 1 98.25 335 HIS B CA 1
ATOM 6006 C C . HIS B 1 335 ? 16.734 9.922 7.43 1 98.25 335 HIS B C 1
ATOM 6008 O O . HIS B 1 335 ? 17.922 10.195 7.203 1 98.25 335 HIS B O 1
ATOM 6014 N N . TYR B 1 336 ? 16.109 8.945 6.855 1 98.56 336 TYR B N 1
ATOM 6015 C CA . TYR B 1 336 ? 16.797 8.008 5.98 1 98.56 336 TYR B CA 1
ATOM 6016 C C . TYR B 1 336 ? 16.281 8.102 4.551 1 98.56 336 TYR B C 1
ATOM 6018 O O . TYR B 1 336 ? 16.297 7.117 3.811 1 98.56 336 TYR B O 1
ATOM 6026 N N . THR B 1 337 ? 15.727 9.195 4.199 1 98.44 337 THR B N 1
ATOM 6027 C CA . THR B 1 337 ? 15.234 9.492 2.855 1 98.44 337 THR B CA 1
ATOM 6028 C C . THR B 1 337 ? 15.758 10.844 2.377 1 98.44 337 THR B C 1
ATOM 6030 O O . THR B 1 337 ? 15.68 11.836 3.1 1 98.44 337 THR B O 1
ATOM 6033 N N . LYS B 1 338 ? 16.266 10.812 1.189 1 97.88 338 LYS B N 1
ATOM 6034 C CA . LYS B 1 338 ? 16.734 12.062 0.596 1 97.88 338 LYS B CA 1
ATOM 6035 C C . LYS B 1 338 ? 15.641 13.117 0.584 1 97.88 338 LYS B C 1
ATOM 6037 O O . LYS B 1 338 ? 14.492 12.828 0.235 1 97.88 338 LYS B O 1
ATOM 6042 N N . TYR B 1 339 ? 16 14.344 0.951 1 97 339 TYR B N 1
ATOM 6043 C CA . TYR B 1 339 ? 15.078 15.469 1.063 1 97 339 TYR B CA 1
ATOM 6044 C C . TYR B 1 339 ? 14.5 15.836 -0.296 1 97 339 TYR B C 1
ATOM 6046 O O . TYR B 1 339 ? 15.203 15.805 -1.309 1 97 339 TYR B O 1
ATOM 6054 N N . LEU B 1 340 ? 13.234 16.156 -0.346 1 97 340 LEU B N 1
ATOM 6055 C CA . LEU B 1 340 ? 12.531 16.781 -1.467 1 97 340 LEU B CA 1
ATOM 6056 C C . LEU B 1 340 ? 11.641 17.922 -0.989 1 97 340 LEU B C 1
ATOM 6058 O O . LEU B 1 340 ? 10.922 17.781 -0.001 1 97 340 LEU B O 1
ATOM 6062 N N . ARG B 1 341 ? 11.602 18.984 -1.643 1 95.38 341 ARG B N 1
ATOM 6063 C CA . ARG B 1 341 ? 11.023 20.219 -1.125 1 95.38 341 ARG B CA 1
ATOM 6064 C C . ARG B 1 341 ? 9.5 20.172 -1.163 1 95.38 341 ARG B C 1
ATOM 6066 O O . ARG B 1 341 ? 8.828 20.984 -0.521 1 95.38 341 ARG B O 1
ATOM 6073 N N . PHE B 1 342 ? 8.906 19.328 -1.999 1 96.25 342 PHE B N 1
ATOM 6074 C CA . PHE B 1 342 ? 7.453 19.188 -2.016 1 96.25 342 PHE B CA 1
ATOM 6075 C C . PHE B 1 342 ? 6.996 18.203 -0.948 1 96.25 342 PHE B C 1
ATOM 6077 O O . PHE B 1 342 ? 7.133 16.984 -1.116 1 96.25 342 PHE B O 1
ATOM 6084 N N . ASP B 1 343 ? 6.383 18.75 0.087 1 97.44 343 ASP B N 1
ATOM 6085 C CA . ASP B 1 343 ? 6.113 18 1.302 1 97.44 343 ASP B CA 1
ATOM 6086 C C . ASP B 1 343 ? 5.199 16.812 1.014 1 97.44 343 ASP B C 1
ATOM 6088 O O . ASP B 1 343 ? 5.422 15.703 1.521 1 97.44 343 ASP B O 1
ATOM 6092 N N . ASP B 1 344 ? 4.121 17.031 0.196 1 97.69 344 ASP B N 1
ATOM 6093 C CA . ASP B 1 344 ? 3.182 15.953 -0.08 1 97.69 344 ASP B CA 1
ATOM 6094 C C . ASP B 1 344 ? 3.844 14.844 -0.893 1 97.69 344 ASP B C 1
ATOM 6096 O O . ASP B 1 344 ? 3.717 13.664 -0.56 1 97.69 344 ASP B O 1
ATOM 6100 N N . VAL B 1 345 ? 4.652 15.219 -1.906 1 97.81 345 VAL B N 1
ATOM 6101 C CA . VAL B 1 345 ? 5.383 14.242 -2.709 1 97.81 345 VAL B CA 1
ATOM 6102 C C . VAL B 1 345 ? 6.395 13.508 -1.836 1 97.81 345 VAL B C 1
ATOM 6104 O O . VAL B 1 345 ? 6.547 12.289 -1.946 1 97.81 345 VAL B O 1
ATOM 6107 N N . TYR B 1 346 ? 7.059 14.273 -0.957 1 98.44 346 TYR B N 1
ATOM 6108 C CA . TYR B 1 346 ? 8.055 13.695 -0.057 1 98.44 346 TYR B CA 1
ATOM 6109 C C . TYR B 1 346 ? 7.43 12.617 0.82 1 98.44 346 TYR B C 1
ATOM 6111 O O . TYR B 1 346 ? 7.984 11.523 0.961 1 98.44 346 TYR B O 1
ATOM 6119 N N . ILE B 1 347 ? 6.297 12.883 1.354 1 98.75 347 ILE B N 1
ATOM 6120 C CA . ILE B 1 347 ? 5.578 11.891 2.152 1 98.75 347 ILE B CA 1
ATOM 6121 C C . ILE B 1 347 ? 5.203 10.703 1.276 1 98.75 347 ILE B C 1
ATOM 6123 O O . ILE B 1 347 ? 5.293 9.547 1.714 1 98.75 347 ILE B O 1
ATOM 6127 N N . GLY B 1 348 ? 4.789 10.984 0.064 1 98.5 348 GLY B N 1
ATOM 6128 C CA . GLY B 1 348 ? 4.473 9.906 -0.866 1 98.5 348 GLY B CA 1
ATOM 6129 C C . GLY B 1 348 ? 5.641 8.969 -1.11 1 98.5 348 GLY B C 1
ATOM 6130 O O . GLY B 1 348 ? 5.465 7.75 -1.155 1 98.5 348 GLY B O 1
ATOM 6131 N N . ILE B 1 349 ? 6.816 9.523 -1.279 1 98.38 349 ILE B N 1
ATOM 6132 C CA . ILE B 1 349 ? 8.031 8.742 -1.486 1 98.38 349 ILE B CA 1
ATOM 6133 C C . ILE B 1 349 ? 8.281 7.844 -0.279 1 98.38 349 ILE B C 1
ATOM 6135 O O . ILE B 1 349 ? 8.57 6.656 -0.433 1 98.38 349 ILE B O 1
ATOM 6139 N N . ILE B 1 350 ? 8.125 8.383 0.85 1 98.75 350 ILE B N 1
ATOM 6140 C CA . ILE B 1 350 ? 8.375 7.621 2.068 1 98.75 350 ILE B CA 1
ATOM 6141 C C . ILE B 1 350 ? 7.32 6.523 2.213 1 98.75 350 ILE B C 1
ATOM 6143 O O . ILE B 1 350 ? 7.633 5.406 2.631 1 98.75 350 ILE B O 1
ATOM 6147 N N . LEU B 1 351 ? 6.066 6.863 1.888 1 98.69 351 LEU B N 1
ATOM 6148 C CA . LEU B 1 351 ? 5.023 5.84 1.928 1 98.69 351 LEU B CA 1
ATOM 6149 C C . LEU B 1 351 ? 5.367 4.676 1.005 1 98.69 351 LEU B C 1
ATOM 6151 O O . LEU B 1 351 ? 5.176 3.514 1.367 1 98.69 351 LEU B O 1
ATOM 6155 N N . LYS B 1 352 ? 5.844 4.992 -0.152 1 97.81 352 LYS B N 1
ATOM 6156 C CA . LYS B 1 352 ? 6.273 3.953 -1.083 1 97.81 352 LYS B CA 1
ATOM 6157 C C . LYS B 1 352 ? 7.387 3.1 -0.481 1 97.81 352 LYS B C 1
ATOM 6159 O O . LYS B 1 352 ? 7.355 1.872 -0.583 1 97.81 352 LYS B O 1
ATOM 6164 N N . LYS B 1 353 ? 8.32 3.727 0.151 1 98.31 353 LYS B N 1
ATOM 6165 C CA . LYS B 1 353 ? 9.438 3.018 0.769 1 98.31 353 LYS B CA 1
ATOM 6166 C C . LYS B 1 353 ? 8.953 2.129 1.914 1 98.31 353 LYS B C 1
ATOM 6168 O O . LYS B 1 353 ? 9.523 1.062 2.156 1 98.31 353 LYS B O 1
ATOM 6173 N N . LEU B 1 354 ? 7.945 2.584 2.559 1 98.56 354 LEU B N 1
ATOM 6174 C CA . LEU B 1 354 ? 7.402 1.854 3.697 1 98.56 354 LEU B CA 1
ATOM 6175 C C . LEU B 1 354 ? 6.371 0.826 3.244 1 98.56 354 LEU B C 1
ATOM 6177 O O . LEU B 1 354 ? 5.918 0 4.039 1 98.56 354 LEU B O 1
ATOM 6181 N N . LEU B 1 355 ? 5.957 0.902 2.012 1 97.81 355 LEU B N 1
ATOM 6182 C CA . LEU B 1 355 ? 4.957 0.021 1.416 1 97.81 355 LEU B CA 1
ATOM 6183 C C . LEU B 1 355 ? 3.586 0.254 2.041 1 97.81 355 LEU B C 1
ATOM 6185 O O . LEU B 1 355 ? 2.902 -0.7 2.422 1 97.81 355 LEU B O 1
ATOM 6189 N N . TYR B 1 356 ? 3.205 1.551 2.158 1 97.69 356 TYR B N 1
ATOM 6190 C CA . TYR B 1 356 ? 1.893 1.966 2.639 1 97.69 356 TYR B CA 1
ATOM 6191 C C . TYR B 1 356 ? 1.042 2.514 1.5 1 97.69 356 TYR B C 1
ATOM 6193 O O . TYR B 1 356 ? 1.567 3.098 0.55 1 97.69 356 TYR B O 1
ATOM 6201 N N . VAL B 1 357 ? -0.251 2.314 1.672 1 96.06 357 VAL B N 1
ATOM 6202 C CA . VAL B 1 357 ? -1.216 2.822 0.702 1 96.06 357 VAL B CA 1
ATOM 6203 C C . VAL B 1 357 ? -1.961 4.016 1.291 1 96.06 357 VAL B C 1
ATOM 6205 O O . VAL B 1 357 ? -2.619 3.896 2.328 1 96.06 357 VAL B O 1
ATOM 6208 N N . PRO B 1 358 ? -1.818 5.172 0.644 1 97.88 358 PRO B N 1
ATOM 6209 C CA . PRO B 1 358 ? -2.666 6.273 1.106 1 97.88 358 PRO B CA 1
ATOM 6210 C C . PRO B 1 358 ? -4.133 6.086 0.729 1 97.88 358 PRO B C 1
ATOM 6212 O O . PRO B 1 358 ? -4.438 5.555 -0.342 1 97.88 358 PRO B O 1
ATOM 6215 N N . MET B 1 359 ? -5.043 6.574 1.601 1 97.81 359 MET B N 1
ATOM 6216 C CA . MET B 1 359 ? -6.484 6.406 1.411 1 97.81 359 MET B CA 1
ATOM 6217 C C . MET B 1 359 ? -7.117 7.699 0.906 1 97.81 359 MET B C 1
ATOM 6219 O O . MET B 1 359 ? -7.016 8.742 1.554 1 97.81 359 MET B O 1
ATOM 6223 N N . HIS B 1 360 ? -7.809 7.637 -0.188 1 96.44 360 HIS B N 1
ATOM 6224 C CA . HIS B 1 360 ? -8.414 8.82 -0.791 1 96.44 360 HIS B CA 1
ATOM 6225 C C . HIS B 1 360 ? -9.727 9.18 -0.103 1 96.44 360 HIS B C 1
ATOM 6227 O O . HIS B 1 360 ? -10.578 8.32 0.105 1 96.44 360 HIS B O 1
ATOM 6233 N N . LEU B 1 361 ? -9.859 10.414 0.195 1 96.06 361 LEU B N 1
ATOM 6234 C CA . LEU B 1 361 ? -11.094 10.977 0.727 1 96.06 361 LEU B CA 1
ATOM 6235 C C . LEU B 1 361 ? -11.742 11.93 -0.277 1 96.06 361 LEU B C 1
ATOM 6237 O O . LEU B 1 361 ? -11.242 13.031 -0.494 1 96.06 361 LEU B O 1
ATOM 6241 N N . LYS B 1 362 ? -12.883 11.578 -0.738 1 92.06 362 LYS B N 1
ATOM 6242 C CA . LYS B 1 362 ? -13.586 12.359 -1.753 1 92.06 362 LYS B CA 1
ATOM 6243 C C . LYS B 1 362 ? -14.117 13.664 -1.173 1 92.06 362 LYS B C 1
ATOM 6245 O O . LYS B 1 362 ? -14.289 14.648 -1.897 1 92.06 362 LYS B O 1
ATOM 6250 N N . LYS B 1 363 ? -14.312 13.703 0.094 1 95.31 363 LYS B N 1
ATOM 6251 C CA . LYS B 1 363 ? -14.984 14.836 0.726 1 95.31 363 LYS B CA 1
ATOM 6252 C C . LYS B 1 363 ? -13.977 15.883 1.178 1 95.31 363 LYS B C 1
ATOM 6254 O O . LYS B 1 363 ? -14.336 16.828 1.879 1 95.31 363 LYS B O 1
ATOM 6259 N N . VAL B 1 364 ? -12.734 15.68 0.852 1 97.12 364 VAL B N 1
ATOM 6260 C CA . VAL B 1 364 ? -11.695 16.688 1.024 1 97.12 364 VAL B CA 1
ATOM 6261 C C . VAL B 1 364 ? -11.453 17.406 -0.297 1 97.12 364 VAL B C 1
ATOM 6263 O O . VAL B 1 364 ? -10.914 16.828 -1.243 1 97.12 364 VAL B O 1
ATOM 6266 N N . TYR B 1 365 ? -11.812 18.656 -0.335 1 96.25 365 TYR B N 1
ATOM 6267 C CA . TYR B 1 365 ? -11.734 19.453 -1.561 1 96.25 365 TYR B CA 1
ATOM 6268 C C . TYR B 1 365 ? -10.438 20.25 -1.62 1 96.25 365 TYR B C 1
ATOM 6270 O O . TYR B 1 365 ? -10.367 21.359 -1.108 1 96.25 365 TYR B O 1
ATOM 6278 N N . THR B 1 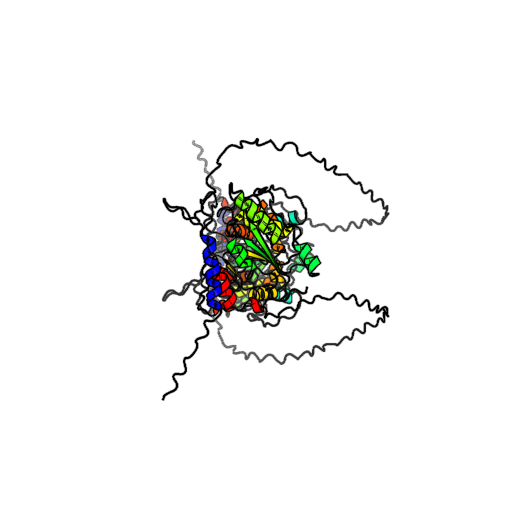366 ? -9.469 19.703 -2.307 1 92.06 366 THR B N 1
ATOM 6279 C CA . THR B 1 366 ? -8.117 20.25 -2.35 1 92.06 366 THR B CA 1
ATOM 6280 C C . THR B 1 366 ? -7.863 20.953 -3.684 1 92.06 366 THR B C 1
ATOM 6282 O O . THR B 1 366 ? -7.516 22.141 -3.713 1 92.06 366 THR B O 1
ATOM 6285 N N . PHE B 1 367 ? -7.949 20.297 -4.77 1 82.06 367 PHE B N 1
ATOM 6286 C CA . PHE B 1 367 ? -7.66 20.812 -6.105 1 82.06 367 PHE B CA 1
ATOM 6287 C C . PHE B 1 367 ? -8.797 21.688 -6.602 1 82.06 367 PHE B C 1
ATOM 6289 O O . PHE B 1 367 ? -8.562 22.797 -7.078 1 82.06 367 PHE B O 1
ATOM 6296 N N . HIS B 1 368 ? -9.953 21.188 -6.395 1 84.5 368 HIS B N 1
ATOM 6297 C CA . HIS B 1 368 ? -11.141 21.969 -6.664 1 84.5 368 HIS B CA 1
ATOM 6298 C C . HIS B 1 368 ? -11.852 22.375 -5.371 1 84.5 368 HIS B C 1
ATOM 6300 O O . HIS B 1 368 ? -12.219 21.5 -4.578 1 84.5 368 HIS B O 1
ATOM 6306 N N . THR B 1 369 ? -11.984 23.625 -5.258 1 88.06 369 THR B N 1
ATOM 6307 C CA . THR B 1 369 ? -12.695 24.094 -4.074 1 88.06 369 THR B CA 1
ATOM 6308 C C . THR B 1 369 ? -14.172 23.703 -4.141 1 88.06 369 THR B C 1
ATOM 6310 O O . THR B 1 369 ? -14.703 23.438 -5.223 1 88.06 369 THR B O 1
ATOM 6313 N N . ILE B 1 370 ? -14.703 23.688 -3.039 1 91.44 370 ILE B N 1
ATOM 6314 C CA . ILE B 1 370 ? -16.109 23.312 -2.941 1 91.44 370 ILE B CA 1
ATOM 6315 C C . ILE B 1 370 ? -16.969 24.391 -3.604 1 91.44 370 ILE B C 1
ATOM 6317 O O . ILE B 1 370 ? -16.672 25.578 -3.508 1 91.44 370 ILE B O 1
ATOM 6321 N N . ASN B 1 371 ? -17.938 23.859 -4.355 1 92.56 371 ASN B N 1
ATOM 6322 C CA . ASN B 1 371 ? -18.969 24.766 -4.855 1 92.56 371 ASN B CA 1
ATOM 6323 C C . ASN B 1 371 ? -19.953 25.156 -3.756 1 92.56 371 ASN B C 1
ATOM 6325 O O . ASN B 1 371 ? -20.781 24.344 -3.33 1 92.56 371 ASN B O 1
ATOM 6329 N N . LEU B 1 372 ? -19.922 26.438 -3.4 1 92.5 372 LEU B N 1
ATOM 6330 C CA . LEU B 1 372 ? -20.672 26.922 -2.256 1 92.5 372 LEU B CA 1
ATOM 6331 C C . LEU B 1 372 ? -22.172 26.875 -2.543 1 92.5 372 LEU B C 1
ATOM 6333 O O . LEU B 1 372 ? -22.984 26.953 -1.622 1 92.5 372 LEU B O 1
ATOM 6337 N N . ASN B 1 373 ? -22.547 26.734 -3.803 1 92.56 373 ASN B N 1
ATOM 6338 C CA . ASN B 1 373 ? -23.969 26.672 -4.172 1 92.56 373 ASN B CA 1
ATOM 6339 C C . ASN B 1 373 ? -24.453 25.219 -4.219 1 92.56 373 ASN B C 1
ATOM 6341 O O . ASN B 1 373 ? -25.641 24.984 -4.453 1 92.56 373 ASN B O 1
ATOM 6345 N N . SER B 1 374 ? -23.578 24.328 -3.953 1 93.31 374 SER B N 1
ATOM 6346 C CA . SER B 1 374 ? -23.922 22.906 -3.982 1 93.31 374 SER B CA 1
ATOM 6347 C C . SER B 1 374 ? -24.266 22.391 -2.588 1 93.31 374 SER B C 1
ATOM 6349 O O . SER B 1 374 ? -23.781 22.922 -1.588 1 93.31 374 SER B O 1
ATOM 6351 N N . SER B 1 375 ? -25.109 21.359 -2.551 1 94.25 375 SER B N 1
ATOM 6352 C CA . SER B 1 375 ? -25.422 20.688 -1.291 1 94.25 375 SER B CA 1
ATOM 6353 C C . SER B 1 375 ? -24.234 19.906 -0.762 1 94.25 375 SER B C 1
ATOM 6355 O O . SER B 1 375 ? -24.25 19.453 0.385 1 94.25 375 SER B O 1
ATOM 6357 N N . ASP B 1 376 ? -23.203 19.844 -1.511 1 94.19 376 ASP B N 1
ATOM 6358 C CA . ASP B 1 376 ? -22 19.125 -1.116 1 94.19 376 ASP B CA 1
ATOM 6359 C C . ASP B 1 376 ? -21.328 19.766 0.098 1 94.19 376 ASP B C 1
ATOM 6361 O O . ASP B 1 376 ? -20.547 19.125 0.797 1 94.19 376 ASP B O 1
ATOM 6365 N N . ILE B 1 377 ? -21.609 21.016 0.314 1 95.62 377 ILE B N 1
ATOM 6366 C CA . ILE B 1 377 ? -21 21.719 1.44 1 95.62 377 ILE B CA 1
ATOM 6367 C C . ILE B 1 377 ? -21.391 21.031 2.748 1 95.62 377 ILE B C 1
ATOM 6369 O O . ILE B 1 377 ? -20.656 21.094 3.734 1 95.62 377 ILE B O 1
ATOM 6373 N N . TYR B 1 378 ? -22.531 20.344 2.75 1 95.81 378 TYR B N 1
ATOM 6374 C CA . TYR B 1 378 ? -23.016 19.719 3.973 1 95.81 378 TYR B CA 1
ATOM 6375 C C . TYR B 1 378 ? -22.375 18.359 4.188 1 95.81 378 TYR B C 1
ATOM 6377 O O . TYR B 1 378 ? -22.453 17.797 5.277 1 95.81 378 TYR B O 1
ATOM 6385 N N . GLU B 1 379 ? -21.672 17.875 3.152 1 95.75 379 GLU B N 1
ATOM 6386 C CA . GLU B 1 379 ? -21.047 16.562 3.238 1 95.75 379 GLU B CA 1
ATOM 6387 C C . GLU B 1 379 ? -19.516 16.672 3.285 1 95.75 379 GLU B C 1
ATOM 6389 O O . GLU B 1 379 ? -18.828 15.711 3.623 1 95.75 379 GLU B O 1
ATOM 6394 N N . MET B 1 380 ? -19.047 17.797 3.066 1 97.25 380 MET B N 1
ATOM 6395 C CA . MET B 1 380 ? -17.594 17.984 2.941 1 97.25 380 MET B CA 1
ATOM 6396 C C . MET B 1 380 ? -16.906 17.828 4.293 1 97.25 380 MET B C 1
ATOM 6398 O O . MET B 1 380 ? -17.5 18.141 5.332 1 97.25 380 MET B O 1
ATOM 6402 N N . ILE B 1 381 ? -15.75 17.344 4.242 1 97.94 381 ILE B N 1
ATOM 6403 C CA . ILE B 1 381 ? -14.867 17.328 5.406 1 97.94 381 ILE B CA 1
ATOM 6404 C C . ILE B 1 381 ? -14.094 18.641 5.488 1 97.94 381 ILE B C 1
ATOM 6406 O O . ILE B 1 381 ? -14.023 19.25 6.555 1 97.94 381 ILE B O 1
ATOM 6410 N N . SER B 1 382 ? -13.602 19.031 4.363 1 98.38 382 SER B N 1
ATOM 6411 C CA . SER B 1 382 ? -12.836 20.266 4.297 1 98.38 382 SER B CA 1
ATOM 6412 C C . SER B 1 382 ? -12.734 20.781 2.865 1 98.38 382 SER B C 1
ATOM 6414 O O . SER B 1 382 ? -13 20.047 1.915 1 98.38 382 SER B O 1
ATOM 6416 N N . SER B 1 383 ? -12.367 22.062 2.771 1 98.31 383 SER B N 1
ATOM 6417 C CA . SER B 1 383 ? -12.148 22.641 1.45 1 98.31 383 SER B CA 1
ATOM 6418 C C . SER B 1 383 ? -11.062 23.719 1.493 1 98.31 383 SER B C 1
ATOM 6420 O O . SER B 1 383 ? -11.016 24.516 2.43 1 98.31 383 SER B O 1
ATOM 6422 N N . HIS B 1 384 ? -10.289 23.672 0.453 1 97.44 384 HIS B N 1
ATOM 6423 C CA . HIS B 1 384 ? -9.352 24.766 0.228 1 97.44 384 HIS B CA 1
ATOM 6424 C C . HIS B 1 384 ? -10.078 26.031 -0.218 1 97.44 384 HIS B C 1
ATOM 6426 O O . HIS B 1 384 ? -11.266 26 -0.548 1 97.44 384 HIS B O 1
ATOM 6432 N N . GLY B 1 385 ? -9.359 27.219 -0.084 1 95 385 GLY B N 1
ATOM 6433 C CA . GLY B 1 385 ? -9.914 28.438 -0.626 1 95 385 GLY B CA 1
ATOM 6434 C C . GLY B 1 385 ? -10.469 29.375 0.439 1 95 385 GLY B C 1
ATOM 6435 O O . GLY B 1 385 ? -11.273 30.25 0.14 1 95 385 GLY B O 1
ATOM 6436 N N . PHE B 1 386 ? -10.055 29.156 1.554 1 96.25 386 PHE B N 1
ATOM 6437 C CA . PHE B 1 386 ? -10.609 29.953 2.652 1 96.25 386 PHE B CA 1
ATOM 6438 C C . PHE B 1 386 ? -9.5 30.688 3.389 1 96.25 386 PHE B C 1
ATOM 6440 O O . PHE B 1 386 ? -9.5 30.75 4.621 1 96.25 386 PHE B O 1
ATOM 6447 N N . GLY B 1 387 ? -8.672 31.25 2.617 1 94.12 387 GLY B N 1
ATOM 6448 C CA . GLY B 1 387 ? -7.609 32.062 3.174 1 94.12 387 GLY B CA 1
ATOM 6449 C C . GLY B 1 387 ? -8.094 33.406 3.691 1 94.12 387 GLY B C 1
ATOM 6450 O O . GLY B 1 387 ? -7.461 34.031 4.555 1 94.12 387 GLY B O 1
ATOM 6451 N N . ASP B 1 388 ? -9.227 33.844 3.25 1 95.25 388 ASP B N 1
ATOM 6452 C CA . ASP B 1 388 ? -9.852 35.062 3.703 1 95.25 388 ASP B CA 1
ATOM 6453 C C . ASP B 1 388 ? -10.719 34.844 4.938 1 95.25 388 ASP B C 1
ATOM 6455 O O . ASP B 1 388 ? -11.664 34.031 4.895 1 95.25 388 ASP B O 1
ATOM 6459 N N . PRO B 1 389 ? -10.453 35.594 5.934 1 96.31 389 PRO B N 1
ATOM 6460 C CA . PRO B 1 389 ? -11.242 35.469 7.16 1 96.31 389 PRO B CA 1
ATOM 6461 C C . PRO B 1 389 ? -12.742 35.594 6.914 1 96.31 389 PRO B C 1
ATOM 6463 O O . PRO B 1 389 ? -13.531 34.875 7.523 1 96.31 389 PRO B O 1
ATOM 6466 N N . VAL B 1 390 ? -13.102 36.469 6.035 1 96.5 390 VAL B N 1
ATOM 6467 C CA . VAL B 1 390 ? -14.516 36.688 5.766 1 96.5 390 VAL B CA 1
ATOM 6468 C C . VAL B 1 390 ? -15.164 35.406 5.23 1 96.5 390 VAL B C 1
ATOM 6470 O O . VAL B 1 390 ? -16.281 35.062 5.613 1 96.5 390 VAL B O 1
ATOM 6473 N N . SER B 1 391 ? -14.5 34.75 4.352 1 94.62 391 SER B N 1
ATOM 6474 C CA . SER B 1 391 ? -15.016 33.531 3.787 1 94.62 391 SER B CA 1
ATOM 6475 C C . SER B 1 391 ? -15.148 32.438 4.855 1 94.62 391 SER B C 1
ATOM 6477 O O . SER B 1 391 ? -16.078 31.625 4.816 1 94.62 391 SER B O 1
ATOM 6479 N N . GLN B 1 392 ? -14.273 32.406 5.805 1 95.31 392 GLN B N 1
ATOM 6480 C CA . GLN B 1 392 ? -14.344 31.453 6.922 1 95.31 392 GLN B CA 1
ATOM 6481 C C . GLN B 1 392 ? -15.625 31.656 7.727 1 95.31 392 GLN B C 1
ATOM 6483 O O . GLN B 1 392 ? -16.375 30.703 7.961 1 95.31 392 GLN B O 1
ATOM 6488 N N . PHE B 1 393 ? -15.867 32.906 8.086 1 97.12 393 PHE B N 1
ATOM 6489 C CA . PHE B 1 393 ? -17.031 33.219 8.914 1 97.12 393 PHE B CA 1
ATOM 6490 C C . PHE B 1 393 ? -18.328 32.969 8.156 1 97.12 393 PHE B C 1
ATOM 6492 O O . PHE B 1 393 ? -19.297 32.5 8.734 1 97.12 393 PHE B O 1
ATOM 6499 N N . SER B 1 394 ? -18.281 33.344 6.902 1 96.62 394 SER B N 1
ATOM 6500 C CA . SER B 1 394 ? -19.484 33.156 6.086 1 96.62 394 SER B CA 1
ATOM 6501 C C . SER B 1 394 ? -19.922 31.703 6.047 1 96.62 394 SER B C 1
ATOM 6503 O O . SER B 1 394 ? -21.078 31.391 6.301 1 96.62 394 SER B O 1
ATOM 6505 N N . LEU B 1 395 ? -18.969 30.812 5.746 1 96.94 395 LEU B N 1
ATOM 6506 C CA . LEU B 1 395 ? -19.328 29.391 5.664 1 96.94 395 LEU B CA 1
ATOM 6507 C C . LEU B 1 395 ? -19.625 28.828 7.047 1 96.94 395 LEU B C 1
ATOM 6509 O O . LEU B 1 395 ? -20.531 28 7.203 1 96.94 395 LEU B O 1
ATOM 6513 N N . TRP B 1 396 ? -18.906 29.25 8.086 1 97.75 396 TRP B N 1
ATOM 6514 C CA . TRP B 1 396 ? -19.125 28.859 9.477 1 97.75 396 TRP B CA 1
ATOM 6515 C C . TRP B 1 396 ? -20.578 29.125 9.891 1 97.75 396 TRP B C 1
ATOM 6517 O O . TRP B 1 396 ? -21.234 28.266 10.477 1 97.75 396 TRP B O 1
ATOM 6527 N N . ASN B 1 397 ? -21.062 30.281 9.555 1 97.44 397 ASN B N 1
ATOM 6528 C CA . ASN B 1 397 ? -22.422 30.688 9.891 1 97.44 397 ASN B CA 1
ATOM 6529 C C . ASN B 1 397 ? -23.453 29.938 9.047 1 97.44 397 ASN B C 1
ATOM 6531 O O . ASN B 1 397 ? -24.484 29.516 9.555 1 97.44 397 ASN B O 1
ATOM 6535 N N . ARG B 1 398 ? -23.125 29.828 7.84 1 96.69 398 ARG B N 1
ATOM 6536 C CA . ARG B 1 398 ? -24.031 29.156 6.926 1 96.69 398 ARG B CA 1
ATOM 6537 C C . ARG B 1 398 ? -24.297 27.719 7.367 1 96.69 398 ARG B C 1
ATOM 6539 O O . ARG B 1 398 ? -25.422 27.219 7.293 1 96.69 398 ARG B O 1
ATOM 6546 N N . LEU B 1 399 ? -23.266 27.047 7.832 1 97.44 399 LEU B N 1
ATOM 6547 C CA . LEU B 1 399 ? -23.359 25.641 8.227 1 97.44 399 LEU B CA 1
ATOM 6548 C C . LEU B 1 399 ? -23.828 25.516 9.672 1 97.44 399 LEU B C 1
ATOM 6550 O O . LEU B 1 399 ? -23.953 24.406 10.195 1 97.44 399 LEU B O 1
ATOM 6554 N N . LYS B 1 400 ? -24.016 26.641 10.383 1 97.31 400 LYS B N 1
ATOM 6555 C CA . LYS B 1 400 ? -24.469 26.688 11.773 1 97.31 400 LYS B CA 1
ATOM 6556 C C . LYS B 1 400 ? -23.547 25.859 12.664 1 97.31 400 LYS B C 1
ATOM 6558 O O . LYS B 1 400 ? -24.016 25.047 13.469 1 97.31 400 LYS B O 1
ATOM 6563 N N . CYS B 1 401 ? -22.281 26.062 12.445 1 97.25 401 CYS B N 1
ATOM 6564 C CA . CYS B 1 401 ? -21.281 25.266 13.148 1 97.25 401 CYS B CA 1
ATOM 6565 C C . CYS B 1 401 ? -21.312 25.547 14.641 1 97.25 401 CYS B C 1
ATOM 6567 O O . CYS B 1 401 ? -20.891 24.719 15.445 1 97.25 401 CYS B O 1
ATOM 6569 N N . SER B 1 402 ? -21.828 26.672 15.047 1 95.62 402 SER B N 1
ATOM 6570 C CA . SER B 1 402 ? -21.906 27.016 16.453 1 95.62 402 SER B CA 1
ATOM 6571 C C . SER B 1 402 ? -22.781 26.031 17.234 1 95.62 402 SER B C 1
ATOM 6573 O O . SER B 1 402 ? -22.641 25.891 18.438 1 95.62 402 SER B O 1
ATOM 6575 N N . GLN B 1 403 ? -23.656 25.344 16.531 1 96.25 403 GLN B N 1
ATOM 6576 C CA . GLN B 1 403 ? -24.531 24.359 17.156 1 96.25 403 GLN B CA 1
ATOM 6577 C C . GLN B 1 403 ? -23.75 23.141 17.625 1 96.25 403 GLN B C 1
ATOM 6579 O O . GLN B 1 403 ? -24.25 22.328 18.406 1 96.25 403 GLN B O 1
ATOM 6584 N N . PHE B 1 404 ? -22.562 23.031 17.109 1 97.25 404 PHE B N 1
ATOM 6585 C CA . PHE B 1 404 ? -21.719 21.891 17.469 1 97.25 404 PHE B CA 1
ATOM 6586 C C . PHE B 1 404 ? -20.75 22.281 18.578 1 97.25 404 PHE B C 1
ATOM 6588 O O . PHE B 1 404 ? -19.844 21.5 18.906 1 97.25 404 PHE B O 1
ATOM 6595 N N . CYS B 1 405 ? -20.906 23.516 19.125 1 96.44 405 CYS B N 1
ATOM 6596 C CA . CYS B 1 405 ? -20.109 23.969 20.266 1 96.44 405 CYS B CA 1
ATOM 6597 C C . CYS B 1 405 ? -20.766 23.578 21.578 1 96.44 405 CYS B C 1
ATOM 6599 O O . CYS B 1 405 ? -21.984 23.609 21.719 1 96.44 405 CYS B O 1
ATOM 6601 N N . VAL B 1 406 ? -19.891 23.188 22.5 1 94 406 VAL B N 1
ATOM 6602 C CA . VAL B 1 406 ? -20.359 22.859 23.828 1 94 406 VAL B CA 1
ATOM 6603 C C . VAL B 1 406 ? -19.859 23.891 24.828 1 94 406 VAL B C 1
ATOM 6605 O O . VAL B 1 406 ? -18.953 24.656 24.531 1 94 406 VAL B O 1
ATOM 6608 N N . GLN B 1 407 ? -20.594 24.016 25.969 1 82.69 407 GLN B N 1
ATOM 6609 C CA . GLN B 1 407 ? -20.203 24.953 27 1 82.69 407 GLN B CA 1
ATOM 6610 C C . GLN B 1 407 ? -19.078 24.391 27.875 1 82.69 407 GLN B C 1
ATOM 6612 O O . GLN B 1 407 ? -19.016 23.172 28.094 1 82.69 407 GLN B O 1
ATOM 6617 N N . SER B 1 408 ? -18.062 25.234 28.031 1 69 408 SER B N 1
ATOM 6618 C CA . SER B 1 408 ? -16.953 24.828 28.891 1 69 408 SER B CA 1
ATOM 6619 C C . SER B 1 408 ? -17.453 24.5 30.297 1 69 408 SER B C 1
ATOM 6621 O O . SER B 1 408 ? -18.406 25.125 30.797 1 69 408 SER B O 1
ATOM 6623 N N . VAL B 1 409 ? -17.453 23.297 30.656 1 47.88 409 VAL B N 1
ATOM 6624 C CA . VAL B 1 409 ? -17.812 23.078 32.062 1 47.88 409 VAL B CA 1
ATOM 6625 C C . VAL B 1 409 ? -16.859 23.828 32.969 1 47.88 409 VAL B C 1
ATOM 6627 O O . VAL B 1 409 ? -15.656 23.578 32.969 1 47.88 409 VAL B O 1
ATOM 6630 N N . VAL B 1 410 ? -17.125 25.172 33.062 1 41.62 410 VAL B N 1
ATOM 6631 C CA . VAL B 1 410 ? -16.422 25.812 34.188 1 41.62 410 VAL B CA 1
ATOM 6632 C C . VAL B 1 410 ? -16.859 25.141 35.5 1 41.62 410 VAL B C 1
ATOM 6634 O O . VAL B 1 410 ? -18.031 24.844 35.688 1 41.62 410 VAL B O 1
#

Solvent-accessible surface area (backbone atoms only — not comparable to full-atom values): 47251 Å² total; per-residue (Å²): 139,83,86,80,80,79,80,78,78,77,82,61,76,73,64,60,64,63,57,67,65,62,63,73,68,67,72,78,71,68,81,75,72,73,88,75,76,73,90,72,78,79,82,76,81,83,82,81,82,76,80,78,74,75,74,77,73,70,77,70,74,70,78,68,83,68,81,65,87,64,85,63,76,70,74,73,65,76,65,69,67,75,64,59,67,59,56,87,69,76,57,34,84,63,33,61,36,59,79,68,74,53,54,55,83,51,39,37,50,51,50,42,52,33,49,77,66,75,40,87,68,100,68,75,73,74,31,74,84,84,62,50,75,74,36,68,64,63,53,55,48,55,51,42,25,71,72,67,74,42,66,43,58,32,40,36,42,29,45,45,58,79,84,45,54,65,37,53,53,41,35,47,75,45,72,54,26,52,43,34,44,26,45,44,48,42,46,61,35,36,42,28,42,37,72,82,94,42,67,68,55,52,51,50,50,50,51,50,30,70,73,67,69,34,46,32,28,35,63,44,66,64,41,80,71,34,41,28,56,52,52,52,48,52,41,43,46,40,58,71,46,38,64,78,32,54,33,34,32,39,27,36,57,33,41,42,60,36,47,70,46,45,53,13,42,63,70,28,49,49,73,61,52,45,55,62,29,34,34,16,35,59,45,67,81,48,58,70,39,59,74,64,80,93,68,70,57,99,65,47,48,52,56,88,76,49,69,64,79,55,47,59,51,21,41,40,62,55,42,31,38,34,12,42,63,42,38,52,45,48,56,50,46,51,23,46,28,61,80,49,46,51,36,28,57,41,50,9,50,50,30,48,41,54,52,54,53,75,21,46,34,87,40,39,21,68,93,55,53,67,56,85,89,42,77,56,66,81,65,28,34,31,24,38,82,24,58,46,48,65,55,43,52,51,52,42,57,73,68,48,47,70,76,34,41,45,79,77,86,121,139,83,83,79,79,79,83,80,79,78,80,64,78,74,66,63,64,64,60,68,66,64,64,72,68,67,71,80,70,71,76,83,70,70,89,79,77,73,92,75,82,80,84,78,77,89,72,76,86,78,80,77,74,76,72,76,72,67,79,68,74,71,79,67,85,68,82,64,86,66,81,70,69,75,73,72,66,75,65,69,66,73,65,58,67,60,56,87,69,76,58,35,83,63,32,61,36,60,78,68,75,54,53,54,83,52,39,36,50,50,52,40,52,32,50,79,65,73,42,88,66,100,67,75,71,75,32,76,85,84,62,52,76,75,35,67,63,62,54,56,48,57,51,43,24,72,75,66,73,42,68,45,59,32,39,36,42,29,45,44,58,79,84,45,54,64,36,52,51,42,36,47,75,44,70,55,25,51,44,35,47,26,46,46,49,43,46,60,35,37,42,28,42,35,71,82,95,42,69,67,55,54,51,51,50,50,51,51,29,70,72,67,68,34,45,31,27,34,63,44,67,63,43,79,70,35,41,27,56,51,52,52,47,53,41,44,47,38,58,70,46,38,66,77,33,54,34,36,34,40,28,36,56,33,40,44,61,36,46,69,45,45,51,13,42,64,70,27,49,50,74,62,51,46,57,62,29,33,34,16,35,58,45,67,81,46,58,69,38,59,73,64,79,93,69,71,56,98,65,48,48,52,56,86,76,49,70,65,81,56,45,60,52,20,40,41,61,55,43,31,38,34,12,42,64,42,39,52,45,46,56,50,46,51,24,47,27,62,81,48,48,52,39,28,57,40,50,9,48,49,30,48,41,53,52,53,52,74,22,45,36,87,40,39,22,68,92,56,53,68,55,85,88,42,77,56,66,81,65,28,32,30,24,38,84,24,57,45,47,66,55,43,52,51,53,43,58,73,68,47,45,71,75,33,40,44,78,76,85,122